Protein AF-0000000074260948 (afdb_homodimer)

Structure (mmCIF, N/CA/C/O backbone):
data_AF-0000000074260948-model_v1
#
loop_
_entity.id
_entity.type
_entity.pdbx_description
1 polymer 'DNA double-strand break repair nuclease NurA'
#
loop_
_atom_site.group_PDB
_atom_site.id
_atom_site.type_symbol
_atom_site.label_atom_id
_atom_site.label_alt_id
_atom_site.label_comp_id
_atom_site.label_asym_id
_atom_site.label_entity_id
_atom_site.label_seq_id
_atom_site.pdbx_PDB_ins_code
_atom_site.Cartn_x
_atom_site.Cartn_y
_atom_site.Cartn_z
_atom_site.occupancy
_atom_site.B_iso_or_equiv
_atom_site.auth_seq_id
_atom_site.auth_comp_id
_atom_site.auth_asym_id
_atom_site.auth_atom_id
_atom_site.pdbx_PDB_model_num
ATOM 1 N N . MET A 1 1 ? -6.574 1.112 24.047 1 44 1 MET A N 1
ATOM 2 C CA . MET A 1 1 ? -7.898 1.651 24.328 1 44 1 MET A CA 1
ATOM 3 C C . MET A 1 1 ? -8.922 1.137 23.328 1 44 1 MET A C 1
ATOM 5 O O . MET A 1 1 ? -8.617 0.97 22.141 1 44 1 MET A O 1
ATOM 9 N N . THR A 1 2 ? -9.789 0.37 23.922 1 55.59 2 THR A N 1
ATOM 10 C CA . THR A 1 2 ? -10.867 -0.408 23.297 1 55.59 2 THR A CA 1
ATOM 11 C C . THR A 1 2 ? -11.984 0.506 22.812 1 55.59 2 THR A C 1
ATOM 13 O O . THR A 1 2 ? -12.227 1.563 23.391 1 55.59 2 THR A O 1
ATOM 16 N N . LEU A 1 3 ? -12.32 0.41 21.578 1 67.25 3 LEU A N 1
ATOM 17 C CA . LEU A 1 3 ? -13.539 1.045 21.094 1 67.25 3 LEU A CA 1
ATOM 18 C C . LEU A 1 3 ? -14.688 0.821 22.062 1 67.25 3 LEU A C 1
ATOM 20 O O . LEU A 1 3 ? -14.953 -0.314 22.469 1 67.25 3 LEU A O 1
ATOM 24 N N . ASP A 1 4 ? -15.211 1.942 22.625 1 75.88 4 ASP A N 1
ATOM 25 C CA . ASP A 1 4 ? -16.359 1.85 23.516 1 75.88 4 ASP A CA 1
ATOM 26 C C . ASP A 1 4 ? -17.453 0.955 22.922 1 75.88 4 ASP A C 1
ATOM 28 O O . ASP A 1 4 ? -17.734 1.032 21.719 1 75.88 4 ASP A O 1
ATOM 32 N N . PRO A 1 5 ? -17.969 0.064 23.734 1 69.69 5 PRO A N 1
ATOM 33 C CA . PRO A 1 5 ? -18.984 -0.885 23.297 1 69.69 5 PRO A CA 1
ATOM 34 C C . PRO A 1 5 ? -20.125 -0.208 22.547 1 69.69 5 PRO A C 1
ATOM 36 O O . PRO A 1 5 ? -20.688 -0.786 21.609 1 69.69 5 PRO A O 1
ATOM 39 N N . ILE A 1 6 ? -20.469 1.006 22.969 1 69.25 6 ILE A N 1
ATOM 40 C CA . ILE A 1 6 ? -21.578 1.688 22.312 1 69.25 6 ILE A CA 1
ATOM 41 C C . ILE A 1 6 ? -21.234 1.938 20.844 1 69.25 6 ILE A C 1
ATOM 43 O O . ILE A 1 6 ? -22.109 1.842 19.969 1 69.25 6 ILE A O 1
ATOM 47 N N . HIS A 1 7 ? -20.125 2.166 20.531 1 79.94 7 HIS A N 1
ATOM 48 C CA . HIS A 1 7 ? -19.703 2.43 19.156 1 79.94 7 HIS A CA 1
ATOM 49 C C . HIS A 1 7 ? -19.609 1.139 18.359 1 79.94 7 HIS A C 1
ATOM 51 O O . HIS A 1 7 ? -19.938 1.119 17.172 1 79.94 7 HIS A O 1
ATOM 57 N N . VAL A 1 8 ? -19.266 0.091 19.031 1 75.44 8 VAL A N 1
ATOM 58 C CA . VAL A 1 8 ? -19.266 -1.214 18.375 1 75.44 8 VAL A CA 1
ATOM 59 C C . VAL A 1 8 ? -20.688 -1.597 17.969 1 75.44 8 VAL A C 1
ATOM 61 O O . VAL A 1 8 ? -20.922 -2.055 16.859 1 75.44 8 VAL A O 1
ATOM 64 N N . ASP A 1 9 ? -21.547 -1.328 18.875 1 72.94 9 ASP A N 1
ATOM 65 C CA . ASP A 1 9 ? -22.953 -1.643 18.609 1 72.94 9 ASP A CA 1
ATOM 66 C C . ASP A 1 9 ? -23.5 -0.79 17.469 1 72.94 9 ASP A C 1
ATOM 68 O O . ASP A 1 9 ? -24.312 -1.262 16.672 1 72.94 9 ASP A O 1
ATOM 72 N N . THR A 1 10 ? -23.078 0.373 17.422 1 77.62 10 THR A N 1
ATOM 73 C CA . THR A 1 10 ? -23.531 1.267 16.359 1 77.62 10 THR A CA 1
ATOM 74 C C . THR A 1 10 ? -23.016 0.786 15.008 1 77.62 10 THR A C 1
ATOM 76 O O . THR A 1 10 ? -23.766 0.767 14.031 1 77.62 10 THR A O 1
ATOM 79 N N . ILE A 1 11 ? -21.828 0.439 14.938 1 78.12 11 ILE A N 1
ATOM 80 C CA . ILE A 1 11 ? -21.25 -0.067 13.695 1 78.12 11 ILE A CA 1
ATOM 81 C C . ILE A 1 11 ? -21.984 -1.337 13.266 1 78.12 11 ILE A C 1
ATOM 83 O O . ILE A 1 11 ? -22.281 -1.524 12.086 1 78.12 11 ILE A O 1
ATOM 87 N N . ALA A 1 12 ? -22.312 -2.088 14.305 1 72.56 12 ALA A N 1
ATOM 88 C CA . ALA A 1 12 ? -23.094 -3.291 14.031 1 72.56 12 ALA A CA 1
ATOM 89 C C . ALA A 1 12 ? -24.453 -2.934 13.453 1 72.56 12 ALA A C 1
ATOM 91 O O . ALA A 1 12 ? -24.953 -3.609 12.547 1 72.56 12 ALA A O 1
ATOM 92 N N . HIS A 1 13 ? -25 -1.943 13.992 1 76.81 13 HIS A N 1
ATOM 93 C CA . HIS A 1 13 ? -26.281 -1.458 13.484 1 76.81 13 HIS A CA 1
ATOM 94 C C . HIS A 1 13 ? -26.156 -1.008 12.031 1 76.81 13 HIS A C 1
ATOM 96 O O . HIS A 1 13 ? -27.031 -1.314 11.211 1 76.81 13 HIS A O 1
ATOM 102 N N . LEU A 1 14 ? -25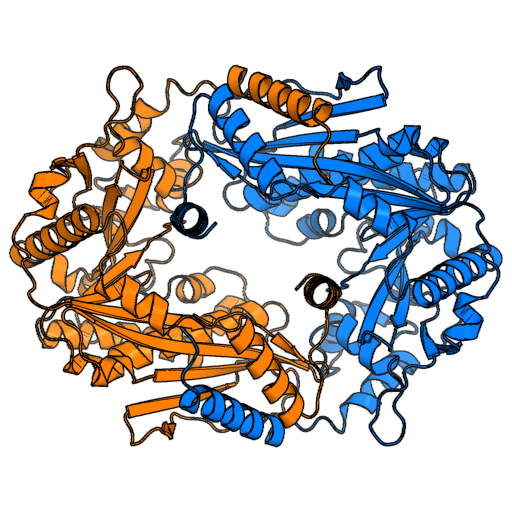.125 -0.336 11.734 1 78.75 14 LEU A N 1
ATOM 103 C CA . LEU A 1 14 ? -24.891 0.103 10.367 1 78.75 14 LEU A CA 1
ATOM 104 C C . LEU A 1 14 ? -24.703 -1.091 9.438 1 78.75 14 LEU A C 1
ATOM 106 O O . LEU A 1 14 ? -25.188 -1.087 8.305 1 78.75 14 LEU A O 1
ATOM 110 N N . ALA A 1 15 ? -24.062 -2.027 9.977 1 76.5 15 ALA A N 1
ATOM 111 C CA . ALA A 1 15 ? -23.891 -3.262 9.211 1 76.5 15 ALA A CA 1
ATOM 112 C C . ALA A 1 15 ? -25.234 -3.877 8.867 1 76.5 15 ALA A C 1
ATOM 114 O O . ALA A 1 15 ? -25.438 -4.352 7.746 1 76.5 15 ALA A O 1
ATOM 115 N N . SER A 1 16 ? -26.156 -3.838 9.789 1 73.75 16 SER A N 1
ATOM 116 C CA . SER A 1 16 ? -27.484 -4.375 9.57 1 73.75 16 SER A CA 1
ATOM 117 C C . SER A 1 16 ? -28.234 -3.592 8.484 1 73.75 16 SER A C 1
ATOM 119 O O . SER A 1 16 ? -28.891 -4.176 7.633 1 73.75 16 SER A O 1
ATOM 121 N N . ALA A 1 17 ? -28.031 -2.342 8.555 1 73.25 17 ALA A N 1
ATOM 122 C CA . ALA A 1 17 ? -28.672 -1.49 7.559 1 73.25 17 ALA A CA 1
ATOM 123 C C . ALA A 1 17 ? -28.125 -1.77 6.16 1 73.25 17 ALA A C 1
ATOM 125 O O . ALA A 1 17 ? -28.875 -1.774 5.184 1 73.25 17 ALA A O 1
ATOM 126 N N . ILE A 1 18 ? -26.906 -2.01 6.051 1 75.31 18 ILE A N 1
ATOM 127 C CA . ILE A 1 18 ? -26.266 -2.305 4.773 1 75.31 18 ILE A CA 1
ATOM 128 C C . ILE A 1 18 ? -26.734 -3.668 4.266 1 75.31 18 ILE A C 1
ATOM 130 O O . ILE A 1 18 ? -27.062 -3.822 3.088 1 75.31 18 ILE A O 1
ATOM 134 N N . ALA A 1 19 ? -26.719 -4.582 5.172 1 69.5 19 ALA A N 1
ATOM 135 C CA . ALA A 1 19 ? -27.141 -5.934 4.82 1 69.5 19 ALA A CA 1
ATOM 136 C C . ALA A 1 19 ? -28.562 -5.938 4.246 1 69.5 19 ALA A C 1
ATOM 138 O O . ALA A 1 19 ? -28.828 -6.629 3.262 1 69.5 19 ALA A O 1
ATOM 139 N N . ASP A 1 20 ? -29.391 -5.168 4.848 1 68 20 ASP A N 1
ATOM 140 C CA . ASP A 1 20 ? -30.781 -5.094 4.414 1 68 20 ASP A CA 1
ATOM 141 C C . ASP A 1 20 ? -30.891 -4.477 3.021 1 68 20 ASP A C 1
ATOM 143 O O . ASP A 1 20 ? -31.844 -4.746 2.291 1 68 20 ASP A O 1
ATOM 147 N N . GLY A 1 21 ? -29.844 -3.811 2.705 1 65.38 21 GLY A N 1
ATOM 148 C CA . GLY A 1 21 ? -29.891 -3.096 1.438 1 65.38 21 GLY A CA 1
ATOM 149 C C . GLY A 1 21 ? -29.234 -3.854 0.303 1 65.38 21 GLY A C 1
ATOM 150 O O . GLY A 1 21 ? -29.297 -3.434 -0.854 1 65.38 21 GLY A O 1
ATOM 151 N N . VAL A 1 22 ? -28.547 -4.922 0.659 1 65.88 22 VAL A N 1
ATOM 152 C CA . VAL A 1 22 ? -27.828 -5.68 -0.359 1 65.88 22 VAL A CA 1
ATOM 153 C C . VAL A 1 22 ? -28.594 -6.969 -0.672 1 65.88 22 VAL A C 1
ATOM 155 O O . VAL A 1 22 ? -28.969 -7.707 0.237 1 65.88 22 VAL A O 1
ATOM 158 N N . ASP A 1 23 ? -29.141 -7.148 -1.88 1 57.66 23 ASP A N 1
ATOM 159 C CA . ASP A 1 23 ? -29.781 -8.383 -2.326 1 57.66 23 ASP A CA 1
ATOM 160 C C . ASP A 1 23 ? -28.75 -9.367 -2.877 1 57.66 23 ASP A C 1
ATOM 162 O O . ASP A 1 23 ? -28.156 -9.133 -3.936 1 57.66 23 ASP A O 1
ATOM 166 N N . ASP A 1 24 ? -28.266 -10.344 -2.078 1 56.62 24 ASP A N 1
ATOM 167 C CA . ASP A 1 24 ? -27.234 -11.281 -2.518 1 56.62 24 ASP A CA 1
ATOM 168 C C . ASP A 1 24 ? -27.844 -12.469 -3.258 1 56.62 24 ASP A C 1
ATOM 170 O O . ASP A 1 24 ? -27.125 -13.383 -3.676 1 56.62 24 ASP A O 1
ATOM 174 N N . GLY A 1 25 ? -29.172 -12.648 -3.258 1 52.75 25 GLY A N 1
ATOM 175 C CA . GLY A 1 25 ? -29.797 -13.852 -3.791 1 52.75 25 GLY A CA 1
ATOM 176 C C . GLY A 1 25 ? -29.391 -14.148 -5.219 1 52.75 25 GLY A C 1
ATOM 177 O O . GLY A 1 25 ? -29.234 -15.312 -5.598 1 52.75 25 GLY A O 1
ATOM 178 N N . ASP A 1 26 ? -29.172 -13.109 -6.012 1 54.34 26 ASP A N 1
ATOM 179 C CA . ASP A 1 26 ? -29.078 -13.312 -7.453 1 54.34 26 ASP A CA 1
ATOM 180 C C . ASP A 1 26 ? -27.625 -13.555 -7.875 1 54.34 26 ASP A C 1
ATOM 182 O O . ASP A 1 26 ? -27.359 -13.891 -9.031 1 54.34 26 ASP A O 1
ATOM 186 N N . HIS A 1 27 ? -26.688 -13.695 -6.945 1 61.03 27 HIS A N 1
ATOM 187 C CA . HIS A 1 27 ? -25.297 -13.688 -7.398 1 61.03 27 HIS A CA 1
ATOM 188 C C . HIS A 1 27 ? -24.812 -15.102 -7.703 1 61.03 27 HIS A C 1
ATOM 190 O O . HIS A 1 27 ? -23.906 -15.281 -8.516 1 61.03 27 HIS A O 1
ATOM 196 N N . ASP A 1 28 ? -25.375 -16.141 -7.117 1 62.34 28 ASP A N 1
ATOM 197 C CA . ASP A 1 28 ? -24.891 -17.5 -7.375 1 62.34 28 ASP A CA 1
ATOM 198 C C . ASP A 1 28 ? -25.219 -17.922 -8.805 1 62.34 28 ASP A C 1
ATOM 200 O O . ASP A 1 28 ? -24.375 -18.547 -9.469 1 62.34 28 ASP A O 1
ATOM 204 N N . ASP A 1 29 ? -26.25 -17.391 -9.188 1 77.19 29 ASP A N 1
ATOM 205 C CA . ASP A 1 29 ? -26.688 -17.812 -10.523 1 77.19 29 ASP A CA 1
ATOM 206 C C . ASP A 1 29 ? -25.828 -17.172 -11.602 1 77.19 29 ASP A C 1
ATOM 208 O O . ASP A 1 29 ? -25.531 -17.797 -12.625 1 77.19 29 ASP A O 1
ATOM 212 N N . LEU A 1 30 ? -25.188 -16.188 -11.273 1 84.81 30 LEU A N 1
ATOM 213 C CA . LEU A 1 30 ? -24.438 -15.469 -12.305 1 84.81 30 LEU A CA 1
ATOM 214 C C . LEU A 1 30 ? -23.047 -16.078 -12.477 1 84.81 30 LEU A C 1
ATOM 216 O O . LEU A 1 30 ? -22.547 -16.203 -13.594 1 84.81 30 LEU A O 1
ATOM 220 N N . ALA A 1 31 ? -22.422 -16.484 -11.406 1 87.81 31 ALA A N 1
ATOM 221 C CA . ALA A 1 31 ? -21.109 -17.094 -11.484 1 87.81 31 ALA A CA 1
ATOM 222 C C . ALA A 1 31 ? -21.141 -18.391 -12.281 1 87.81 31 ALA A C 1
ATOM 224 O O . ALA A 1 31 ? -20.234 -18.656 -13.078 1 87.81 31 ALA A O 1
ATOM 225 N N . ALA A 1 32 ? -22.156 -19.125 -12.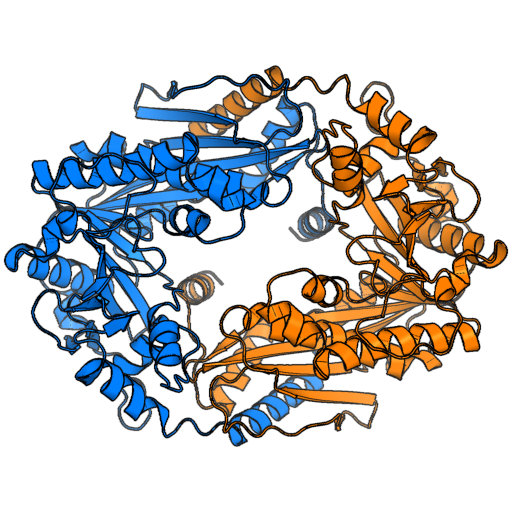094 1 90.25 32 ALA A N 1
ATOM 226 C CA . ALA A 1 32 ? -22.328 -20.375 -12.836 1 90.25 32 ALA A CA 1
ATOM 227 C C . ALA A 1 32 ? -22.531 -20.094 -14.32 1 90.25 32 ALA A C 1
ATOM 229 O O . ALA A 1 32 ? -22 -20.812 -15.172 1 90.25 32 ALA A O 1
ATOM 230 N N . THR A 1 33 ? -23.297 -19.078 -14.547 1 91.56 33 THR A N 1
ATOM 231 C CA . THR A 1 33 ? -23.531 -18.688 -15.93 1 91.56 33 THR A CA 1
ATOM 232 C C . THR A 1 33 ? -22.25 -18.234 -16.594 1 91.56 33 THR A C 1
ATOM 234 O O . THR A 1 33 ? -21.953 -18.594 -17.734 1 91.56 33 THR A O 1
ATOM 237 N N . VAL A 1 34 ? -21.5 -17.469 -15.891 1 91.94 34 VAL A N 1
ATOM 238 C CA . VAL A 1 34 ? -20.234 -16.984 -16.406 1 91.94 34 VAL A CA 1
ATOM 239 C C . VAL A 1 34 ? -19.328 -18.172 -16.75 1 91.94 34 VAL A C 1
ATOM 241 O O . VAL A 1 34 ? -18.766 -18.234 -17.844 1 91.94 34 VAL A O 1
ATOM 244 N N . TRP A 1 35 ? -19.234 -19.141 -15.883 1 93.75 35 TRP A N 1
ATOM 245 C CA . TRP A 1 35 ? -18.391 -20.312 -16.094 1 93.75 35 TRP A CA 1
ATOM 246 C C . TRP A 1 35 ? -18.859 -21.125 -17.297 1 93.75 35 TRP A C 1
ATOM 248 O O . TRP A 1 35 ? -18.062 -21.469 -18.172 1 93.75 35 TRP A O 1
ATOM 258 N N . ALA A 1 36 ? -20.125 -21.297 -17.391 1 93.12 36 ALA A N 1
ATOM 259 C CA . ALA A 1 36 ? -20.688 -22.219 -18.391 1 93.12 36 ALA A CA 1
ATOM 260 C C . ALA A 1 36 ? -20.719 -21.578 -19.766 1 93.12 36 ALA A C 1
ATOM 262 O O . ALA A 1 36 ? -20.516 -22.25 -20.781 1 93.12 36 ALA A O 1
ATOM 263 N N . GLU A 1 37 ? -20.812 -20.219 -19.75 1 92 37 GLU A N 1
ATOM 264 C CA . GLU A 1 37 ? -21.172 -19.641 -21.031 1 92 37 GLU A CA 1
ATOM 265 C C . GLU A 1 37 ? -20.125 -18.641 -21.5 1 92 37 GLU A C 1
ATOM 267 O O . GLU A 1 37 ? -20 -18.359 -22.688 1 92 37 GLU A O 1
ATOM 272 N N . TRP A 1 38 ? -19.422 -18.141 -20.625 1 92.62 38 TRP A N 1
ATOM 273 C CA . TRP A 1 38 ? -18.672 -16.953 -21.047 1 92.62 38 TRP A CA 1
ATOM 274 C C . TRP A 1 38 ? -17.172 -17.188 -20.922 1 92.62 38 TRP A C 1
ATOM 276 O O . TRP A 1 38 ? -16.359 -16.359 -21.359 1 92.62 38 TRP A O 1
ATOM 286 N N . LEU A 1 39 ? -16.734 -18.281 -20.312 1 93.94 39 LEU A N 1
ATOM 287 C CA . LEU A 1 39 ? -15.305 -18.547 -20.156 1 93.94 39 LEU A CA 1
ATOM 288 C C . LEU A 1 39 ? -14.836 -19.609 -21.125 1 93.94 39 LEU A C 1
ATOM 290 O O . LEU A 1 39 ? -13.766 -20.203 -20.953 1 93.94 39 LEU A O 1
ATOM 294 N N . ASP A 1 40 ? -15.688 -19.797 -22.234 1 93.19 40 ASP A N 1
ATOM 295 C CA . ASP A 1 40 ? -15.32 -20.781 -23.234 1 93.19 40 ASP A CA 1
ATOM 296 C C . ASP A 1 40 ? -15.609 -20.266 -24.641 1 93.19 40 ASP A C 1
ATOM 298 O O . ASP A 1 40 ? -16.484 -20.797 -25.328 1 93.19 40 ASP A O 1
ATOM 302 N N . PRO A 1 41 ? -14.914 -19.391 -25.141 1 94.44 41 PRO A N 1
ATOM 303 C CA . PRO A 1 41 ? -13.875 -18.578 -24.5 1 94.44 41 PRO A CA 1
ATOM 304 C C . PRO A 1 41 ? -14.375 -17.203 -24.047 1 94.44 41 PRO A C 1
ATOM 306 O O . PRO A 1 41 ? -15.438 -16.766 -24.5 1 94.44 41 PRO A O 1
ATOM 309 N N . LEU A 1 42 ? -13.742 -16.641 -23.172 1 95.38 42 LEU A N 1
ATOM 310 C CA . LEU A 1 42 ? -13.906 -15.219 -22.922 1 95.38 42 LEU A CA 1
ATOM 311 C C . LEU A 1 42 ? -13.148 -14.391 -23.969 1 95.38 42 LEU A C 1
ATOM 313 O O . LEU A 1 42 ? -11.969 -14.633 -24.203 1 95.38 42 LEU A O 1
ATOM 317 N N . ARG A 1 43 ? -13.805 -13.516 -24.578 1 94.38 43 ARG A N 1
ATOM 318 C CA . ARG A 1 43 ? -13.203 -12.719 -25.656 1 94.38 43 ARG A CA 1
ATOM 319 C C . ARG A 1 43 ? -13.109 -11.25 -25.25 1 94.38 43 ARG A C 1
ATOM 321 O O . ARG A 1 43 ? -13.984 -10.734 -24.547 1 94.38 43 ARG A O 1
ATOM 328 N N . ASP A 1 44 ? -12.031 -10.625 -25.578 1 91.44 44 ASP A N 1
ATOM 329 C CA . ASP A 1 44 ? -11.805 -9.195 -25.438 1 91.44 44 ASP A CA 1
ATOM 330 C C . ASP A 1 44 ? -11.398 -8.578 -26.781 1 91.44 44 ASP A C 1
ATOM 332 O O . ASP A 1 44 ? -10.406 -8.984 -27.391 1 91.44 44 ASP A O 1
ATOM 336 N N . GLY A 1 45 ? -12.078 -7.617 -27.297 1 87.38 45 GLY A N 1
ATOM 337 C CA . GLY A 1 45 ? -11.836 -7.066 -28.625 1 87.38 45 GLY A CA 1
ATOM 338 C C . GLY A 1 45 ? -11.805 -8.117 -29.719 1 87.38 45 GLY A C 1
ATOM 339 O O . GLY A 1 45 ? -10.945 -8.078 -30.594 1 87.38 45 GLY A O 1
ATOM 340 N N . GLY A 1 46 ? -12.562 -9.211 -29.547 1 88.5 46 GLY A N 1
ATOM 341 C CA . GLY A 1 46 ? -12.672 -10.258 -30.547 1 88.5 46 GLY A CA 1
ATOM 342 C C . GLY A 1 46 ? -11.68 -11.383 -30.344 1 88.5 46 GLY A C 1
ATOM 343 O O . GLY A 1 46 ? -11.836 -12.469 -30.922 1 88.5 46 GLY A O 1
ATOM 344 N N . ARG A 1 47 ? -10.742 -11.148 -29.594 1 92.69 47 ARG A N 1
ATOM 345 C CA . ARG A 1 47 ? -9.711 -12.164 -29.375 1 92.69 47 ARG A CA 1
ATOM 346 C C . ARG A 1 47 ? -10 -12.969 -28.125 1 92.69 47 ARG A C 1
ATOM 348 O O . ARG A 1 47 ? -10.414 -12.414 -27.094 1 92.69 47 ARG A O 1
ATOM 355 N N . PRO A 1 48 ? -9.781 -14.297 -28.25 1 95.5 48 PRO A N 1
ATOM 356 C CA . PRO A 1 48 ? -9.922 -15.086 -27.016 1 95.5 48 PRO A CA 1
ATOM 357 C C . PRO A 1 48 ? -8.828 -14.789 -26 1 95.5 48 PRO A C 1
ATOM 359 O O . PRO A 1 48 ? -7.645 -14.961 -26.297 1 95.5 48 PRO A O 1
ATOM 362 N N . VAL A 1 49 ? -9.219 -14.406 -24.844 1 95.94 49 VAL A N 1
ATOM 363 C CA . VAL A 1 49 ? -8.242 -14.031 -23.828 1 95.94 49 VAL A CA 1
ATOM 364 C C . VAL A 1 49 ? -8.234 -15.07 -22.703 1 95.94 49 VAL A C 1
ATOM 366 O O . VAL A 1 49 ? -7.262 -15.164 -21.953 1 95.94 49 VAL A O 1
ATOM 369 N N . VAL A 1 50 ? -9.336 -15.805 -22.547 1 97.19 50 VAL A N 1
ATOM 370 C CA . VAL A 1 50 ? -9.422 -16.953 -21.641 1 97.19 50 VAL A CA 1
ATOM 371 C C . VAL A 1 50 ? -10.125 -18.109 -22.344 1 97.19 50 VAL A C 1
ATOM 373 O O . VAL A 1 50 ? -11.188 -17.922 -22.938 1 97.19 50 VAL A O 1
ATOM 376 N N . GLU A 1 51 ? -9.539 -19.219 -22.328 1 96.81 51 GLU A N 1
ATOM 377 C CA . GLU A 1 51 ? -10.117 -20.391 -22.969 1 96.81 51 GLU A CA 1
ATOM 378 C C . GLU A 1 51 ? -9.648 -21.672 -22.297 1 96.81 51 GLU A C 1
ATOM 380 O O . GLU A 1 51 ? -8.523 -21.75 -21.812 1 96.81 51 GLU A O 1
ATOM 385 N N . PRO A 1 52 ? -10.516 -22.672 -22.25 1 97.75 52 PRO A N 1
ATOM 386 C CA . PRO A 1 52 ? -10.109 -23.938 -21.641 1 97.75 52 PRO A CA 1
ATOM 387 C C . PRO A 1 52 ? -8.914 -24.578 -22.344 1 97.75 52 PRO A C 1
ATOM 389 O O . PRO A 1 52 ? -8.828 -24.516 -23.578 1 97.75 52 PRO A O 1
ATOM 392 N N . VAL A 1 53 ? -7.969 -25.109 -21.625 1 98.12 53 VAL A N 1
ATOM 393 C CA . VAL A 1 53 ? -6.871 -25.875 -22.203 1 98.12 53 VAL A CA 1
ATOM 394 C C . VAL A 1 53 ? -7.41 -27.141 -22.859 1 98.12 53 VAL A C 1
ATOM 396 O O . VAL A 1 53 ? -6.98 -27.516 -23.953 1 98.12 53 VAL A O 1
ATOM 399 N N . ASP A 1 54 ? -8.281 -27.766 -22.172 1 95.62 54 ASP A N 1
ATOM 400 C CA . ASP A 1 54 ? -9.008 -28.953 -22.625 1 95.62 54 ASP A CA 1
ATOM 401 C C . ASP A 1 54 ? -10.422 -28.984 -22.047 1 95.62 54 ASP A C 1
ATOM 403 O O . ASP A 1 54 ? -11.18 -28.016 -22.188 1 95.62 54 ASP A O 1
ATOM 407 N N . GLY A 1 55 ? -10.758 -29.844 -21.125 1 92.19 55 GLY A N 1
ATOM 408 C CA . GLY A 1 55 ? -12.062 -29.891 -20.484 1 92.19 55 GLY A CA 1
ATOM 409 C C . GLY A 1 55 ? -12.422 -28.609 -19.75 1 92.19 55 GLY A C 1
ATOM 410 O O . GLY A 1 55 ? -11.547 -27.797 -19.453 1 92.19 55 GLY A O 1
ATOM 411 N N . HIS A 1 56 ? -13.688 -28.391 -19.625 1 96.44 56 HIS A N 1
ATOM 412 C CA . HIS A 1 56 ? -14.219 -27.219 -18.938 1 96.44 56 HIS A CA 1
ATOM 413 C C . HIS A 1 56 ? -15.234 -27.625 -17.875 1 96.44 56 HIS A C 1
ATOM 415 O O . HIS A 1 56 ? -16.438 -27.547 -18.109 1 96.44 56 HIS A O 1
ATOM 421 N N . GLU A 1 57 ? -14.648 -27.938 -16.75 1 96 57 GLU A N 1
ATOM 422 C CA . GLU A 1 57 ? -15.5 -28.484 -15.688 1 96 57 GLU A CA 1
ATOM 423 C C . GLU A 1 57 ? -15.039 -28.016 -14.312 1 96 57 GLU A C 1
ATOM 425 O O . GLU A 1 57 ? -13.906 -27.547 -14.156 1 96 57 GLU A O 1
ATOM 430 N N . LEU A 1 58 ? -15.977 -28.016 -13.398 1 96.69 58 LEU A N 1
ATOM 431 C CA . LEU A 1 58 ? -15.68 -27.906 -11.969 1 96.69 58 LEU A CA 1
ATOM 432 C C . LEU A 1 58 ? -15.586 -29.281 -11.32 1 96.69 58 LEU A C 1
ATOM 434 O O . LEU A 1 58 ? -16.391 -30.172 -11.609 1 96.69 58 LEU A O 1
ATOM 438 N N . ARG A 1 59 ? -14.57 -29.406 -10.555 1 97.5 59 ARG A N 1
ATOM 439 C CA . ARG A 1 59 ? -14.328 -30.719 -9.969 1 97.5 59 ARG A CA 1
ATOM 440 C C . ARG A 1 59 ? -14.289 -30.641 -8.445 1 97.5 59 ARG A C 1
ATOM 442 O O . ARG A 1 59 ? -14.141 -29.562 -7.879 1 97.5 59 ARG A O 1
ATOM 449 N N . ARG A 1 60 ? -14.523 -31.75 -7.793 1 97.25 60 ARG A N 1
ATOM 450 C CA . ARG A 1 60 ? -14.453 -31.859 -6.34 1 97.25 60 ARG A CA 1
ATOM 451 C C . ARG A 1 60 ? -13.891 -33.219 -5.914 1 97.25 60 ARG A C 1
ATOM 453 O O . ARG A 1 60 ? -14 -34.188 -6.645 1 97.25 60 ARG A O 1
ATOM 460 N N . VAL A 1 61 ? -13.258 -33.25 -4.844 1 97.31 61 VAL A N 1
ATOM 461 C CA . VAL A 1 61 ? -12.703 -34.469 -4.258 1 97.31 61 VAL A CA 1
ATOM 462 C C . VAL A 1 61 ? -12.734 -34.375 -2.732 1 97.31 61 VAL A C 1
ATOM 464 O O . VAL A 1 61 ? -12.57 -33.281 -2.172 1 97.31 61 VAL A O 1
ATOM 467 N N . SER A 1 62 ? -12.961 -35.5 -2.113 1 96.56 62 SER A N 1
ATOM 468 C CA . SER A 1 62 ? -12.914 -35.531 -0.655 1 96.56 62 SER A CA 1
ATOM 469 C C . SER A 1 62 ? -11.547 -35.094 -0.14 1 96.56 62 SER A C 1
ATOM 471 O O . SER A 1 62 ? -10.516 -35.5 -0.676 1 96.56 62 SER A O 1
ATOM 473 N N . VAL A 1 63 ? -11.609 -34.25 0.872 1 96.69 63 VAL A N 1
ATOM 474 C CA . VAL A 1 63 ? -10.359 -33.781 1.455 1 96.69 63 VAL A CA 1
ATOM 475 C C . VAL A 1 63 ? -9.508 -34.969 1.894 1 96.69 63 VAL A C 1
ATOM 477 O O . VAL A 1 63 ? -8.305 -35 1.628 1 96.69 63 VAL A O 1
ATOM 480 N N . GLU A 1 64 ? -10.117 -35.969 2.465 1 96.25 64 GLU A N 1
ATOM 481 C CA . GLU A 1 64 ? -9.422 -37.156 2.967 1 96.25 64 GLU A CA 1
ATOM 482 C C . GLU A 1 64 ? -8.82 -37.969 1.823 1 96.25 64 GLU A C 1
ATOM 484 O O . GLU A 1 64 ? -7.656 -38.375 1.884 1 96.25 64 GLU A O 1
ATOM 489 N N . ASP A 1 65 ? -9.578 -38.188 0.798 1 96 65 ASP A N 1
ATOM 490 C CA . ASP A 1 65 ? -9.102 -38.938 -0.344 1 96 65 ASP A CA 1
ATOM 491 C C . ASP A 1 65 ? -7.949 -38.25 -1.048 1 96 65 ASP A C 1
ATOM 493 O O . ASP A 1 65 ? -6.965 -38.875 -1.427 1 96 65 ASP A O 1
ATOM 497 N N . ALA A 1 66 ? -8.133 -36.969 -1.188 1 96.19 66 ALA A N 1
ATOM 498 C CA . ALA A 1 66 ? -7.098 -36.188 -1.856 1 96.19 66 ALA A CA 1
ATOM 499 C C . ALA A 1 66 ? -5.805 -36.188 -1.046 1 96.19 66 ALA A C 1
ATOM 501 O O . ALA A 1 66 ? -4.715 -36.344 -1.604 1 96.19 66 ALA A O 1
ATOM 502 N N . ALA A 1 67 ? -5.938 -36.031 0.278 1 95.38 67 ALA A N 1
ATOM 503 C CA . ALA A 1 67 ? -4.781 -35.969 1.168 1 95.38 67 ALA A CA 1
ATOM 504 C C . ALA A 1 67 ? -3.992 -37.25 1.161 1 95.38 67 ALA A C 1
ATOM 506 O O . ALA A 1 67 ? -2.773 -37.25 1.356 1 95.38 67 ALA A O 1
ATOM 507 N N . LEU A 1 68 ? -4.676 -38.375 0.886 1 94.12 68 LEU A N 1
ATOM 508 C CA . LEU A 1 68 ? -4.059 -39.688 0.959 1 94.12 68 LEU A CA 1
ATOM 509 C C . LEU A 1 68 ? -3.635 -40.188 -0.425 1 94.12 68 LEU A C 1
ATOM 511 O O . LEU A 1 68 ? -2.99 -41.219 -0.554 1 94.12 68 LEU A O 1
ATOM 515 N N . ALA A 1 69 ? -3.98 -39.406 -1.397 1 92.44 69 ALA A N 1
ATOM 516 C CA . ALA A 1 69 ? -3.678 -39.812 -2.768 1 92.44 69 ALA A CA 1
ATOM 517 C C . ALA A 1 69 ? -2.172 -39.844 -3.012 1 92.44 69 ALA A C 1
ATOM 519 O O . ALA A 1 69 ? -1.427 -39.031 -2.428 1 92.44 69 ALA A O 1
ATOM 520 N N . ASP A 1 70 ? -1.821 -40.75 -3.902 1 92.5 70 ASP A N 1
ATOM 521 C CA . ASP A 1 70 ? -0.425 -40.781 -4.328 1 92.5 70 ASP A CA 1
ATOM 522 C C . ASP A 1 70 ? -0.059 -39.5 -5.098 1 92.5 70 ASP A C 1
ATOM 524 O O . ASP A 1 70 ? -0.841 -39.031 -5.918 1 92.5 70 ASP A O 1
ATOM 528 N N . ARG A 1 71 ? 1.076 -39.062 -4.797 1 94 71 ARG A N 1
ATOM 529 C CA . ARG A 1 71 ? 1.556 -37.875 -5.465 1 94 71 ARG A CA 1
ATOM 530 C C . ARG A 1 71 ? 2.371 -38.219 -6.703 1 94 71 ARG A C 1
ATOM 532 O O . ARG A 1 71 ? 3.336 -38.969 -6.629 1 94 71 ARG A O 1
ATOM 539 N N . PRO A 1 72 ? 2.062 -37.562 -7.746 1 96.69 72 PRO A N 1
ATOM 540 C CA . PRO A 1 72 ? 2.729 -37.906 -9.008 1 96.69 72 PRO A CA 1
ATOM 541 C C . PRO A 1 72 ? 4.199 -37.5 -9.023 1 96.69 72 PRO A C 1
ATOM 543 O O . PRO A 1 72 ? 5.008 -38.125 -9.719 1 96.69 72 PRO A O 1
ATOM 546 N N . PHE A 1 73 ? 4.535 -36.469 -8.359 1 97.88 73 PHE A N 1
ATOM 547 C CA . PHE A 1 73 ? 5.918 -36 -8.305 1 97.88 73 PHE A CA 1
ATOM 548 C C . PHE A 1 73 ? 6.551 -36.344 -6.961 1 97.88 73 PHE A C 1
ATOM 550 O O . PHE A 1 73 ? 6.117 -35.844 -5.918 1 97.88 73 PHE A O 1
ATOM 557 N N . GLU A 1 74 ? 7.598 -37.031 -7.008 1 95.88 74 GLU A N 1
ATOM 558 C CA . GLU A 1 74 ? 8.242 -37.562 -5.805 1 95.88 74 GLU A CA 1
ATOM 559 C C . GLU A 1 74 ? 8.93 -36.438 -5.02 1 95.88 74 GLU A C 1
ATOM 561 O O . GLU A 1 74 ? 8.977 -36.5 -3.787 1 95.88 74 GLU A O 1
ATOM 566 N N . THR A 1 75 ? 9.508 -35.562 -5.758 1 97.19 75 THR A N 1
ATOM 567 C CA . THR A 1 75 ? 10.195 -34.438 -5.125 1 97.19 75 THR A CA 1
ATOM 568 C C . THR A 1 75 ? 9.625 -33.094 -5.625 1 97.19 75 THR A C 1
ATOM 570 O O . THR A 1 75 ? 9.125 -33.031 -6.746 1 97.19 75 THR A O 1
ATOM 573 N N . SER A 1 76 ? 9.617 -32.156 -4.719 1 97.56 76 SER A N 1
ATOM 574 C CA . SER A 1 76 ? 9.18 -30.797 -5.074 1 97.56 76 SER A CA 1
ATOM 575 C C . SER A 1 76 ? 10.109 -29.734 -4.48 1 97.56 76 SER A C 1
ATOM 577 O O . SER A 1 76 ? 10.656 -29.938 -3.393 1 97.56 76 SER A O 1
ATOM 579 N N . ASN A 1 77 ? 10.383 -28.688 -5.199 1 98.5 77 ASN A N 1
ATOM 580 C CA . ASN A 1 77 ? 11.195 -27.547 -4.801 1 98.5 77 ASN A CA 1
ATOM 581 C C . ASN A 1 77 ? 10.414 -26.25 -4.875 1 98.5 77 ASN A C 1
ATOM 583 O O . ASN A 1 77 ? 9.844 -25.906 -5.922 1 98.5 77 ASN A O 1
ATOM 587 N N . GLY A 1 78 ? 10.344 -25.547 -3.725 1 98.56 78 GLY A N 1
ATOM 588 C CA . GLY A 1 78 ? 9.719 -24.234 -3.689 1 98.56 78 GLY A CA 1
ATOM 589 C C . GLY A 1 78 ? 10.727 -23.094 -3.666 1 98.56 78 GLY A C 1
ATOM 590 O O . GLY A 1 78 ? 11.773 -23.203 -3.033 1 98.56 78 GLY A O 1
ATOM 591 N N . VAL A 1 79 ? 10.43 -22.016 -4.387 1 98.56 79 VAL A N 1
ATOM 592 C CA . VAL A 1 79 ? 11.305 -20.844 -4.375 1 98.56 79 VAL A CA 1
ATOM 593 C C . VAL A 1 79 ? 10.516 -19.609 -3.949 1 98.56 79 VAL A C 1
ATOM 595 O O . VAL A 1 79 ? 9.367 -19.422 -4.363 1 98.56 79 VAL A O 1
ATOM 598 N N . ASP A 1 80 ? 11.07 -18.844 -3.064 1 97 80 ASP A N 1
ATOM 599 C CA . ASP A 1 80 ? 10.461 -17.594 -2.594 1 97 80 ASP A CA 1
ATOM 600 C C . ASP A 1 80 ? 11.523 -16.531 -2.326 1 97 80 ASP A C 1
ATOM 602 O O . ASP A 1 80 ? 12.695 -16.859 -2.127 1 97 80 ASP A O 1
ATOM 606 N N . ALA A 1 81 ? 11.094 -15.336 -2.543 1 96.19 81 ALA A N 1
ATOM 607 C CA . ALA A 1 81 ? 11.953 -14.219 -2.18 1 96.19 81 ALA A CA 1
ATOM 608 C C . ALA A 1 81 ? 11.297 -13.336 -1.118 1 96.19 81 ALA A C 1
ATOM 610 O O . ALA A 1 81 ? 10.086 -13.094 -1.17 1 96.19 81 ALA A O 1
ATOM 611 N N . GLY A 1 82 ? 12.094 -12.992 -0.086 1 91.56 82 GLY A N 1
ATOM 612 C CA . GLY A 1 82 ? 11.688 -12.039 0.937 1 91.56 82 GLY A CA 1
ATOM 613 C C . GLY A 1 82 ? 12.414 -10.719 0.843 1 91.56 82 GLY A C 1
ATOM 614 O O . GLY A 1 82 ? 13.477 -10.625 0.226 1 91.56 82 GLY A O 1
ATOM 615 N N . THR A 1 83 ? 11.789 -9.664 1.392 1 90.19 83 THR A N 1
ATOM 616 C CA . THR A 1 83 ? 12.383 -8.344 1.226 1 90.19 83 THR A CA 1
ATOM 617 C C . THR A 1 83 ? 12.359 -7.57 2.541 1 90.19 83 THR A C 1
ATOM 619 O O . THR A 1 83 ? 11.609 -7.918 3.457 1 90.19 83 THR A O 1
ATOM 622 N N . LEU A 1 84 ? 13.281 -6.562 2.672 1 85.5 84 LEU A N 1
ATOM 623 C CA . LEU A 1 84 ? 13.297 -5.578 3.748 1 85.5 84 LEU A CA 1
ATOM 624 C C . LEU A 1 84 ? 12.273 -4.477 3.492 1 85.5 84 LEU A C 1
ATOM 626 O O . LEU A 1 84 ? 11.953 -3.699 4.395 1 85.5 84 LEU A O 1
ATOM 630 N N . ASN A 1 85 ? 11.727 -4.418 2.422 1 86.06 85 ASN A N 1
ATOM 631 C CA . ASN A 1 85 ? 10.906 -3.307 1.951 1 86.06 85 ASN A CA 1
ATOM 632 C C . ASN A 1 85 ? 11.75 -2.066 1.676 1 86.06 85 ASN A C 1
ATOM 634 O O . ASN A 1 85 ? 12.844 -1.918 2.225 1 86.06 85 ASN A O 1
ATOM 638 N N . PRO A 1 86 ? 11.188 -1.208 0.869 1 87.94 86 PRO A N 1
ATOM 639 C CA . PRO A 1 86 ? 11.969 -0.028 0.484 1 87.94 86 PRO A CA 1
ATOM 640 C C . PRO A 1 86 ? 12.312 0.866 1.674 1 87.94 86 PRO A C 1
ATOM 642 O O . PRO A 1 86 ? 11.461 1.108 2.535 1 87.94 86 PRO A O 1
ATOM 645 N N . THR A 1 87 ? 13.547 1.288 1.694 1 83.38 87 THR A N 1
ATOM 646 C CA . THR A 1 87 ? 14.055 2.148 2.756 1 83.38 87 THR A CA 1
ATOM 647 C C . THR A 1 87 ? 14.727 3.389 2.172 1 83.38 87 THR A C 1
ATOM 649 O O . THR A 1 87 ? 15.602 3.281 1.313 1 83.38 87 THR A O 1
ATOM 652 N N . ALA A 1 88 ? 14.305 4.492 2.682 1 81.19 88 ALA A N 1
ATOM 653 C CA . ALA A 1 88 ? 14.883 5.75 2.215 1 81.19 88 ALA A CA 1
ATOM 654 C C . ALA A 1 88 ? 15.891 6.293 3.217 1 81.19 88 ALA A C 1
ATOM 656 O O . ALA A 1 88 ? 15.711 6.16 4.43 1 81.19 88 ALA A O 1
ATOM 657 N N . PHE A 1 89 ? 16.938 6.844 2.699 1 79.12 89 PHE A N 1
ATOM 658 C CA . PHE A 1 89 ? 18 7.441 3.506 1 79.12 89 PHE A CA 1
ATOM 659 C C . PHE A 1 89 ? 18.047 8.945 3.299 1 79.12 89 PHE A C 1
ATOM 661 O O . PHE A 1 89 ? 17.609 9.453 2.26 1 79.12 89 PHE A O 1
ATOM 668 N N . LYS A 1 90 ? 18.656 9.617 4.191 1 75.25 90 LYS A N 1
ATOM 669 C CA . LYS A 1 90 ? 18.719 11.078 4.18 1 75.25 90 LYS A CA 1
ATOM 670 C C . LYS A 1 90 ? 19.516 11.586 2.986 1 75.25 90 LYS A C 1
ATOM 672 O O . LYS A 1 90 ? 19.281 12.703 2.504 1 75.25 90 LYS A O 1
ATOM 677 N N . ASN A 1 91 ? 20.391 10.773 2.492 1 72.5 91 ASN A N 1
ATOM 678 C CA . ASN A 1 91 ? 21.234 11.211 1.379 1 72.5 91 ASN A CA 1
ATOM 679 C C . ASN A 1 91 ? 20.531 11 0.037 1 72.5 91 ASN A C 1
ATOM 681 O O . ASN A 1 91 ? 21.125 11.234 -1.018 1 72.5 91 ASN A O 1
ATOM 685 N N . GLY A 1 92 ? 19.281 10.406 0.129 1 75 92 GLY A N 1
ATOM 686 C CA . GLY A 1 92 ? 18.516 10.305 -1.097 1 75 92 GLY A CA 1
ATOM 687 C C . GLY A 1 92 ? 18.484 8.898 -1.667 1 75 92 GLY A C 1
ATOM 688 O O . GLY A 1 92 ? 17.781 8.633 -2.646 1 75 92 GLY A O 1
ATOM 689 N N . LEU A 1 93 ? 19.188 8.141 -1.024 1 81.25 93 LEU A N 1
ATOM 690 C CA . LEU A 1 93 ? 19.172 6.754 -1.482 1 81.25 93 LEU A CA 1
ATOM 691 C C . LEU A 1 93 ? 17.891 6.047 -1.054 1 81.25 93 LEU A C 1
ATOM 693 O O . LEU A 1 93 ? 17.406 6.266 0.056 1 81.25 93 LEU A O 1
ATOM 697 N N . VAL A 1 94 ? 17.328 5.395 -1.959 1 85.75 94 VAL A N 1
ATOM 698 C CA . VAL A 1 94 ? 16.25 4.453 -1.662 1 85.75 94 VAL A CA 1
ATOM 699 C C . VAL A 1 94 ? 16.672 3.041 -2.057 1 85.75 94 VAL A C 1
ATOM 701 O O . VAL A 1 94 ? 17.109 2.811 -3.186 1 85.75 94 VAL A O 1
ATOM 704 N N . LEU A 1 95 ? 16.609 2.207 -1.078 1 89.12 95 LEU A N 1
ATOM 705 C CA . LEU A 1 95 ? 17.094 0.869 -1.418 1 89.12 95 LEU A CA 1
ATOM 706 C C . LEU A 1 95 ? 16.109 -0.194 -0.922 1 89.12 95 LEU A C 1
ATOM 708 O O . LEU A 1 95 ? 15.312 0.065 -0.023 1 89.12 95 LEU A O 1
ATOM 712 N N . ASP A 1 96 ? 16.156 -1.283 -1.579 1 92 96 ASP A N 1
ATOM 713 C CA . ASP A 1 96 ? 15.469 -2.496 -1.131 1 92 96 ASP A CA 1
ATOM 714 C C . ASP A 1 96 ? 16.406 -3.705 -1.212 1 92 96 ASP A C 1
ATOM 716 O O . ASP A 1 96 ? 17.312 -3.736 -2.033 1 92 96 ASP A O 1
ATOM 720 N N . VAL A 1 97 ? 16.219 -4.582 -0.267 1 91.75 97 VAL A N 1
ATOM 721 C CA . VAL A 1 97 ? 17 -5.82 -0.236 1 91.75 97 VAL A CA 1
ATOM 722 C C . VAL A 1 97 ? 16.062 -7.02 -0.351 1 91.75 97 VAL A C 1
ATOM 724 O O . VAL A 1 97 ? 15.102 -7.148 0.423 1 91.75 97 VAL A O 1
ATOM 727 N N . ALA A 1 98 ? 16.375 -7.816 -1.303 1 94.25 98 ALA A N 1
ATOM 728 C CA . ALA A 1 98 ? 15.641 -9.07 -1.441 1 94.25 98 ALA A CA 1
ATOM 729 C C . ALA A 1 98 ? 16.578 -10.273 -1.344 1 94.25 98 ALA A C 1
ATOM 731 O O . ALA A 1 98 ? 17.719 -10.227 -1.818 1 94.25 98 ALA A O 1
ATOM 732 N N . HIS A 1 99 ? 16.188 -11.266 -0.759 1 93.75 99 HIS A N 1
ATOM 733 C CA . HIS A 1 99 ? 16.922 -12.516 -0.743 1 93.75 99 HIS A CA 1
ATOM 734 C C . HIS A 1 99 ? 16.016 -13.703 -1.062 1 93.75 99 HIS A C 1
ATOM 736 O O . HIS A 1 99 ? 14.914 -13.805 -0.531 1 93.75 99 HIS A O 1
ATOM 742 N N . ALA A 1 100 ? 16.438 -14.516 -1.888 1 96.5 100 ALA A N 1
ATOM 743 C CA . ALA A 1 100 ? 15.672 -15.664 -2.359 1 96.5 100 ALA A CA 1
ATOM 744 C C . ALA A 1 100 ? 16.281 -16.969 -1.859 1 96.5 100 ALA A C 1
ATOM 746 O O . ALA A 1 100 ? 17.5 -17.078 -1.695 1 96.5 100 ALA A O 1
ATOM 747 N N . ALA A 1 101 ? 15.398 -17.906 -1.591 1 96.5 101 ALA A N 1
ATOM 748 C CA . ALA A 1 101 ? 15.781 -19.234 -1.132 1 96.5 101 ALA A CA 1
ATOM 749 C C . ALA A 1 101 ? 14.898 -20.312 -1.761 1 96.5 101 ALA A C 1
ATOM 751 O O . ALA A 1 101 ? 13.812 -20.016 -2.268 1 96.5 101 ALA A O 1
ATOM 752 N N . MET A 1 102 ? 15.422 -21.516 -1.754 1 97.38 102 MET A N 1
ATOM 753 C CA . MET A 1 102 ? 14.68 -22.688 -2.242 1 97.38 102 MET A CA 1
ATOM 754 C C . MET A 1 102 ? 14.445 -23.688 -1.118 1 97.38 102 MET A C 1
ATOM 756 O O . MET A 1 102 ? 15.375 -24.031 -0.386 1 97.38 102 MET A O 1
ATOM 760 N N . GLY A 1 103 ? 13.172 -24 -0.907 1 97.31 103 GLY A N 1
ATOM 761 C CA . GLY A 1 103 ? 12.789 -25.078 -0.023 1 97.31 103 GLY A CA 1
ATOM 762 C C . GLY A 1 103 ? 12.516 -26.375 -0.759 1 97.31 103 GLY A C 1
ATOM 763 O O . GLY A 1 103 ? 11.891 -26.375 -1.822 1 97.31 103 GLY A O 1
ATOM 764 N N . THR A 1 104 ? 13.023 -27.484 -0.215 1 97.25 104 THR A N 1
ATOM 765 C CA . THR A 1 104 ? 12.891 -28.75 -0.912 1 97.25 104 THR A CA 1
ATOM 766 C C . THR A 1 104 ? 12.078 -29.75 -0.079 1 97.25 104 THR A C 1
ATOM 768 O O . THR A 1 104 ? 12.117 -29.703 1.152 1 97.25 104 THR A O 1
ATOM 771 N N . GLU A 1 105 ? 11.359 -30.547 -0.752 1 96 105 GLU A N 1
ATOM 772 C CA . GLU A 1 105 ? 10.648 -31.703 -0.19 1 96 105 GLU A CA 1
ATOM 773 C C . GLU A 1 105 ? 10.93 -32.969 -0.988 1 96 105 GLU A C 1
ATOM 775 O O . GLU A 1 105 ? 10.477 -33.094 -2.129 1 96 105 GLU A O 1
ATOM 780 N N . PRO A 1 106 ? 11.609 -33.969 -0.435 1 95 106 PRO A N 1
ATOM 781 C CA . PRO A 1 106 ? 12.117 -34 0.94 1 95 106 PRO A CA 1
ATOM 782 C C . PRO A 1 106 ? 13.219 -33 1.203 1 95 106 PRO A C 1
ATOM 784 O O . PRO A 1 106 ? 13.758 -32.406 0.262 1 95 106 PRO A O 1
ATOM 787 N N . THR A 1 107 ? 13.633 -32.844 2.438 1 94.62 107 THR A N 1
ATOM 788 C CA . THR A 1 107 ? 14.539 -31.781 2.889 1 94.62 107 THR A CA 1
ATOM 789 C C . THR A 1 107 ? 15.961 -32.062 2.4 1 94.62 107 THR A C 1
ATOM 791 O O . THR A 1 107 ? 16.438 -33.188 2.455 1 94.62 107 THR A O 1
ATOM 794 N N . ASP A 1 108 ? 16.562 -31.062 1.841 1 94.06 108 ASP A N 1
ATOM 795 C CA . ASP A 1 108 ? 17.969 -31 1.478 1 94.06 108 ASP A CA 1
ATOM 796 C C . ASP A 1 108 ? 18.625 -29.734 2.025 1 94.06 108 ASP A C 1
ATOM 798 O O . ASP A 1 108 ? 18.438 -28.641 1.481 1 94.06 108 ASP A O 1
ATOM 802 N N . LEU A 1 109 ? 19.469 -29.859 2.943 1 91.06 109 LEU A N 1
ATOM 803 C CA . LEU A 1 109 ? 20 -28.719 3.703 1 91.06 109 LEU A CA 1
ATOM 804 C C . LEU A 1 109 ? 20.969 -27.906 2.859 1 91.06 109 LEU A C 1
ATOM 806 O O . LEU A 1 109 ? 21.109 -26.703 3.047 1 91.06 109 LEU A O 1
ATOM 810 N N . ASP A 1 110 ? 21.719 -28.562 1.955 1 89.31 110 ASP A N 1
ATOM 811 C CA . ASP A 1 110 ? 22.656 -27.844 1.093 1 89.31 110 ASP A CA 1
ATOM 812 C C . ASP A 1 110 ? 21.922 -26.859 0.194 1 89.31 110 ASP A C 1
ATOM 814 O O . ASP A 1 110 ? 22.359 -25.719 0.012 1 89.31 110 ASP A O 1
ATOM 818 N N . VAL A 1 111 ? 20.781 -27.266 -0.259 1 93.44 111 VAL A N 1
ATOM 819 C CA . VAL A 1 111 ? 19.969 -26.406 -1.116 1 93.44 111 VAL A CA 1
ATOM 820 C C . VAL A 1 111 ? 19.328 -25.297 -0.281 1 93.44 111 VAL A C 1
ATOM 822 O O . VAL A 1 111 ? 19.281 -24.141 -0.702 1 93.44 111 VAL A O 1
ATOM 825 N N . HIS A 1 112 ? 18.969 -25.609 0.945 1 93.06 112 HIS A N 1
ATOM 826 C CA . HIS A 1 112 ? 18.281 -24.672 1.831 1 93.06 112 HIS A CA 1
ATOM 827 C C . HIS A 1 112 ? 19.203 -23.531 2.238 1 93.06 112 HIS A C 1
ATOM 829 O O . HIS A 1 112 ? 18.75 -22.422 2.516 1 93.06 112 HIS A O 1
ATOM 835 N N . GLY A 1 113 ? 20.438 -23.734 2.26 1 90.88 113 GLY A N 1
ATOM 836 C CA . GLY A 1 113 ? 21.391 -22.75 2.727 1 90.88 113 GLY A CA 1
ATOM 837 C C . GLY A 1 113 ? 21.766 -21.734 1.663 1 90.88 113 GLY A C 1
ATOM 838 O O . GLY A 1 113 ? 22.281 -20.656 1.978 1 90.88 113 GLY A O 1
ATOM 839 N N . ALA A 1 114 ? 21.547 -22.078 0.395 1 93.19 114 ALA A N 1
ATOM 840 C CA . ALA A 1 114 ? 21.922 -21.203 -0.711 1 93.19 114 ALA A CA 1
ATOM 841 C C . ALA A 1 114 ? 20.969 -20.016 -0.81 1 93.19 114 ALA A C 1
ATOM 843 O O . ALA A 1 114 ? 19.766 -20.156 -0.618 1 93.19 114 ALA A O 1
ATOM 844 N N . ARG A 1 115 ? 21.609 -18.797 -1.027 1 94.44 115 ARG A N 1
ATOM 845 C CA . ARG A 1 115 ? 20.812 -17.578 -1.155 1 94.44 115 ARG A CA 1
ATOM 846 C C . ARG A 1 115 ? 21.219 -16.781 -2.389 1 94.44 115 ARG A C 1
ATOM 848 O O . ARG A 1 115 ? 22.359 -16.859 -2.832 1 94.44 115 ARG A O 1
ATOM 855 N N . SER A 1 116 ? 20.297 -16.172 -2.971 1 95.25 116 SER A N 1
ATOM 856 C CA . SER A 1 116 ? 20.531 -15.078 -3.906 1 95.25 116 SER A CA 1
ATOM 857 C C . SER A 1 116 ? 20.047 -13.742 -3.332 1 95.25 116 SER A C 1
ATOM 859 O O . SER A 1 116 ? 18.875 -13.594 -3.012 1 95.25 116 SER A O 1
ATOM 861 N N . ILE A 1 117 ? 20.953 -12.828 -3.168 1 93.81 117 ILE A N 1
ATOM 862 C CA . ILE A 1 117 ? 20.641 -11.539 -2.561 1 93.81 117 ILE A CA 1
ATOM 863 C C . ILE A 1 117 ? 20.781 -10.43 -3.596 1 93.81 117 ILE A C 1
ATOM 865 O O . ILE A 1 117 ? 21.797 -10.352 -4.289 1 93.81 117 ILE A O 1
ATOM 869 N N . VAL A 1 118 ? 19.75 -9.656 -3.725 1 93.38 118 VAL A N 1
ATOM 870 C CA . VAL A 1 118 ? 19.797 -8.508 -4.617 1 93.38 118 VAL A CA 1
ATOM 871 C C . VAL A 1 118 ? 19.5 -7.23 -3.83 1 93.38 118 VAL A C 1
ATOM 873 O O . VAL A 1 118 ? 18.516 -7.164 -3.086 1 93.38 118 VAL A O 1
ATOM 876 N N . VAL A 1 119 ? 20.344 -6.309 -3.938 1 91.81 119 VAL A N 1
ATOM 877 C CA . VAL A 1 119 ? 20.094 -4.969 -3.412 1 91.81 119 VAL A CA 1
ATOM 878 C C . VAL A 1 119 ? 19.891 -3.992 -4.566 1 91.81 119 VAL A C 1
ATOM 880 O O . VAL A 1 119 ? 20.766 -3.811 -5.406 1 91.81 119 VAL A O 1
ATOM 883 N N . THR A 1 120 ? 18.734 -3.463 -4.59 1 92.94 120 THR A N 1
ATOM 884 C CA . THR A 1 120 ? 18.453 -2.428 -5.578 1 92.94 120 THR A CA 1
ATOM 885 C C . THR A 1 120 ? 18.594 -1.039 -4.961 1 92.94 120 THR A C 1
ATOM 887 O O . THR A 1 120 ? 18.156 -0.814 -3.826 1 92.94 120 THR A O 1
ATOM 890 N N . VAL A 1 121 ? 19.188 -0.181 -5.723 1 89.44 121 VAL A N 1
ATOM 891 C CA . VAL A 1 121 ? 19.469 1.158 -5.219 1 89.44 121 VAL A CA 1
ATOM 892 C C . VAL A 1 121 ? 18.984 2.203 -6.215 1 89.44 121 VAL A C 1
ATOM 894 O O . VAL A 1 121 ? 19.312 2.146 -7.398 1 89.44 121 VAL A O 1
ATOM 897 N N . HIS A 1 122 ? 18.156 3.057 -5.73 1 88.44 122 HIS A N 1
ATOM 898 C CA . HIS A 1 122 ? 17.75 4.258 -6.461 1 88.44 122 HIS A CA 1
ATOM 899 C C . HIS A 1 122 ? 18.453 5.492 -5.906 1 88.44 122 HIS A C 1
ATOM 901 O O . HIS A 1 122 ? 18.359 5.777 -4.707 1 88.44 122 HIS A O 1
ATOM 907 N N . ALA A 1 123 ? 19.203 6.066 -6.789 1 80.62 123 ALA A N 1
ATOM 908 C CA . ALA A 1 123 ? 19.906 7.281 -6.387 1 80.62 123 ALA A CA 1
ATOM 909 C C . ALA A 1 123 ? 19.516 8.461 -7.277 1 80.62 123 ALA A C 1
ATOM 911 O O . ALA A 1 123 ? 19.406 8.312 -8.5 1 80.62 123 ALA A O 1
ATOM 912 N N . ASN A 1 124 ? 19.203 9.578 -6.652 1 71.94 124 ASN A N 1
ATOM 913 C CA . ASN A 1 124 ? 18.875 10.773 -7.418 1 71.94 124 ASN A CA 1
ATOM 914 C C . ASN A 1 124 ? 20.125 11.43 -7.996 1 71.94 124 ASN A C 1
ATOM 916 O O . ASN A 1 124 ? 20.031 12.219 -8.938 1 71.94 124 ASN A O 1
ATOM 920 N N . ASP A 1 125 ? 21.266 10.953 -7.312 1 67.56 125 ASP A N 1
ATOM 921 C CA . ASP A 1 125 ? 22.547 11.5 -7.742 1 67.56 125 ASP A CA 1
ATOM 922 C C . ASP A 1 125 ? 23.156 10.656 -8.859 1 67.56 125 ASP A C 1
ATOM 924 O O . ASP A 1 125 ? 23.312 9.445 -8.703 1 67.56 125 ASP A O 1
ATOM 928 N N . ALA A 1 126 ? 23.5 11.266 -9.914 1 59.41 126 ALA A N 1
ATOM 929 C CA . ALA A 1 126 ? 24.062 10.602 -11.086 1 59.41 126 ALA A CA 1
ATOM 930 C C . ALA A 1 126 ? 25.469 10.102 -10.812 1 59.41 126 ALA A C 1
ATOM 932 O O . ALA A 1 126 ? 26 9.266 -11.562 1 59.41 126 ALA A O 1
ATOM 933 N N . THR A 1 127 ? 25.953 10.445 -9.719 1 62.94 127 THR A N 1
ATOM 934 C CA . THR A 1 127 ? 27.375 10.148 -9.531 1 62.94 127 THR A CA 1
ATOM 935 C C . THR A 1 127 ? 27.547 8.836 -8.773 1 62.94 127 THR A C 1
ATOM 937 O O . THR A 1 127 ? 28.672 8.461 -8.414 1 62.94 127 THR A O 1
ATOM 940 N N . VAL A 1 128 ? 26.438 8.188 -8.609 1 66.44 128 VAL A N 1
ATOM 941 C CA . VAL A 1 128 ? 26.531 6.945 -7.852 1 66.44 128 VAL A CA 1
ATOM 942 C C . VAL A 1 128 ? 27.094 5.84 -8.75 1 66.44 128 VAL A C 1
ATOM 944 O O . VAL A 1 128 ? 26.562 5.59 -9.836 1 66.44 128 VAL A O 1
ATOM 947 N N . HIS A 1 129 ? 28.281 5.352 -8.453 1 72.56 129 HIS A N 1
ATOM 948 C CA . HIS A 1 129 ? 28.875 4.219 -9.156 1 72.56 129 HIS A CA 1
ATOM 949 C C . HIS A 1 129 ? 28.922 2.979 -8.273 1 72.56 129 HIS A C 1
ATOM 951 O O . HIS A 1 129 ? 29.703 2.918 -7.32 1 72.56 129 HIS A O 1
ATOM 957 N N . LEU A 1 130 ? 28.062 2.098 -8.586 1 78.44 130 LEU A N 1
ATOM 958 C CA . LEU A 1 130 ? 27.984 0.88 -7.789 1 78.44 130 LEU A CA 1
ATOM 959 C C . LEU A 1 130 ? 28.469 -0.327 -8.578 1 78.44 130 LEU A C 1
ATOM 961 O O . LEU A 1 130 ? 28.391 -0.346 -9.805 1 78.44 130 LEU A O 1
ATOM 965 N N . PRO A 1 131 ? 29.141 -1.243 -7.836 1 75.56 131 PRO A N 1
ATOM 966 C CA . PRO A 1 131 ? 29.547 -2.459 -8.547 1 75.56 131 PRO A CA 1
ATOM 967 C C . PRO A 1 131 ? 28.391 -3.158 -9.242 1 75.56 131 PRO A C 1
ATOM 969 O O . PRO A 1 131 ? 27.25 -3.076 -8.773 1 75.56 131 PRO A O 1
ATOM 972 N N . ASP A 1 132 ? 28.734 -3.643 -10.398 1 76.69 132 ASP A N 1
ATOM 973 C CA . ASP A 1 132 ? 27.703 -4.32 -11.188 1 76.69 132 ASP A CA 1
ATOM 974 C C . ASP A 1 132 ? 28.031 -5.805 -11.352 1 76.69 132 ASP A C 1
ATOM 976 O O . ASP A 1 132 ? 29.203 -6.199 -11.305 1 76.69 132 ASP A O 1
ATOM 980 N N . GLY A 1 133 ? 27.078 -6.543 -11.414 1 86.88 133 GLY A N 1
ATOM 981 C CA . GLY A 1 133 ? 27.234 -7.961 -11.688 1 86.88 133 GLY A CA 1
ATOM 982 C C . GLY A 1 133 ? 27.016 -8.836 -10.469 1 86.88 133 GLY A C 1
ATOM 983 O O . GLY A 1 133 ? 26.891 -8.336 -9.352 1 86.88 133 GLY A O 1
ATOM 984 N N . TRP A 1 134 ? 26.922 -10.109 -10.719 1 92.25 134 TRP A N 1
ATOM 985 C CA . TRP A 1 134 ? 26.719 -11.094 -9.656 1 92.25 134 TRP A CA 1
ATOM 986 C C . TRP A 1 134 ? 28.047 -11.516 -9.055 1 92.25 134 TRP A C 1
ATOM 988 O O . TRP A 1 134 ? 29.047 -11.688 -9.766 1 92.25 134 TRP A O 1
ATOM 998 N N . SER A 1 135 ? 28.078 -11.594 -7.754 1 91.06 135 SER A N 1
ATOM 999 C CA . SER A 1 135 ? 29.25 -12.094 -7.035 1 91.06 135 SER A CA 1
ATOM 1000 C C . SER A 1 135 ? 28.875 -13.281 -6.145 1 91.06 135 SER A C 1
ATOM 1002 O O . SER A 1 135 ? 27.812 -13.281 -5.512 1 91.06 135 SER A O 1
ATOM 1004 N N . ARG A 1 136 ? 29.781 -14.273 -6.113 1 92.69 136 ARG A N 1
ATOM 1005 C CA . ARG A 1 136 ? 29.547 -15.453 -5.293 1 92.69 136 ARG A CA 1
ATOM 1006 C C . ARG A 1 136 ? 30.172 -15.289 -3.908 1 92.69 136 ARG A C 1
ATOM 1008 O O . ARG A 1 136 ? 31.156 -14.578 -3.746 1 92.69 136 ARG A O 1
ATOM 1015 N N . TYR A 1 137 ? 29.422 -15.828 -2.996 1 87.75 137 TYR A N 1
ATOM 1016 C CA . TYR A 1 137 ? 29.938 -15.852 -1.629 1 87.75 137 TYR A CA 1
ATOM 1017 C C . TYR A 1 137 ? 29.5 -17.125 -0.916 1 87.75 137 TYR A C 1
ATOM 1019 O O . TYR A 1 137 ? 28.875 -18 -1.515 1 87.75 137 TYR A O 1
ATOM 1027 N N . ASP A 1 138 ? 29.969 -17.438 0.342 1 87.25 138 ASP A N 1
ATOM 1028 C CA . ASP A 1 138 ? 29.625 -18.625 1.106 1 87.25 138 ASP A CA 1
ATOM 1029 C C . ASP A 1 138 ? 30.094 -19.891 0.393 1 87.25 138 ASP A C 1
ATOM 1031 O O . ASP A 1 138 ? 29.281 -20.781 0.118 1 87.25 138 ASP A O 1
ATOM 1035 N N . GLY A 1 139 ? 31.312 -20 -0.027 1 83.5 139 GLY A N 1
ATOM 1036 C CA . GLY A 1 139 ? 31.891 -21.156 -0.693 1 83.5 139 GLY A CA 1
ATOM 1037 C C . GLY A 1 139 ? 31.328 -21.375 -2.088 1 83.5 139 GLY A C 1
ATOM 1038 O O . GLY A 1 139 ? 31.375 -22.5 -2.605 1 83.5 139 GLY A O 1
ATOM 1039 N N . GLY A 1 140 ? 30.594 -20.344 -2.648 1 82.06 140 GLY A N 1
ATOM 1040 C CA . GLY A 1 140 ? 30.078 -20.422 -4.004 1 82.06 140 GLY A CA 1
ATOM 1041 C C . GLY A 1 140 ? 28.625 -20.891 -4.059 1 82.06 140 GLY A C 1
ATOM 1042 O O . GLY A 1 140 ? 28.047 -20.969 -5.137 1 82.06 140 GLY A O 1
ATOM 1043 N N . ASN A 1 141 ? 28.047 -21.062 -2.928 1 86.31 141 ASN A N 1
ATOM 1044 C CA . ASN A 1 141 ? 26.688 -21.594 -2.873 1 86.31 141 ASN A CA 1
ATOM 1045 C C . ASN A 1 141 ? 25.656 -20.484 -3.002 1 86.31 141 ASN A C 1
ATOM 1047 O O . ASN A 1 141 ? 24.484 -20.734 -3.295 1 86.31 141 ASN A O 1
ATOM 1051 N N . SER A 1 142 ? 26.094 -19.25 -2.742 1 93.19 142 SER A N 1
ATOM 1052 C CA . SER A 1 142 ? 25.203 -18.094 -2.74 1 93.19 142 SER A CA 1
ATOM 1053 C C . SER A 1 142 ? 25.719 -16.984 -3.652 1 93.19 142 SER A C 1
ATOM 1055 O O . SER A 1 142 ? 26.906 -16.969 -3.994 1 93.19 142 SER A O 1
ATOM 1057 N N . GLU A 1 143 ? 24.828 -16.25 -4.102 1 94.69 143 GLU A N 1
ATOM 1058 C CA . GLU A 1 143 ? 25.203 -15.148 -4.98 1 94.69 143 GLU A CA 1
ATOM 1059 C C . GLU A 1 143 ? 24.547 -13.844 -4.531 1 94.69 143 GLU A C 1
ATOM 1061 O O . GLU A 1 143 ? 23.5 -13.859 -3.877 1 94.69 143 GLU A O 1
ATOM 1066 N N . ARG A 1 144 ? 25.234 -12.734 -4.832 1 92.69 144 ARG A N 1
ATOM 1067 C CA . ARG A 1 144 ? 24.734 -11.414 -4.473 1 92.69 144 ARG A CA 1
ATOM 1068 C C . ARG A 1 144 ? 24.969 -10.414 -5.598 1 92.69 144 ARG A C 1
ATOM 1070 O O . ARG A 1 144 ? 25.859 -10.602 -6.422 1 92.69 144 ARG A O 1
ATOM 1077 N N . ARG A 1 145 ? 24.141 -9.398 -5.598 1 92.31 145 ARG A N 1
ATOM 1078 C CA . ARG A 1 145 ? 24.281 -8.367 -6.625 1 92.31 145 ARG A CA 1
ATOM 1079 C C . ARG A 1 145 ? 23.703 -7.039 -6.145 1 92.31 145 ARG A C 1
ATOM 1081 O O . ARG A 1 145 ? 22.688 -7.012 -5.445 1 92.31 145 ARG A O 1
ATOM 1088 N N . ILE A 1 146 ? 24.422 -6 -6.496 1 90.56 146 ILE A N 1
ATOM 1089 C CA . ILE A 1 146 ? 23.891 -4.648 -6.367 1 90.56 146 ILE A CA 1
ATOM 1090 C C . ILE A 1 146 ? 23.422 -4.145 -7.73 1 90.56 146 ILE A C 1
ATOM 1092 O O . ILE A 1 146 ? 24.141 -4.281 -8.727 1 90.56 146 ILE A O 1
ATOM 1096 N N . LEU A 1 147 ? 22.219 -3.645 -7.773 1 90.94 147 LEU A N 1
ATOM 1097 C CA . LEU A 1 147 ? 21.672 -3.109 -9.016 1 90.94 147 LEU A CA 1
ATOM 1098 C C . LEU A 1 147 ? 21.234 -1.66 -8.836 1 90.94 147 LEU A C 1
ATOM 1100 O O . LEU A 1 147 ? 20.406 -1.362 -7.973 1 90.94 147 LEU A O 1
ATOM 1104 N N . THR A 1 148 ? 21.781 -0.804 -9.617 1 87.75 148 THR A N 1
ATOM 1105 C CA . THR A 1 148 ? 21.281 0.57 -9.656 1 87.75 148 THR A CA 1
ATOM 1106 C C . THR A 1 148 ? 20.078 0.686 -10.594 1 87.75 148 THR A C 1
ATOM 1108 O O . THR A 1 148 ? 20.156 0.308 -11.766 1 87.75 148 THR A O 1
ATOM 1111 N N . VAL A 1 149 ? 19.031 1.175 -10 1 87.69 149 VAL A N 1
ATOM 1112 C CA . VAL A 1 149 ? 17.828 1.285 -10.828 1 87.69 149 VAL A CA 1
ATOM 1113 C C . VAL A 1 149 ? 17.766 2.674 -11.461 1 87.69 149 VAL A C 1
ATOM 1115 O O . VAL A 1 149 ? 18.297 3.641 -10.906 1 87.69 149 VAL A O 1
ATOM 1118 N N . PRO A 1 150 ? 17.156 2.723 -12.633 1 79.94 150 PRO A N 1
ATOM 1119 C CA . PRO A 1 150 ? 17.047 4.031 -13.281 1 79.94 150 PRO A CA 1
ATOM 1120 C C . PRO A 1 150 ? 16.281 5.047 -12.445 1 79.94 150 PRO A C 1
ATOM 1122 O O . PRO A 1 150 ? 15.398 4.672 -11.672 1 79.94 150 PRO A O 1
ATOM 1125 N N . ARG A 1 151 ? 16.594 6.25 -12.719 1 77.56 151 ARG A N 1
ATOM 1126 C CA . ARG A 1 151 ? 15.969 7.344 -11.977 1 77.56 151 ARG A CA 1
ATOM 1127 C C . ARG A 1 151 ? 14.484 7.469 -12.328 1 77.56 151 ARG A C 1
ATOM 1129 O O . ARG A 1 151 ? 14.109 7.34 -13.5 1 77.56 151 ARG A O 1
ATOM 1136 N N . THR A 1 152 ? 13.688 7.543 -11.344 1 79.38 152 THR A N 1
ATOM 1137 C CA . THR A 1 152 ? 12.258 7.789 -11.484 1 79.38 152 THR A CA 1
ATOM 1138 C C . THR A 1 152 ? 11.773 8.781 -10.43 1 79.38 152 THR A C 1
ATOM 1140 O O . THR A 1 152 ? 12.289 8.805 -9.312 1 79.38 152 THR A O 1
ATOM 1143 N N . ARG A 1 153 ? 10.93 9.602 -10.766 1 68.62 153 ARG A N 1
ATOM 1144 C CA . ARG A 1 153 ? 10.453 10.664 -9.875 1 68.62 153 ARG A CA 1
ATOM 1145 C C . ARG A 1 153 ? 9.352 10.148 -8.953 1 68.62 153 ARG A C 1
ATOM 1147 O O . ARG A 1 153 ? 9.273 10.539 -7.789 1 68.62 153 ARG A O 1
ATOM 1154 N N . ARG A 1 154 ? 8.523 9.25 -9.484 1 73.5 154 ARG A N 1
ATOM 1155 C CA . ARG A 1 154 ? 7.281 8.961 -8.781 1 73.5 154 ARG A CA 1
ATOM 1156 C C . ARG A 1 154 ? 7.246 7.52 -8.297 1 73.5 154 ARG A C 1
ATOM 1158 O O . ARG A 1 154 ? 6.461 7.172 -7.41 1 73.5 154 ARG A O 1
ATOM 1165 N N . PHE A 1 155 ? 8.172 6.672 -8.812 1 83.25 155 PHE A N 1
ATOM 1166 C CA . PHE A 1 155 ? 7.949 5.25 -8.578 1 83.25 155 PHE A CA 1
ATOM 1167 C C . PHE A 1 155 ? 9.203 4.594 -8.016 1 83.25 155 PHE A C 1
ATOM 1169 O O . PHE A 1 155 ? 9.477 3.426 -8.289 1 83.25 155 PHE A O 1
ATOM 1176 N N . ALA A 1 156 ? 10.016 5.355 -7.25 1 85.75 156 ALA A N 1
ATOM 1177 C CA . ALA A 1 156 ? 11.273 4.84 -6.719 1 85.75 156 ALA A CA 1
ATOM 1178 C C . ALA A 1 156 ? 11.039 3.621 -5.836 1 85.75 156 ALA A C 1
ATOM 1180 O O . ALA A 1 156 ? 11.688 2.584 -6.012 1 85.75 156 ALA A O 1
ATOM 1181 N N . ASP A 1 157 ? 10.102 3.688 -4.934 1 87.88 157 ASP A N 1
ATOM 1182 C CA . ASP A 1 157 ? 9.82 2.602 -4 1 87.88 157 ASP A CA 1
ATOM 1183 C C . ASP A 1 157 ? 9.367 1.345 -4.742 1 87.88 157 ASP A C 1
ATOM 1185 O O . ASP A 1 157 ? 9.875 0.252 -4.488 1 87.88 157 ASP A O 1
ATOM 1189 N N . GLU A 1 158 ? 8.43 1.533 -5.613 1 90.19 158 GLU A N 1
ATOM 1190 C CA . GLU A 1 158 ? 7.902 0.404 -6.371 1 90.19 158 GLU A CA 1
ATOM 1191 C C . GLU A 1 158 ? 8.984 -0.235 -7.238 1 90.19 158 GLU A C 1
ATOM 1193 O O . GLU A 1 158 ? 9.062 -1.461 -7.34 1 90.19 158 GLU A O 1
ATOM 1198 N N . THR A 1 159 ? 9.805 0.598 -7.805 1 92.44 159 THR A N 1
ATOM 1199 C CA . THR A 1 159 ? 10.828 0.116 -8.734 1 92.44 159 THR A CA 1
ATOM 1200 C C . THR A 1 159 ? 11.875 -0.707 -7.996 1 92.44 159 THR A C 1
ATOM 1202 O O . THR A 1 159 ? 12.188 -1.831 -8.398 1 92.44 159 THR A O 1
ATOM 1205 N N . VAL A 1 160 ? 12.391 -0.123 -6.887 1 93.62 160 VAL A N 1
ATOM 1206 C CA . VAL A 1 160 ? 13.438 -0.846 -6.164 1 93.62 160 VAL A CA 1
ATOM 1207 C C . VAL A 1 160 ? 12.859 -2.141 -5.59 1 93.62 160 VAL A C 1
ATOM 1209 O O . VAL A 1 160 ? 13.539 -3.174 -5.578 1 93.62 160 VAL A O 1
ATOM 1212 N N . HIS A 1 161 ? 11.648 -2.102 -5.211 1 95 161 HIS A N 1
ATOM 1213 C CA . HIS A 1 161 ? 11.016 -3.252 -4.574 1 95 161 HIS A CA 1
ATOM 1214 C C . HIS A 1 161 ? 10.797 -4.383 -5.574 1 95 161 HIS A C 1
ATOM 1216 O O . HIS A 1 161 ? 11.25 -5.508 -5.352 1 95 161 HIS A O 1
ATOM 1222 N N . GLU A 1 162 ? 10.117 -4.094 -6.668 1 95.56 162 GLU A N 1
ATOM 1223 C CA . GLU A 1 162 ? 9.734 -5.117 -7.633 1 95.56 162 GLU A CA 1
ATOM 1224 C C . GLU A 1 162 ? 10.953 -5.738 -8.305 1 95.56 162 GLU A C 1
ATOM 1226 O O . GLU A 1 162 ? 10.984 -6.949 -8.547 1 95.56 162 GLU A O 1
ATOM 1231 N N . LEU A 1 163 ? 11.938 -4.922 -8.562 1 95.25 163 LEU A N 1
ATOM 1232 C CA . LEU A 1 163 ? 13.133 -5.434 -9.234 1 95.25 163 LEU A CA 1
ATOM 1233 C C . LEU A 1 163 ? 13.953 -6.309 -8.289 1 95.25 163 LEU A C 1
ATOM 1235 O O . LEU A 1 163 ? 14.453 -7.359 -8.695 1 95.25 163 LEU A O 1
ATOM 1239 N N . ALA A 1 164 ? 14.062 -5.844 -7.066 1 95.81 164 ALA A N 1
ATOM 1240 C CA . ALA A 1 164 ? 14.805 -6.652 -6.105 1 95.81 164 ALA A CA 1
ATOM 1241 C C . ALA A 1 164 ? 14.18 -8.031 -5.941 1 95.81 164 ALA A C 1
ATOM 1243 O O . ALA A 1 164 ? 14.867 -9.047 -6.023 1 95.81 164 ALA A O 1
ATOM 1244 N N . LEU A 1 165 ? 12.891 -8.078 -5.816 1 96.56 165 LEU A N 1
ATOM 1245 C CA . LEU A 1 165 ? 12.172 -9.32 -5.586 1 96.56 165 LEU A CA 1
ATOM 1246 C C . LEU A 1 165 ? 12.25 -10.227 -6.812 1 96.56 165 LEU A C 1
ATOM 1248 O O . LEU A 1 165 ? 12.602 -11.406 -6.695 1 96.56 165 LEU A O 1
ATOM 1252 N N . SER A 1 166 ? 11.938 -9.711 -7.961 1 97 166 SER A N 1
ATOM 1253 C CA . SER A 1 166 ? 11.852 -10.516 -9.18 1 97 166 SER A CA 1
ATOM 1254 C C . SER A 1 166 ? 13.227 -11.047 -9.586 1 97 166 SER A C 1
ATOM 1256 O O . SER A 1 166 ? 13.344 -12.195 -10.016 1 97 166 SER A O 1
ATOM 1258 N N . LEU A 1 167 ? 14.242 -10.172 -9.43 1 96.5 167 LEU A N 1
ATOM 1259 C CA . LEU A 1 167 ? 15.578 -10.602 -9.82 1 96.5 167 LEU A CA 1
ATOM 1260 C C . LEU A 1 167 ? 16.125 -11.648 -8.859 1 96.5 167 LEU A C 1
ATOM 1262 O O . LEU A 1 167 ? 16.734 -12.633 -9.281 1 96.5 167 LEU A O 1
ATOM 1266 N N . ALA A 1 168 ? 15.891 -11.461 -7.574 1 97 168 ALA A N 1
ATOM 1267 C CA . ALA A 1 168 ? 16.359 -12.445 -6.594 1 97 168 ALA A CA 1
ATOM 1268 C C . ALA A 1 168 ? 15.688 -13.797 -6.812 1 97 168 ALA A C 1
ATOM 1270 O O . ALA A 1 168 ? 16.375 -14.828 -6.875 1 97 168 ALA A O 1
ATOM 1271 N N . GLU A 1 169 ? 14.406 -13.781 -6.941 1 98 169 GLU A N 1
ATOM 1272 C CA . GLU A 1 169 ? 13.641 -15.016 -7.105 1 98 169 GLU A CA 1
ATOM 1273 C C . GLU A 1 169 ? 14.023 -15.727 -8.398 1 98 169 GLU A C 1
ATOM 1275 O O . GLU A 1 169 ? 14.352 -16.922 -8.383 1 98 169 GLU A O 1
ATOM 1280 N N . SER A 1 170 ? 13.992 -15.031 -9.547 1 97.44 170 SER A N 1
ATOM 1281 C CA . SER A 1 170 ? 14.219 -15.641 -10.852 1 97.44 170 SER A CA 1
ATOM 1282 C C . SER A 1 170 ? 15.656 -16.125 -10.992 1 97.44 170 SER A C 1
ATOM 1284 O O . SER A 1 170 ? 15.898 -17.219 -11.523 1 97.44 170 SER A O 1
ATOM 1286 N N . HIS A 1 171 ? 16.562 -15.305 -10.484 1 97.38 171 HIS A N 1
ATOM 1287 C CA . HIS A 1 171 ? 17.969 -15.711 -10.547 1 97.38 171 HIS A CA 1
ATOM 1288 C C . HIS A 1 171 ? 18.219 -16.953 -9.711 1 97.38 171 HIS A C 1
ATOM 1290 O O . HIS A 1 171 ? 18.938 -17.859 -10.141 1 97.38 171 HIS A O 1
ATOM 1296 N N . HIS A 1 172 ? 17.656 -16.984 -8.539 1 97.81 172 HIS A N 1
ATOM 1297 C CA . HIS A 1 172 ? 17.844 -18.141 -7.668 1 97.81 172 HIS A CA 1
ATOM 1298 C C . HIS A 1 172 ? 17.219 -19.391 -8.281 1 97.81 172 HIS A C 1
ATOM 1300 O O . HIS A 1 172 ? 17.828 -20.453 -8.266 1 97.81 172 HIS A O 1
ATOM 1306 N N . ALA A 1 173 ? 16.031 -19.281 -8.766 1 98.12 173 ALA A N 1
ATOM 1307 C CA . ALA A 1 173 ? 15.344 -20.406 -9.406 1 98.12 173 ALA A CA 1
ATOM 1308 C C . ALA A 1 173 ? 16.141 -20.938 -10.594 1 98.12 173 ALA A C 1
ATOM 1310 O O . ALA A 1 173 ? 16.344 -22.141 -10.727 1 98.12 173 ALA A O 1
ATOM 1311 N N . LEU A 1 174 ? 16.578 -20.047 -11.445 1 97.44 174 LEU A N 1
ATOM 1312 C CA . LEU A 1 174 ? 17.344 -20.422 -12.625 1 97.44 174 LEU A CA 1
ATOM 1313 C C . LEU A 1 174 ? 18.672 -21.047 -12.227 1 97.44 174 LEU A C 1
ATOM 1315 O O . LEU A 1 174 ? 19.078 -22.078 -12.789 1 97.44 174 LEU A O 1
ATOM 1319 N N . GLY A 1 175 ? 19.344 -20.422 -11.281 1 95.56 175 GLY A N 1
ATOM 1320 C CA . GLY A 1 175 ? 20.656 -20.891 -10.836 1 95.56 175 GLY A CA 1
ATOM 1321 C C . GLY A 1 175 ? 20.609 -22.266 -10.188 1 95.56 175 GLY A C 1
ATOM 1322 O O . GLY A 1 175 ? 21.594 -22.984 -10.188 1 95.56 175 GLY A O 1
ATOM 1323 N N . HIS A 1 176 ? 19.438 -22.625 -9.711 1 96.19 176 HIS A N 1
ATOM 1324 C CA . HIS A 1 176 ? 19.328 -23.906 -9.016 1 96.19 176 HIS A CA 1
ATOM 1325 C C . HIS A 1 176 ? 18.359 -24.844 -9.742 1 96.19 176 HIS A C 1
ATOM 1327 O O . HIS A 1 176 ? 17.844 -25.797 -9.148 1 96.19 176 HIS A O 1
ATOM 1333 N N . SER A 1 177 ? 18.094 -24.547 -10.945 1 96.44 177 SER A N 1
ATOM 1334 C CA . SER A 1 177 ? 17.172 -25.359 -11.734 1 96.44 177 SER A CA 1
ATOM 1335 C C . SER A 1 177 ? 17.672 -26.797 -11.867 1 96.44 177 SER A C 1
ATOM 1337 O O . SER A 1 177 ? 16.875 -27.734 -11.969 1 96.44 177 SER A O 1
ATOM 1339 N N . ASN A 1 178 ? 18.953 -26.969 -11.82 1 94.44 178 ASN A N 1
ATOM 1340 C CA . ASN A 1 178 ? 19.547 -28.297 -12.016 1 94.44 178 ASN A CA 1
ATOM 1341 C C . ASN A 1 178 ? 19.266 -29.219 -10.828 1 94.44 178 ASN A C 1
ATOM 1343 O O . ASN A 1 178 ? 19.312 -30.438 -10.969 1 94.44 178 ASN A O 1
ATOM 1347 N N . VAL A 1 179 ? 18.984 -28.656 -9.719 1 95.5 179 VAL A N 1
ATOM 1348 C CA . VAL A 1 179 ? 18.75 -29.484 -8.539 1 95.5 179 VAL A CA 1
ATOM 1349 C C . VAL A 1 179 ? 17.297 -29.953 -8.516 1 95.5 179 VAL A C 1
ATOM 1351 O O . VAL A 1 179 ? 16.953 -30.891 -7.789 1 95.5 179 VAL A O 1
ATOM 1354 N N . VAL A 1 180 ? 16.453 -29.406 -9.312 1 97.94 180 VAL A N 1
ATOM 1355 C CA . VAL A 1 180 ? 15.047 -29.766 -9.375 1 97.94 180 VAL A CA 1
ATOM 1356 C C . VAL A 1 180 ? 14.875 -31.016 -10.242 1 97.94 180 VAL A C 1
ATOM 1358 O O . VAL A 1 180 ? 15.109 -30.969 -11.453 1 97.94 180 VAL A O 1
ATOM 1361 N N . SER A 1 181 ? 14.359 -32.031 -9.648 1 97.5 181 SER A N 1
ATOM 1362 C CA . SER A 1 181 ? 14.289 -33.281 -10.391 1 97.5 181 SER A CA 1
ATOM 1363 C C . SER A 1 181 ? 12.883 -33.531 -10.922 1 97.5 181 SER A C 1
ATOM 1365 O O . SER A 1 181 ? 12.711 -34.094 -12 1 97.5 181 SER A O 1
ATOM 1367 N N . ASP A 1 182 ? 11.836 -33.125 -10.133 1 98.31 182 ASP A N 1
ATOM 1368 C CA . ASP A 1 182 ? 10.5 -33.531 -10.531 1 98.31 182 ASP A CA 1
ATOM 1369 C C . ASP A 1 182 ? 9.57 -32.344 -10.719 1 98.31 182 ASP A C 1
ATOM 1371 O O . ASP A 1 182 ? 8.773 -32.312 -11.656 1 98.31 182 ASP A O 1
ATOM 1375 N N . LEU A 1 183 ? 9.641 -31.359 -9.773 1 98.75 183 LEU A N 1
ATOM 1376 C CA . LEU A 1 183 ? 8.672 -30.266 -9.836 1 98.75 183 LEU A CA 1
ATOM 1377 C C . LEU A 1 183 ? 9.219 -29.016 -9.156 1 98.75 183 LEU A C 1
ATOM 1379 O O . LEU A 1 183 ? 9.727 -29.078 -8.031 1 98.75 183 LEU A O 1
ATOM 1383 N N . LEU A 1 184 ? 9.195 -27.906 -9.844 1 98.81 184 LEU A N 1
ATOM 1384 C CA . LEU A 1 184 ? 9.516 -26.594 -9.273 1 98.81 184 LEU A CA 1
ATOM 1385 C C . LEU A 1 184 ? 8.25 -25.797 -9.016 1 98.81 184 LEU A C 1
ATOM 1387 O O . LEU A 1 184 ? 7.371 -25.719 -9.883 1 98.81 184 LEU A O 1
ATOM 1391 N N . VAL A 1 185 ? 8.117 -25.219 -7.812 1 98.81 185 VAL A N 1
ATOM 1392 C CA . VAL A 1 185 ? 6.961 -24.406 -7.457 1 98.81 185 VAL A CA 1
ATOM 1393 C C . VAL A 1 185 ? 7.422 -23 -7.047 1 98.81 185 VAL A C 1
ATOM 1395 O O . VAL A 1 185 ? 8.094 -22.844 -6.023 1 98.81 185 VAL A O 1
ATOM 1398 N N . LEU A 1 186 ? 7.078 -22.031 -7.836 1 98.56 186 LEU A N 1
ATOM 1399 C CA . LEU A 1 186 ? 7.34 -20.641 -7.477 1 98.56 186 LEU A CA 1
ATOM 1400 C C . LEU A 1 186 ? 6.281 -20.125 -6.508 1 98.56 186 LEU A C 1
ATOM 1402 O O . LEU A 1 186 ? 5.082 -20.312 -6.734 1 98.56 186 LEU A O 1
ATOM 1406 N N . ASP A 1 187 ? 6.645 -19.578 -5.375 1 97.62 187 ASP A N 1
ATOM 1407 C CA . ASP A 1 187 ? 5.707 -18.938 -4.457 1 97.62 187 ASP A CA 1
ATOM 1408 C C . ASP A 1 187 ? 5.215 -17.609 -5.008 1 97.62 187 ASP A C 1
ATOM 1410 O O . ASP A 1 187 ? 5.75 -16.547 -4.664 1 97.62 187 ASP A O 1
ATOM 1414 N N . GLY A 1 188 ? 4.168 -17.688 -5.734 1 97.06 188 GLY A N 1
ATOM 1415 C CA . GLY A 1 188 ? 3.639 -16.547 -6.465 1 97.06 188 GLY A CA 1
ATOM 1416 C C . GLY A 1 188 ? 3.33 -16.859 -7.914 1 97.06 188 GLY A C 1
ATOM 1417 O O . GLY A 1 188 ? 3.295 -18.031 -8.312 1 97.06 188 GLY A O 1
ATOM 1418 N N . PRO A 1 189 ? 3.094 -15.836 -8.727 1 97.81 189 PRO A N 1
ATOM 1419 C CA . PRO A 1 189 ? 2.752 -16.047 -10.133 1 97.81 189 PRO A CA 1
ATOM 1420 C C . PRO A 1 189 ? 3.91 -16.609 -10.945 1 97.81 189 PRO A C 1
ATOM 1422 O O . PRO A 1 189 ? 5.07 -16.5 -10.539 1 97.81 189 PRO A O 1
ATOM 1425 N N . LEU A 1 190 ? 3.543 -17.172 -12.008 1 98.38 190 LEU A N 1
ATOM 1426 C CA . LEU A 1 190 ? 4.496 -17.812 -12.906 1 98.38 190 LEU A CA 1
ATOM 1427 C C . LEU A 1 190 ? 5.504 -16.812 -13.438 1 98.38 190 LEU A C 1
ATOM 1429 O O . LEU A 1 190 ? 6.684 -17.141 -13.617 1 98.38 190 LEU A O 1
ATOM 1433 N N . TYR A 1 191 ? 5.012 -15.672 -13.828 1 98.38 191 TYR A N 1
ATOM 1434 C CA . TYR A 1 191 ? 5.82 -14.562 -14.328 1 98.38 191 TYR A CA 1
ATOM 1435 C C . TYR A 1 191 ? 5.699 -13.344 -13.414 1 98.38 191 TYR A C 1
ATOM 1437 O O . TYR A 1 191 ? 4.793 -13.273 -12.586 1 98.38 191 TYR A O 1
ATOM 1445 N N . PRO A 1 192 ? 6.676 -12.438 -13.461 1 97 192 PRO A N 1
ATOM 1446 C CA . PRO A 1 192 ? 6.602 -11.25 -12.609 1 97 192 PRO A CA 1
ATOM 1447 C C . PRO A 1 192 ? 5.531 -10.258 -13.07 1 97 192 PRO A C 1
ATOM 1449 O O . PRO A 1 192 ? 5.852 -9.227 -13.664 1 97 192 PRO A O 1
ATOM 1452 N N . LYS A 1 193 ? 4.332 -10.508 -12.711 1 95.62 193 LYS A N 1
ATOM 1453 C CA . LYS A 1 193 ? 3.152 -9.828 -13.227 1 95.62 193 LYS A CA 1
ATOM 1454 C C . LYS A 1 193 ? 3.213 -8.328 -12.93 1 95.62 193 LYS A C 1
ATOM 1456 O O . LYS A 1 193 ? 2.742 -7.516 -13.727 1 95.62 193 LYS A O 1
ATOM 1461 N N . ARG A 1 194 ? 3.717 -7.961 -11.789 1 91.94 194 ARG A N 1
ATOM 1462 C CA . ARG A 1 194 ? 3.789 -6.543 -11.438 1 91.94 194 ARG A CA 1
ATOM 1463 C C . ARG A 1 194 ? 4.699 -5.789 -12.398 1 91.94 194 ARG A C 1
ATOM 1465 O O . ARG A 1 194 ? 4.391 -4.668 -12.812 1 91.94 194 ARG A O 1
ATOM 1472 N N . LEU A 1 195 ? 5.828 -6.363 -12.758 1 94 195 LEU A N 1
ATOM 1473 C CA . LEU A 1 195 ? 6.723 -5.758 -13.742 1 94 195 LEU A CA 1
ATOM 1474 C C . LEU A 1 195 ? 6.078 -5.727 -15.125 1 94 195 LEU A C 1
ATOM 1476 O O . LEU A 1 195 ? 6.164 -4.723 -15.828 1 94 195 LEU A O 1
ATOM 1480 N N . LEU A 1 196 ? 5.398 -6.793 -15.445 1 95.12 196 LEU A N 1
ATOM 1481 C CA . LEU A 1 196 ? 4.785 -6.914 -16.766 1 95.12 196 LEU A CA 1
ATOM 1482 C C . LEU A 1 196 ? 3.676 -5.879 -16.938 1 95.12 196 LEU A C 1
ATOM 1484 O O . LEU A 1 196 ? 3.441 -5.402 -18.062 1 95.12 196 LEU A O 1
ATOM 1488 N N . ASN A 1 197 ? 3.064 -5.484 -15.898 1 91.44 197 ASN A N 1
ATOM 1489 C CA . ASN A 1 197 ? 1.975 -4.516 -15.93 1 91.44 197 ASN A CA 1
ATOM 1490 C C . ASN A 1 197 ? 2.49 -3.098 -16.156 1 91.44 197 ASN A C 1
ATOM 1492 O O . ASN A 1 197 ? 1.725 -2.205 -16.516 1 91.44 197 ASN A O 1
ATOM 1496 N N . TRP A 1 198 ? 3.766 -2.832 -15.844 1 89.75 198 TRP A N 1
ATOM 1497 C CA . TRP A 1 198 ? 4.32 -1.489 -15.977 1 89.75 198 TRP A CA 1
ATOM 1498 C C . TRP A 1 198 ? 4.168 -0.977 -17.406 1 89.75 198 TRP A C 1
ATOM 1500 O O . TRP A 1 198 ? 4.008 0.226 -17.625 1 89.75 198 TRP A O 1
ATOM 1510 N N . ALA A 1 199 ? 4.16 -1.853 -18.359 1 87.62 199 ALA A N 1
ATOM 1511 C CA . ALA A 1 199 ? 4.109 -1.48 -19.766 1 87.62 199 ALA A CA 1
ATOM 1512 C C . ALA A 1 199 ? 2.785 -0.808 -20.125 1 87.62 199 ALA A C 1
ATOM 1514 O O . ALA A 1 199 ? 2.678 -0.114 -21.125 1 87.62 199 ALA A O 1
ATOM 1515 N N . THR A 1 200 ? 1.755 -1.048 -19.297 1 81 200 THR A N 1
ATOM 1516 C CA . THR A 1 200 ? 0.428 -0.528 -19.594 1 81 200 THR A CA 1
ATOM 1517 C C . THR A 1 200 ? 0.024 0.553 -18.594 1 81 200 THR A C 1
ATOM 1519 O O . THR A 1 200 ? -1.136 0.967 -18.562 1 81 200 THR A O 1
ATOM 1522 N N . ARG A 1 201 ? 0.904 0.953 -17.797 1 79 201 ARG A N 1
ATOM 1523 C CA . ARG A 1 201 ? 0.621 1.95 -16.766 1 79 201 ARG A CA 1
ATOM 1524 C C . ARG A 1 201 ? 1.107 3.33 -17.203 1 79 201 ARG A C 1
ATOM 1526 O O . ARG A 1 201 ? 1.064 3.67 -18.375 1 79 201 ARG A O 1
ATOM 1533 N N . ASP A 1 202 ? 1.56 4.129 -16.297 1 75.31 202 ASP A N 1
ATOM 1534 C CA . ASP A 1 202 ? 2.043 5.488 -16.531 1 75.31 202 ASP A CA 1
ATOM 1535 C C . ASP A 1 202 ? 3.234 5.488 -17.484 1 75.31 202 ASP A C 1
ATOM 1537 O O . ASP A 1 202 ? 3.924 4.477 -17.625 1 75.31 202 ASP A O 1
ATOM 1541 N N . SER A 1 203 ? 3.396 6.582 -18.141 1 79.44 203 SER A N 1
ATOM 1542 C CA . SER A 1 203 ? 4.457 6.707 -19.141 1 79.44 203 SER A CA 1
ATOM 1543 C C . SER A 1 203 ? 5.824 6.434 -18.531 1 79.44 203 SER A C 1
ATOM 1545 O O . SER A 1 203 ? 6.676 5.793 -19.156 1 79.44 203 SER A O 1
ATOM 1547 N N . GLU A 1 204 ? 6.023 6.879 -17.328 1 82.31 204 GLU A N 1
ATOM 1548 C CA . GLU A 1 204 ? 7.309 6.672 -16.672 1 82.31 204 GLU A CA 1
ATOM 1549 C C . GLU A 1 204 ? 7.551 5.191 -16.391 1 82.31 204 GLU A C 1
ATOM 1551 O O . GLU A 1 204 ? 8.656 4.684 -16.594 1 82.31 204 GLU A O 1
ATOM 1556 N N . LEU A 1 205 ? 6.543 4.555 -15.984 1 85.12 205 LEU A N 1
ATOM 1557 C CA . LEU A 1 205 ? 6.652 3.127 -15.711 1 85.12 205 LEU A CA 1
ATOM 1558 C C . LEU A 1 205 ? 6.82 2.336 -17 1 85.12 205 LEU A C 1
ATOM 1560 O O . LEU A 1 205 ? 7.559 1.35 -17.047 1 85.12 205 LEU A O 1
ATOM 1564 N N . ARG A 1 206 ? 6.246 2.764 -18.047 1 86.75 206 ARG A N 1
ATOM 1565 C CA . ARG A 1 206 ? 6.375 2.111 -19.344 1 86.75 206 ARG A CA 1
ATOM 1566 C C . ARG A 1 206 ? 7.816 2.148 -19.844 1 86.75 206 ARG A C 1
ATOM 1568 O O . ARG A 1 206 ? 8.32 1.159 -20.375 1 86.75 206 ARG A O 1
ATOM 1575 N N . GLU A 1 207 ? 8.398 3.23 -19.609 1 88.5 207 GLU A N 1
ATOM 1576 C CA . GLU A 1 207 ? 9.797 3.363 -20 1 88.5 207 GLU A CA 1
ATOM 1577 C C . GLU A 1 207 ? 10.688 2.436 -19.172 1 88.5 207 GLU A C 1
ATOM 1579 O O . GLU A 1 207 ? 11.617 1.828 -19.703 1 88.5 207 GLU A O 1
ATOM 1584 N N . LEU A 1 208 ? 10.359 2.32 -17.969 1 88.81 208 LEU A N 1
ATOM 1585 C CA . LEU A 1 208 ? 11.117 1.444 -17.078 1 88.81 208 LEU A CA 1
ATOM 1586 C C . LEU A 1 208 ? 10.922 -0.019 -17.469 1 88.81 208 LEU A C 1
ATOM 1588 O O . LEU A 1 208 ? 11.844 -0.828 -17.344 1 88.81 208 LEU A O 1
ATOM 1592 N N . ALA A 1 209 ? 9.75 -0.294 -17.969 1 90.06 209 ALA A N 1
ATOM 1593 C CA . ALA A 1 209 ? 9.383 -1.665 -18.312 1 90.06 209 ALA A CA 1
ATOM 1594 C C . ALA A 1 209 ? 10.312 -2.221 -19.391 1 90.06 209 ALA A C 1
ATOM 1596 O O . ALA A 1 209 ? 10.625 -3.412 -19.391 1 90.06 209 ALA A O 1
ATOM 1597 N N . TYR A 1 210 ? 10.797 -1.386 -20.25 1 90.31 210 TYR A N 1
ATOM 1598 C CA . TYR A 1 210 ? 11.625 -1.836 -21.359 1 90.31 210 TYR A CA 1
ATOM 1599 C C . TYR A 1 210 ? 13.102 -1.556 -21.094 1 90.31 210 TYR A C 1
ATOM 1601 O O . TYR A 1 210 ? 13.93 -1.646 -22 1 90.31 210 TYR A O 1
ATOM 1609 N N . GLY A 1 211 ? 13.367 -1.258 -19.859 1 90.62 211 GLY A N 1
ATOM 1610 C CA . GLY A 1 211 ? 14.758 -1.08 -19.469 1 90.62 211 GLY A CA 1
ATOM 1611 C C . GLY A 1 211 ? 15.484 -2.393 -19.234 1 90.62 211 GLY A C 1
ATOM 1612 O O . GLY A 1 211 ? 14.859 -3.447 -19.125 1 90.62 211 GLY A O 1
ATOM 1613 N N . ASP A 1 212 ? 16.766 -2.312 -19.078 1 90.06 212 ASP A N 1
ATOM 1614 C CA . ASP A 1 212 ? 17.641 -3.482 -19.031 1 90.06 212 ASP A CA 1
ATOM 1615 C C . ASP A 1 212 ? 17.328 -4.336 -17.797 1 90.06 212 ASP A C 1
ATOM 1617 O O . ASP A 1 212 ? 17.297 -5.566 -17.891 1 90.06 212 ASP A O 1
ATOM 1621 N N . ALA A 1 213 ? 17.141 -3.707 -16.688 1 88.75 213 ALA A N 1
ATOM 1622 C CA . ALA A 1 213 ? 16.938 -4.445 -15.445 1 88.75 213 ALA A CA 1
ATOM 1623 C C . ALA A 1 213 ? 15.656 -5.262 -15.492 1 88.75 213 ALA A C 1
ATOM 1625 O O . ALA A 1 213 ? 15.633 -6.418 -15.062 1 88.75 213 ALA A O 1
ATOM 1626 N N . VAL A 1 214 ? 14.609 -4.645 -16 1 92.88 214 VAL A N 1
ATOM 1627 C CA . VAL A 1 214 ? 13.328 -5.332 -16.109 1 92.88 214 VAL A CA 1
ATOM 1628 C C . VAL A 1 214 ? 13.438 -6.461 -17.141 1 92.88 214 VAL A C 1
ATOM 1630 O O . VAL A 1 214 ? 12.977 -7.578 -16.891 1 92.88 214 VAL A O 1
ATOM 1633 N N . THR A 1 215 ? 14.055 -6.188 -18.234 1 94.12 215 THR A N 1
ATOM 1634 C CA . THR A 1 215 ? 14.25 -7.191 -19.281 1 94.12 215 THR A CA 1
ATOM 1635 C C . THR A 1 215 ? 15.023 -8.391 -18.734 1 94.12 215 THR A C 1
ATOM 1637 O O . THR A 1 215 ? 14.703 -9.539 -19.047 1 94.12 215 THR A O 1
ATOM 1640 N N . GLU A 1 216 ? 15.992 -8.086 -17.938 1 93.62 216 GLU A N 1
ATOM 1641 C CA . GLU A 1 216 ? 16.766 -9.172 -17.344 1 93.62 216 GLU A CA 1
ATOM 1642 C C . GLU A 1 216 ? 15.891 -10.039 -16.438 1 93.62 216 GLU A C 1
ATOM 1644 O O . GLU A 1 216 ? 15.977 -11.266 -16.469 1 93.62 216 GLU A O 1
ATOM 1649 N N . ALA A 1 217 ? 15.156 -9.398 -15.617 1 94.38 217 ALA A N 1
ATOM 1650 C CA . ALA A 1 217 ? 14.273 -10.141 -14.719 1 94.38 217 ALA A CA 1
ATOM 1651 C C . ALA A 1 217 ? 13.305 -11.016 -15.508 1 94.38 217 ALA A C 1
ATOM 1653 O O . ALA A 1 217 ? 13.148 -12.203 -15.211 1 94.38 217 ALA A O 1
ATOM 1654 N N . VAL A 1 218 ? 12.68 -10.445 -16.516 1 97.06 218 VAL A N 1
ATOM 1655 C CA . VAL A 1 218 ? 11.719 -11.18 -17.344 1 97.06 218 VAL A CA 1
ATOM 1656 C C . VAL A 1 218 ? 12.43 -12.297 -18.094 1 97.06 218 VAL A C 1
ATOM 1658 O O . VAL A 1 218 ? 11.906 -13.414 -18.188 1 97.06 218 VAL A O 1
ATOM 1661 N N . GLU A 1 219 ? 13.555 -11.984 -18.578 1 98.12 219 GLU A N 1
ATOM 1662 C CA . GLU A 1 219 ? 14.328 -12.984 -19.312 1 98.12 219 GLU A CA 1
ATOM 1663 C C . GLU A 1 219 ? 14.633 -14.195 -18.438 1 98.12 219 GLU A C 1
ATOM 1665 O O . GLU A 1 219 ? 14.602 -15.336 -18.906 1 98.12 219 GLU A O 1
ATOM 1670 N N . ASN A 1 220 ? 15.008 -13.938 -17.203 1 98.12 220 ASN A N 1
ATOM 1671 C CA . ASN A 1 220 ? 15.273 -15.039 -16.281 1 98.12 220 ASN A CA 1
ATOM 1672 C C . ASN A 1 220 ? 14.086 -16 -16.203 1 98.12 220 ASN A C 1
ATOM 1674 O O . ASN A 1 220 ? 14.266 -17.219 -16.203 1 98.12 220 ASN A O 1
ATOM 1678 N N . TYR A 1 221 ? 12.891 -15.492 -16.125 1 98.44 221 TYR A N 1
ATOM 1679 C CA . TYR A 1 221 ? 11.695 -16.328 -16.062 1 98.44 221 TYR A CA 1
ATOM 1680 C C . TYR A 1 221 ? 11.5 -17.094 -17.359 1 98.44 221 TYR A C 1
ATOM 1682 O O . TYR A 1 221 ? 11.141 -18.266 -17.359 1 98.44 221 TYR A O 1
ATOM 1690 N N . VAL A 1 222 ? 11.734 -16.422 -18.469 1 98.5 222 VAL A N 1
ATOM 1691 C CA . VAL A 1 222 ? 11.594 -17.031 -19.797 1 98.5 222 VAL A CA 1
ATOM 1692 C C . VAL A 1 222 ? 12.594 -18.172 -19.938 1 98.5 222 VAL A C 1
ATOM 1694 O O . VAL A 1 222 ? 12.227 -19.281 -20.344 1 98.5 222 VAL A O 1
ATOM 1697 N N . ARG A 1 223 ? 13.844 -17.891 -19.547 1 98.69 223 ARG A N 1
ATOM 1698 C CA . ARG A 1 223 ? 14.875 -18.922 -19.609 1 98.69 223 ARG A CA 1
ATOM 1699 C C . ARG A 1 223 ? 14.555 -20.078 -18.672 1 98.69 223 ARG A C 1
ATOM 1701 O O . ARG A 1 223 ? 14.852 -21.234 -18.969 1 98.69 223 ARG A O 1
ATOM 1708 N N . LEU A 1 224 ? 13.984 -19.766 -17.547 1 98.69 224 LEU A N 1
ATOM 1709 C CA . LEU A 1 224 ? 13.578 -20.797 -16.594 1 98.69 224 LEU A CA 1
ATOM 1710 C C . LEU A 1 224 ? 12.578 -21.75 -17.234 1 98.69 224 LEU A C 1
ATOM 1712 O O . LEU A 1 224 ? 12.734 -22.969 -17.141 1 98.69 224 LEU A O 1
ATOM 1716 N N . VAL A 1 225 ? 11.578 -21.234 -17.891 1 98.62 225 VAL A N 1
ATOM 1717 C CA . VAL A 1 225 ? 10.586 -22.047 -18.578 1 98.62 225 VAL A CA 1
ATOM 1718 C C . VAL A 1 225 ? 11.266 -22.906 -19.641 1 98.62 225 VAL A C 1
ATOM 1720 O O . VAL A 1 225 ? 11.023 -24.109 -19.719 1 98.62 225 VAL A O 1
ATOM 1723 N N . GLU A 1 226 ? 12.117 -22.297 -20.438 1 98.75 226 GLU A N 1
ATOM 1724 C CA . GLU A 1 226 ? 12.805 -23.016 -21.5 1 98.75 226 GLU A CA 1
ATOM 1725 C C . GLU A 1 226 ? 13.648 -24.156 -20.953 1 98.75 226 GLU A C 1
ATOM 1727 O O . GLU A 1 226 ? 13.625 -25.266 -21.5 1 98.75 226 GLU A O 1
ATOM 1732 N N . ARG A 1 227 ? 14.328 -23.859 -19.906 1 98.38 227 ARG A N 1
ATOM 1733 C CA . ARG A 1 227 ? 15.172 -24.875 -19.281 1 98.38 227 ARG A CA 1
ATOM 1734 C C . ARG A 1 227 ? 14.344 -26.047 -18.781 1 98.38 227 ARG A C 1
ATOM 1736 O O . ARG A 1 227 ? 14.719 -27.203 -18.953 1 98.38 227 ARG A O 1
ATOM 1743 N N . HIS A 1 228 ? 13.305 -25.812 -18.203 1 98.69 228 HIS A N 1
ATOM 1744 C CA . HIS A 1 228 ? 12.461 -26.859 -17.641 1 98.69 228 HIS A CA 1
ATOM 1745 C C . HIS A 1 228 ? 11.742 -27.625 -18.734 1 98.69 228 HIS A C 1
ATOM 1747 O O . HIS A 1 228 ? 11.523 -28.844 -18.609 1 98.69 228 HIS A O 1
ATOM 1753 N N . VAL A 1 229 ? 11.367 -26.984 -19.812 1 98.44 229 VAL A N 1
ATOM 1754 C CA . VAL A 1 229 ? 10.797 -27.672 -20.969 1 98.44 229 VAL A CA 1
ATOM 1755 C C . VAL A 1 229 ? 11.844 -28.609 -21.562 1 98.44 229 VAL A C 1
ATOM 1757 O O . VAL A 1 229 ? 11.539 -29.766 -21.875 1 98.44 229 VAL A O 1
ATOM 1760 N N . GLU A 1 230 ? 13.016 -28.094 -21.703 1 97.88 230 GLU A N 1
ATOM 1761 C CA . GLU A 1 230 ? 14.102 -28.906 -22.25 1 97.88 230 GLU A CA 1
ATOM 1762 C C . GLU A 1 230 ? 14.359 -30.141 -21.406 1 97.88 230 GLU A C 1
ATOM 1764 O O . GLU A 1 230 ? 14.602 -31.234 -21.938 1 97.88 230 GLU A O 1
ATOM 1769 N N . ARG A 1 231 ? 14.242 -30 -20.141 1 97.94 231 ARG A N 1
ATOM 1770 C CA . ARG A 1 231 ? 14.555 -31.078 -19.203 1 97.94 231 ARG A CA 1
ATOM 1771 C C . ARG A 1 231 ? 13.328 -31.938 -18.922 1 97.94 231 ARG A C 1
ATOM 1773 O O . ARG A 1 231 ? 13.422 -32.969 -18.234 1 97.94 231 ARG A O 1
ATOM 1780 N N . ASP A 1 232 ? 12.211 -31.5 -19.359 1 97.44 232 ASP A N 1
ATOM 1781 C CA . ASP A 1 232 ? 10.938 -32.156 -19.125 1 97.44 232 ASP A CA 1
ATOM 1782 C C . ASP A 1 232 ? 10.641 -32.25 -17.641 1 97.44 232 ASP A C 1
ATOM 1784 O O . ASP A 1 232 ? 10.312 -33.344 -17.125 1 97.44 232 ASP A O 1
ATOM 1788 N N . VAL A 1 233 ? 10.898 -31.234 -16.891 1 98.5 233 VAL A N 1
ATOM 1789 C CA . VAL A 1 233 ? 10.57 -31.047 -15.484 1 98.5 233 VAL A CA 1
ATOM 1790 C C . VAL A 1 233 ? 9.578 -29.906 -15.328 1 98.5 233 VAL A C 1
ATOM 1792 O O . VAL A 1 233 ? 9.922 -28.75 -15.547 1 98.5 233 VAL A O 1
ATOM 1795 N N . PRO A 1 234 ? 8.375 -30.172 -14.875 1 98.56 234 PRO A N 1
ATOM 1796 C CA . PRO A 1 234 ? 7.352 -29.141 -14.844 1 98.56 234 PRO A CA 1
ATOM 1797 C C . PRO A 1 234 ? 7.637 -28.047 -13.812 1 98.56 234 PRO A C 1
ATOM 1799 O O . PRO A 1 234 ? 8.352 -28.297 -12.836 1 98.56 234 PRO A O 1
ATOM 1802 N N . LEU A 1 235 ? 7.121 -26.906 -14.047 1 98.06 235 LEU A N 1
ATOM 1803 C CA . LEU A 1 235 ? 7.191 -25.75 -13.164 1 98.06 235 LEU A CA 1
ATOM 1804 C C . LEU A 1 235 ? 5.824 -25.109 -13.016 1 98.06 235 LEU A C 1
ATOM 1806 O O . LEU A 1 235 ? 5.055 -25.031 -13.977 1 98.06 235 LEU A O 1
ATOM 1810 N N . VAL A 1 236 ? 5.461 -24.656 -11.758 1 98.69 236 VAL A N 1
ATOM 1811 C CA . VAL A 1 236 ? 4.18 -24 -11.531 1 98.69 236 VAL A CA 1
ATOM 1812 C C . VAL A 1 236 ? 4.375 -22.766 -10.633 1 98.69 236 VAL A C 1
ATOM 1814 O O . VAL A 1 236 ? 5.371 -22.672 -9.914 1 98.69 236 VAL A O 1
ATOM 1817 N N . GLY A 1 237 ? 3.551 -21.797 -10.812 1 98.69 237 GLY A N 1
ATOM 1818 C CA . GLY A 1 237 ? 3.377 -20.734 -9.844 1 98.69 237 GLY A CA 1
ATOM 1819 C C . GLY A 1 237 ? 2.197 -20.953 -8.922 1 98.69 237 GLY A C 1
ATOM 1820 O O . GLY A 1 237 ? 1.103 -21.297 -9.367 1 98.69 237 GLY A O 1
ATOM 1821 N N . PHE A 1 238 ? 2.4 -20.891 -7.633 1 98.62 238 PHE A N 1
ATOM 1822 C CA . PHE A 1 238 ? 1.351 -21.047 -6.633 1 98.62 238 PHE A CA 1
ATOM 1823 C C . PHE A 1 238 ? 0.99 -19.703 -6 1 98.62 238 PHE A C 1
ATOM 1825 O O . PHE A 1 238 ? 1.733 -19.188 -5.164 1 98.62 238 PHE A O 1
ATOM 1832 N N . VAL A 1 239 ? -0.127 -19.203 -6.344 1 97.5 239 VAL A N 1
ATOM 1833 C CA . VAL A 1 239 ? -0.575 -17.891 -5.855 1 97.5 239 VAL A CA 1
ATOM 1834 C C . VAL A 1 239 ? -1.512 -18.094 -4.664 1 97.5 239 VAL A C 1
ATOM 1836 O O . VAL A 1 239 ? -2.629 -18.578 -4.816 1 97.5 239 VAL A O 1
ATOM 1839 N N . LYS A 1 240 ? -1.11 -17.641 -3.547 1 95.69 240 LYS A N 1
ATOM 1840 C CA . LYS A 1 240 ? -1.842 -17.844 -2.299 1 95.69 240 LYS A CA 1
ATOM 1841 C C . LYS A 1 240 ? -3 -16.859 -2.174 1 95.69 240 LYS A C 1
ATOM 1843 O O . LYS A 1 240 ? -4.035 -17.172 -1.585 1 95.69 240 LYS A O 1
ATOM 1848 N N . ASN A 1 241 ? -2.779 -15.633 -2.682 1 91.5 241 ASN A N 1
ATOM 1849 C CA . ASN A 1 241 ? -3.785 -14.578 -2.639 1 91.5 241 ASN A CA 1
ATOM 1850 C C . ASN A 1 241 ? -4.004 -13.953 -4.012 1 91.5 241 ASN A C 1
ATOM 1852 O O . ASN A 1 241 ? -3.521 -12.852 -4.281 1 91.5 241 ASN A O 1
ATOM 1856 N N . PRO A 1 242 ? -4.738 -14.672 -4.836 1 92.12 242 PRO A N 1
ATOM 1857 C CA . PRO A 1 242 ? -4.996 -14.062 -6.145 1 92.12 242 PRO A CA 1
ATOM 1858 C C . PRO A 1 242 ? -5.773 -12.758 -6.043 1 92.12 242 PRO A C 1
ATOM 1860 O O . PRO A 1 242 ? -6.723 -12.656 -5.258 1 92.12 242 PRO A O 1
ATOM 1863 N N . THR A 1 243 ? -5.367 -11.727 -6.789 1 84.12 243 THR A N 1
ATOM 1864 C CA . THR A 1 243 ? -5.98 -10.414 -6.66 1 84.12 243 THR A CA 1
ATOM 1865 C C . THR A 1 243 ? -6.387 -9.867 -8.023 1 84.12 243 THR A C 1
ATOM 1867 O O . THR A 1 243 ? -6.887 -8.742 -8.125 1 84.12 243 THR A O 1
ATOM 1870 N N . SER A 1 244 ? -6.27 -10.562 -9.031 1 87.94 244 SER A N 1
ATOM 1871 C CA . SER A 1 244 ? -6.555 -10.062 -10.367 1 87.94 244 SER A CA 1
ATOM 1872 C C . SER A 1 244 ? -8.047 -9.781 -10.547 1 87.94 244 SER A C 1
ATOM 1874 O O . SER A 1 244 ? -8.883 -10.5 -10 1 87.94 244 SER A O 1
ATOM 1876 N N . GLY A 1 245 ? -8.344 -8.742 -11.266 1 87.31 245 GLY A N 1
ATOM 1877 C CA . GLY A 1 245 ? -9.711 -8.445 -11.664 1 87.31 245 GLY A CA 1
ATOM 1878 C C . GLY A 1 245 ? -9.914 -8.469 -13.164 1 87.31 245 GLY A C 1
ATOM 1879 O O . GLY A 1 245 ? -10.883 -7.895 -13.68 1 87.31 245 GLY A O 1
ATOM 1880 N N . TYR A 1 246 ? -9.039 -9.07 -13.867 1 89.44 246 TYR A N 1
ATOM 1881 C CA . TYR A 1 246 ? -9.055 -9 -15.328 1 89.44 246 TYR A CA 1
ATOM 1882 C C . TYR A 1 246 ? -10.328 -9.617 -15.891 1 89.44 246 TYR A C 1
ATOM 1884 O O . TYR A 1 246 ? -10.953 -9.055 -16.797 1 89.44 246 TYR A O 1
ATOM 1892 N N . LEU A 1 247 ? -10.703 -10.797 -15.406 1 92.88 247 LEU A N 1
ATOM 1893 C CA . LEU A 1 247 ? -11.883 -11.484 -15.914 1 92.88 247 LEU A CA 1
ATOM 1894 C C . LEU A 1 247 ? -13.148 -10.688 -15.609 1 92.88 247 LEU A C 1
ATOM 1896 O O . LEU A 1 247 ? -13.977 -10.461 -16.5 1 92.88 247 LEU A O 1
ATOM 1900 N N . THR A 1 248 ? -13.258 -10.266 -14.398 1 87.12 248 THR A N 1
ATOM 1901 C CA . THR A 1 248 ? -14.438 -9.523 -13.977 1 87.12 248 THR A CA 1
ATOM 1902 C C . THR A 1 248 ? -14.555 -8.211 -14.742 1 87.12 248 THR A C 1
ATOM 1904 O O . THR A 1 248 ? -15.648 -7.812 -15.141 1 87.12 248 THR A O 1
ATOM 1907 N N . ARG A 1 249 ? -13.445 -7.609 -14.984 1 85.81 249 ARG A N 1
ATOM 1908 C CA . ARG A 1 249 ? -13.453 -6.363 -15.742 1 85.81 249 ARG A CA 1
ATOM 1909 C C . ARG A 1 249 ? -13.844 -6.613 -17.203 1 85.81 249 ARG A C 1
ATOM 1911 O O . ARG A 1 249 ? -14.578 -5.82 -17.797 1 85.81 249 ARG A O 1
ATOM 1918 N N . THR A 1 250 ? -13.289 -7.621 -17.75 1 89.94 250 THR A N 1
ATOM 1919 C CA . THR A 1 250 ? -13.617 -7.969 -19.141 1 89.94 250 THR A CA 1
ATOM 1920 C C . THR A 1 250 ? -15.109 -8.273 -19.281 1 89.94 250 THR A C 1
ATOM 1922 O O . THR A 1 250 ? -15.742 -7.836 -20.234 1 89.94 250 THR A O 1
ATOM 1925 N N . LEU A 1 251 ? -15.672 -8.984 -18.328 1 88.56 251 LEU A N 1
ATOM 1926 C CA . LEU A 1 251 ? -17.109 -9.266 -18.312 1 88.56 251 LEU A CA 1
ATOM 1927 C C . LEU A 1 251 ? -17.906 -7.973 -18.188 1 88.56 251 LEU A C 1
ATOM 1929 O O . LEU A 1 251 ? -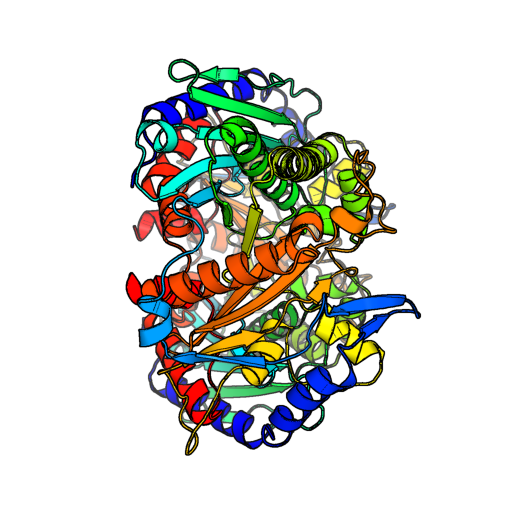18.922 -7.809 -18.875 1 88.56 251 LEU A O 1
ATOM 1933 N N . GLY A 1 252 ? -17.422 -7.109 -17.391 1 83.25 252 GLY A N 1
ATOM 1934 C CA . GLY A 1 252 ? -18.062 -5.816 -17.25 1 83.25 252 GLY A CA 1
ATOM 1935 C C . GLY A 1 252 ? -18.094 -5.02 -18.547 1 83.25 252 GLY A C 1
ATOM 1936 O O . GLY A 1 252 ? -19.094 -4.391 -18.859 1 83.25 252 GLY A O 1
ATOM 1937 N N . SER A 1 253 ? -17.016 -5.039 -19.219 1 85.31 253 SER A N 1
ATOM 1938 C CA . SER A 1 253 ? -16.922 -4.316 -20.484 1 85.31 253 SER A CA 1
ATOM 1939 C C . SER A 1 253 ? -17.891 -4.887 -21.516 1 85.31 253 SER A C 1
ATOM 1941 O O . SER A 1 253 ? -18.25 -4.211 -22.484 1 85.31 253 SER A O 1
ATOM 1943 N N . LYS A 1 254 ? -18.344 -6.043 -21.219 1 86.38 254 LYS A N 1
ATOM 1944 C CA . LYS A 1 254 ? -19.297 -6.695 -22.125 1 86.38 254 LYS A CA 1
ATOM 1945 C C . LYS A 1 254 ? -20.734 -6.531 -21.625 1 86.38 254 LYS A C 1
ATOM 1947 O O . LYS A 1 254 ? -21.656 -7.172 -22.141 1 86.38 254 LYS A O 1
ATOM 1952 N N . GLY A 1 255 ? -20.922 -5.824 -20.562 1 81.94 255 GLY A N 1
ATOM 1953 C CA . GLY A 1 255 ? -22.25 -5.473 -20.094 1 81.94 255 GLY A CA 1
ATOM 1954 C C . GLY A 1 255 ? -22.734 -6.359 -18.953 1 81.94 255 GLY A C 1
ATOM 1955 O O . GLY A 1 255 ? -23.875 -6.25 -18.516 1 81.94 255 GLY A O 1
ATOM 1956 N N . VAL A 1 256 ? -21.875 -7.23 -18.562 1 80.81 256 VAL A N 1
ATOM 1957 C CA . VAL A 1 256 ? -22.25 -8.086 -17.438 1 80.81 256 VAL A CA 1
ATOM 1958 C C . VAL A 1 256 ? -22.078 -7.316 -16.125 1 80.81 256 VAL A C 1
ATOM 1960 O O . VAL A 1 256 ? -21.016 -6.754 -15.867 1 80.81 256 VAL A O 1
ATOM 1963 N N . GLU A 1 257 ? -23.062 -7.184 -15.391 1 76.38 257 GLU A N 1
ATOM 1964 C CA . GLU A 1 257 ? -22.984 -6.543 -14.086 1 76.38 257 GLU A CA 1
ATOM 1965 C C . GLU A 1 257 ? -22.469 -7.512 -13.023 1 76.38 257 GLU A C 1
ATOM 1967 O O . GLU A 1 257 ? -23.234 -8.055 -12.234 1 76.38 257 GLU A O 1
ATOM 1972 N N . ALA A 1 258 ? -21.203 -7.719 -13.047 1 75.62 258 ALA A N 1
ATOM 1973 C CA . ALA A 1 258 ? -20.547 -8.641 -12.125 1 75.62 258 ALA A CA 1
ATOM 1974 C C . ALA A 1 258 ? -20.531 -8.078 -10.703 1 75.62 258 ALA A C 1
ATOM 1976 O O . ALA A 1 258 ? -19.984 -6.988 -10.477 1 75.62 258 ALA A O 1
ATOM 1977 N N . PRO A 1 259 ? -21.094 -8.758 -9.781 1 75.81 259 PRO A N 1
ATOM 1978 C CA . PRO A 1 259 ? -21.156 -8.242 -8.406 1 75.81 259 PRO A CA 1
ATOM 1979 C C . PRO A 1 259 ? -19.844 -8.445 -7.645 1 75.81 259 PRO A C 1
ATOM 1981 O O . PRO A 1 259 ? -19.688 -7.918 -6.543 1 75.81 259 PRO A O 1
ATOM 1984 N N . TRP A 1 260 ? -18.922 -9.188 -8.281 1 78.25 260 TRP A N 1
ATOM 1985 C CA . TRP A 1 260 ? -17.688 -9.562 -7.594 1 78.25 260 TRP A CA 1
ATOM 1986 C C . TRP A 1 260 ? -16.625 -8.477 -7.723 1 78.25 260 TRP A C 1
ATOM 1988 O O . TRP A 1 260 ? -16.453 -7.898 -8.797 1 78.25 260 TRP A O 1
ATOM 1998 N N . PRO A 1 261 ? -15.93 -8.234 -6.562 1 75.5 261 PRO A N 1
ATOM 1999 C CA . PRO A 1 261 ? -14.891 -7.203 -6.629 1 75.5 261 PRO A CA 1
ATOM 2000 C C . PRO A 1 261 ? -13.703 -7.625 -7.492 1 75.5 261 PRO A C 1
ATOM 2002 O O . PRO A 1 261 ? -13.016 -6.77 -8.062 1 75.5 261 PRO A O 1
ATOM 2005 N N . ASP A 1 262 ? -13.422 -8.898 -7.543 1 83.81 262 ASP A N 1
ATOM 2006 C CA . ASP A 1 262 ? -12.32 -9.414 -8.344 1 83.81 262 ASP A CA 1
ATOM 2007 C C . ASP A 1 262 ? -12.578 -10.859 -8.766 1 83.81 262 ASP A C 1
ATOM 2009 O O . ASP A 1 262 ? -13.656 -11.406 -8.516 1 83.81 262 ASP A O 1
ATOM 2013 N N . ASP A 1 263 ? -11.633 -11.414 -9.484 1 90.31 263 ASP A N 1
ATOM 2014 C CA . ASP A 1 263 ? -11.781 -12.766 -10.008 1 90.31 263 ASP A CA 1
ATOM 2015 C C . ASP A 1 263 ? -11.844 -13.789 -8.875 1 90.31 263 ASP A C 1
ATOM 2017 O O . ASP A 1 263 ? -12.594 -14.773 -8.961 1 90.31 263 ASP A O 1
ATOM 2021 N N . ALA A 1 264 ? -11.031 -13.539 -7.824 1 89.31 264 ALA A N 1
ATOM 2022 C CA . ALA A 1 264 ? -10.977 -14.477 -6.699 1 89.31 264 ALA A CA 1
ATOM 2023 C C . ALA A 1 264 ? -12.352 -14.625 -6.051 1 89.31 264 ALA A C 1
ATOM 2025 O O . ALA A 1 264 ? -12.758 -15.734 -5.695 1 89.31 264 ALA A O 1
ATOM 2026 N N . ALA A 1 265 ? -13.031 -13.539 -5.906 1 83.94 265 ALA A N 1
ATOM 2027 C CA . ALA A 1 265 ? -14.375 -13.578 -5.328 1 83.94 265 ALA A CA 1
ATOM 2028 C C . ALA A 1 265 ? -15.32 -14.391 -6.207 1 83.94 265 ALA A C 1
ATOM 2030 O O . ALA A 1 265 ? -16.141 -15.164 -5.703 1 83.94 265 ALA A O 1
ATOM 2031 N N . MET A 1 266 ? -15.258 -14.172 -7.453 1 88.56 266 MET A N 1
ATOM 2032 C CA . MET A 1 266 ? -16.109 -14.898 -8.391 1 88.56 266 MET A CA 1
ATOM 2033 C C . MET A 1 266 ? -15.859 -16.391 -8.312 1 88.56 266 MET A C 1
ATOM 2035 O O . MET A 1 266 ? -16.797 -17.188 -8.211 1 88.56 266 MET A O 1
ATOM 2039 N N . PHE A 1 267 ? -14.656 -16.781 -8.32 1 93.19 267 PHE A N 1
ATOM 2040 C CA . PHE A 1 267 ? -14.32 -18.203 -8.336 1 93.19 267 PHE A CA 1
ATOM 2041 C C . PHE A 1 267 ? -14.578 -18.844 -6.977 1 93.19 267 PHE A C 1
ATOM 2043 O O . PHE A 1 267 ? -14.891 -20.031 -6.887 1 93.19 267 PHE A O 1
ATOM 2050 N N . THR A 1 268 ? -14.359 -18.094 -5.887 1 90.44 268 THR A N 1
ATOM 2051 C CA . THR A 1 268 ? -14.742 -18.609 -4.578 1 90.44 268 THR A CA 1
ATOM 2052 C C . THR A 1 268 ? -16.234 -18.953 -4.551 1 90.44 268 THR A C 1
ATOM 2054 O O . THR A 1 268 ? -16.609 -20.031 -4.078 1 90.44 268 THR A O 1
ATOM 2057 N N . ARG A 1 269 ? -17.031 -18.094 -5.098 1 86 269 ARG A N 1
ATOM 2058 C CA . ARG A 1 269 ? -18.469 -18.344 -5.172 1 86 269 ARG A CA 1
ATOM 2059 C C . ARG A 1 269 ? -18.781 -19.562 -6.035 1 86 269 ARG A C 1
ATOM 2061 O O . ARG A 1 269 ? -19.672 -20.344 -5.719 1 86 269 ARG A O 1
ATOM 2068 N N . LEU A 1 270 ? -18.109 -19.656 -7.074 1 90.75 270 LEU A N 1
ATOM 2069 C CA . LEU A 1 270 ? -18.328 -20.734 -8.023 1 90.75 270 LEU A CA 1
ATOM 2070 C C . LEU A 1 270 ? -17.969 -22.078 -7.402 1 90.75 270 LEU A C 1
ATOM 2072 O O . LEU A 1 270 ? -18.641 -23.078 -7.652 1 90.75 270 LEU A O 1
ATOM 2076 N N . LEU A 1 271 ? -16.922 -22.094 -6.551 1 94.38 271 LEU A N 1
ATOM 2077 C CA . LEU A 1 271 ? -16.344 -23.359 -6.105 1 94.38 271 LEU A CA 1
ATOM 2078 C C . LEU A 1 271 ? -16.859 -23.734 -4.719 1 94.38 271 LEU A C 1
ATOM 2080 O O . LEU A 1 271 ? -16.797 -24.906 -4.32 1 94.38 271 LEU A O 1
ATOM 2084 N N . GLU A 1 272 ? -17.266 -22.734 -4 1 91.62 272 GLU A N 1
ATOM 2085 C CA . GLU A 1 272 ? -17.812 -23.016 -2.674 1 91.62 272 GLU A CA 1
ATOM 2086 C C . GLU A 1 272 ? -19.094 -23.812 -2.77 1 91.62 272 GLU A C 1
ATOM 2088 O O . GLU A 1 272 ? -19.969 -23.516 -3.594 1 91.62 272 GLU A O 1
ATOM 2093 N N . ARG A 1 273 ? -19.203 -24.906 -1.988 1 90.94 273 ARG A N 1
ATOM 2094 C CA . ARG A 1 273 ? -20.406 -25.734 -1.897 1 90.94 273 ARG A CA 1
ATOM 2095 C C . ARG A 1 273 ? -21.078 -25.562 -0.54 1 90.94 273 ARG A C 1
ATOM 2097 O O . ARG A 1 273 ? -20.422 -25.609 0.498 1 90.94 273 ARG A O 1
ATOM 2104 N N . ARG A 1 274 ? -22.359 -25.297 -0.641 1 87.19 274 ARG A N 1
ATOM 2105 C CA . ARG A 1 274 ? -23.141 -25.109 0.586 1 87.19 274 ARG A CA 1
ATOM 2106 C C . ARG A 1 274 ? -24.312 -26.078 0.651 1 87.19 274 ARG A C 1
ATOM 2108 O O . ARG A 1 274 ? -24.906 -26.391 -0.375 1 87.19 274 ARG A O 1
ATOM 2115 N N . VAL A 1 275 ? -24.562 -26.672 1.788 1 81.75 275 VAL A N 1
ATOM 2116 C CA . VAL A 1 275 ? -25.719 -27.469 2.115 1 81.75 275 VAL A CA 1
ATOM 2117 C C . VAL A 1 275 ? -26.453 -26.875 3.316 1 81.75 275 VAL A C 1
ATOM 2119 O O . VAL A 1 275 ? -25.859 -26.672 4.379 1 81.75 275 VAL A O 1
ATOM 2122 N N . ASP A 1 276 ? -27.781 -26.547 3.219 1 82.19 276 ASP A N 1
ATOM 2123 C CA . ASP A 1 276 ? -28.578 -25.891 4.262 1 82.19 276 ASP A CA 1
ATOM 2124 C C . ASP A 1 276 ? -27.891 -24.625 4.758 1 82.19 276 ASP A C 1
ATOM 2126 O O . ASP A 1 276 ? -27.703 -24.438 5.965 1 82.19 276 ASP A O 1
ATOM 2130 N N . ASP A 1 277 ? -27.266 -23.891 3.854 1 75.88 277 ASP A N 1
ATOM 2131 C CA . ASP A 1 277 ? -26.656 -22.578 4.066 1 75.88 277 ASP A CA 1
ATOM 2132 C C . ASP A 1 277 ? -25.359 -22.688 4.859 1 75.88 277 ASP A C 1
ATOM 2134 O O . ASP A 1 277 ? -24.891 -21.688 5.414 1 75.88 277 ASP A O 1
ATOM 2138 N N . GLU A 1 278 ? -24.875 -23.875 4.945 1 83.75 278 GLU A N 1
ATOM 2139 C CA . GLU A 1 278 ? -23.578 -24.078 5.59 1 83.75 278 GLU A CA 1
ATOM 2140 C C . GLU A 1 278 ? -22.547 -24.547 4.582 1 83.75 278 GLU A C 1
ATOM 2142 O O . GLU A 1 278 ? -22.828 -25.375 3.717 1 83.75 278 GLU A O 1
ATOM 2147 N N . ARG A 1 279 ? -21.406 -23.969 4.73 1 88.31 279 ARG A N 1
ATOM 2148 C CA . ARG A 1 279 ? -20.312 -24.344 3.83 1 88.31 279 ARG A CA 1
ATOM 2149 C C . ARG A 1 279 ? -19.844 -25.766 4.098 1 88.31 279 ARG A C 1
ATOM 2151 O O . ARG A 1 279 ? -19.547 -26.125 5.242 1 88.31 279 ARG A O 1
ATOM 2158 N N . ARG A 1 280 ? -19.797 -26.562 3.043 1 91.81 280 ARG A N 1
ATOM 2159 C CA . ARG A 1 280 ? -19.219 -27.906 3.148 1 91.81 280 ARG A CA 1
ATOM 2160 C C . ARG A 1 280 ? -17.703 -27.844 3.248 1 91.81 280 ARG A C 1
ATOM 2162 O O . ARG A 1 280 ? -17.047 -27.078 2.521 1 91.81 280 ARG A O 1
ATOM 2169 N N . THR A 1 281 ? -17.172 -28.516 4.203 1 94.81 281 THR A N 1
ATOM 2170 C CA . THR A 1 281 ? -15.734 -28.406 4.422 1 94.81 281 THR A CA 1
ATOM 2171 C C . THR A 1 281 ? -15.047 -29.734 4.16 1 94.81 281 THR A C 1
ATOM 2173 O O . THR A 1 281 ? -13.852 -29.891 4.43 1 94.81 281 THR A O 1
ATOM 2176 N N . ASP A 1 282 ? -15.719 -30.703 3.557 1 95.62 282 ASP A N 1
ATOM 2177 C CA . ASP A 1 282 ? -15.188 -32.062 3.455 1 95.62 282 ASP A CA 1
ATOM 2178 C C . ASP A 1 282 ? -14.648 -32.344 2.051 1 95.62 282 ASP A C 1
ATOM 2180 O O . ASP A 1 282 ? -14.117 -33.406 1.784 1 95.62 282 ASP A O 1
ATOM 2184 N N . GLU A 1 283 ? -14.781 -31.344 1.155 1 96 283 GLU A N 1
ATOM 2185 C CA . GLU A 1 283 ? -14.312 -31.547 -0.213 1 96 283 GLU A CA 1
ATOM 2186 C C . GLU A 1 283 ? -13.531 -30.344 -0.718 1 96 283 GLU A C 1
ATOM 2188 O O . GLU A 1 283 ? -13.945 -29.203 -0.514 1 96 283 GLU A O 1
ATOM 2193 N N . VAL A 1 284 ? -12.398 -30.656 -1.316 1 97.31 284 VAL A N 1
ATOM 2194 C CA . VAL A 1 284 ? -11.68 -29.641 -2.08 1 97.31 284 VAL A CA 1
ATOM 2195 C C . VAL A 1 284 ? -12.273 -29.531 -3.482 1 97.31 284 VAL A C 1
ATOM 2197 O O . VAL A 1 284 ? -12.594 -30.547 -4.109 1 97.31 284 VAL A O 1
ATOM 2200 N N . THR A 1 285 ? -12.555 -28.312 -3.895 1 98 285 THR A N 1
ATOM 2201 C CA . THR A 1 285 ? -13.086 -28.094 -5.234 1 98 285 THR A CA 1
ATOM 2202 C C . THR A 1 285 ? -12.086 -27.312 -6.086 1 98 285 THR A C 1
ATOM 2204 O O . THR A 1 285 ? -11.266 -26.562 -5.555 1 98 285 THR A O 1
ATOM 2207 N N . PHE A 1 286 ? -12.047 -27.547 -7.387 1 98.38 286 PHE A N 1
ATOM 2208 C CA . PHE A 1 286 ? -11.078 -26.891 -8.266 1 98.38 286 PHE A CA 1
ATOM 2209 C C . PHE A 1 286 ? -11.594 -26.859 -9.695 1 98.38 286 PHE A C 1
ATOM 2211 O O . PHE A 1 286 ? -12.539 -27.578 -10.047 1 98.38 286 PHE A O 1
ATOM 2218 N N . THR A 1 287 ? -11.102 -26 -10.469 1 98.31 287 THR A N 1
ATOM 2219 C CA . THR A 1 287 ? -11.484 -25.875 -11.867 1 98.31 287 THR A CA 1
ATOM 2220 C C . THR A 1 287 ? -10.547 -26.672 -12.758 1 98.31 287 THR A C 1
ATOM 2222 O O . THR A 1 287 ? -9.469 -27.078 -12.328 1 98.31 287 THR A O 1
ATOM 2225 N N . THR A 1 288 ? -10.992 -26.922 -14.023 1 97.69 288 THR A N 1
ATOM 2226 C CA . THR A 1 288 ? -10.047 -27.328 -15.055 1 97.69 288 THR A CA 1
ATOM 2227 C C . THR A 1 288 ? -9.133 -26.172 -15.438 1 97.69 288 THR A C 1
ATOM 2229 O O . THR A 1 288 ? -9.336 -25.047 -15 1 97.69 288 THR A O 1
ATOM 2232 N N . TRP A 1 289 ? -8.125 -26.484 -16.203 1 98.56 289 TRP A N 1
ATOM 2233 C CA . TRP A 1 289 ? -7.105 -25.5 -16.562 1 98.56 289 TRP A CA 1
ATOM 2234 C C . TRP A 1 289 ? -7.605 -24.578 -17.672 1 98.56 289 TRP A C 1
ATOM 2236 O O . TRP A 1 289 ? -8.266 -25.031 -18.609 1 98.56 289 TRP A O 1
ATOM 2246 N N . LEU A 1 290 ? -7.273 -23.281 -17.562 1 98.56 290 LEU A N 1
ATOM 2247 C CA . LEU A 1 290 ? -7.625 -22.266 -18.547 1 98.56 290 LEU A CA 1
ATOM 2248 C C . LEU A 1 290 ? -6.383 -21.531 -19.047 1 98.56 290 LEU A C 1
ATOM 2250 O O . LEU A 1 290 ? -5.422 -21.359 -18.297 1 98.56 290 LEU A O 1
ATOM 2254 N N . HIS A 1 291 ? -6.414 -21.141 -20.312 1 98.25 291 HIS A N 1
ATOM 2255 C CA . HIS A 1 291 ? -5.414 -20.219 -20.844 1 98.25 291 HIS A CA 1
ATOM 2256 C C . HIS A 1 291 ? -5.711 -18.781 -20.406 1 98.25 291 HIS A C 1
ATOM 2258 O O . HIS A 1 291 ? -6.871 -18.359 -20.375 1 98.25 291 HIS A O 1
ATOM 2264 N N . SER A 1 292 ? -4.715 -18.078 -20.062 1 97.56 292 SER A N 1
ATOM 2265 C CA . SER A 1 292 ? -4.824 -16.656 -19.781 1 97.56 292 SER A CA 1
ATOM 2266 C C . SER A 1 292 ? -3.955 -15.836 -20.734 1 97.56 292 SER A C 1
ATOM 2268 O O . SER A 1 292 ? -2.729 -15.953 -20.719 1 97.56 292 SER A O 1
ATOM 2270 N N . ARG A 1 293 ? -4.582 -14.969 -21.547 1 96.69 293 ARG A N 1
ATOM 2271 C CA . ARG A 1 293 ? -3.863 -14.258 -22.609 1 96.69 293 ARG A CA 1
ATOM 2272 C C . ARG A 1 293 ? -4.051 -12.75 -22.484 1 96.69 293 ARG A C 1
ATOM 2274 O O . ARG A 1 293 ? -3.676 -11.992 -23.375 1 96.69 293 ARG A O 1
ATOM 2281 N N . GLY A 1 294 ? -4.691 -12.344 -21.422 1 93.19 294 GLY A N 1
ATOM 2282 C CA . GLY A 1 294 ? -4.98 -10.93 -21.25 1 93.19 294 GLY A CA 1
ATOM 2283 C C . GLY A 1 294 ? -4.395 -10.344 -19.984 1 93.19 294 GLY A C 1
ATOM 2284 O O . GLY A 1 294 ? -3.82 -11.078 -19.172 1 93.19 294 GLY A O 1
ATOM 2285 N N . GLY A 1 295 ? -4.523 -8.984 -19.844 1 90.31 295 GLY A N 1
ATOM 2286 C CA . GLY A 1 295 ? -4.027 -8.312 -18.656 1 90.31 295 GLY A CA 1
ATOM 2287 C C . GLY A 1 295 ? -2.527 -8.445 -18.469 1 90.31 295 GLY A C 1
ATOM 2288 O O . GLY A 1 295 ? -1.762 -8.242 -19.422 1 90.31 295 GLY A O 1
ATOM 2289 N N . SER A 1 296 ? -2.172 -8.812 -17.281 1 92.19 296 SER A N 1
ATOM 2290 C CA . SER A 1 296 ? -0.754 -8.93 -16.953 1 92.19 296 SER A CA 1
ATOM 2291 C C . SER A 1 296 ? -0.129 -10.148 -17.609 1 92.19 296 SER A C 1
ATOM 2293 O O . SER A 1 296 ? 1.096 -10.289 -17.641 1 92.19 296 SER A O 1
ATOM 2295 N N . ASP A 1 297 ? -0.962 -11.008 -18.203 1 96.25 297 ASP A N 1
ATOM 2296 C CA . ASP A 1 297 ? -0.466 -12.219 -18.844 1 96.25 297 ASP A CA 1
ATOM 2297 C C . ASP A 1 297 ? -0.275 -12.008 -20.344 1 96.25 297 ASP A C 1
ATOM 2299 O O . ASP A 1 297 ? 0.281 -12.867 -21.031 1 96.25 297 ASP A O 1
ATOM 2303 N N . GLU A 1 298 ? -0.675 -10.906 -20.844 1 95.44 298 GLU A N 1
ATOM 2304 C CA . GLU A 1 298 ? -0.671 -10.641 -22.281 1 95.44 298 GLU A CA 1
ATOM 2305 C C . GLU A 1 298 ? 0.751 -10.625 -22.828 1 95.44 298 GLU A C 1
ATOM 2307 O O . GLU A 1 298 ? 1.012 -11.172 -23.906 1 95.44 298 GLU A O 1
ATOM 2312 N N . PRO A 1 299 ? 1.746 -10.07 -22.156 1 95.88 299 PRO A N 1
ATOM 2313 C CA . PRO A 1 299 ? 3.094 -9.984 -22.719 1 95.88 299 PRO A CA 1
ATOM 2314 C C . PRO A 1 299 ? 3.684 -11.359 -23.047 1 95.88 299 PRO A C 1
ATOM 2316 O O . PRO A 1 299 ? 4.457 -11.492 -24 1 95.88 299 PRO A O 1
ATOM 2319 N N . LEU A 1 300 ? 3.248 -12.391 -22.297 1 97.44 300 LEU A N 1
ATOM 2320 C CA . LEU A 1 300 ? 3.816 -13.711 -22.531 1 97.44 300 LEU A CA 1
ATOM 2321 C C . LEU A 1 300 ? 2.836 -14.594 -23.297 1 97.44 300 LEU A C 1
ATOM 2323 O O . LEU A 1 300 ? 3.033 -15.805 -23.391 1 97.44 300 LEU A O 1
ATOM 2327 N N . SER A 1 301 ? 1.766 -13.977 -23.797 1 96.94 301 SER A N 1
ATOM 2328 C CA . SER A 1 301 ? 0.874 -14.68 -24.703 1 96.94 301 SER A CA 1
ATOM 2329 C C . SER A 1 301 ? 1.509 -14.844 -26.078 1 96.94 301 SER A C 1
ATOM 2331 O O . SER A 1 301 ? 2.596 -14.32 -26.328 1 96.94 301 SER A O 1
ATOM 2333 N N . ALA A 1 302 ? 0.784 -15.57 -26.938 1 95.06 302 ALA A N 1
ATOM 2334 C CA . ALA A 1 302 ? 1.309 -15.859 -28.281 1 95.06 302 ALA A CA 1
ATOM 2335 C C . ALA A 1 302 ? 1.558 -14.57 -29.062 1 95.06 302 ALA A C 1
ATOM 2337 O O . ALA A 1 302 ? 2.488 -14.492 -29.859 1 95.06 302 ALA A O 1
ATOM 2338 N N . THR A 1 303 ? 0.791 -13.547 -28.828 1 92.81 303 THR A N 1
ATOM 2339 C CA . THR A 1 303 ? 0.895 -12.305 -29.578 1 92.81 303 THR A CA 1
ATOM 2340 C C . THR A 1 303 ? 1.646 -11.242 -28.781 1 92.81 303 THR A C 1
ATOM 2342 O O . THR A 1 303 ? 1.847 -10.125 -29.25 1 92.81 303 THR A O 1
ATOM 2345 N N . GLY A 1 304 ? 2.023 -11.578 -27.578 1 94.56 304 GLY A N 1
ATOM 2346 C CA . GLY A 1 304 ? 2.727 -10.625 -26.734 1 94.56 304 GLY A CA 1
ATOM 2347 C C . GLY A 1 304 ? 4.195 -10.484 -27.078 1 94.56 304 GLY A C 1
ATOM 2348 O O . GLY A 1 304 ? 4.773 -11.375 -27.719 1 94.56 304 GLY A O 1
ATOM 2349 N N . ASP A 1 305 ? 4.848 -9.422 -26.672 1 94.5 305 ASP A N 1
ATOM 2350 C CA . ASP A 1 305 ? 6.23 -9.156 -27.062 1 94.5 305 ASP A CA 1
ATOM 2351 C C . ASP A 1 305 ? 7.195 -9.5 -25.938 1 94.5 305 ASP A C 1
ATOM 2353 O O . ASP A 1 305 ? 8.398 -9.266 -26.047 1 94.5 305 ASP A O 1
ATOM 2357 N N . ALA A 1 306 ? 6.695 -10 -24.781 1 95.81 306 ALA A N 1
ATOM 2358 C CA . ALA A 1 306 ? 7.508 -10.391 -23.641 1 95.81 306 ALA A CA 1
ATOM 2359 C C . ALA A 1 306 ? 8.461 -9.266 -23.234 1 95.81 306 ALA A C 1
ATOM 2361 O O . ALA A 1 306 ? 9.609 -9.516 -22.875 1 95.81 306 ALA A O 1
ATOM 2362 N N . LEU A 1 307 ? 7.988 -8.031 -23.406 1 94.94 307 LEU A N 1
ATOM 2363 C CA . LEU A 1 307 ? 8.742 -6.824 -23.094 1 94.94 307 LEU A CA 1
ATOM 2364 C C . LEU A 1 307 ? 10.078 -6.816 -23.828 1 94.94 307 LEU A C 1
ATOM 2366 O O . LEU A 1 307 ? 11.094 -6.383 -23.266 1 94.94 307 LEU A O 1
ATOM 2370 N N . GLY A 1 308 ? 10.156 -7.41 -24.969 1 94.31 308 GLY A N 1
ATOM 2371 C CA . GLY A 1 308 ? 11.328 -7.359 -25.828 1 94.31 308 GLY A CA 1
ATOM 2372 C C . GLY A 1 308 ? 12.25 -8.555 -25.656 1 94.31 308 GLY A C 1
ATOM 2373 O O . GLY A 1 308 ? 13.273 -8.656 -26.328 1 94.31 308 GLY A O 1
ATOM 2374 N N . VAL A 1 309 ? 11.93 -9.484 -24.766 1 97.12 309 VAL A N 1
ATOM 2375 C CA . VAL A 1 309 ? 12.758 -10.664 -24.516 1 97.12 309 VAL A CA 1
ATOM 2376 C C . VAL A 1 309 ? 12.57 -11.672 -25.641 1 97.12 309 VAL A C 1
ATOM 2378 O O . VAL A 1 309 ? 11.438 -11.992 -26.016 1 97.12 309 VAL A O 1
ATOM 2381 N N . ASP A 1 310 ? 13.672 -12.125 -26.172 1 96.62 310 ASP A N 1
ATOM 2382 C CA . ASP A 1 310 ? 13.617 -13.164 -27.203 1 96.62 310 ASP A CA 1
ATOM 2383 C C . ASP A 1 310 ? 13.188 -14.5 -26.609 1 96.62 310 ASP A C 1
ATOM 2385 O O . ASP A 1 310 ? 13.664 -14.898 -25.547 1 96.62 310 ASP A O 1
ATOM 2389 N N . ARG A 1 311 ? 12.305 -15.164 -27.281 1 97.94 311 ARG A N 1
ATOM 2390 C CA . ARG A 1 311 ? 11.82 -16.484 -26.891 1 97.94 311 ARG A CA 1
ATOM 2391 C C . ARG A 1 311 ? 12.32 -17.562 -27.828 1 97.94 311 ARG A C 1
ATOM 2393 O O . ARG A 1 311 ? 12.25 -17.406 -29.062 1 97.94 311 ARG A O 1
ATOM 2400 N N . ASN A 1 312 ? 12.773 -18.641 -27.281 1 98.06 312 ASN A N 1
ATOM 2401 C CA . ASN A 1 312 ? 13.383 -19.703 -28.078 1 98.06 312 ASN A CA 1
ATOM 2402 C C . ASN A 1 312 ? 12.375 -20.797 -28.406 1 98.06 312 ASN A C 1
ATOM 2404 O O . ASN A 1 312 ? 12.656 -21.688 -29.219 1 98.06 312 ASN A O 1
ATOM 2408 N N . LEU A 1 313 ? 11.281 -20.859 -27.781 1 98.31 313 LEU A N 1
ATOM 2409 C CA . LEU A 1 313 ? 10.203 -21.797 -28.062 1 98.31 313 LEU A CA 1
ATOM 2410 C C . LEU A 1 313 ? 9.039 -21.109 -28.781 1 98.31 313 LEU A C 1
ATOM 2412 O O . LEU A 1 313 ? 9.031 -19.891 -28.922 1 98.31 313 LEU A O 1
ATOM 2416 N N . ASP A 1 314 ? 8.156 -21.938 -29.297 1 97.81 314 ASP A N 1
ATOM 2417 C CA . ASP A 1 314 ? 6.93 -21.359 -29.828 1 97.81 314 ASP A CA 1
ATOM 2418 C C . ASP A 1 314 ? 6.234 -20.484 -28.797 1 97.81 314 ASP A C 1
ATOM 2420 O O . ASP A 1 314 ? 5.992 -20.922 -27.672 1 97.81 314 ASP A O 1
ATOM 2424 N N . PRO A 1 315 ? 5.898 -19.266 -29.109 1 97.56 315 PRO A N 1
ATOM 2425 C CA . PRO A 1 315 ? 5.324 -18.328 -28.156 1 97.56 315 PRO A CA 1
ATOM 2426 C C . PRO A 1 315 ? 4.121 -18.891 -27.406 1 97.56 315 PRO A C 1
ATOM 2428 O O . PRO A 1 315 ? 3.898 -18.562 -26.25 1 97.56 315 PRO A O 1
ATOM 2431 N N . GLU A 1 316 ? 3.346 -19.719 -28 1 97.56 316 GLU A N 1
ATOM 2432 C CA . GLU A 1 316 ? 2.158 -20.297 -27.375 1 97.56 316 GLU A CA 1
ATOM 2433 C C . GLU A 1 316 ? 2.527 -21.141 -26.172 1 97.56 316 GLU A C 1
ATOM 2435 O O . GLU A 1 316 ? 1.721 -21.297 -25.25 1 97.56 316 GLU A O 1
ATOM 2440 N N . LEU A 1 317 ? 3.746 -21.609 -26.172 1 98.38 317 LEU A N 1
ATOM 2441 C CA . LEU A 1 317 ? 4.184 -22.516 -25.109 1 98.38 317 LEU A CA 1
ATOM 2442 C C . LEU A 1 317 ? 4.438 -21.75 -23.812 1 98.38 317 LEU A C 1
ATOM 2444 O O . LEU A 1 317 ? 4.445 -22.344 -22.734 1 98.38 317 LEU A O 1
ATOM 2448 N N . TYR A 1 318 ? 4.625 -20.422 -23.922 1 98.62 318 TYR A N 1
ATOM 2449 C CA . TYR A 1 318 ? 4.91 -19.594 -22.75 1 98.62 318 TYR A CA 1
ATOM 2450 C C . TYR A 1 318 ? 3.623 -19.109 -22.094 1 98.62 318 TYR A C 1
ATOM 2452 O O . TYR A 1 318 ? 3.643 -18.609 -20.969 1 98.62 318 TYR A O 1
ATOM 2460 N N . GLU A 1 319 ? 2.494 -19.297 -22.766 1 98.62 319 GLU A N 1
ATOM 2461 C CA . GLU A 1 319 ? 1.237 -18.75 -22.266 1 98.62 319 GLU A CA 1
ATOM 2462 C C . GLU A 1 319 ? 0.925 -19.281 -20.875 1 98.62 319 GLU A C 1
ATOM 2464 O O . GLU A 1 319 ? 1.16 -20.453 -20.578 1 98.62 319 GLU A O 1
ATOM 2469 N N . VAL A 1 320 ? 0.415 -18.344 -20.078 1 98.62 320 VAL A N 1
ATOM 2470 C CA . VAL A 1 320 ? 0.006 -18.75 -18.734 1 98.62 320 VAL A CA 1
ATOM 2471 C C . VAL A 1 320 ? -1.27 -19.578 -18.812 1 98.62 320 VAL A C 1
ATOM 2473 O O . VAL A 1 320 ? -2.227 -19.203 -19.5 1 98.62 320 VAL A O 1
ATOM 2476 N N . THR A 1 321 ? -1.241 -20.688 -18.281 1 98.81 321 THR A N 1
ATOM 2477 C CA . THR A 1 321 ? -2.449 -21.438 -17.953 1 98.81 321 THR A CA 1
ATOM 2478 C C . THR A 1 321 ? -2.672 -21.469 -16.438 1 98.81 321 THR A C 1
ATOM 2480 O O . THR A 1 321 ? -1.724 -21.344 -15.664 1 98.81 321 THR A O 1
ATOM 2483 N N . PHE A 1 322 ? -3.932 -21.547 -16.031 1 98.75 322 PHE A N 1
ATOM 2484 C CA . PHE A 1 322 ? -4.16 -21.484 -14.594 1 98.75 322 PHE A CA 1
ATOM 2485 C C . PHE A 1 322 ? -5.355 -22.344 -14.195 1 98.75 322 PHE A C 1
ATOM 2487 O O . PHE A 1 322 ? -6.188 -22.688 -15.039 1 98.75 322 PHE A O 1
ATOM 2494 N N . MET A 1 323 ? -5.461 -22.75 -13 1 98.62 323 MET A N 1
ATOM 2495 C CA . MET A 1 323 ? -6.609 -23.359 -12.336 1 98.62 323 MET A CA 1
ATOM 2496 C C . MET A 1 323 ? -6.77 -22.812 -10.922 1 98.62 323 MET A C 1
ATOM 2498 O O . MET A 1 323 ? -5.816 -22.297 -10.344 1 98.62 323 MET A O 1
ATOM 2502 N N . PHE A 1 324 ? -7.965 -22.828 -10.438 1 98.31 324 PHE A N 1
ATOM 2503 C CA . PHE A 1 324 ? -8.234 -22.438 -9.055 1 98.31 324 PHE A CA 1
ATOM 2504 C C . PHE A 1 324 ? -8.508 -23.656 -8.188 1 98.31 324 PHE A C 1
ATOM 2506 O O . PHE A 1 324 ? -9.102 -24.625 -8.656 1 98.31 324 PHE A O 1
ATOM 2513 N N . VAL A 1 325 ? -8.023 -23.625 -7.016 1 98.19 325 VAL A N 1
ATOM 2514 C CA . VAL A 1 325 ? -8.289 -24.641 -6.004 1 98.19 325 VAL A CA 1
ATOM 2515 C C . VAL A 1 325 ? -8.859 -24 -4.75 1 98.19 325 VAL A C 1
ATOM 2517 O O . VAL A 1 325 ? -8.273 -23.062 -4.203 1 98.19 325 VAL A O 1
ATOM 2520 N N . TYR A 1 326 ? -9.977 -24.469 -4.34 1 96.94 326 TYR A N 1
ATOM 2521 C CA . TYR A 1 326 ? -10.664 -23.906 -3.184 1 96.94 326 TYR A CA 1
ATOM 2522 C C . TYR A 1 326 ? -10.648 -24.891 -2.014 1 96.94 326 TYR A C 1
ATOM 2524 O O . TYR A 1 326 ? -11.125 -26.016 -2.137 1 96.94 326 TYR A O 1
ATOM 2532 N N . ASP A 1 327 ? -10.016 -24.531 -0.908 1 96.44 327 ASP A N 1
ATOM 2533 C CA . ASP A 1 327 ? -10.039 -25.281 0.344 1 96.44 327 ASP A CA 1
ATOM 2534 C C . ASP A 1 327 ? -11.086 -24.719 1.3 1 96.44 327 ASP A C 1
ATOM 2536 O O . ASP A 1 327 ? -10.875 -23.656 1.907 1 96.44 327 ASP A O 1
ATOM 2540 N N . PRO A 1 328 ? -12.141 -25.422 1.447 1 93.88 328 PRO A N 1
ATOM 2541 C CA . PRO A 1 328 ? -13.266 -24.891 2.221 1 93.88 328 PRO A CA 1
ATOM 2542 C C . PRO A 1 328 ? -12.977 -24.844 3.721 1 93.88 328 PRO A C 1
ATOM 2544 O O . PRO A 1 328 ? -13.672 -24.141 4.465 1 93.88 328 PRO A O 1
ATOM 2547 N N . ARG A 1 329 ? -12.031 -25.625 4.27 1 94.25 329 ARG A N 1
ATOM 2548 C CA . ARG A 1 329 ? -11.734 -25.656 5.699 1 94.25 329 ARG A CA 1
ATOM 2549 C C . ARG A 1 329 ? -11.305 -24.281 6.203 1 94.25 329 ARG A C 1
ATOM 2551 O O . ARG A 1 329 ? -11.719 -23.859 7.281 1 94.25 329 ARG A O 1
ATOM 2558 N N . GLY A 1 330 ? -10.531 -23.609 5.391 1 88.75 330 GLY A N 1
ATOM 2559 C CA . GLY A 1 330 ? -10.078 -22.281 5.73 1 88.75 330 GLY A CA 1
ATOM 2560 C C . GLY A 1 330 ? -10.695 -21.188 4.867 1 88.75 330 GLY A C 1
ATOM 2561 O O . GLY A 1 330 ? -10.32 -20.031 4.961 1 88.75 330 GLY A O 1
ATOM 2562 N N . ASP A 1 331 ? -11.633 -21.625 4 1 90.12 331 ASP A N 1
ATOM 2563 C CA . ASP A 1 331 ? -12.227 -20.688 3.039 1 90.12 331 ASP A CA 1
ATOM 2564 C C . ASP A 1 331 ? -11.148 -19.969 2.24 1 90.12 331 ASP A C 1
ATOM 2566 O O . ASP A 1 331 ? -11.141 -18.734 2.176 1 90.12 331 ASP A O 1
ATOM 2570 N N . LEU A 1 332 ? -10.242 -20.734 1.638 1 91.88 332 LEU A N 1
ATOM 2571 C CA . LEU A 1 332 ? -9.086 -20.203 0.926 1 91.88 332 LEU A CA 1
ATOM 2572 C C . LEU A 1 332 ? -9.141 -20.578 -0.551 1 91.88 332 LEU A C 1
ATOM 2574 O O . LEU A 1 332 ? -9.445 -21.719 -0.895 1 91.88 332 LEU A O 1
ATOM 2578 N N . LEU A 1 333 ? -8.961 -19.578 -1.36 1 94.94 333 LEU A N 1
ATOM 2579 C CA . LEU A 1 333 ? -8.852 -19.812 -2.795 1 94.94 333 LEU A CA 1
ATOM 2580 C C . LEU A 1 333 ? -7.414 -19.609 -3.268 1 94.94 333 LEU A C 1
ATOM 2582 O O . LEU A 1 333 ? -6.84 -18.531 -3.07 1 94.94 333 LEU A O 1
ATOM 2586 N N . PHE A 1 334 ? -6.875 -20.672 -3.846 1 97.31 334 PHE A N 1
ATOM 2587 C CA . PHE A 1 334 ? -5.539 -20.594 -4.418 1 97.31 334 PHE A CA 1
ATOM 2588 C C . PHE A 1 334 ? -5.598 -20.594 -5.941 1 97.31 334 PHE A C 1
ATOM 2590 O O . PHE A 1 334 ? -6.551 -21.125 -6.527 1 97.31 334 PHE A O 1
ATOM 2597 N N . LYS A 1 335 ? -4.68 -19.969 -6.543 1 98.31 335 LYS A N 1
ATOM 2598 C CA . LYS A 1 335 ? -4.508 -20.016 -7.988 1 98.31 335 LYS A CA 1
ATOM 2599 C C . LYS A 1 335 ? -3.178 -20.672 -8.359 1 98.31 335 LYS A C 1
ATOM 2601 O O . LYS A 1 335 ? -2.133 -20.328 -7.809 1 98.31 335 LYS A O 1
ATOM 2606 N N . VAL A 1 336 ? -3.236 -21.625 -9.211 1 98.75 336 VAL A N 1
ATOM 2607 C CA . VAL A 1 336 ? -2.043 -22.297 -9.711 1 98.75 336 VAL A CA 1
ATOM 2608 C C . VAL A 1 336 ? -1.827 -21.953 -11.18 1 98.75 336 VAL A C 1
ATOM 2610 O O . VAL A 1 336 ? -2.76 -22.016 -11.984 1 98.75 336 VAL A O 1
ATOM 2613 N N . GLU A 1 337 ? -0.645 -21.547 -11.461 1 98.88 337 GLU A N 1
ATOM 2614 C CA . GLU A 1 337 ? -0.294 -21.188 -12.828 1 98.88 337 GLU A CA 1
ATOM 2615 C C . GLU A 1 337 ? 0.799 -22.094 -13.383 1 98.88 337 GLU A C 1
ATOM 2617 O O . GLU A 1 337 ? 1.663 -22.562 -12.641 1 98.88 337 GLU A O 1
ATOM 2622 N N . ALA A 1 338 ? 0.77 -22.391 -14.664 1 98.88 338 ALA A N 1
ATOM 2623 C CA . ALA A 1 338 ? 1.796 -23.172 -15.359 1 98.88 338 ALA A CA 1
ATOM 2624 C C . ALA A 1 338 ? 1.908 -22.75 -16.812 1 98.88 338 ALA A C 1
ATOM 2626 O O . ALA A 1 338 ? 0.931 -22.297 -17.422 1 98.88 338 ALA A O 1
ATOM 2627 N N . PRO A 1 339 ? 3.141 -22.828 -17.344 1 98.81 339 PRO A N 1
ATOM 2628 C CA . PRO A 1 339 ? 3.229 -22.594 -18.797 1 98.81 339 PRO A CA 1
ATOM 2629 C C . PRO A 1 339 ? 2.43 -23.609 -19.609 1 98.81 339 PRO A C 1
ATOM 2631 O O . PRO A 1 339 ? 2.367 -24.797 -19.234 1 98.81 339 PRO A O 1
ATOM 2634 N N . ALA A 1 340 ? 1.885 -23.141 -20.703 1 98.81 340 ALA A N 1
ATOM 2635 C CA . ALA A 1 340 ? 1.133 -24.016 -21.609 1 98.81 340 ALA A CA 1
ATOM 2636 C C . ALA A 1 340 ? 1.981 -25.203 -22.062 1 98.81 340 ALA A C 1
ATOM 2638 O O . ALA A 1 340 ? 1.454 -26.281 -22.344 1 98.81 340 ALA A O 1
ATOM 2639 N N . ALA A 1 341 ? 3.256 -25.016 -22.062 1 98.75 341 ALA A N 1
ATOM 2640 C CA . ALA A 1 341 ? 4.18 -26.078 -22.484 1 98.75 341 ALA A CA 1
ATOM 2641 C C . ALA A 1 341 ? 3.945 -27.359 -21.688 1 98.75 341 ALA A C 1
ATOM 2643 O O . ALA A 1 341 ? 4.16 -28.453 -22.188 1 98.75 341 ALA A O 1
ATOM 2644 N N . PHE A 1 342 ? 3.484 -27.25 -20.516 1 98.81 342 PHE A N 1
ATOM 2645 C CA . PHE A 1 342 ? 3.301 -28.406 -19.672 1 98.81 342 PHE A CA 1
ATOM 2646 C C . PHE A 1 342 ? 1.837 -28.844 -19.641 1 98.81 342 PHE A C 1
ATOM 2648 O O . PHE A 1 342 ? 1.53 -30.031 -19.688 1 98.81 342 PHE A O 1
ATOM 2655 N N . THR A 1 343 ? 0.915 -27.938 -19.672 1 98.69 343 THR A N 1
ATOM 2656 C CA . THR A 1 343 ? -0.487 -28.25 -19.422 1 98.69 343 THR A CA 1
ATOM 2657 C C . THR A 1 343 ? -1.169 -28.719 -20.703 1 98.69 343 THR A C 1
ATOM 2659 O O . THR A 1 343 ? -2.26 -29.297 -20.656 1 98.69 343 THR A O 1
ATOM 2662 N N . THR A 1 344 ? -0.558 -28.5 -21.844 1 97.62 344 THR A N 1
ATOM 2663 C CA . THR A 1 344 ? -1.137 -28.984 -23.078 1 97.62 344 THR A CA 1
ATOM 2664 C C . THR A 1 344 ? -1.077 -30.516 -23.141 1 97.62 344 THR A C 1
ATOM 2666 O O . THR A 1 344 ? -1.901 -31.141 -23.797 1 97.62 344 THR A O 1
ATOM 2669 N N . ASP A 1 345 ? -0.069 -31.062 -22.5 1 97.81 345 ASP A N 1
ATOM 2670 C CA . ASP A 1 345 ? 0.017 -32.531 -22.359 1 97.81 345 ASP A CA 1
ATOM 2671 C C . ASP A 1 345 ? -0.916 -33.031 -21.266 1 97.81 345 ASP A C 1
ATOM 2673 O O . ASP A 1 345 ? -0.75 -32.688 -20.094 1 97.81 345 ASP A O 1
ATOM 2677 N N . GLU A 1 346 ? -1.837 -33.875 -21.625 1 97.81 346 GLU A N 1
ATOM 2678 C CA . GLU A 1 346 ? -2.867 -34.344 -20.719 1 97.81 346 GLU A CA 1
ATOM 2679 C C . GLU A 1 346 ? -2.25 -35.062 -19.516 1 97.81 346 GLU A C 1
ATOM 2681 O O . GLU A 1 346 ? -2.73 -34.938 -18.391 1 97.81 346 GLU A O 1
ATOM 2686 N N . ARG A 1 347 ? -1.263 -35.844 -19.766 1 97.75 347 ARG A N 1
ATOM 2687 C CA . ARG A 1 347 ? -0.622 -36.594 -18.688 1 97.75 347 ARG A CA 1
ATOM 2688 C C . ARG A 1 347 ? 0.012 -35.656 -17.672 1 97.75 347 ARG A C 1
ATOM 2690 O O . ARG A 1 347 ? -0.186 -35.844 -16.453 1 97.75 347 ARG A O 1
ATOM 2697 N N . VAL A 1 348 ? 0.724 -34.688 -18.141 1 98.44 348 VAL A N 1
ATOM 2698 C CA . VAL A 1 348 ? 1.398 -33.75 -17.266 1 98.44 348 VAL A CA 1
ATOM 2699 C C . VAL A 1 348 ? 0.365 -32.875 -16.547 1 98.44 348 VAL A C 1
ATOM 2701 O O . VAL A 1 348 ? 0.471 -32.625 -15.336 1 98.44 348 VAL A O 1
ATOM 2704 N N . ARG A 1 349 ? -0.619 -32.438 -17.281 1 98.5 349 ARG A N 1
ATOM 2705 C CA . ARG A 1 349 ? -1.687 -31.609 -16.719 1 98.5 349 ARG A CA 1
ATOM 2706 C C . ARG A 1 349 ? -2.395 -32.312 -15.578 1 98.5 349 ARG A C 1
ATOM 2708 O O . ARG A 1 349 ? -2.621 -31.75 -14.516 1 98.5 349 ARG A O 1
ATOM 2715 N N . SER A 1 350 ? -2.699 -33.562 -15.789 1 97.56 350 SER A N 1
ATOM 2716 C CA . SER A 1 350 ? -3.363 -34.375 -14.766 1 97.56 350 SER A CA 1
ATOM 2717 C C . SER A 1 350 ? -2.463 -34.594 -13.555 1 97.56 350 SER A C 1
ATOM 2719 O O . SER A 1 350 ? -2.932 -34.562 -12.414 1 97.56 350 SER A O 1
ATOM 2721 N N . ALA A 1 351 ? -1.248 -34.812 -13.828 1 98.38 351 ALA A N 1
ATOM 2722 C CA . ALA A 1 351 ? -0.285 -35 -12.75 1 98.38 351 ALA A CA 1
ATOM 2723 C C . ALA A 1 351 ? -0.162 -33.75 -11.898 1 98.38 351 ALA A C 1
ATOM 2725 O O . ALA A 1 351 ? -0.156 -33.812 -10.664 1 98.38 351 ALA A O 1
ATOM 2726 N N . LEU A 1 352 ? -0.053 -32.594 -12.586 1 98.62 352 LEU A N 1
ATOM 2727 C CA . LEU A 1 352 ? 0.038 -31.328 -11.883 1 98.62 352 LEU A CA 1
ATOM 2728 C C . LEU A 1 352 ? -1.203 -31.078 -11.031 1 98.62 352 LEU A C 1
ATOM 2730 O O . LEU A 1 352 ? -1.095 -30.688 -9.867 1 98.62 352 LEU A O 1
ATOM 2734 N N . THR A 1 353 ? -2.352 -31.359 -11.586 1 98.31 353 THR A N 1
ATOM 2735 C CA . THR A 1 353 ? -3.607 -31.172 -10.867 1 98.31 353 THR A CA 1
ATOM 2736 C C . THR A 1 353 ? -3.656 -32.062 -9.625 1 98.31 353 THR A C 1
ATOM 2738 O O . THR A 1 353 ? -3.926 -31.562 -8.523 1 98.31 353 THR A O 1
ATOM 2741 N N . SER A 1 354 ? -3.326 -33.281 -9.828 1 97.81 354 SER A N 1
ATOM 2742 C CA . SER A 1 354 ? -3.355 -34.25 -8.727 1 97.81 354 SER A CA 1
ATOM 2743 C C . SER A 1 354 ? -2.373 -33.844 -7.629 1 97.81 354 SER A C 1
ATOM 2745 O O . SER A 1 354 ? -2.693 -33.938 -6.441 1 97.81 354 SER A O 1
ATOM 2747 N N . GLN A 1 355 ? -1.206 -33.469 -8.047 1 98.12 355 GLN A N 1
ATOM 2748 C CA . GLN A 1 355 ? -0.17 -33.062 -7.105 1 98.12 355 GLN A CA 1
ATOM 2749 C C . GLN A 1 355 ? -0.639 -31.875 -6.242 1 98.12 355 GLN A C 1
ATOM 2751 O O . GLN A 1 355 ? -0.553 -31.938 -5.016 1 98.12 355 GLN A O 1
ATOM 2756 N N . VAL A 1 356 ? -1.149 -30.812 -6.84 1 97.94 356 VAL A N 1
ATOM 2757 C CA . VAL A 1 356 ? -1.519 -29.578 -6.152 1 97.94 356 VAL A CA 1
ATOM 2758 C C . VAL A 1 356 ? -2.717 -29.844 -5.242 1 97.94 356 VAL A C 1
ATOM 2760 O O . VAL A 1 356 ? -2.709 -29.438 -4.07 1 97.94 356 VAL A O 1
ATOM 2763 N N . VAL A 1 357 ? -3.717 -30.547 -5.773 1 98.06 357 VAL A N 1
ATOM 2764 C CA . VAL A 1 357 ? -4.934 -30.812 -5.012 1 98.06 357 VAL A CA 1
ATOM 2765 C C . VAL A 1 357 ? -4.605 -31.656 -3.789 1 98.06 357 VAL A C 1
ATOM 2767 O O . VAL A 1 357 ? -5.086 -31.391 -2.688 1 98.06 357 VAL A O 1
ATOM 2770 N N . SER A 1 358 ? -3.777 -32.656 -3.963 1 97.5 358 SER A N 1
ATOM 2771 C CA . SER A 1 358 ? -3.395 -33.531 -2.857 1 97.5 358 SER A CA 1
ATOM 2772 C C . SER A 1 358 ? -2.623 -32.75 -1.791 1 97.5 358 SER A C 1
ATOM 2774 O O . SER A 1 358 ? -2.855 -32.938 -0.594 1 97.5 358 SER A O 1
ATOM 2776 N N . GLU A 1 359 ? -1.739 -31.938 -2.184 1 97.25 359 GLU A N 1
ATOM 2777 C CA . GLU A 1 359 ? -0.93 -31.172 -1.229 1 97.25 359 GLU A CA 1
ATOM 2778 C C . GLU A 1 359 ? -1.771 -30.141 -0.486 1 97.25 359 GLU A C 1
ATOM 2780 O O . GLU A 1 359 ? -1.616 -29.969 0.723 1 97.25 359 GLU A O 1
ATOM 2785 N N . VAL A 1 360 ? -2.631 -29.438 -1.202 1 97.06 360 VAL A N 1
ATOM 2786 C CA . VAL A 1 360 ? -3.514 -28.469 -0.563 1 97.06 360 VAL A CA 1
ATOM 2787 C C . VAL A 1 360 ? -4.398 -29.172 0.463 1 97.06 360 VAL A C 1
ATOM 2789 O O . VAL A 1 360 ? -4.586 -28.672 1.576 1 97.06 360 VAL A O 1
ATOM 2792 N N . ALA A 1 361 ? -4.887 -30.328 0.089 1 96.75 361 ALA A N 1
ATOM 2793 C CA . ALA A 1 361 ? -5.734 -31.109 0.994 1 96.75 361 ALA A CA 1
ATOM 2794 C C . ALA A 1 361 ? -4.953 -31.562 2.221 1 96.75 361 ALA A C 1
ATOM 2796 O O . ALA A 1 361 ? -5.449 -31.484 3.348 1 96.75 361 ALA A O 1
ATOM 2797 N N . ALA A 1 362 ? -3.799 -32 2.012 1 95.88 362 ALA A N 1
ATOM 2798 C CA . ALA A 1 362 ? -2.982 -32.562 3.09 1 95.88 362 ALA A CA 1
ATOM 2799 C C . ALA A 1 362 ? -2.51 -31.453 4.039 1 95.88 362 ALA A C 1
ATOM 2801 O O . ALA A 1 362 ? -2.543 -31.625 5.258 1 95.88 362 ALA A O 1
ATOM 2802 N N . GLU A 1 363 ? -2.057 -30.344 3.453 1 94 363 GLU A N 1
ATOM 2803 C CA . GLU A 1 363 ? -1.414 -29.297 4.234 1 94 363 GLU A CA 1
ATOM 2804 C C . GLU A 1 363 ? -2.439 -28.312 4.785 1 94 363 GLU A C 1
ATOM 2806 O O . GLU A 1 363 ? -2.17 -27.594 5.758 1 94 363 GLU A O 1
ATOM 2811 N N . GLY A 1 364 ? -3.65 -28.266 4.18 1 92.81 364 GLY A N 1
ATOM 2812 C CA . GLY A 1 364 ? -4.562 -27.188 4.504 1 92.81 364 GLY A CA 1
ATOM 2813 C C . GLY A 1 364 ? -3.99 -25.812 4.191 1 92.81 364 GLY A C 1
ATOM 2814 O O . GLY A 1 364 ? -4.148 -24.875 4.973 1 92.81 364 GLY A O 1
ATOM 2815 N N . GLY A 1 365 ? -3.266 -25.734 3.215 1 92.88 365 GLY A N 1
ATOM 2816 C CA . GLY A 1 365 ? -2.516 -24.562 2.791 1 92.88 365 GLY A CA 1
ATOM 2817 C C . GLY A 1 365 ? -1.638 -24.828 1.58 1 92.88 365 GLY A C 1
ATOM 2818 O O . GLY A 1 365 ? -1.923 -25.719 0.78 1 92.88 365 GLY A O 1
ATOM 2819 N N . PRO A 1 366 ? -0.644 -24.016 1.415 1 95.75 366 PRO A N 1
ATOM 2820 C CA . PRO A 1 366 ? 0.247 -24.219 0.269 1 95.75 366 PRO A CA 1
ATOM 2821 C C . PRO A 1 366 ? 1.085 -25.484 0.381 1 95.75 366 PRO A C 1
ATOM 2823 O O . PRO A 1 366 ? 1.207 -26.047 1.47 1 95.75 366 PRO A O 1
ATOM 2826 N N . PRO A 1 367 ? 1.582 -25.891 -0.773 1 96.06 367 PRO A N 1
ATOM 2827 C CA . PRO A 1 367 ? 2.479 -27.062 -0.743 1 96.06 367 PRO A CA 1
ATOM 2828 C C . PRO A 1 367 ? 3.633 -26.875 0.241 1 96.06 367 PRO A C 1
ATOM 2830 O O . PRO A 1 367 ? 4.094 -25.766 0.467 1 96.06 367 PRO A O 1
ATOM 2833 N N . ARG A 1 368 ? 4.121 -27.969 0.769 1 95.38 368 ARG A N 1
ATOM 2834 C CA . ARG A 1 368 ? 5.141 -27.953 1.813 1 95.38 368 ARG A CA 1
ATOM 2835 C C . ARG A 1 368 ? 6.41 -27.266 1.328 1 95.38 368 ARG A C 1
ATOM 2837 O O . ARG A 1 368 ? 7.043 -26.531 2.076 1 95.38 368 ARG A O 1
ATOM 2844 N N . ALA A 1 369 ? 6.797 -27.578 0.113 1 96.31 369 ALA A N 1
ATOM 2845 C CA . ALA A 1 369 ? 8.008 -26.969 -0.43 1 96.31 369 ALA A CA 1
ATOM 2846 C C . ALA A 1 369 ? 7.891 -25.438 -0.466 1 96.31 369 ALA A C 1
ATOM 2848 O O . ALA A 1 369 ? 8.875 -24.734 -0.237 1 96.31 369 ALA A O 1
ATOM 2849 N N . VAL A 1 370 ? 6.715 -24.938 -0.731 1 96.5 370 VAL A N 1
ATOM 2850 C CA . VAL A 1 370 ? 6.453 -23.5 -0.777 1 96.5 370 VAL A CA 1
ATOM 2851 C C . VAL A 1 370 ? 6.523 -22.922 0.632 1 96.5 370 VAL A C 1
ATOM 2853 O O . VAL A 1 370 ? 7.098 -21.844 0.838 1 96.5 370 VAL A O 1
ATOM 2856 N N . GLU A 1 371 ? 5.98 -23.609 1.583 1 94.88 371 GLU A N 1
ATOM 2857 C CA . GLU A 1 371 ? 6.02 -23.172 2.975 1 94.88 371 GLU A CA 1
ATOM 2858 C C . GLU A 1 371 ? 7.457 -23.078 3.482 1 94.88 371 GLU A C 1
ATOM 2860 O O . GLU A 1 371 ? 7.809 -22.141 4.188 1 94.88 371 GLU A O 1
ATOM 2865 N N . LYS A 1 372 ? 8.203 -24.031 3.15 1 95.25 372 LYS A N 1
ATOM 2866 C CA . LYS A 1 372 ? 9.609 -24.031 3.543 1 95.25 372 LYS A CA 1
ATOM 2867 C C . LYS A 1 372 ? 10.352 -22.859 2.916 1 95.25 372 LYS A C 1
ATOM 2869 O O . LYS A 1 372 ? 11.141 -22.188 3.588 1 95.25 372 LYS A O 1
ATOM 2874 N N . ALA A 1 373 ? 10.133 -22.688 1.643 1 96.38 373 ALA A N 1
ATOM 2875 C CA . ALA A 1 373 ? 10.773 -21.562 0.961 1 96.38 373 ALA A CA 1
ATOM 2876 C C . ALA A 1 373 ? 10.383 -20.234 1.61 1 96.38 373 ALA A C 1
ATOM 2878 O O . ALA A 1 373 ? 11.219 -19.359 1.781 1 96.38 373 ALA A O 1
ATOM 2879 N N . ASP A 1 374 ? 9.156 -20.141 1.972 1 92.75 374 ASP A N 1
ATOM 2880 C CA . ASP A 1 374 ? 8.625 -18.953 2.631 1 92.75 374 ASP A CA 1
ATOM 2881 C C . ASP A 1 374 ? 9.328 -18.703 3.965 1 92.75 374 ASP A C 1
ATOM 2883 O O . ASP A 1 374 ? 9.688 -17.562 4.281 1 92.75 374 ASP A O 1
ATOM 2887 N N . GLU A 1 375 ? 9.492 -19.688 4.684 1 90.75 375 GLU A N 1
ATOM 2888 C CA . GLU A 1 375 ? 10.156 -19.594 5.98 1 90.75 375 GLU A CA 1
ATOM 2889 C C . GLU A 1 375 ? 11.617 -19.203 5.82 1 90.75 375 GLU A C 1
ATOM 2891 O O . GLU A 1 375 ? 12.133 -18.375 6.574 1 90.75 375 GLU A O 1
ATOM 2896 N N . LEU A 1 376 ? 12.227 -19.797 4.855 1 91.38 376 LEU A N 1
ATOM 2897 C CA . LEU A 1 376 ? 13.648 -19.547 4.625 1 91.38 376 LEU A CA 1
ATOM 2898 C C . LEU A 1 376 ? 13.875 -18.109 4.137 1 91.38 376 LEU A C 1
ATOM 2900 O O . LEU A 1 376 ? 14.875 -17.484 4.488 1 91.38 376 LEU A O 1
ATOM 2904 N N . ALA A 1 377 ? 12.984 -17.625 3.35 1 91.56 377 ALA A N 1
ATOM 2905 C CA . ALA A 1 377 ? 13.156 -16.328 2.703 1 91.56 377 ALA A CA 1
ATOM 2906 C C . ALA A 1 377 ? 12.688 -15.195 3.611 1 91.56 377 ALA A C 1
ATOM 2908 O O . ALA A 1 377 ? 12.93 -14.023 3.324 1 91.56 377 ALA A O 1
ATOM 2909 N N . ARG A 1 378 ? 12.102 -15.539 4.684 1 87.44 378 ARG A N 1
ATOM 2910 C CA . ARG A 1 378 ? 11.523 -14.531 5.574 1 87.44 378 ARG A CA 1
ATOM 2911 C C . ARG A 1 378 ? 12.609 -13.75 6.301 1 87.44 378 ARG A C 1
ATOM 2913 O O . ARG A 1 378 ? 13.602 -14.328 6.754 1 87.44 378 ARG A O 1
ATOM 2920 N N . ILE A 1 379 ? 12.453 -12.461 6.309 1 81.5 379 ILE A N 1
ATOM 2921 C CA . ILE A 1 379 ? 13.305 -11.602 7.121 1 81.5 379 ILE A CA 1
ATOM 2922 C C . ILE A 1 379 ? 12.539 -11.148 8.367 1 81.5 379 ILE A C 1
ATOM 2924 O O . ILE A 1 379 ? 11.562 -10.406 8.266 1 81.5 379 ILE A O 1
ATOM 2928 N N . GLY A 1 380 ? 12.93 -11.57 9.469 1 78.06 380 GLY A N 1
ATOM 2929 C CA . GLY A 1 380 ? 12.25 -11.242 10.711 1 78.06 380 GLY A CA 1
ATOM 2930 C C . GLY A 1 380 ? 12.438 -9.789 11.125 1 78.06 380 GLY A C 1
ATOM 2931 O O . GLY A 1 380 ? 13.32 -9.102 10.602 1 78.06 380 GLY A O 1
ATOM 2932 N N . VAL A 1 381 ? 11.656 -9.383 12.047 1 76 381 VAL A N 1
ATOM 2933 C CA . VAL A 1 381 ? 11.656 -8.008 12.516 1 76 381 VAL A CA 1
ATOM 2934 C C . VAL A 1 381 ? 13.023 -7.652 13.094 1 76 381 VAL A C 1
ATOM 2936 O O . VAL A 1 381 ? 13.578 -6.59 12.797 1 76 381 VAL A O 1
ATOM 2939 N N . GLY A 1 382 ? 13.508 -8.492 13.93 1 74.19 382 GLY A N 1
ATOM 2940 C CA . GLY A 1 382 ? 14.812 -8.258 14.508 1 74.19 382 GLY A CA 1
ATOM 2941 C C . GLY A 1 382 ? 15.922 -8.164 13.477 1 74.19 382 GLY A C 1
ATOM 2942 O O . GLY A 1 382 ? 16.812 -7.32 13.578 1 74.19 382 GLY A O 1
ATOM 2943 N N . GLU A 1 383 ? 15.828 -8.984 12.453 1 77.19 383 GLU A N 1
ATOM 2944 C CA . GLU A 1 383 ? 16.812 -8.992 11.375 1 77.19 383 GLU A CA 1
ATOM 2945 C C . GLU A 1 383 ? 16.734 -7.715 10.539 1 77.19 383 GLU A C 1
ATOM 2947 O O . GLU A 1 383 ? 17.75 -7.164 10.133 1 77.19 383 GLU A O 1
ATOM 2952 N N . LYS A 1 384 ? 15.547 -7.293 10.352 1 77.69 384 LYS A N 1
ATOM 2953 C CA . LYS A 1 384 ? 15.344 -6.055 9.609 1 77.69 384 LYS A CA 1
ATOM 2954 C C . LYS A 1 384 ? 16.016 -4.875 10.312 1 77.69 384 LYS A C 1
ATOM 2956 O O . LYS A 1 384 ? 16.703 -4.078 9.672 1 77.69 384 LYS A O 1
ATOM 2961 N N . GLU A 1 385 ? 15.859 -4.836 11.57 1 76.5 385 GLU A N 1
ATOM 2962 C CA . GLU A 1 385 ? 16.453 -3.764 12.359 1 76.5 385 GLU A CA 1
ATOM 2963 C C . GLU A 1 385 ? 17.969 -3.832 12.336 1 76.5 385 GLU A C 1
ATOM 2965 O O . GLU A 1 385 ? 18.641 -2.803 12.234 1 76.5 385 GLU A O 1
ATOM 2970 N N . SER A 1 386 ? 18.406 -5.004 12.422 1 75.69 386 SER A N 1
ATOM 2971 C CA . SER A 1 386 ? 19.859 -5.203 12.398 1 75.69 386 SER A CA 1
ATOM 2972 C C . SER A 1 386 ? 20.453 -4.777 11.055 1 75.69 386 SER A C 1
ATOM 2974 O O . SER A 1 386 ? 21.484 -4.117 11.008 1 75.69 386 SER A O 1
ATOM 2976 N N . LEU A 1 387 ? 19.828 -5.137 10.008 1 79.06 387 LEU A N 1
ATOM 2977 C CA . LEU A 1 387 ? 20.281 -4.793 8.672 1 79.06 387 LEU A CA 1
ATOM 2978 C C . LEU A 1 387 ? 20.219 -3.287 8.438 1 79.06 387 LEU A C 1
ATOM 2980 O O . LEU A 1 387 ? 21.141 -2.705 7.855 1 79.06 387 LEU A O 1
ATOM 2984 N N . ARG A 1 388 ? 19.172 -2.729 8.938 1 76.44 388 ARG A N 1
ATOM 2985 C CA . ARG A 1 388 ? 19.047 -1.278 8.828 1 76.44 388 ARG A CA 1
ATOM 2986 C C . ARG A 1 388 ? 20.203 -0.573 9.539 1 76.44 388 ARG A C 1
ATOM 2988 O O . ARG A 1 388 ? 20.781 0.373 9.008 1 76.44 388 ARG A O 1
ATOM 2995 N N . ARG A 1 389 ? 20.484 -1.05 10.664 1 76.88 389 ARG A N 1
ATOM 2996 C CA . ARG A 1 389 ? 21.594 -0.476 11.438 1 76.88 389 ARG A CA 1
ATOM 2997 C C . ARG A 1 389 ? 22.906 -0.626 10.695 1 76.88 389 ARG A C 1
ATOM 2999 O O . ARG A 1 389 ? 23.734 0.286 10.703 1 76.88 389 ARG A O 1
ATOM 3006 N N . LYS A 1 390 ? 23.078 -1.702 10.109 1 76.12 390 LYS A N 1
ATOM 3007 C CA . LYS A 1 390 ? 24.312 -1.953 9.367 1 76.12 390 LYS A CA 1
ATOM 3008 C C . LYS A 1 390 ? 24.422 -1.032 8.156 1 76.12 390 LYS A C 1
ATOM 3010 O O . LYS A 1 390 ? 25.5 -0.528 7.844 1 76.12 390 LYS A O 1
ATOM 3015 N N . PHE A 1 391 ? 23.328 -0.853 7.52 1 77.62 391 PHE A N 1
ATOM 3016 C CA . PHE A 1 391 ? 23.312 0.063 6.387 1 77.62 391 PHE A CA 1
ATOM 3017 C C . PHE A 1 391 ? 23.625 1.484 6.832 1 77.62 391 PHE A C 1
ATOM 3019 O O . PHE A 1 391 ? 24.406 2.189 6.18 1 77.62 391 PHE A O 1
ATOM 3026 N N . GLU A 1 392 ? 23.047 1.836 7.926 1 76.31 392 GLU A N 1
ATOM 3027 C CA . GLU A 1 392 ? 23.297 3.174 8.453 1 76.31 392 GLU A CA 1
ATOM 3028 C C . GLU A 1 392 ? 24.781 3.369 8.781 1 76.31 392 GLU A C 1
ATOM 3030 O O . GLU A 1 392 ? 25.344 4.418 8.477 1 76.31 392 GLU A O 1
ATOM 3035 N N . GLU A 1 393 ? 25.312 2.361 9.352 1 74.44 393 GLU A N 1
ATOM 3036 C CA . GLU A 1 393 ? 26.719 2.408 9.727 1 74.44 393 GLU A CA 1
ATOM 3037 C C . GLU A 1 393 ? 27.625 2.504 8.492 1 74.44 393 GLU A C 1
ATOM 3039 O O . GLU A 1 393 ? 28.562 3.295 8.461 1 74.44 393 GLU A O 1
ATOM 3044 N N . ARG A 1 394 ? 27.297 1.839 7.523 1 73.44 394 ARG A N 1
ATOM 3045 C CA . ARG A 1 394 ? 28.156 1.768 6.348 1 73.44 394 ARG A CA 1
ATOM 3046 C C . ARG A 1 394 ? 27.984 3 5.465 1 73.44 394 ARG A C 1
ATOM 3048 O O . ARG A 1 394 ? 28.953 3.479 4.863 1 73.44 394 ARG A O 1
ATOM 3055 N N . PHE A 1 395 ? 26.734 3.449 5.395 1 70.06 395 PHE A N 1
ATOM 3056 C CA . PHE A 1 395 ? 26.453 4.609 4.559 1 70.06 395 PHE A CA 1
ATOM 3057 C C . PHE A 1 395 ? 26.812 5.902 5.289 1 70.06 395 PHE A C 1
ATOM 3059 O O . PHE A 1 395 ? 26.828 6.973 4.68 1 70.06 395 PHE A O 1
ATOM 3066 N N . ASP A 1 396 ? 27.078 5.738 6.496 1 67.12 396 ASP A N 1
ATOM 3067 C CA . ASP A 1 396 ? 27.312 6.906 7.336 1 67.12 396 ASP A CA 1
ATOM 3068 C C . ASP A 1 396 ? 26.172 7.906 7.227 1 67.12 396 ASP A C 1
ATOM 3070 O O . ASP A 1 396 ? 26.391 9.102 7.039 1 67.12 396 ASP A O 1
ATOM 3074 N N . THR A 1 397 ? 25.094 7.375 6.961 1 66.62 397 THR A N 1
ATOM 3075 C CA . THR A 1 397 ? 23.875 8.164 6.914 1 66.62 397 THR A CA 1
ATOM 3076 C C . THR A 1 397 ? 22.719 7.441 7.621 1 66.62 397 THR A C 1
ATOM 3078 O O . THR A 1 397 ? 22.734 6.215 7.73 1 66.62 397 THR A O 1
ATOM 3081 N N . GLU A 1 398 ? 21.844 8.242 8.188 1 69.19 398 GLU A N 1
ATOM 3082 C CA . GLU A 1 398 ? 20.703 7.664 8.906 1 69.19 398 GLU A CA 1
ATOM 3083 C C . GLU A 1 398 ? 19.516 7.457 7.98 1 69.19 398 GLU A C 1
ATOM 3085 O O . GLU A 1 398 ? 19.375 8.148 6.969 1 69.19 398 GLU A O 1
ATOM 3090 N N . PHE A 1 399 ? 18.828 6.41 8.32 1 74.81 399 PHE A N 1
ATOM 3091 C CA . PHE A 1 399 ? 17.562 6.223 7.645 1 74.81 399 PHE A CA 1
ATOM 3092 C C . PHE A 1 399 ? 16.625 7.398 7.918 1 74.81 399 PHE A C 1
ATOM 3094 O O . PHE A 1 399 ? 16.703 8.023 8.977 1 74.81 399 PHE A O 1
ATOM 3101 N N . LEU A 1 400 ? 15.93 7.77 6.848 1 71.44 400 LEU A N 1
ATOM 3102 C CA . LEU A 1 400 ? 14.891 8.766 7.082 1 71.44 400 LEU A CA 1
ATOM 3103 C C . LEU A 1 400 ? 13.82 8.227 8.023 1 71.44 400 LEU A C 1
ATOM 3105 O O . LEU A 1 400 ? 13.016 7.375 7.633 1 71.44 400 LEU A O 1
ATOM 3109 N N . HIS A 1 401 ? 13.961 8.602 9.281 1 71.62 401 HIS A N 1
ATOM 3110 C CA . HIS A 1 401 ? 13.062 8.102 10.312 1 71.62 401 HIS A CA 1
ATOM 3111 C C . HIS A 1 401 ? 11.68 8.719 10.188 1 71.62 401 HIS A C 1
ATOM 3113 O O . HIS A 1 401 ? 11.547 9.906 9.898 1 71.62 401 HIS A O 1
ATOM 3119 N N . THR A 1 402 ? 10.789 7.867 10.188 1 71.31 402 THR A N 1
ATOM 3120 C CA . THR A 1 402 ? 9.406 8.336 10.227 1 71.31 402 THR A CA 1
ATOM 3121 C C . THR A 1 402 ? 8.836 8.211 11.641 1 71.31 402 THR A C 1
ATOM 3123 O O . THR A 1 402 ? 9.422 7.539 12.492 1 71.31 402 THR A O 1
ATOM 3126 N N . TYR A 1 403 ? 7.871 9.055 11.922 1 77.88 403 TYR A N 1
ATOM 3127 C CA . TYR A 1 403 ? 7.219 8.992 13.227 1 77.88 403 TYR A CA 1
ATOM 3128 C C . TYR A 1 403 ? 6.711 7.582 13.508 1 77.88 403 TYR A C 1
ATOM 3130 O O . TYR A 1 403 ? 6.734 7.133 14.656 1 77.88 403 TYR A O 1
ATOM 3138 N N . ASP A 1 404 ? 6.336 6.879 12.562 1 69.5 404 ASP A N 1
ATOM 3139 C CA . ASP A 1 404 ? 5.879 5.504 12.75 1 69.5 404 ASP A CA 1
ATOM 3140 C C . ASP A 1 404 ? 7.004 4.621 13.281 1 69.5 404 ASP A C 1
ATOM 3142 O O . ASP A 1 404 ? 6.773 3.766 14.141 1 69.5 404 ASP A O 1
ATOM 3146 N N . ASP A 1 405 ? 8.133 4.82 12.781 1 66.56 405 ASP A N 1
ATOM 3147 C CA . ASP A 1 405 ? 9.297 4.086 13.281 1 66.56 405 ASP A CA 1
ATOM 3148 C C . ASP A 1 405 ? 9.523 4.371 14.766 1 66.56 405 ASP A C 1
ATOM 3150 O O . ASP A 1 405 ? 9.844 3.463 15.531 1 66.56 405 ASP A O 1
ATOM 3154 N N . HIS A 1 406 ? 9.32 5.598 15.086 1 65.75 406 HIS A N 1
ATOM 3155 C CA . HIS A 1 406 ? 9.523 6.047 16.453 1 65.75 406 HIS A CA 1
ATOM 3156 C C . HIS A 1 406 ? 8.484 5.441 17.391 1 65.75 406 HIS A C 1
ATOM 3158 O O . HIS A 1 406 ? 8.812 5.027 18.516 1 65.75 406 HIS A O 1
ATOM 3164 N N . ARG A 1 407 ? 7.316 5.406 16.938 1 66.62 407 ARG A N 1
ATOM 3165 C CA . ARG A 1 407 ? 6.219 4.859 17.719 1 66.62 407 ARG A CA 1
ATOM 3166 C C . ARG A 1 407 ? 6.43 3.375 18 1 66.62 407 ARG A C 1
ATOM 3168 O O . ARG A 1 407 ? 6.176 2.902 19.109 1 66.62 407 ARG A O 1
ATOM 3175 N N . TRP A 1 408 ? 6.867 2.684 16.953 1 57.47 408 TRP A N 1
ATOM 3176 C CA . TRP A 1 408 ? 7.082 1.245 17.094 1 57.47 408 TRP A CA 1
ATOM 3177 C C . TRP A 1 408 ? 8.234 0.953 18.047 1 57.47 408 TRP A C 1
ATOM 3179 O O . TRP A 1 408 ? 8.195 -0.027 18.781 1 57.47 408 TRP A O 1
ATOM 3189 N N . ASP A 1 409 ? 9.227 1.746 17.969 1 54.03 409 ASP A N 1
ATOM 3190 C CA . ASP A 1 409 ? 10.398 1.575 18.828 1 54.03 409 ASP A CA 1
ATOM 3191 C C . ASP A 1 409 ? 10.016 1.702 20.297 1 54.03 409 ASP A C 1
ATOM 3193 O O . ASP A 1 409 ? 10.617 1.052 21.156 1 54.03 409 ASP A O 1
ATOM 3197 N N . ARG A 1 410 ? 9.008 2.535 20.484 1 52.22 410 ARG A N 1
ATOM 3198 C CA . ARG A 1 410 ? 8.586 2.752 21.875 1 52.22 410 ARG A CA 1
ATOM 3199 C C . ARG A 1 410 ? 7.695 1.619 22.359 1 52.22 410 ARG A C 1
ATOM 3201 O O . ARG A 1 410 ? 7.676 1.304 23.547 1 52.22 410 ARG A O 1
ATOM 3208 N N . GLU A 1 411 ? 6.887 1.057 21.391 1 50.22 411 GLU A N 1
ATOM 3209 C CA . GLU A 1 411 ? 5.934 0.018 21.781 1 50.22 411 GLU A CA 1
ATOM 3210 C C . GLU A 1 411 ? 6.598 -1.357 21.797 1 50.22 411 GLU A C 1
ATOM 3212 O O . GLU A 1 411 ? 6.09 -2.287 22.422 1 50.22 411 GLU A O 1
ATOM 3217 N N . GLY A 1 412 ? 7.598 -1.683 20.969 1 42.56 412 GLY A N 1
ATOM 3218 C CA . GLY A 1 412 ? 8.305 -2.951 20.984 1 42.56 412 GLY A CA 1
ATOM 3219 C C . GLY A 1 412 ? 9.391 -3.016 22.047 1 42.56 412 GLY A C 1
ATOM 3220 O O . GLY A 1 412 ? 9.828 -1.983 22.547 1 42.56 412 GLY A O 1
ATOM 3221 N N . MET B 1 1 ? 12.789 -17.984 12.117 1 43.34 1 MET B N 1
ATOM 3222 C CA . MET B 1 1 ? 14.078 -18.375 11.562 1 43.34 1 MET B CA 1
ATOM 3223 C C . MET B 1 1 ? 14.852 -17.156 11.07 1 43.34 1 MET B C 1
ATOM 3225 O O . MET B 1 1 ? 14.258 -16.219 10.531 1 43.34 1 MET B O 1
ATOM 3229 N N . THR B 1 2 ? 15.914 -16.953 11.781 1 55.19 2 THR B N 1
ATOM 3230 C CA . THR B 1 2 ? 16.859 -15.844 11.703 1 55.19 2 THR B CA 1
ATOM 3231 C C . THR B 1 2 ? 17.688 -15.938 10.43 1 55.19 2 THR B C 1
ATOM 3233 O O . THR B 1 2 ? 17.953 -17.031 9.93 1 55.19 2 THR B O 1
ATOM 3236 N N . LEU B 1 3 ? 17.703 -14.906 9.633 1 67.12 3 LEU B N 1
ATOM 3237 C CA . LEU B 1 3 ? 18.672 -14.812 8.547 1 67.12 3 LEU B CA 1
ATOM 3238 C C . LEU B 1 3 ? 20.047 -15.266 9.008 1 67.12 3 LEU B C 1
ATOM 3240 O O . LEU B 1 3 ? 20.547 -14.805 10.039 1 67.12 3 LEU B O 1
ATOM 3244 N N . ASP B 1 4 ? 20.562 -16.344 8.398 1 75.94 4 ASP B N 1
ATOM 3245 C CA . ASP B 1 4 ? 21.906 -16.812 8.711 1 75.94 4 ASP B CA 1
ATOM 3246 C C . ASP B 1 4 ? 22.891 -15.664 8.75 1 75.94 4 ASP B C 1
ATOM 3248 O O . ASP B 1 4 ? 22.859 -14.773 7.895 1 75.94 4 ASP B O 1
ATOM 3252 N N . PRO B 1 5 ? 23.703 -15.648 9.781 1 69.75 5 PRO B N 1
ATOM 3253 C CA . PRO B 1 5 ? 24.688 -14.578 9.969 1 69.75 5 PRO B CA 1
ATOM 3254 C C . PRO B 1 5 ? 25.516 -14.305 8.711 1 69.75 5 PRO B C 1
ATOM 3256 O O . PRO B 1 5 ? 25.875 -13.164 8.438 1 69.75 5 PRO B O 1
ATOM 3259 N N . ILE B 1 6 ? 25.797 -15.359 7.961 1 69.25 6 ILE B N 1
ATOM 3260 C CA . ILE B 1 6 ? 26.609 -15.164 6.766 1 69.25 6 ILE B CA 1
ATOM 3261 C C . ILE B 1 6 ? 25.891 -14.258 5.781 1 69.25 6 ILE B C 1
ATOM 3263 O O . ILE B 1 6 ? 26.5 -13.438 5.105 1 69.25 6 ILE B O 1
ATOM 3267 N N . HIS B 1 7 ? 24.719 -14.32 5.703 1 80.31 7 HIS B N 1
ATOM 3268 C CA . HIS B 1 7 ? 23.938 -13.5 4.781 1 80.31 7 HIS B CA 1
ATOM 3269 C C . HIS B 1 7 ? 23.797 -12.07 5.293 1 80.31 7 HIS B C 1
ATOM 3271 O O . HIS B 1 7 ? 23.812 -11.117 4.508 1 80.31 7 HIS B O 1
ATOM 3277 N N . VAL B 1 8 ? 23.766 -11.945 6.59 1 75.62 8 VAL B N 1
ATOM 3278 C CA . VAL B 1 8 ? 23.734 -10.617 7.184 1 75.62 8 VAL B CA 1
ATOM 3279 C C . VAL B 1 8 ? 25.047 -9.891 6.871 1 75.62 8 VAL B C 1
ATOM 3281 O O . VAL B 1 8 ? 25.047 -8.727 6.477 1 75.62 8 VAL B O 1
ATOM 3284 N N . ASP B 1 9 ? 26.062 -10.641 6.988 1 73.12 9 ASP B N 1
ATOM 3285 C CA . ASP B 1 9 ? 27.391 -10.07 6.711 1 73.12 9 ASP B CA 1
ATOM 3286 C C . ASP B 1 9 ? 27.516 -9.695 5.238 1 73.12 9 ASP B C 1
ATOM 3288 O O . ASP B 1 9 ? 28.141 -8.688 4.906 1 73.12 9 ASP B O 1
ATOM 3292 N N . THR B 1 10 ? 26.984 -10.461 4.441 1 77.81 10 THR B N 1
ATOM 3293 C CA . THR B 1 10 ? 27.031 -10.18 3.012 1 77.81 10 THR B CA 1
ATOM 3294 C C . THR B 1 10 ? 26.25 -8.906 2.68 1 77.81 10 THR B C 1
ATOM 3296 O O . THR B 1 10 ? 26.734 -8.07 1.912 1 77.81 10 THR B O 1
ATOM 3299 N N . ILE B 1 11 ? 25.125 -8.781 3.201 1 78.31 11 ILE B N 1
ATOM 3300 C CA . ILE B 1 11 ? 24.312 -7.59 2.977 1 78.31 11 ILE B CA 1
ATOM 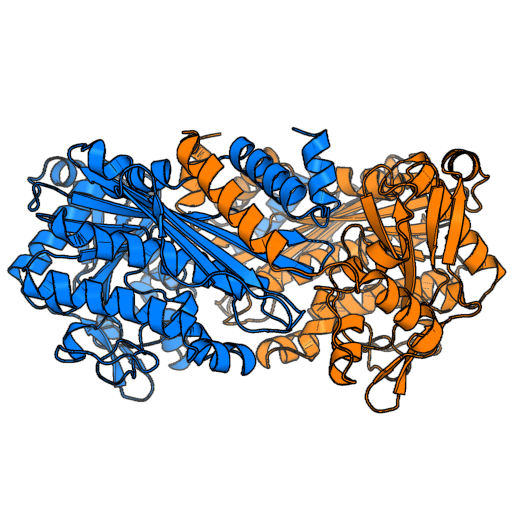3301 C C . ILE B 1 11 ? 25.062 -6.359 3.492 1 78.31 11 ILE B C 1
ATOM 3303 O O . ILE B 1 11 ? 25.062 -5.309 2.842 1 78.31 11 ILE B O 1
ATOM 3307 N N . ALA B 1 12 ? 25.719 -6.613 4.605 1 72.81 12 ALA B N 1
ATOM 3308 C CA . ALA B 1 12 ? 26.531 -5.531 5.148 1 72.81 12 ALA B CA 1
ATOM 3309 C C . ALA B 1 12 ? 27.656 -5.16 4.188 1 72.81 12 ALA B C 1
ATOM 3311 O O . ALA B 1 12 ? 27.984 -3.98 4.027 1 72.81 12 ALA B O 1
ATOM 3312 N N . HIS B 1 13 ? 28.203 -6.141 3.623 1 76.81 13 HIS B N 1
ATOM 3313 C CA . HIS B 1 13 ? 29.25 -5.91 2.627 1 76.81 13 HIS B CA 1
ATOM 3314 C C . HIS B 1 13 ? 28.703 -5.125 1.438 1 76.81 13 HIS B C 1
ATOM 3316 O O . HIS B 1 13 ? 29.359 -4.207 0.945 1 76.81 13 HIS B O 1
ATOM 3322 N N . LEU B 1 14 ? 27.562 -5.461 1.022 1 78.94 14 LEU B N 1
ATOM 3323 C CA . LEU B 1 14 ? 26.922 -4.742 -0.078 1 78.94 14 LEU B CA 1
ATOM 3324 C C . LEU B 1 14 ? 26.656 -3.293 0.307 1 78.94 14 LEU B C 1
ATOM 3326 O O . LEU B 1 14 ? 26.828 -2.385 -0.507 1 78.94 14 LEU B O 1
ATOM 3330 N N . ALA B 1 15 ? 26.281 -3.178 1.499 1 76.69 15 ALA B N 1
ATOM 3331 C CA . ALA B 1 15 ? 26.078 -1.826 2.012 1 76.69 15 ALA B CA 1
ATOM 3332 C C . ALA B 1 15 ? 27.359 -1.001 1.922 1 76.69 15 ALA B C 1
ATOM 3334 O O . ALA B 1 15 ? 27.328 0.174 1.55 1 76.69 15 ALA B O 1
ATOM 3335 N N . SER B 1 16 ? 28.469 -1.624 2.229 1 74.25 16 SER B N 1
ATOM 3336 C CA . SER B 1 16 ? 29.75 -0.946 2.16 1 74.25 16 SER B CA 1
ATOM 3337 C C . SER B 1 16 ? 30.094 -0.55 0.728 1 74.25 16 SER B C 1
ATOM 3339 O O . SER B 1 16 ? 30.578 0.555 0.483 1 74.25 16 SER B O 1
ATOM 3341 N N . ALA B 1 17 ? 29.766 -1.43 -0.122 1 73.44 17 ALA B N 1
ATOM 3342 C CA . ALA B 1 17 ? 30.031 -1.152 -1.531 1 73.44 17 ALA B CA 1
ATOM 3343 C C . ALA B 1 17 ? 29.188 0.015 -2.029 1 73.44 17 ALA B C 1
ATOM 3345 O O . ALA B 1 17 ? 29.656 0.845 -2.809 1 73.44 17 ALA B O 1
ATOM 3346 N N . ILE B 1 18 ? 28.031 0.106 -1.611 1 75.44 18 ILE B N 1
ATOM 3347 C CA . ILE B 1 18 ? 27.125 1.181 -2.004 1 75.44 18 ILE B CA 1
ATOM 3348 C C . ILE B 1 18 ? 27.594 2.502 -1.4 1 75.44 18 ILE B C 1
ATOM 3350 O O . ILE B 1 18 ? 27.625 3.527 -2.086 1 75.44 18 ILE B O 1
ATOM 3354 N N . ALA B 1 19 ? 27.938 2.414 -0.159 1 69.62 19 ALA B N 1
ATOM 3355 C CA . ALA B 1 19 ? 28.406 3.605 0.54 1 69.62 19 ALA B CA 1
ATOM 3356 C C . ALA B 1 19 ? 29.609 4.211 -0.167 1 69.62 19 ALA B C 1
ATOM 3358 O O . ALA B 1 19 ? 29.703 5.43 -0.313 1 69.62 19 ALA B O 1
ATOM 3359 N N . ASP B 1 20 ? 30.469 3.355 -0.584 1 68.06 20 ASP B N 1
ATOM 3360 C CA . ASP B 1 20 ? 31.688 3.801 -1.26 1 68.06 20 ASP B CA 1
ATOM 3361 C C . ASP B 1 20 ? 31.359 4.465 -2.596 1 68.06 20 ASP B C 1
ATOM 3363 O O . ASP B 1 20 ? 32.125 5.309 -3.074 1 68.06 20 ASP B O 1
ATOM 3367 N N . GLY B 1 21 ? 30.203 4.145 -3.023 1 65.81 21 GLY B N 1
ATOM 3368 C CA . GLY B 1 21 ? 29.828 4.645 -4.34 1 65.81 21 GLY B CA 1
ATOM 3369 C C . GLY B 1 21 ? 29.016 5.918 -4.285 1 65.81 21 GLY B C 1
ATOM 3370 O O . GLY B 1 21 ? 28.734 6.531 -5.316 1 65.81 21 GLY B O 1
ATOM 3371 N N . VAL B 1 22 ? 28.562 6.246 -3.092 1 66.31 22 VAL B N 1
ATOM 3372 C CA . VAL B 1 22 ? 27.703 7.418 -2.953 1 66.31 22 VAL B CA 1
ATOM 3373 C C . VAL B 1 22 ? 28.516 8.578 -2.365 1 66.31 22 VAL B C 1
ATOM 3375 O O . VAL B 1 22 ? 29.203 8.414 -1.359 1 66.31 22 VAL B O 1
ATOM 3378 N N . ASP B 1 23 ? 28.75 9.672 -3.082 1 57.81 23 ASP B N 1
ATOM 3379 C CA . ASP B 1 23 ? 29.391 10.883 -2.584 1 57.81 23 ASP B CA 1
ATOM 3380 C C . ASP B 1 23 ? 28.391 11.797 -1.89 1 57.81 23 ASP B C 1
ATOM 3382 O O . ASP B 1 23 ? 27.5 12.367 -2.539 1 57.81 23 ASP B O 1
ATOM 3386 N N . ASP B 1 24 ? 28.266 11.766 -0.554 1 56.62 24 ASP B N 1
ATOM 3387 C CA . ASP B 1 24 ? 27.281 12.555 0.177 1 56.62 24 ASP B CA 1
ATOM 3388 C C . ASP B 1 24 ? 27.797 13.969 0.447 1 56.62 24 ASP B C 1
ATOM 3390 O O . ASP B 1 24 ? 27.094 14.797 1.028 1 56.62 24 ASP B O 1
ATOM 3394 N N . GLY B 1 25 ? 29.094 14.273 0.264 1 52.56 25 GLY B N 1
ATOM 3395 C CA . GLY B 1 25 ? 29.688 15.531 0.681 1 52.56 25 GLY B CA 1
ATOM 3396 C C . GLY B 1 25 ? 28.969 16.75 0.134 1 52.56 25 GLY B C 1
ATOM 3397 O O . GLY B 1 25 ? 28.828 17.75 0.826 1 52.56 25 GLY B O 1
ATOM 3398 N N . ASP B 1 26 ? 28.422 16.625 -1.079 1 54.44 26 ASP B N 1
ATOM 3399 C CA . ASP B 1 26 ? 27.984 17.828 -1.785 1 54.44 26 ASP B CA 1
ATOM 3400 C C . ASP B 1 26 ? 26.516 18.125 -1.494 1 54.44 26 ASP B C 1
ATOM 3402 O O . ASP B 1 26 ? 26 19.188 -1.875 1 54.44 26 ASP B O 1
ATOM 3406 N N . HIS B 1 27 ? 25.875 17.406 -0.583 1 61.25 27 HIS B N 1
ATOM 3407 C CA . HIS B 1 27 ? 24.422 17.578 -0.509 1 61.25 27 HIS B CA 1
ATOM 3408 C C . HIS B 1 27 ? 24.047 18.672 0.497 1 61.25 27 HIS B C 1
ATOM 3410 O O . HIS B 1 27 ? 23 19.297 0.367 1 61.25 27 HIS B O 1
ATOM 3416 N N . ASP B 1 28 ? 24.875 18.969 1.49 1 62.06 28 ASP B N 1
ATOM 3417 C CA . ASP B 1 28 ? 24.516 19.984 2.477 1 62.06 28 ASP B CA 1
ATOM 3418 C C . ASP B 1 28 ? 24.531 21.375 1.854 1 62.06 28 ASP B C 1
ATOM 3420 O O . ASP B 1 28 ? 23.641 22.188 2.131 1 62.06 28 ASP B O 1
ATOM 3424 N N . ASP B 1 29 ? 25.344 21.438 0.951 1 77.12 29 ASP B N 1
ATOM 3425 C CA . ASP B 1 29 ? 25.484 22.75 0.34 1 77.12 29 ASP B CA 1
ATOM 3426 C C . ASP B 1 29 ? 24.312 23.047 -0.591 1 77.12 29 ASP B C 1
ATOM 3428 O O . ASP B 1 29 ? 23.859 24.188 -0.665 1 77.12 29 ASP B O 1
ATOM 3432 N N . LEU B 1 30 ? 23.688 22.094 -0.979 1 84.88 30 LEU B N 1
ATOM 3433 C CA . LEU B 1 30 ? 22.625 22.328 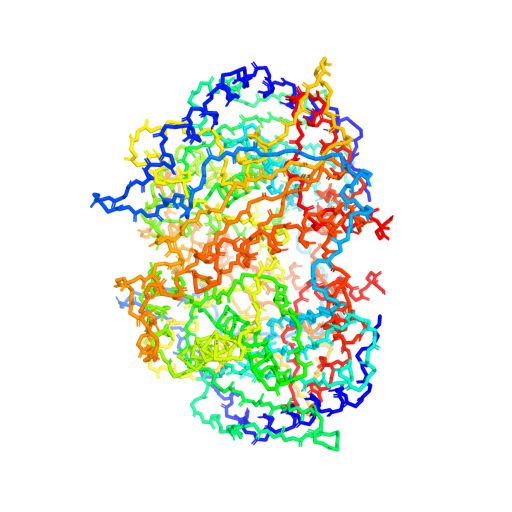-1.946 1 84.88 30 LEU B CA 1
ATOM 3434 C C . LEU B 1 30 ? 21.312 22.672 -1.242 1 84.88 30 LEU B C 1
ATOM 3436 O O . LEU B 1 30 ? 20.578 23.547 -1.704 1 84.88 30 LEU B O 1
ATOM 3440 N N . ALA B 1 31 ? 21.047 22.062 -0.14 1 87.94 31 ALA B N 1
ATOM 3441 C CA . ALA B 1 31 ? 19.828 22.359 0.604 1 87.94 31 ALA B CA 1
ATOM 3442 C C . ALA B 1 31 ? 19.812 23.797 1.091 1 87.94 31 ALA B C 1
ATOM 3444 O O . ALA B 1 31 ? 18.781 24.469 1.04 1 87.94 31 ALA B O 1
ATOM 3445 N N . ALA B 1 32 ? 20.938 24.25 1.512 1 90.56 32 ALA B N 1
ATOM 3446 C CA . ALA B 1 32 ? 21.062 25.641 1.955 1 90.56 32 ALA B CA 1
ATOM 3447 C C . ALA B 1 32 ? 20.844 26.609 0.797 1 90.56 32 ALA B C 1
ATOM 3449 O O . ALA B 1 32 ? 20.203 27.656 0.963 1 90.56 32 ALA B O 1
ATOM 3450 N N . THR B 1 33 ? 21.406 26.219 -0.306 1 91.69 33 THR B N 1
ATOM 3451 C CA . THR B 1 33 ? 21.234 27.031 -1.497 1 91.69 33 THR B CA 1
ATOM 3452 C C . THR B 1 33 ? 19.766 27.094 -1.92 1 91.69 33 THR B C 1
ATOM 3454 O O . THR B 1 33 ? 19.25 28.156 -2.26 1 91.69 33 THR B O 1
ATOM 3457 N N . VAL B 1 34 ? 19.156 25.984 -1.868 1 92.06 34 VAL B N 1
ATOM 3458 C CA . VAL B 1 34 ? 17.734 25.906 -2.223 1 92.06 34 VAL B CA 1
ATOM 3459 C C . VAL B 1 34 ? 16.922 26.828 -1.308 1 92.06 34 VAL B C 1
ATOM 3461 O O . VAL B 1 34 ? 16.125 27.625 -1.78 1 92.06 34 VAL B O 1
ATOM 3464 N N . TRP B 1 35 ? 17.172 26.781 -0.027 1 93.88 35 TRP B N 1
ATOM 3465 C CA . TRP B 1 35 ? 16.453 27.594 0.945 1 93.88 35 TRP B CA 1
ATOM 3466 C C . TRP B 1 35 ? 16.688 29.078 0.709 1 93.88 35 TRP B C 1
ATOM 3468 O O . TRP B 1 35 ? 15.75 29.875 0.647 1 93.88 35 TRP B O 1
ATOM 3478 N N . ALA B 1 36 ? 17.891 29.422 0.469 1 93.31 36 ALA B N 1
ATOM 3479 C CA . ALA B 1 36 ? 18.297 30.828 0.422 1 93.31 36 ALA B CA 1
ATOM 3480 C C . ALA B 1 36 ? 17.906 31.453 -0.909 1 93.31 36 ALA B C 1
ATOM 3482 O O . ALA B 1 36 ? 17.531 32.625 -0.957 1 93.31 36 ALA B O 1
ATOM 3483 N N . GLU B 1 37 ? 17.844 30.578 -1.948 1 92.06 37 GLU B N 1
ATOM 3484 C CA . GLU B 1 37 ? 17.797 31.234 -3.254 1 92.06 37 GLU B CA 1
ATOM 3485 C C . GLU B 1 37 ? 16.562 30.812 -4.039 1 92.06 37 GLU B C 1
ATOM 3487 O O . GLU B 1 37 ? 16.109 31.516 -4.941 1 92.06 37 GLU B O 1
ATOM 3492 N N . TRP B 1 38 ? 16.047 29.734 -3.705 1 92.75 38 TRP B N 1
ATOM 3493 C CA . TRP B 1 38 ? 15.086 29.203 -4.664 1 92.75 38 TRP B CA 1
ATOM 3494 C C . TRP B 1 38 ? 13.695 29.078 -4.035 1 92.75 38 TRP B C 1
ATOM 3496 O O . TRP B 1 38 ? 12.719 28.797 -4.73 1 92.75 38 TRP B O 1
ATOM 3506 N N . LEU B 1 39 ? 13.562 29.266 -2.73 1 94 39 LEU B N 1
ATOM 3507 C CA . LEU B 1 39 ? 12.258 29.156 -2.08 1 94 39 LEU B CA 1
ATOM 3508 C C . LEU B 1 39 ? 11.695 30.531 -1.749 1 94 39 LEU B C 1
ATOM 3510 O O . LEU B 1 39 ? 10.781 30.656 -0.925 1 94 39 LEU B O 1
ATOM 3514 N N . ASP B 1 40 ? 12.25 31.578 -2.504 1 93.31 40 ASP B N 1
ATOM 3515 C CA . ASP B 1 40 ? 11.758 32.938 -2.277 1 93.31 40 ASP B CA 1
ATOM 3516 C C . ASP B 1 40 ? 11.617 33.688 -3.594 1 93.31 40 ASP B C 1
ATOM 3518 O O . ASP B 1 40 ? 12.352 34.656 -3.84 1 93.31 40 ASP B O 1
ATOM 3522 N N . PRO B 1 41 ? 10.711 33.406 -4.398 1 94.5 41 PRO B N 1
ATOM 3523 C CA . PRO B 1 41 ? 9.781 32.281 -4.348 1 94.5 41 PRO B CA 1
ATOM 3524 C C . PRO B 1 41 ? 10.219 31.109 -5.234 1 94.5 41 PRO B C 1
ATOM 3526 O O . PRO B 1 41 ? 11.062 31.281 -6.113 1 94.5 41 PRO B O 1
ATOM 3529 N N . LEU B 1 42 ? 9.766 30 -4.953 1 95.44 42 LEU B N 1
ATOM 3530 C CA . LEU B 1 42 ? 9.828 28.922 -5.922 1 95.44 42 LEU B CA 1
ATOM 3531 C C . LEU B 1 42 ? 8.742 29.078 -6.98 1 95.44 42 LEU B C 1
ATOM 3533 O O . LEU B 1 42 ? 7.57 29.281 -6.652 1 95.44 42 LEU B O 1
ATOM 3537 N N . ARG B 1 43 ? 9.102 29.047 -8.188 1 94.44 43 ARG B N 1
ATOM 3538 C CA . ARG B 1 43 ? 8.164 29.266 -9.281 1 94.44 43 ARG B CA 1
ATOM 3539 C C . ARG B 1 43 ? 8 28 -10.117 1 94.44 43 ARG B C 1
ATOM 3541 O O . ARG B 1 43 ? 8.953 27.234 -10.297 1 94.44 43 ARG B O 1
ATOM 3548 N N . ASP B 1 44 ? 6.812 27.719 -10.516 1 91.38 44 ASP B N 1
ATOM 3549 C CA . ASP B 1 44 ? 6.457 26.656 -11.461 1 91.38 44 ASP B CA 1
ATOM 3550 C C . ASP B 1 44 ? 5.664 27.219 -12.641 1 91.38 44 ASP B C 1
ATOM 3552 O O . ASP B 1 44 ? 4.602 27.812 -12.453 1 91.38 44 ASP B O 1
ATOM 3556 N N . GLY B 1 45 ? 6.078 27.078 -13.836 1 87.25 45 GLY B N 1
ATOM 3557 C CA . GLY B 1 45 ? 5.457 27.688 -15 1 87.25 45 GLY B CA 1
ATOM 3558 C C . GLY B 1 45 ? 5.281 29.188 -14.867 1 87.25 45 GLY B C 1
ATOM 3559 O O . GLY B 1 45 ? 4.234 29.719 -15.227 1 87.25 45 GLY B O 1
ATOM 3560 N N . GLY B 1 46 ? 6.172 29.859 -14.125 1 88.38 46 GLY B N 1
ATOM 3561 C CA . GLY B 1 46 ? 6.156 31.297 -13.977 1 88.38 46 GLY B CA 1
ATOM 3562 C C . GLY B 1 46 ? 5.387 31.766 -12.758 1 88.38 46 GLY B C 1
ATOM 3563 O O . GLY B 1 46 ? 5.527 32.906 -12.32 1 88.38 46 GLY B O 1
ATOM 3564 N N . ARG B 1 47 ? 4.625 30.938 -12.25 1 92.69 47 ARG B N 1
ATOM 3565 C CA . ARG B 1 47 ? 3.812 31.312 -11.094 1 92.69 47 ARG B CA 1
ATOM 3566 C C . ARG B 1 47 ? 4.5 30.922 -9.789 1 92.69 47 ARG B C 1
ATOM 3568 O O . ARG B 1 47 ? 5.09 29.844 -9.695 1 92.69 47 ARG B O 1
ATOM 3575 N N . PRO B 1 48 ? 4.422 31.844 -8.82 1 95.44 48 PRO B N 1
ATOM 3576 C CA . PRO B 1 48 ? 4.957 31.453 -7.516 1 95.44 48 PRO B CA 1
ATOM 3577 C C . PRO B 1 48 ? 4.129 30.359 -6.844 1 95.44 48 PRO B C 1
ATOM 3579 O O . PRO B 1 48 ? 2.932 30.547 -6.605 1 95.44 48 PRO B O 1
ATOM 3582 N N . VAL B 1 49 ? 4.738 29.281 -6.512 1 95.88 49 VAL B N 1
ATOM 3583 C CA . VAL B 1 49 ? 4.012 28.156 -5.934 1 95.88 49 VAL B CA 1
ATOM 3584 C C . VAL B 1 49 ? 4.406 27.984 -4.469 1 95.88 49 VAL B C 1
ATOM 3586 O O . VAL B 1 49 ? 3.676 27.375 -3.689 1 95.88 49 VAL B O 1
ATOM 3589 N N . VAL B 1 50 ? 5.598 28.469 -4.098 1 97.12 50 VAL B N 1
ATOM 3590 C CA . VAL B 1 50 ? 6.043 28.531 -2.709 1 97.12 50 VAL B CA 1
ATOM 3591 C C . VAL B 1 50 ? 6.684 29.891 -2.436 1 97.12 50 VAL B C 1
ATOM 3593 O O . VAL B 1 50 ? 7.527 30.359 -3.207 1 97.12 50 VAL B O 1
ATOM 3596 N N . GLU B 1 51 ? 6.258 30.531 -1.446 1 96.81 51 GLU B N 1
ATOM 3597 C CA . GLU B 1 51 ? 6.773 31.844 -1.104 1 96.81 51 GLU B CA 1
ATOM 3598 C C . GLU B 1 51 ? 6.652 32.125 0.394 1 96.81 51 GLU B C 1
ATOM 3600 O O . GLU B 1 51 ? 5.703 31.672 1.036 1 96.81 51 GLU B O 1
ATOM 3605 N N . PRO B 1 52 ? 7.625 32.812 0.956 1 97.75 52 PRO B N 1
ATOM 3606 C CA . PRO B 1 52 ? 7.531 33.125 2.385 1 97.75 52 PRO B CA 1
ATOM 3607 C C . PRO B 1 52 ? 6.289 33.938 2.732 1 97.75 52 PRO B C 1
ATOM 3609 O O . PRO B 1 52 ? 5.887 34.812 1.968 1 97.75 52 PRO B O 1
ATOM 3612 N N . VAL B 1 53 ? 5.625 33.625 3.822 1 98.12 53 VAL B N 1
ATOM 3613 C CA . VAL B 1 53 ? 4.516 34.438 4.324 1 98.12 53 VAL B CA 1
ATOM 3614 C C . VAL B 1 53 ? 5.02 35.812 4.742 1 98.12 53 VAL B C 1
ATOM 3616 O O . VAL B 1 53 ? 4.371 36.844 4.473 1 98.12 53 VAL B O 1
ATOM 3619 N N . ASP B 1 54 ? 6.109 35.812 5.398 1 95.69 54 ASP B N 1
ATOM 3620 C CA . ASP B 1 54 ? 6.832 37 5.832 1 95.69 54 ASP B CA 1
ATOM 3621 C C . ASP B 1 54 ? 8.336 36.75 5.848 1 95.69 54 ASP B C 1
ATOM 3623 O O . ASP B 1 54 ? 8.914 36.344 4.84 1 95.69 54 ASP B O 1
ATOM 3627 N N . GLY B 1 55 ? 8.977 36.656 6.973 1 92.12 55 GLY B N 1
ATOM 3628 C CA . GLY B 1 55 ? 10.398 36.375 7.074 1 92.12 55 GLY B CA 1
ATOM 3629 C C . GLY B 1 55 ? 10.781 35.031 6.465 1 92.12 55 GLY B C 1
ATOM 3630 O O . GLY B 1 55 ? 9.922 34.156 6.25 1 92.12 55 GLY B O 1
ATOM 3631 N N . HIS B 1 56 ? 12.008 34.938 6.066 1 96.44 56 HIS B N 1
ATOM 3632 C CA . HIS B 1 56 ? 12.547 33.719 5.473 1 96.44 56 HIS B CA 1
ATOM 3633 C C . HIS B 1 56 ? 13.844 33.281 6.16 1 96.44 56 HIS B C 1
ATOM 3635 O O . HIS B 1 56 ? 14.938 33.562 5.652 1 96.44 56 HIS B O 1
ATOM 3641 N N . GLU B 1 57 ? 13.609 32.594 7.23 1 96.06 57 GLU B N 1
ATOM 3642 C CA . GLU B 1 57 ? 14.758 32.25 8.07 1 96.06 57 GLU B CA 1
ATOM 3643 C C . GLU B 1 57 ? 14.602 30.844 8.656 1 96.06 57 GLU B C 1
ATOM 3645 O O . GLU B 1 57 ? 13.5 30.297 8.68 1 96.06 57 GLU B O 1
ATOM 3650 N N . LEU B 1 58 ? 15.734 30.266 8.984 1 96.75 58 LEU B N 1
ATOM 3651 C CA . LEU B 1 58 ? 15.797 29.078 9.836 1 96.75 58 LEU B CA 1
ATOM 3652 C C . LEU B 1 58 ? 16.016 29.469 11.297 1 96.75 58 LEU B C 1
ATOM 3654 O O . LEU B 1 58 ? 16.828 30.359 11.586 1 96.75 58 LEU B O 1
ATOM 3658 N N . ARG B 1 59 ? 15.258 28.859 12.109 1 97.5 59 ARG B N 1
ATOM 3659 C CA . ARG B 1 59 ? 15.328 29.234 13.516 1 97.5 59 ARG B CA 1
ATOM 3660 C C . ARG B 1 59 ? 15.664 28.031 14.391 1 97.5 59 ARG B C 1
ATOM 3662 O O . ARG B 1 59 ? 15.539 26.891 13.945 1 97.5 59 ARG B O 1
ATOM 3669 N N . ARG B 1 60 ? 16.188 28.266 15.562 1 97.25 60 ARG B N 1
ATOM 3670 C CA . ARG B 1 60 ? 16.5 27.234 16.547 1 97.25 60 ARG B CA 1
ATOM 3671 C C . ARG B 1 60 ? 16.219 27.719 17.953 1 97.25 60 ARG B C 1
ATOM 3673 O O . ARG B 1 60 ? 16.266 28.922 18.234 1 97.25 60 ARG B O 1
ATOM 3680 N N . VAL B 1 61 ? 15.898 26.859 18.797 1 97.31 61 VAL B N 1
ATOM 3681 C CA . VAL B 1 61 ? 15.648 27.141 20.219 1 97.31 61 VAL B CA 1
ATOM 3682 C C . VAL B 1 61 ? 16.047 25.922 21.047 1 97.31 61 VAL B C 1
ATOM 3684 O O . VAL B 1 61 ? 15.906 24.781 20.609 1 97.31 61 VAL B O 1
ATOM 3687 N N . SER B 1 62 ? 16.562 26.219 22.234 1 96.56 62 SER B N 1
ATOM 3688 C CA . SER B 1 62 ? 16.875 25.141 23.156 1 96.56 62 SER B CA 1
ATOM 3689 C C . SER B 1 62 ? 15.648 24.297 23.469 1 96.56 62 SER B C 1
ATOM 3691 O O . SER B 1 62 ? 14.57 24.844 23.703 1 96.56 62 SER B O 1
ATOM 3693 N N . VAL B 1 63 ? 15.852 23 23.438 1 96.75 63 VAL B N 1
ATOM 3694 C CA . VAL B 1 63 ? 14.734 22.109 23.75 1 96.75 63 VAL B CA 1
ATOM 3695 C C . VAL B 1 63 ? 14.172 22.453 25.125 1 96.75 63 VAL B C 1
ATOM 3697 O O . VAL B 1 63 ? 12.953 22.531 25.297 1 96.75 63 VAL B O 1
ATOM 3700 N N . GLU B 1 64 ? 15.023 22.734 26.078 1 96.31 64 GLU B N 1
ATOM 3701 C CA . GLU B 1 64 ? 14.625 23.047 27.453 1 96.31 64 GLU B CA 1
ATOM 3702 C C . GLU B 1 64 ? 13.852 24.359 27.516 1 96.31 64 GLU B C 1
ATOM 3704 O O . GLU B 1 64 ? 12.797 24.438 28.156 1 96.31 64 GLU B O 1
ATOM 3709 N N . ASP B 1 65 ? 14.352 25.344 26.859 1 96 65 ASP B N 1
ATOM 3710 C CA . ASP B 1 65 ? 13.703 26.656 26.875 1 96 65 ASP B CA 1
ATOM 3711 C C . ASP B 1 65 ? 12.328 26.594 26.203 1 96 65 ASP B C 1
ATOM 3713 O O . ASP B 1 65 ? 11.359 27.172 26.703 1 96 65 ASP B O 1
ATOM 3717 N N . ALA B 1 66 ? 12.32 25.906 25.109 1 96.12 66 ALA B N 1
ATOM 3718 C CA . ALA B 1 66 ? 11.062 25.781 24.375 1 96.12 66 ALA B CA 1
ATOM 3719 C C . ALA B 1 66 ? 10.023 25.016 25.188 1 96.12 66 ALA B C 1
ATOM 3721 O O . ALA B 1 66 ? 8.859 25.406 25.234 1 96.12 66 ALA B O 1
ATOM 3722 N N . ALA B 1 67 ? 10.469 23.938 25.859 1 95.38 67 ALA B N 1
ATOM 3723 C CA . ALA B 1 67 ? 9.57 23.078 26.625 1 95.38 67 ALA B CA 1
ATOM 3724 C C . ALA B 1 67 ? 8.969 23.844 27.812 1 95.38 67 ALA B C 1
ATOM 3726 O O . ALA B 1 67 ? 7.848 23.547 28.234 1 95.38 67 ALA B O 1
ATOM 3727 N N . LEU B 1 68 ? 9.68 24.844 28.297 1 94.12 68 LEU B N 1
ATOM 3728 C CA . LEU B 1 68 ? 9.266 25.562 29.484 1 94.12 68 LEU B CA 1
ATOM 3729 C C . LEU B 1 68 ? 8.57 26.875 29.125 1 94.12 68 LEU B C 1
ATOM 3731 O O . LEU B 1 68 ? 8.031 27.562 29.984 1 94.12 68 LEU B O 1
ATOM 3735 N N . ALA B 1 69 ? 8.57 27.141 27.859 1 92.38 69 ALA B N 1
ATOM 3736 C CA . ALA B 1 69 ? 7.984 28.406 27.406 1 92.38 69 ALA B CA 1
ATOM 3737 C C . ALA B 1 69 ? 6.48 28.438 27.656 1 92.38 69 ALA B C 1
ATOM 3739 O O . ALA B 1 69 ? 5.816 27.391 27.609 1 92.38 69 ALA B O 1
ATOM 3740 N N . ASP B 1 70 ? 6.027 29.656 27.891 1 92.5 70 ASP B N 1
ATOM 3741 C CA . ASP B 1 70 ? 4.582 29.828 28.016 1 92.5 70 ASP B CA 1
ATOM 3742 C C . ASP B 1 70 ? 3.887 29.547 26.688 1 92.5 70 ASP B C 1
ATOM 3744 O O . ASP B 1 70 ? 4.375 29.938 25.625 1 92.5 70 ASP B O 1
ATOM 3748 N N . ARG B 1 71 ? 2.822 28.906 26.828 1 93.94 71 ARG B N 1
ATOM 3749 C CA . ARG B 1 71 ? 2.049 28.578 25.641 1 93.94 71 ARG B CA 1
ATOM 3750 C C . ARG B 1 71 ? 0.993 29.641 25.344 1 93.94 71 ARG B C 1
ATOM 3752 O O . ARG B 1 71 ? 0.178 29.953 26.219 1 93.94 71 ARG B O 1
ATOM 3759 N N . PRO B 1 72 ? 0.951 30.047 24.156 1 96.69 72 PRO B N 1
ATOM 3760 C CA . PRO B 1 72 ? 0.036 31.141 23.828 1 96.69 72 PRO B CA 1
ATOM 3761 C C . PRO B 1 72 ? -1.431 30.719 23.875 1 96.69 72 PRO B C 1
ATOM 3763 O O . PRO B 1 72 ? -2.307 31.547 24.141 1 96.69 72 PRO B O 1
ATOM 3766 N N . PHE B 1 73 ? -1.712 29.5 23.562 1 97.88 73 PHE B N 1
ATOM 3767 C CA . PHE B 1 73 ? -3.08 28.984 23.594 1 97.88 73 PHE B CA 1
ATOM 3768 C C . PHE B 1 73 ? -3.311 28.125 24.828 1 97.88 73 PHE B C 1
ATOM 3770 O O . PHE B 1 73 ? -2.693 27.062 24.969 1 97.88 73 PHE B O 1
ATOM 3777 N N . GLU B 1 74 ? -4.238 28.484 25.594 1 95.81 74 GLU B N 1
ATOM 3778 C CA . GLU B 1 74 ? -4.488 27.844 26.891 1 95.81 74 GLU B CA 1
ATOM 3779 C C . GLU B 1 74 ? -5.09 26.453 26.703 1 95.81 74 GLU B C 1
ATOM 3781 O O . GLU B 1 74 ? -4.816 25.547 27.484 1 95.81 74 GLU B O 1
ATOM 3786 N N . THR B 1 75 ? -5.945 26.375 25.734 1 97.12 75 THR B N 1
ATOM 3787 C CA . THR B 1 75 ? -6.574 25.094 25.438 1 97.12 75 THR B CA 1
ATOM 3788 C C . THR B 1 75 ? -6.316 24.672 23.984 1 97.12 75 THR B C 1
ATOM 3790 O O . THR B 1 75 ? -6.137 25.531 23.125 1 97.12 75 THR B O 1
ATOM 3793 N N . SER B 1 76 ? -6.184 23.375 23.812 1 97.5 76 SER B N 1
ATOM 3794 C CA . SER B 1 76 ? -6.016 22.812 22.469 1 97.5 76 SER B CA 1
ATOM 3795 C C . SER B 1 76 ? -6.883 21.578 22.281 1 97.5 76 SER B C 1
ATOM 3797 O O . SER B 1 76 ? -7.109 20.812 23.219 1 97.5 76 SER B O 1
ATOM 3799 N N . ASN B 1 77 ? -7.441 21.406 21.125 1 98.5 77 ASN B N 1
ATOM 3800 C CA . ASN B 1 77 ? -8.266 20.281 20.703 1 98.5 77 ASN B CA 1
ATOM 3801 C C . ASN B 1 77 ? -7.691 19.578 19.484 1 98.5 77 ASN B C 1
ATOM 3803 O O . ASN B 1 77 ? -7.453 20.219 18.453 1 98.5 77 ASN B O 1
ATOM 3807 N N . GLY B 1 78 ? -7.422 18.266 19.625 1 98.56 78 GLY B N 1
ATOM 3808 C CA . GLY B 1 78 ? -6.973 17.469 18.5 1 98.56 78 GLY B CA 1
ATOM 3809 C C . GLY B 1 78 ? -8.07 16.594 17.922 1 98.56 78 GLY B C 1
ATOM 3810 O O . GLY B 1 78 ? -8.906 16.062 18.656 1 98.56 78 GLY B O 1
ATOM 3811 N N . VAL B 1 79 ? -8.086 16.469 16.594 1 98.5 79 VAL B N 1
ATOM 3812 C CA . VAL B 1 79 ? -9.062 15.609 15.945 1 98.5 79 VAL B CA 1
ATOM 3813 C C . VAL B 1 79 ? -8.344 14.586 15.07 1 98.5 79 VAL B C 1
ATOM 3815 O O . VAL B 1 79 ? -7.363 14.914 14.398 1 98.5 79 VAL B O 1
ATOM 3818 N N . ASP B 1 80 ? -8.75 13.344 15.164 1 96.94 80 ASP B N 1
ATOM 3819 C CA . ASP B 1 80 ? -8.195 12.258 14.359 1 96.94 80 ASP B CA 1
ATOM 3820 C C . ASP B 1 80 ? -9.273 11.242 13.984 1 96.94 80 ASP B C 1
ATOM 3822 O O . ASP B 1 80 ? -10.32 11.18 14.633 1 96.94 80 ASP B O 1
ATOM 3826 N N . ALA B 1 81 ? -9.047 10.68 12.852 1 96.19 81 ALA B N 1
ATOM 3827 C CA . ALA B 1 81 ? -9.914 9.586 12.438 1 96.19 81 ALA B CA 1
ATOM 3828 C C . ALA B 1 81 ? -9.117 8.297 12.25 1 96.19 81 ALA B C 1
ATOM 3830 O O . ALA B 1 81 ? -8.008 8.32 11.719 1 96.19 81 ALA B O 1
ATOM 3831 N N . GLY B 1 82 ? -9.672 7.188 12.828 1 91.69 82 GLY B N 1
ATOM 3832 C CA . GLY B 1 82 ? -9.133 5.852 12.625 1 91.69 82 GLY B CA 1
ATOM 3833 C C . GLY B 1 82 ? -10.016 4.984 11.75 1 91.69 82 GLY B C 1
ATOM 3834 O O . GLY B 1 82 ? -11.203 5.262 11.578 1 91.69 82 GLY B O 1
ATOM 3835 N N . THR B 1 83 ? -9.398 3.975 11.125 1 90.19 83 THR B N 1
ATOM 3836 C CA . THR B 1 83 ? -10.164 3.182 10.172 1 90.19 83 THR B CA 1
ATOM 3837 C C . THR B 1 83 ? -9.914 1.691 10.383 1 90.19 83 THR B C 1
ATOM 3839 O O . THR B 1 83 ? -8.922 1.307 11.008 1 90.19 83 THR B O 1
ATOM 3842 N N . LEU B 1 84 ? -10.883 0.842 9.93 1 85.38 84 LEU B N 1
ATOM 3843 C CA . LEU B 1 84 ? -10.75 -0.608 9.844 1 85.38 84 LEU B CA 1
ATOM 3844 C C . LEU B 1 84 ? -9.961 -1.016 8.609 1 85.38 84 LEU B C 1
ATOM 3846 O O . LEU B 1 84 ? -9.531 -2.166 8.484 1 85.38 84 LEU B O 1
ATOM 3850 N N . ASN B 1 85 ? -9.719 -0.188 7.781 1 86.19 85 ASN B N 1
ATOM 3851 C CA . ASN B 1 85 ? -9.172 -0.461 6.453 1 86.19 85 ASN B CA 1
ATOM 3852 C C . ASN B 1 85 ? -10.195 -1.156 5.562 1 86.19 85 ASN B C 1
ATOM 3854 O O . ASN B 1 85 ? -11.125 -1.804 6.055 1 86.19 85 ASN B O 1
ATOM 3858 N N . PRO B 1 86 ? -9.977 -1.027 4.285 1 88 86 PRO B N 1
ATOM 3859 C CA . PRO B 1 86 ? -10.953 -1.593 3.355 1 88 86 PRO B CA 1
ATOM 3860 C C . PRO B 1 86 ? -11.086 -3.107 3.49 1 88 86 PRO B C 1
ATOM 3862 O O . PRO B 1 86 ? -10.086 -3.811 3.619 1 88 86 PRO B O 1
ATOM 3865 N N . THR B 1 87 ? -12.32 -3.543 3.49 1 83.44 87 THR B N 1
ATOM 3866 C CA . THR B 1 87 ? -12.641 -4.961 3.611 1 83.44 87 THR B CA 1
ATOM 3867 C C . THR B 1 87 ? -13.578 -5.398 2.488 1 83.44 87 THR B C 1
ATOM 3869 O O . THR B 1 87 ? -14.633 -4.789 2.275 1 83.44 87 THR B O 1
ATOM 3872 N N . ALA B 1 88 ? -13.172 -6.449 1.857 1 81.19 88 ALA B N 1
ATOM 3873 C CA . ALA B 1 88 ? -13.992 -6.977 0.77 1 81.19 88 ALA B CA 1
ATOM 3874 C C . ALA B 1 88 ? -14.773 -8.211 1.22 1 81.19 88 ALA B C 1
ATOM 3876 O O . ALA B 1 88 ? -14.273 -9.016 2.008 1 81.19 88 ALA B O 1
ATOM 3877 N N . PHE B 1 89 ? -15.977 -8.289 0.749 1 79.25 89 PHE B N 1
ATOM 3878 C CA . PHE B 1 89 ? -16.859 -9.414 1.054 1 79.25 89 PHE B CA 1
ATOM 3879 C C . PHE B 1 89 ? -17.141 -10.234 -0.198 1 79.25 89 PHE B C 1
ATOM 3881 O O . PHE B 1 89 ? -17.047 -9.727 -1.316 1 79.25 89 PHE B O 1
ATOM 3888 N N . LYS B 1 90 ? -17.562 -11.422 -0.019 1 75.31 90 LYS B N 1
ATOM 3889 C CA . LYS B 1 90 ? -17.797 -12.359 -1.111 1 75.31 90 LYS B CA 1
ATOM 3890 C C . LYS B 1 90 ? -18.938 -11.883 -2.014 1 75.31 90 LYS B C 1
ATOM 3892 O O . LYS B 1 90 ? -18.969 -12.211 -3.203 1 75.31 90 LYS B O 1
ATOM 3897 N N . ASN B 1 91 ? -19.812 -11.094 -1.472 1 72.62 91 ASN B N 1
ATOM 3898 C CA . ASN B 1 91 ? -20.938 -10.633 -2.262 1 72.62 91 ASN B CA 1
ATOM 3899 C C . ASN B 1 91 ? -20.594 -9.398 -3.086 1 72.62 91 ASN B C 1
ATOM 3901 O O . ASN B 1 91 ? -21.453 -8.82 -3.748 1 72.62 91 ASN B O 1
ATOM 3905 N N . GLY B 1 92 ? -19.312 -8.945 -2.914 1 75.19 92 GLY B N 1
ATOM 3906 C CA . GLY B 1 92 ? -18.859 -7.859 -3.77 1 75.19 92 GLY B CA 1
ATOM 3907 C C . GLY B 1 92 ? -18.812 -6.52 -3.059 1 75.19 92 GLY B C 1
ATOM 3908 O O . GLY B 1 92 ? -18.375 -5.523 -3.627 1 75.19 92 GLY B O 1
ATOM 3909 N N . LEU B 1 93 ? -19.219 -6.59 -1.909 1 81.44 93 LEU B N 1
ATOM 3910 C CA . LEU B 1 93 ? -19.172 -5.352 -1.138 1 81.44 93 LEU B CA 1
ATOM 3911 C C . LEU B 1 93 ? -17.75 -5.066 -0.672 1 81.44 93 LEU B C 1
ATOM 3913 O O . LEU B 1 93 ? -17.016 -5.984 -0.295 1 81.44 93 LEU B O 1
ATOM 3917 N N . VAL B 1 94 ? -17.359 -3.895 -0.871 1 86 94 VAL B N 1
ATOM 3918 C CA . VAL B 1 94 ? -16.125 -3.379 -0.257 1 86 94 VAL B CA 1
ATOM 3919 C C . VAL B 1 94 ? -16.469 -2.221 0.678 1 86 94 VAL B C 1
ATOM 3921 O O . VAL B 1 94 ? -17.156 -1.273 0.28 1 86 94 VAL B O 1
ATOM 3924 N N . LEU B 1 95 ? -16.078 -2.396 1.887 1 89.19 95 LEU B N 1
ATOM 3925 C CA . LEU B 1 95 ? -16.453 -1.334 2.811 1 89.19 95 LEU B CA 1
ATOM 3926 C C . LEU B 1 95 ? -15.266 -0.904 3.666 1 89.19 95 LEU B C 1
ATOM 3928 O O . LEU B 1 95 ? -14.297 -1.651 3.809 1 89.19 95 LEU B O 1
ATOM 3932 N N . ASP B 1 96 ? -15.336 0.28 4.105 1 92.06 96 ASP B N 1
ATOM 3933 C CA . ASP B 1 96 ? -14.43 0.806 5.121 1 92.06 96 ASP B CA 1
ATOM 3934 C C . ASP B 1 96 ? -15.195 1.537 6.219 1 92.06 96 ASP B C 1
ATOM 3936 O O . ASP B 1 96 ? -16.281 2.068 5.977 1 92.06 96 ASP B O 1
ATOM 3940 N N . VAL B 1 97 ? -14.688 1.431 7.398 1 91.75 97 VAL B N 1
ATOM 3941 C CA . VAL B 1 97 ? -15.273 2.113 8.547 1 91.75 97 VAL B CA 1
ATOM 3942 C C . VAL B 1 97 ? -14.258 3.086 9.148 1 91.75 97 VAL B C 1
ATOM 3944 O O . VAL B 1 97 ? -13.133 2.697 9.461 1 91.75 97 VAL B O 1
ATOM 3947 N N . ALA B 1 98 ? -14.711 4.27 9.258 1 94.31 98 ALA B N 1
ATOM 3948 C CA . ALA B 1 98 ? -13.883 5.27 9.93 1 94.31 98 ALA B CA 1
ATOM 3949 C C . ALA B 1 98 ? -14.609 5.859 11.133 1 94.31 98 ALA B C 1
ATOM 3951 O O . ALA B 1 98 ? -15.828 6.051 11.102 1 94.31 98 ALA B O 1
ATOM 3952 N N . HIS B 1 99 ? -13.969 6.117 12.141 1 93.81 99 HIS B N 1
ATOM 3953 C CA . HIS B 1 99 ? -14.531 6.82 13.281 1 93.81 99 HIS B CA 1
ATOM 3954 C C . HIS B 1 99 ? -13.602 7.934 13.758 1 93.81 99 HIS B C 1
ATOM 3956 O O . HIS B 1 99 ? -12.398 7.723 13.891 1 93.81 99 HIS B O 1
ATOM 3962 N N . ALA B 1 100 ? -14.117 9.023 13.961 1 96.56 100 ALA B N 1
ATOM 3963 C CA . ALA B 1 100 ? -13.359 10.219 14.352 1 96.56 100 ALA B CA 1
ATOM 3964 C C . ALA B 1 100 ? -13.672 10.609 15.797 1 96.56 100 ALA B C 1
ATOM 3966 O O . ALA B 1 100 ? -14.789 10.406 16.281 1 96.56 100 ALA B O 1
ATOM 3967 N N . ALA B 1 101 ? -12.648 11.125 16.438 1 96.5 101 ALA B N 1
ATOM 3968 C CA . ALA B 1 101 ? -12.742 11.586 17.828 1 96.5 101 ALA B CA 1
ATOM 3969 C C . ALA B 1 101 ? -11.93 12.859 18.031 1 96.5 101 ALA B C 1
ATOM 3971 O O . ALA B 1 101 ? -11.047 13.18 17.234 1 96.5 101 ALA B O 1
ATOM 3972 N N . MET B 1 102 ? -12.281 13.578 19.078 1 97.44 102 MET B N 1
ATOM 3973 C CA . MET B 1 102 ? -11.555 14.781 19.469 1 97.44 102 MET B CA 1
ATOM 3974 C C . MET B 1 102 ? -10.93 14.609 20.844 1 97.44 102 MET B C 1
ATOM 3976 O O . MET B 1 102 ? -11.594 14.172 21.797 1 97.44 102 MET B O 1
ATOM 3980 N N . GLY B 1 103 ? -9.625 14.812 20.906 1 97.31 103 GLY B N 1
ATOM 3981 C CA . GLY B 1 103 ? -8.898 14.891 22.156 1 97.31 103 GLY B CA 1
ATOM 3982 C C . GLY B 1 103 ? -8.664 16.312 22.625 1 97.31 103 GLY B C 1
ATOM 3983 O O . GLY B 1 103 ? -8.312 17.188 21.812 1 97.31 103 GLY B O 1
ATOM 3984 N N . THR B 1 104 ? -8.891 16.562 23.906 1 97.19 104 THR B N 1
ATOM 3985 C CA . THR B 1 104 ? -8.781 17.922 24.406 1 97.19 104 THR B CA 1
ATOM 3986 C C . THR B 1 104 ? -7.676 18.031 25.453 1 97.19 104 THR B C 1
ATOM 3988 O O . THR B 1 104 ? -7.41 17.078 26.188 1 97.19 104 THR B O 1
ATOM 3991 N N . GLU B 1 105 ? -7.043 19.141 25.453 1 96 105 GLU B N 1
ATOM 3992 C CA . GLU B 1 105 ? -6.082 19.547 26.484 1 96 105 GLU B CA 1
ATOM 3993 C C . GLU B 1 105 ? -6.406 20.938 27.031 1 96 105 GLU B C 1
ATOM 3995 O O . GLU B 1 105 ? -6.254 21.938 26.312 1 96 105 GLU B O 1
ATOM 4000 N N . PRO B 1 106 ? -6.82 21.094 28.281 1 94.88 106 PRO B N 1
ATOM 4001 C CA . PRO B 1 106 ? -6.949 20.031 29.281 1 94.88 106 PRO B CA 1
ATOM 4002 C C . PRO B 1 106 ? -8.07 19.047 28.953 1 94.88 106 PRO B C 1
ATOM 4004 O O . PRO B 1 106 ? -8.883 19.297 28.062 1 94.88 106 PRO B O 1
ATOM 4007 N N . THR B 1 107 ? -8.164 17.969 29.688 1 94.62 107 THR B N 1
ATOM 4008 C CA . THR B 1 107 ? -9.047 16.844 29.406 1 94.62 107 THR B CA 1
ATOM 4009 C C . THR B 1 107 ? -10.5 17.219 29.656 1 94.62 107 THR B C 1
ATOM 4011 O O . THR B 1 107 ? -10.812 17.844 30.672 1 94.62 107 THR B O 1
ATOM 4014 N N . ASP B 1 108 ? -11.336 16.922 28.734 1 94 108 ASP B N 1
ATOM 4015 C CA . ASP B 1 108 ? -12.789 16.984 28.812 1 94 108 ASP B CA 1
ATOM 4016 C C . ASP B 1 108 ? -13.43 15.68 28.359 1 94 108 ASP B C 1
ATOM 4018 O O . ASP B 1 108 ? -13.516 15.398 27.156 1 94 108 ASP B O 1
ATOM 4022 N N . LEU B 1 109 ? -14 14.969 29.234 1 91.06 109 LEU B N 1
ATOM 4023 C CA . LEU B 1 109 ? -14.445 13.602 28.984 1 91.06 109 LEU B CA 1
ATOM 4024 C C . LEU B 1 109 ? -15.695 13.586 28.094 1 91.06 109 LEU B C 1
ATOM 4026 O O . LEU B 1 109 ? -15.906 12.648 27.328 1 91.06 109 LEU B O 1
ATOM 4030 N N . ASP B 1 110 ? -16.547 14.602 28.234 1 89.06 110 ASP B N 1
ATOM 4031 C CA . ASP B 1 110 ? -17.75 14.672 27.391 1 89.06 110 ASP B CA 1
ATOM 4032 C C . ASP B 1 110 ? -17.391 14.797 25.922 1 89.06 110 ASP B C 1
ATOM 4034 O O . ASP B 1 110 ? -18 14.141 25.062 1 89.06 110 ASP B O 1
ATOM 4038 N N . VAL B 1 111 ? -16.359 15.523 25.656 1 93.44 111 VAL B N 1
ATOM 4039 C CA . VAL B 1 111 ? -15.898 15.711 24.281 1 93.44 111 VAL B CA 1
ATOM 4040 C C . VAL B 1 111 ? -15.195 14.445 23.812 1 93.44 111 VAL B C 1
ATOM 4042 O O . VAL B 1 111 ? -15.383 14.016 22.672 1 93.44 111 VAL B O 1
ATOM 4045 N N . HIS B 1 112 ? -14.508 13.773 24.703 1 93.12 112 HIS B N 1
ATOM 4046 C CA . HIS B 1 112 ? -13.734 12.586 24.359 1 93.12 112 HIS B CA 1
ATOM 4047 C C . HIS B 1 112 ? -14.648 11.422 23.984 1 93.12 112 HIS B C 1
ATOM 4049 O O . HIS B 1 112 ? -14.258 10.547 23.203 1 93.12 112 HIS B O 1
ATOM 4055 N N . GLY B 1 113 ? -15.797 11.398 24.469 1 90.94 113 GLY B N 1
ATOM 4056 C CA . GLY B 1 113 ? -16.703 10.289 24.25 1 90.94 113 GLY B CA 1
ATOM 4057 C C . GLY B 1 113 ? -17.453 10.383 22.922 1 90.94 113 GLY B C 1
ATOM 4058 O O . GLY B 1 113 ? -18 9.383 22.438 1 90.94 113 GLY B O 1
ATOM 4059 N N . ALA B 1 114 ? -17.547 11.57 22.359 1 93.12 114 ALA B N 1
ATOM 4060 C CA . ALA B 1 114 ? -18.281 11.781 21.109 1 93.12 114 ALA B CA 1
ATOM 4061 C C . ALA B 1 114 ? -17.531 11.203 19.922 1 93.12 114 ALA B C 1
ATOM 4063 O O . ALA B 1 114 ? -16.312 11.297 19.844 1 93.12 114 ALA B O 1
ATOM 4064 N N . ARG B 1 115 ? -18.359 10.508 19.031 1 94.38 115 ARG B N 1
ATOM 4065 C CA . ARG B 1 115 ? -17.766 9.914 17.844 1 94.38 115 ARG B CA 1
ATOM 4066 C C . ARG B 1 115 ? -18.562 10.289 16.594 1 94.38 115 ARG B C 1
ATOM 4068 O O . ARG B 1 115 ? -19.766 10.531 16.672 1 94.38 115 ARG B O 1
ATOM 4075 N N . SER B 1 116 ? -17.906 10.453 15.539 1 95.19 116 SER B N 1
ATOM 4076 C CA . SER B 1 116 ? -18.5 10.43 14.203 1 95.19 116 SER B CA 1
ATOM 4077 C C . SER B 1 116 ? -18.047 9.195 13.43 1 95.19 116 SER B C 1
ATOM 4079 O O . SER B 1 116 ? -16.859 9.008 13.195 1 95.19 116 SER B O 1
ATOM 4081 N N . ILE B 1 117 ? -18.984 8.367 13.062 1 93.75 117 ILE B N 1
ATOM 4082 C CA . ILE B 1 117 ? -18.672 7.113 12.383 1 93.75 117 ILE B CA 1
ATOM 4083 C C . ILE B 1 117 ? -19.203 7.16 10.953 1 93.75 117 ILE B C 1
ATOM 4085 O O . ILE B 1 117 ? -20.375 7.504 10.734 1 93.75 117 ILE B O 1
ATOM 4089 N N . VAL B 1 118 ? -18.359 6.887 10.039 1 93.38 118 VAL B N 1
ATOM 4090 C CA . VAL B 1 118 ? -18.75 6.812 8.633 1 93.38 118 VAL B CA 1
ATOM 4091 C C . VAL B 1 118 ? -18.422 5.426 8.078 1 93.38 118 VAL B C 1
ATOM 4093 O O . VAL B 1 118 ? -17.297 4.941 8.227 1 93.38 118 VAL B O 1
ATOM 4096 N N . VAL B 1 119 ? -19.359 4.809 7.523 1 91.75 119 VAL B N 1
ATOM 4097 C CA . VAL B 1 119 ? -19.156 3.576 6.766 1 91.75 119 VAL B CA 1
ATOM 4098 C C . VAL B 1 119 ? -19.359 3.846 5.277 1 91.75 119 VAL B C 1
ATOM 4100 O O . VAL B 1 119 ? -20.438 4.266 4.855 1 91.75 119 VAL B O 1
ATOM 4103 N N . THR B 1 120 ? -18.328 3.652 4.57 1 92.88 120 THR B N 1
ATOM 4104 C CA . THR B 1 120 ? -18.438 3.766 3.119 1 92.88 120 THR B CA 1
ATOM 4105 C C . THR B 1 120 ? -18.578 2.389 2.479 1 92.88 120 THR B C 1
ATOM 4107 O O . THR B 1 120 ? -17.906 1.438 2.887 1 92.88 120 THR B O 1
ATOM 4110 N N . VAL B 1 121 ? -19.438 2.334 1.524 1 89.38 121 VAL B N 1
ATOM 4111 C CA . VAL B 1 121 ? -19.75 1.055 0.893 1 89.38 121 VAL B CA 1
ATOM 4112 C C . VAL B 1 121 ? -19.641 1.189 -0.625 1 89.38 121 VAL B C 1
ATOM 4114 O O . VAL B 1 121 ? -20.25 2.08 -1.218 1 89.38 121 VAL B O 1
ATOM 4117 N N . HIS B 1 122 ? -18.828 0.376 -1.185 1 88.56 122 HIS B N 1
ATOM 4118 C CA . HIS B 1 122 ? -18.781 0.195 -2.631 1 88.56 122 HIS B CA 1
ATOM 4119 C C . HIS B 1 122 ? -19.453 -1.109 -3.047 1 88.56 122 HIS B C 1
ATOM 4121 O O . HIS B 1 122 ? -19.094 -2.182 -2.559 1 88.56 122 HIS B O 1
ATOM 4127 N N . ALA B 1 123 ? -20.469 -0.904 -3.83 1 80.94 123 ALA B N 1
ATOM 4128 C CA . ALA B 1 123 ? -21.172 -2.08 -4.32 1 80.94 123 ALA B CA 1
ATOM 4129 C C . ALA B 1 123 ? -21.172 -2.131 -5.844 1 80.94 123 ALA B C 1
ATOM 4131 O O . ALA B 1 123 ? -21.359 -1.108 -6.508 1 80.94 123 ALA B O 1
ATOM 4132 N N . ASN B 1 124 ? -20.844 -3.295 -6.371 1 72.25 124 ASN B N 1
ATOM 4133 C CA . ASN B 1 124 ? -20.844 -3.461 -7.82 1 72.25 124 ASN B CA 1
ATOM 4134 C C . ASN B 1 124 ? -22.266 -3.594 -8.359 1 72.25 124 ASN B C 1
ATOM 4136 O O . ASN B 1 124 ? -22.516 -3.389 -9.547 1 72.25 124 ASN B O 1
ATOM 4140 N N . ASP B 1 125 ? -23.141 -3.941 -7.312 1 67.44 125 ASP B N 1
ATOM 4141 C CA . ASP B 1 125 ? -24.547 -4.117 -7.668 1 67.44 125 ASP B CA 1
ATOM 4142 C C . ASP B 1 125 ? -25.312 -2.803 -7.551 1 67.44 125 ASP B C 1
ATOM 4144 O O . ASP B 1 125 ? -25.297 -2.158 -6.5 1 67.44 125 ASP B O 1
ATOM 4148 N N . ALA B 1 126 ? -25.984 -2.43 -8.562 1 59.22 126 ALA B N 1
ATOM 4149 C CA . ALA B 1 126 ? -26.734 -1.175 -8.641 1 59.22 126 ALA B CA 1
ATOM 4150 C C . ALA B 1 126 ? -27.953 -1.211 -7.738 1 59.22 126 ALA B C 1
ATOM 4152 O O . ALA B 1 126 ? -28.531 -0.168 -7.426 1 59.22 126 ALA B O 1
ATOM 4153 N N . THR B 1 127 ? -28.203 -2.316 -7.211 1 62.91 127 THR B N 1
ATOM 4154 C CA . THR B 1 127 ? -29.469 -2.424 -6.512 1 62.91 127 THR B CA 1
ATOM 4155 C C . THR B 1 127 ? -29.297 -2.17 -5.016 1 62.91 127 THR B C 1
ATOM 4157 O O . THR B 1 127 ? -30.234 -2.328 -4.238 1 62.91 127 THR B O 1
ATOM 4160 N N . VAL B 1 128 ? -28.109 -1.77 -4.719 1 65.94 128 VAL B N 1
ATOM 4161 C CA . VAL B 1 128 ? -27.859 -1.546 -3.297 1 65.94 128 VAL B CA 1
ATOM 4162 C C . VAL B 1 128 ? -28.469 -0.219 -2.865 1 65.94 128 VAL B C 1
ATOM 4164 O O . VAL B 1 128 ? -28.203 0.825 -3.463 1 65.94 128 VAL B O 1
ATOM 4167 N N . HIS B 1 129 ? -29.484 -0.262 -2.014 1 72.38 129 HIS B N 1
ATOM 4168 C CA . HIS B 1 129 ? -30.109 0.93 -1.438 1 72.38 129 HIS B CA 1
ATOM 4169 C C . HIS B 1 129 ? -29.781 1.053 0.047 1 72.38 129 HIS B C 1
ATOM 4171 O O . HIS B 1 129 ? -30.281 0.274 0.862 1 72.38 129 HIS B O 1
ATOM 4177 N N . LEU B 1 130 ? -28.938 1.959 0.31 1 78.38 130 LEU B N 1
ATOM 4178 C CA . LEU B 1 130 ? -28.516 2.15 1.692 1 78.38 130 LEU B CA 1
ATOM 4179 C C . LEU B 1 130 ? -29.047 3.467 2.248 1 78.38 130 LEU B C 1
ATOM 4181 O O . LEU B 1 130 ? -29.266 4.418 1.495 1 78.38 130 LEU B O 1
ATOM 4185 N N . PRO B 1 131 ? -29.406 3.42 3.559 1 75.31 131 PRO B N 1
ATOM 4186 C CA . PRO B 1 131 ? -29.828 4.688 4.152 1 75.31 131 PRO B CA 1
ATOM 4187 C C . PRO B 1 131 ? -28.797 5.805 3.967 1 75.31 131 PRO B C 1
ATOM 4189 O O . PRO B 1 131 ? -27.594 5.535 3.895 1 75.31 131 PRO B O 1
ATOM 4192 N N . ASP B 1 132 ? -29.359 6.957 3.711 1 76.69 132 ASP B N 1
ATOM 4193 C CA . ASP B 1 132 ? -28.484 8.109 3.494 1 76.69 132 ASP B CA 1
ATOM 4194 C C . ASP B 1 132 ? -28.672 9.156 4.594 1 76.69 132 ASP B C 1
ATOM 4196 O O . ASP B 1 132 ? -29.75 9.25 5.184 1 76.69 132 ASP B O 1
ATOM 4200 N N . GLY B 1 133 ? -27.688 9.781 4.891 1 86.62 133 GLY B N 1
ATOM 4201 C CA . GLY B 1 133 ? -27.75 10.883 5.832 1 86.62 133 GLY B CA 1
ATOM 4202 C C . GLY B 1 133 ? -27.125 10.562 7.176 1 86.62 133 GLY B C 1
ATOM 4203 O O . GLY B 1 133 ? -26.797 9.406 7.449 1 86.62 133 GLY B O 1
ATOM 4204 N N . TRP B 1 134 ? -26.953 11.578 7.961 1 92 134 TRP B N 1
ATOM 4205 C CA . TRP B 1 134 ? -26.375 11.445 9.289 1 92 134 TRP B CA 1
ATOM 4206 C C . TRP B 1 134 ? -27.453 11.094 10.32 1 92 134 TRP B C 1
ATOM 4208 O O . TRP B 1 134 ? -28.562 11.625 10.266 1 92 134 TRP B O 1
ATOM 4218 N N . SER B 1 135 ? -27.125 10.172 11.172 1 91.06 135 SER B N 1
ATOM 4219 C CA . SER B 1 135 ? -28 9.812 12.281 1 91.06 135 SER B CA 1
ATOM 4220 C C . SER B 1 135 ? -27.281 9.953 13.617 1 91.06 135 SER B C 1
ATOM 4222 O O . SER B 1 135 ? -26.109 9.609 13.734 1 91.06 135 SER B O 1
ATOM 4224 N N . ARG B 1 136 ? -28.047 10.461 14.609 1 92.62 136 ARG B N 1
ATOM 4225 C CA . ARG B 1 136 ? -27.469 10.633 15.945 1 92.62 136 ARG B CA 1
ATOM 4226 C C . ARG B 1 136 ? -27.719 9.414 16.812 1 92.62 136 ARG B C 1
ATOM 4228 O O . ARG B 1 136 ? -28.719 8.711 16.625 1 92.62 136 ARG B O 1
ATOM 4235 N N . TYR B 1 137 ? -26.703 9.164 17.578 1 87.56 137 TYR B N 1
ATOM 4236 C CA . TYR B 1 137 ? -26.844 8.094 18.562 1 87.56 137 TYR B CA 1
ATOM 4237 C C . TYR B 1 137 ? -26.094 8.43 19.844 1 87.56 137 TYR B C 1
ATOM 4239 O O . TYR B 1 137 ? -25.531 9.516 19.984 1 87.56 137 TYR B O 1
ATOM 4247 N N . ASP B 1 138 ? -26.188 7.605 20.938 1 87 138 ASP B N 1
ATOM 4248 C CA . ASP B 1 138 ? -25.516 7.84 22.219 1 87 138 ASP B CA 1
ATOM 4249 C C . ASP B 1 138 ? -26 9.141 22.859 1 87 138 ASP B C 1
ATOM 4251 O O . ASP B 1 138 ? -25.188 10.023 23.156 1 87 138 ASP B O 1
ATOM 4255 N N . GLY B 1 139 ? -27.25 9.375 23.016 1 83 139 GLY B N 1
ATOM 4256 C CA . GLY B 1 139 ? -27.844 10.555 23.625 1 83 139 GLY B CA 1
ATOM 4257 C C . GLY B 1 139 ? -27.641 11.82 22.812 1 83 139 GLY B C 1
ATOM 4258 O O . GLY B 1 139 ? -27.672 12.93 23.359 1 83 139 GLY B O 1
ATOM 4259 N N . GLY B 1 140 ? -27.219 11.656 21.5 1 81.81 140 GLY B N 1
ATOM 4260 C CA . GLY B 1 140 ? -27.047 12.789 20.609 1 81.81 140 GLY B CA 1
ATOM 4261 C C . GLY B 1 140 ? -25.625 13.305 20.562 1 81.81 140 GLY B C 1
ATOM 4262 O O . GLY B 1 140 ? -25.328 14.25 19.812 1 81.81 140 GLY B O 1
ATOM 4263 N N . ASN B 1 141 ? -24.75 12.648 21.234 1 86.44 141 ASN B N 1
ATOM 4264 C CA . ASN B 1 141 ? -23.375 13.109 21.312 1 86.44 141 ASN B CA 1
ATOM 4265 C C . ASN B 1 141 ? -22.547 12.617 20.125 1 86.44 141 ASN B C 1
ATOM 4267 O O . ASN B 1 141 ? -21.469 13.148 19.859 1 86.44 141 ASN B O 1
ATOM 4271 N N . SER B 1 142 ? -23.047 11.57 19.469 1 93.12 142 SER B N 1
ATOM 4272 C CA . SER B 1 142 ? -22.328 10.93 18.375 1 93.12 142 SER B CA 1
ATOM 4273 C C . SER B 1 142 ? -23.188 10.844 17.125 1 93.12 142 SER B C 1
ATOM 4275 O O . SER B 1 142 ? -24.406 10.945 17.203 1 93.12 142 SER B O 1
ATOM 4277 N N . GLU B 1 143 ? -22.531 10.812 16.062 1 94.62 143 GLU B N 1
ATOM 4278 C CA . GLU B 1 143 ? -23.25 10.719 14.797 1 94.62 143 GLU B CA 1
ATOM 4279 C C . GLU B 1 143 ? -22.656 9.617 13.922 1 94.62 143 GLU B C 1
ATOM 4281 O O . GLU B 1 143 ? -21.484 9.258 14.062 1 94.62 143 GLU B O 1
ATOM 4286 N N . ARG B 1 144 ? -23.516 9.047 13.07 1 92.62 144 ARG B N 1
ATOM 4287 C CA . ARG B 1 144 ? -23.109 7.98 12.164 1 92.62 144 ARG B CA 1
ATOM 4288 C C . ARG B 1 144 ? -23.734 8.156 10.789 1 92.62 144 ARG B C 1
ATOM 4290 O O . ARG B 1 144 ? -24.781 8.789 10.656 1 92.62 144 ARG B O 1
ATOM 4297 N N . ARG B 1 145 ? -23.062 7.613 9.812 1 92.25 145 ARG B N 1
ATOM 4298 C CA . ARG B 1 145 ? -23.578 7.699 8.445 1 92.25 145 ARG B CA 1
ATOM 4299 C C . ARG B 1 145 ? -23.062 6.547 7.59 1 92.25 145 ARG B C 1
ATOM 4301 O O . ARG B 1 145 ? -21.922 6.125 7.738 1 92.25 145 ARG B O 1
ATOM 4308 N N . ILE B 1 146 ? -23.969 6.047 6.777 1 90.56 146 ILE B N 1
ATOM 4309 C CA . ILE B 1 146 ? -23.594 5.137 5.703 1 90.56 146 ILE B CA 1
ATOM 4310 C C . ILE B 1 146 ? -23.547 5.891 4.379 1 90.56 146 ILE B C 1
ATOM 4312 O O . ILE B 1 146 ? -24.484 6.637 4.055 1 90.56 146 ILE B O 1
ATOM 4316 N N . LEU B 1 147 ? -22.453 5.758 3.656 1 90.88 147 LEU B N 1
ATOM 4317 C CA . LEU B 1 147 ? -22.328 6.414 2.361 1 90.88 147 LEU B CA 1
ATOM 4318 C C . LEU B 1 147 ? -22.016 5.395 1.266 1 90.88 147 LEU B C 1
ATOM 4320 O O . LEU B 1 147 ? -21.047 4.652 1.358 1 90.88 147 LEU B O 1
ATOM 4324 N N . THR B 1 148 ? -22.844 5.359 0.295 1 87.88 148 THR B N 1
ATOM 4325 C CA . THR B 1 148 ? -22.547 4.562 -0.892 1 87.88 148 THR B CA 1
ATOM 4326 C C . THR B 1 148 ? -21.641 5.336 -1.848 1 87.88 148 THR B C 1
ATOM 4328 O O . THR B 1 148 ? -21.969 6.457 -2.248 1 87.88 148 THR B O 1
ATOM 4331 N N . VAL B 1 149 ? -20.531 4.699 -2.129 1 87.81 149 VAL B N 1
ATOM 4332 C CA . VAL B 1 149 ? -19.609 5.395 -3.02 1 87.81 149 VAL B CA 1
ATOM 4333 C C . VAL B 1 149 ? -19.875 4.977 -4.465 1 87.81 149 VAL B C 1
ATOM 4335 O O . VAL B 1 149 ? -20.344 3.869 -4.719 1 87.81 149 VAL B O 1
ATOM 4338 N N . PRO B 1 150 ? -19.594 5.902 -5.371 1 80.62 150 PRO B N 1
ATOM 4339 C CA . PRO B 1 150 ? -19.797 5.555 -6.781 1 80.62 150 PRO B CA 1
ATOM 4340 C C . PRO B 1 150 ? -18.969 4.352 -7.223 1 80.62 150 PRO B C 1
ATOM 4342 O O . PRO B 1 150 ? -17.891 4.121 -6.691 1 80.62 150 PRO B O 1
ATOM 4345 N N . ARG B 1 151 ? -19.469 3.754 -8.234 1 78 151 ARG B N 1
ATOM 4346 C CA . ARG B 1 151 ? -18.812 2.562 -8.758 1 78 151 ARG B CA 1
ATOM 4347 C C . ARG B 1 151 ? -17.5 2.92 -9.438 1 78 151 ARG B C 1
ATOM 4349 O O . ARG B 1 151 ? -17.406 3.924 -10.141 1 78 151 ARG B O 1
ATOM 4356 N N . THR B 1 152 ? -16.5 2.207 -9.094 1 79.81 152 THR B N 1
ATOM 4357 C CA . THR B 1 152 ? -15.188 2.322 -9.727 1 79.81 152 THR B CA 1
ATOM 4358 C C . THR B 1 152 ? -14.57 0.944 -9.945 1 79.81 152 THR B C 1
ATOM 4360 O O . THR B 1 152 ? -14.781 0.031 -9.148 1 79.81 152 THR B O 1
ATOM 4363 N N . ARG B 1 153 ? -13.953 0.744 -10.969 1 68.88 153 ARG B N 1
ATOM 4364 C CA . ARG B 1 153 ? -13.398 -0.554 -11.336 1 68.88 153 ARG B CA 1
ATOM 4365 C C . ARG B 1 153 ? -12.039 -0.775 -10.688 1 68.88 153 ARG B C 1
ATOM 4367 O O . ARG B 1 153 ? -11.711 -1.897 -10.297 1 68.88 153 ARG B O 1
ATOM 4374 N N . ARG B 1 154 ? -11.289 0.301 -10.539 1 73.62 154 ARG B N 1
ATOM 4375 C CA . ARG B 1 154 ? -9.875 0.12 -10.219 1 73.62 154 ARG B CA 1
ATOM 4376 C C . ARG B 1 154 ? -9.555 0.693 -8.844 1 73.62 154 ARG B C 1
ATOM 4378 O O . ARG B 1 154 ? -8.523 0.355 -8.25 1 73.62 154 ARG B O 1
ATOM 4385 N N . PHE B 1 155 ? -10.469 1.518 -8.289 1 83.62 155 PHE B N 1
ATOM 4386 C CA . PHE B 1 155 ? -10.031 2.291 -7.133 1 83.62 155 PHE B CA 1
ATOM 4387 C C . PHE B 1 155 ? -11.008 2.141 -5.977 1 83.62 155 PHE B C 1
ATOM 4389 O O . PHE B 1 155 ? -11.211 3.076 -5.199 1 83.62 155 PHE B O 1
ATOM 4396 N N . ALA B 1 156 ? -11.688 0.979 -5.875 1 86.06 156 ALA B N 1
ATOM 4397 C CA . ALA B 1 156 ? -12.695 0.764 -4.848 1 86.06 156 ALA B CA 1
ATOM 4398 C C . ALA B 1 156 ? -12.102 0.917 -3.451 1 86.06 156 ALA B C 1
ATOM 4400 O O . ALA B 1 156 ? -12.648 1.642 -2.613 1 86.06 156 ALA B O 1
ATOM 4401 N N . ASP B 1 157 ? -10.984 0.306 -3.191 1 8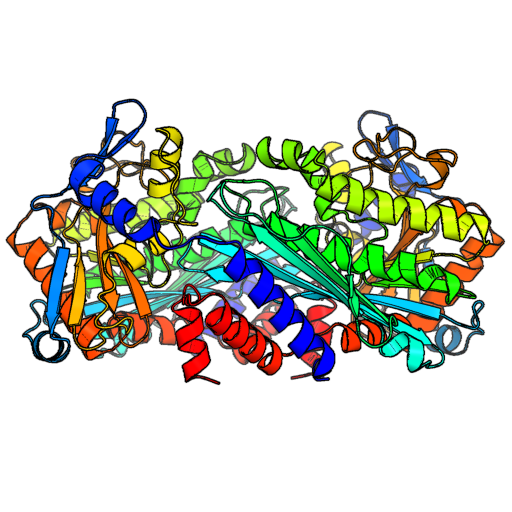8.06 157 ASP B N 1
ATOM 4402 C CA . ASP B 1 157 ? -10.344 0.342 -1.879 1 88.06 157 ASP B CA 1
ATOM 4403 C C . ASP B 1 157 ? -9.953 1.767 -1.499 1 88.06 157 ASP B C 1
ATOM 4405 O O . ASP B 1 157 ? -10.25 2.227 -0.395 1 88.06 157 ASP B O 1
ATOM 4409 N N . GLU B 1 158 ? -9.289 2.408 -2.406 1 90.38 158 GLU B N 1
ATOM 4410 C CA . GLU B 1 158 ? -8.836 3.773 -2.154 1 90.38 158 GLU B CA 1
ATOM 4411 C C . GLU B 1 158 ? -10.023 4.711 -1.925 1 90.38 158 GLU B C 1
ATOM 4413 O O . GLU B 1 158 ? -9.969 5.578 -1.049 1 90.38 158 GLU B O 1
ATOM 4418 N N . THR B 1 159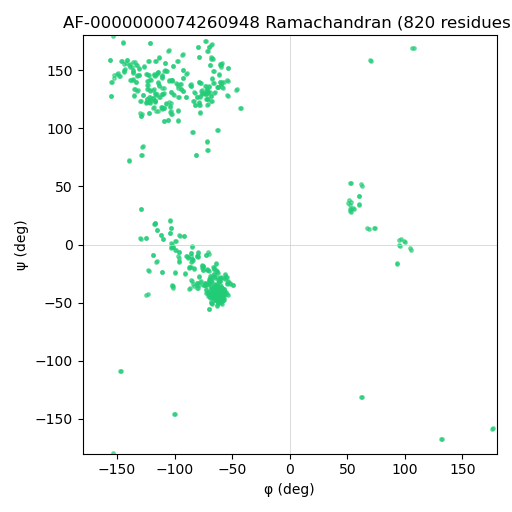 ? -11.047 4.504 -2.693 1 92.56 159 THR B N 1
ATOM 4419 C CA . THR B 1 159 ? -12.203 5.395 -2.637 1 92.56 159 THR B CA 1
ATOM 4420 C C . THR B 1 159 ? -12.938 5.246 -1.305 1 92.56 159 THR B C 1
ATOM 4422 O O . THR B 1 159 ? -13.203 6.242 -0.624 1 92.56 159 THR B O 1
ATOM 4425 N N . VAL B 1 160 ? -13.219 3.977 -0.935 1 93.69 160 VAL B N 1
ATOM 4426 C CA . VAL B 1 160 ? -13.953 3.775 0.311 1 93.69 160 VAL B CA 1
ATOM 4427 C C . VAL B 1 160 ? -13.102 4.25 1.49 1 93.69 160 VAL B C 1
ATOM 4429 O O . VAL B 1 160 ? -13.625 4.828 2.445 1 93.69 160 VAL B O 1
ATOM 4432 N N . HIS B 1 161 ? -11.852 4.078 1.39 1 95.12 161 HIS B N 1
ATOM 4433 C CA . HIS B 1 161 ? -10.945 4.418 2.48 1 95.12 161 HIS B CA 1
ATOM 4434 C C . HIS B 1 161 ? -10.852 5.93 2.674 1 95.12 161 HIS B C 1
ATOM 4436 O O . HIS B 1 161 ? -11.086 6.434 3.773 1 95.12 161 HIS B O 1
ATOM 4442 N N . GLU B 1 162 ? -10.508 6.652 1.614 1 95.62 162 GLU B N 1
ATOM 4443 C CA . GLU B 1 162 ? -10.258 8.086 1.702 1 95.62 162 GLU B CA 1
ATOM 4444 C C . GLU B 1 162 ? -11.523 8.852 2.074 1 95.62 162 GLU B C 1
ATOM 4446 O O . GLU B 1 162 ? -11.477 9.812 2.844 1 95.62 162 GLU B O 1
ATOM 4451 N N . LEU B 1 163 ? -12.633 8.398 1.552 1 95.31 163 LEU B N 1
ATOM 4452 C CA . LEU B 1 163 ? -13.883 9.094 1.832 1 95.31 163 LEU B CA 1
ATOM 4453 C C . LEU B 1 163 ? -14.328 8.852 3.271 1 95.31 163 LEU B C 1
ATOM 4455 O O . LEU B 1 163 ? -14.797 9.773 3.943 1 95.31 163 LEU B O 1
ATOM 4459 N N . ALA B 1 164 ? -14.18 7.613 3.693 1 95.94 164 ALA B N 1
ATOM 4460 C CA . ALA B 1 164 ? -14.562 7.32 5.074 1 95.94 164 ALA B CA 1
ATOM 4461 C C . ALA B 1 164 ? -13.758 8.164 6.055 1 95.94 164 ALA B C 1
ATOM 4463 O O . ALA B 1 164 ? -14.32 8.797 6.949 1 95.94 164 ALA B O 1
ATOM 4464 N N . LEU B 1 165 ? -12.484 8.25 5.836 1 96.56 165 LEU B N 1
ATOM 4465 C CA . LEU B 1 165 ? -11.586 8.969 6.73 1 96.56 165 LEU B CA 1
ATOM 4466 C C . LEU B 1 165 ? -11.867 10.469 6.691 1 96.56 165 LEU B C 1
ATOM 4468 O O . LEU B 1 165 ? -12.031 11.102 7.738 1 96.56 165 LEU B O 1
ATOM 4472 N N . SER B 1 166 ? -11.914 11.047 5.531 1 97 166 SER B N 1
ATOM 4473 C CA . SER B 1 166 ? -12.055 12.492 5.379 1 97 166 SER B CA 1
ATOM 4474 C C . SER B 1 166 ? -13.406 12.977 5.883 1 97 166 SER B C 1
ATOM 4476 O O . SER B 1 166 ? -13.5 14.031 6.516 1 97 166 SER B O 1
ATOM 4478 N N . LEU B 1 167 ? -14.438 12.172 5.57 1 96.56 167 LEU B N 1
ATOM 4479 C CA . LEU B 1 167 ? -15.773 12.578 5.988 1 96.56 167 LEU B CA 1
ATOM 4480 C C . LEU B 1 167 ? -15.93 12.469 7.5 1 96.56 167 LEU B C 1
ATOM 4482 O O . LEU B 1 167 ? -16.5 13.352 8.141 1 96.56 167 LEU B O 1
ATOM 4486 N N . ALA B 1 168 ? -15.406 11.406 8.086 1 97 168 ALA B N 1
ATOM 4487 C CA . ALA B 1 168 ? -15.484 11.25 9.531 1 97 168 ALA B CA 1
ATOM 4488 C C . ALA B 1 168 ? -14.742 12.367 10.258 1 97 168 ALA B C 1
ATOM 4490 O O . ALA B 1 168 ? -15.289 13 11.164 1 97 168 ALA B O 1
ATOM 4491 N N . GLU B 1 169 ? -13.547 12.609 9.844 1 98 169 GLU B N 1
ATOM 4492 C CA . GLU B 1 169 ? -12.711 13.617 10.477 1 98 169 GLU B CA 1
ATOM 4493 C C . GLU B 1 169 ? -13.32 15.016 10.336 1 98 169 GLU B C 1
ATOM 4495 O O . GLU B 1 169 ? -13.484 15.727 11.32 1 98 169 GLU B O 1
ATOM 4500 N N . SER B 1 170 ? -13.648 15.43 9.094 1 97.38 170 SER B N 1
ATOM 4501 C CA . SER B 1 170 ? -14.133 16.781 8.82 1 97.38 170 SER B CA 1
ATOM 4502 C C . SER B 1 170 ? -15.484 17.031 9.477 1 97.38 170 SER B C 1
ATOM 4504 O O . SER B 1 170 ? -15.727 18.109 10.023 1 97.38 170 SER B O 1
ATOM 4506 N N . HIS B 1 171 ? -16.328 16 9.383 1 97.31 171 HIS B N 1
ATOM 4507 C CA . HIS B 1 171 ? -17.641 16.156 10.008 1 97.31 171 HIS B CA 1
ATOM 4508 C C . HIS B 1 171 ? -17.516 16.297 11.516 1 97.31 171 HIS B C 1
ATOM 4510 O O . HIS B 1 171 ? -18.203 17.125 12.125 1 97.31 171 HIS B O 1
ATOM 4516 N N . HIS B 1 172 ? -16.672 15.492 12.109 1 97.75 172 HIS B N 1
ATOM 4517 C CA . HIS B 1 172 ? -16.484 15.562 13.555 1 97.75 172 HIS B CA 1
ATOM 4518 C C . HIS B 1 172 ? -15.906 16.906 13.969 1 97.75 172 HIS B C 1
ATOM 4520 O O . HIS B 1 172 ? -16.359 17.516 14.945 1 97.75 172 HIS B O 1
ATOM 4526 N N . ALA B 1 173 ? -14.898 17.344 13.297 1 98.12 173 ALA B N 1
ATOM 4527 C CA . ALA B 1 173 ? -14.266 18.625 13.586 1 98.12 173 ALA B CA 1
ATOM 4528 C C . ALA B 1 173 ? -15.266 19.766 13.461 1 98.12 173 ALA B C 1
ATOM 4530 O O . ALA B 1 173 ? -15.352 20.625 14.344 1 98.12 173 ALA B O 1
ATOM 4531 N N . LEU B 1 174 ? -16 19.797 12.383 1 97.38 174 LEU B N 1
ATOM 4532 C CA . LEU B 1 174 ? -16.984 20.844 12.156 1 97.38 174 LEU B CA 1
ATOM 4533 C C . LEU B 1 174 ? -18.094 20.781 13.203 1 97.38 174 LEU B C 1
ATOM 4535 O O . LEU B 1 174 ? -18.516 21.828 13.727 1 97.38 174 LEU B O 1
ATOM 4539 N N . GLY B 1 175 ? -18.578 19.578 13.469 1 95.44 175 GLY B N 1
ATOM 4540 C CA . GLY B 1 175 ? -19.656 19.391 14.422 1 95.44 175 GLY B CA 1
ATOM 4541 C C . GLY B 1 175 ? -19.297 19.797 15.836 1 95.44 175 GLY B C 1
ATOM 4542 O O . GLY B 1 175 ? -20.156 20.156 16.625 1 95.44 175 GLY B O 1
ATOM 4543 N N . HIS B 1 176 ? -18 19.797 16.109 1 96.12 176 HIS B N 1
ATOM 4544 C CA . HIS B 1 176 ? -17.562 20.125 17.469 1 96.12 176 HIS B CA 1
ATOM 4545 C C . HIS B 1 176 ? -16.719 21.391 17.484 1 96.12 176 HIS B C 1
ATOM 4547 O O . HIS B 1 176 ? -15.969 21.625 18.438 1 96.12 176 HIS B O 1
ATOM 4553 N N . SER B 1 177 ? -16.797 22.141 16.469 1 96.38 177 SER B N 1
ATOM 4554 C CA . SER B 1 177 ? -16.016 23.375 16.359 1 96.38 177 SER B CA 1
ATOM 4555 C C . SER B 1 177 ? -16.359 24.344 17.484 1 96.38 177 SER B C 1
ATOM 4557 O O . SER B 1 177 ? -15.516 25.125 17.922 1 96.38 177 SER B O 1
ATOM 4559 N N . ASN B 1 178 ? -17.562 24.266 17.969 1 94.31 178 ASN B N 1
ATOM 4560 C CA . ASN B 1 178 ? -18.031 25.188 19 1 94.31 178 ASN B CA 1
ATOM 4561 C C . ASN B 1 178 ? -17.344 24.938 20.344 1 94.31 178 ASN B C 1
ATOM 4563 O O . ASN B 1 178 ? -17.297 25.828 21.188 1 94.31 178 ASN B O 1
ATOM 4567 N N . VAL B 1 179 ? -16.859 23.781 20.531 1 95.44 179 VAL B N 1
ATOM 4568 C CA . VAL B 1 179 ? -16.234 23.453 21.812 1 95.44 179 VAL B CA 1
ATOM 4569 C C . VAL B 1 179 ? -14.781 23.906 21.812 1 95.44 179 VAL B C 1
ATOM 4571 O O . VAL B 1 179 ? -14.156 24.016 22.859 1 95.44 179 VAL B O 1
ATOM 4574 N N . VAL B 1 180 ? -14.242 24.25 20.688 1 97.88 180 VAL B N 1
ATOM 4575 C CA . VAL B 1 180 ? -12.859 24.703 20.578 1 97.88 180 VAL B CA 1
ATOM 4576 C C . VAL B 1 180 ? -12.766 26.188 20.938 1 97.88 180 VAL B C 1
ATOM 4578 O O . VAL B 1 180 ? -13.297 27.031 20.219 1 97.88 180 VAL B O 1
ATOM 4581 N N . SER B 1 181 ? -11.992 26.469 21.938 1 97.44 181 SER B N 1
ATOM 4582 C CA . SER B 1 181 ? -11.961 27.844 22.422 1 97.44 181 SER B CA 1
ATOM 4583 C C . SER B 1 181 ? -10.711 28.562 21.922 1 97.44 181 SER B C 1
ATOM 4585 O O . SER B 1 181 ? -10.75 29.766 21.656 1 97.44 181 SER B O 1
ATOM 4587 N N . ASP B 1 182 ? -9.57 27.828 21.812 1 98.25 182 ASP B N 1
ATOM 4588 C CA . ASP B 1 182 ? -8.328 28.562 21.547 1 98.25 182 ASP B CA 1
ATOM 4589 C C . ASP B 1 182 ? -7.633 28.031 20.297 1 98.25 182 ASP B C 1
ATOM 4591 O O . ASP B 1 182 ? -7.09 28.812 19.516 1 98.25 182 ASP B O 1
ATOM 4595 N N . LEU B 1 183 ? -7.574 26.672 20.156 1 98.75 183 LEU B N 1
ATOM 4596 C CA . LEU B 1 183 ? -6.793 26.125 19.062 1 98.75 183 LEU B CA 1
ATOM 4597 C C . LEU B 1 183 ? -7.301 24.734 18.672 1 98.75 183 LEU B C 1
ATOM 4599 O O . LEU B 1 183 ? -7.496 23.875 19.531 1 98.75 183 LEU B O 1
ATOM 4603 N N . LEU B 1 184 ? -7.582 24.547 17.406 1 98.81 184 LEU B N 1
ATOM 4604 C CA . LEU B 1 184 ? -7.902 23.234 16.844 1 98.81 184 LEU B CA 1
ATOM 4605 C C . LEU B 1 184 ? -6.719 22.672 16.078 1 98.81 184 LEU B C 1
ATOM 4607 O O . LEU B 1 184 ? -6.105 23.375 15.266 1 98.81 184 LEU B O 1
ATOM 4611 N N . VAL B 1 185 ? -6.355 21.391 16.344 1 98.81 185 VAL B N 1
ATOM 4612 C CA . VAL B 1 185 ? -5.254 20.734 15.648 1 98.81 185 VAL B CA 1
ATOM 4613 C C . VAL B 1 185 ? -5.758 19.469 14.961 1 98.81 185 VAL B C 1
ATOM 4615 O O . VAL B 1 185 ? -6.164 18.516 15.633 1 98.81 185 VAL B O 1
ATOM 4618 N N . LEU B 1 186 ? -5.742 19.484 13.664 1 98.56 186 LEU B N 1
ATOM 4619 C CA . LEU B 1 186 ? -6.066 18.281 12.898 1 98.56 186 LEU B CA 1
ATOM 4620 C C . LEU B 1 186 ? -4.867 17.344 12.836 1 98.56 186 LEU B C 1
ATOM 4622 O O . LEU B 1 186 ? -3.752 17.766 12.531 1 98.56 186 LEU B O 1
ATOM 4626 N N . ASP B 1 187 ? -4.988 16.094 13.195 1 97.62 187 ASP B N 1
ATOM 4627 C CA . ASP B 1 187 ? -3.932 15.094 13.031 1 97.62 187 ASP B CA 1
ATOM 4628 C C . ASP B 1 187 ? -3.754 14.711 11.57 1 97.62 187 ASP B C 1
ATOM 4630 O O . ASP B 1 187 ? -4.297 13.695 11.117 1 97.62 187 ASP B O 1
ATOM 4634 N N . GLY B 1 188 ? -2.941 15.438 10.922 1 97.06 188 GLY B N 1
ATOM 4635 C CA . GLY B 1 188 ? -2.75 15.312 9.484 1 97.06 188 GLY B CA 1
ATOM 4636 C C . GLY B 1 188 ? -2.781 16.641 8.766 1 97.06 188 GLY B C 1
ATOM 4637 O O . GLY B 1 188 ? -2.697 17.703 9.398 1 97.06 188 GLY B O 1
ATOM 4638 N N . PRO B 1 189 ? -2.875 16.625 7.438 1 97.81 189 PRO B N 1
ATOM 4639 C CA . PRO B 1 189 ? -2.877 17.859 6.652 1 97.81 189 PRO B CA 1
ATOM 4640 C C . PRO B 1 189 ? -4.125 18.703 6.891 1 97.81 189 PRO B C 1
ATOM 4642 O O . PRO B 1 189 ? -5.148 18.188 7.34 1 97.81 189 PRO B O 1
ATOM 4645 N N . LEU B 1 190 ? -3.967 19.906 6.574 1 98.38 190 LEU B N 1
ATOM 4646 C CA . LEU B 1 190 ? -5.031 20.891 6.758 1 98.38 190 LEU B CA 1
ATOM 4647 C C . LEU B 1 190 ? -6.258 20.516 5.93 1 98.38 190 LEU B C 1
ATOM 4649 O O . LEU B 1 190 ? -7.391 20.719 6.367 1 98.38 190 LEU B O 1
ATOM 4653 N N . TYR B 1 191 ? -6.023 20.141 4.707 1 98.38 191 TYR B N 1
ATOM 4654 C CA . TYR B 1 191 ? -7.059 19.703 3.777 1 98.38 191 TYR B CA 1
ATOM 4655 C C . TYR B 1 191 ? -6.859 18.25 3.381 1 98.38 191 TYR B C 1
ATOM 4657 O O . TYR B 1 191 ? -5.785 17.672 3.596 1 98.38 191 TYR B O 1
ATOM 4665 N N . PRO B 1 192 ? -7.926 17.562 2.918 1 97.06 192 PRO B N 1
ATOM 4666 C CA . PRO B 1 192 ? -7.777 16.172 2.518 1 97.06 192 PRO B CA 1
ATOM 4667 C C . PRO B 1 192 ? -6.984 16 1.224 1 97.06 192 PRO B C 1
ATOM 4669 O O . PRO B 1 192 ? -7.566 15.75 0.167 1 97.06 192 PRO B O 1
ATOM 4672 N N . LYS B 1 193 ? -5.703 16.031 1.333 1 95.56 193 LYS B N 1
ATOM 4673 C CA . LYS B 1 193 ? -4.785 16.125 0.201 1 95.56 193 LYS B CA 1
ATOM 4674 C C . LYS B 1 193 ? -4.945 14.922 -0.732 1 95.56 193 LYS B C 1
ATOM 4676 O O . LYS B 1 193 ? -4.793 15.055 -1.948 1 95.56 193 LYS B O 1
ATOM 4681 N N . ARG B 1 194 ? -5.184 13.766 -0.19 1 91.88 194 ARG B N 1
ATOM 4682 C CA . ARG B 1 194 ? -5.332 12.578 -1.028 1 91.88 194 ARG B CA 1
ATOM 4683 C C . ARG B 1 194 ? -6.539 12.711 -1.948 1 91.88 194 ARG B C 1
ATOM 4685 O O . ARG B 1 194 ? -6.48 12.32 -3.119 1 91.88 194 ARG B O 1
ATOM 4692 N N . LEU B 1 195 ? -7.648 13.211 -1.447 1 94 195 LEU B N 1
ATOM 4693 C CA . LEU B 1 195 ? -8.828 13.453 -2.271 1 94 195 LEU B CA 1
ATOM 4694 C C . LEU B 1 195 ? -8.562 14.555 -3.295 1 94 195 LEU B C 1
ATOM 4696 O O . LEU B 1 195 ? -8.945 14.43 -4.461 1 94 195 LEU B O 1
ATOM 4700 N N . LEU B 1 196 ? -7.867 15.578 -2.857 1 95.12 196 LEU B N 1
ATOM 4701 C CA . LEU B 1 196 ? -7.594 16.719 -3.721 1 95.12 196 LEU B CA 1
ATOM 4702 C C . LEU B 1 196 ? -6.699 16.312 -4.891 1 95.12 196 LEU B C 1
ATOM 4704 O O . LEU B 1 196 ? -6.812 16.875 -5.984 1 95.12 196 LEU B O 1
ATOM 4708 N N . ASN B 1 197 ? -5.895 15.344 -4.715 1 91.31 197 ASN B N 1
ATOM 4709 C CA . ASN B 1 197 ? -4.973 14.875 -5.738 1 91.31 197 ASN B CA 1
ATOM 4710 C C . ASN B 1 197 ? -5.695 14.062 -6.812 1 91.31 197 ASN B C 1
ATOM 4712 O O . ASN B 1 197 ? -5.16 13.852 -7.902 1 91.31 197 ASN B O 1
ATOM 4716 N N . TRP B 1 198 ? -6.875 13.5 -6.504 1 89.75 198 TRP B N 1
ATOM 4717 C CA . TRP B 1 198 ? -7.605 12.672 -7.457 1 89.75 198 TRP B CA 1
ATOM 4718 C C . TRP B 1 198 ? -7.875 13.438 -8.75 1 89.75 198 TRP B C 1
ATOM 4720 O O . TRP B 1 198 ? -7.922 12.844 -9.828 1 89.75 198 TRP B O 1
ATOM 4730 N N . ALA B 1 199 ? -8 14.727 -8.664 1 87.38 199 ALA B N 1
ATOM 4731 C CA . ALA B 1 199 ? -8.352 15.555 -9.812 1 87.38 199 ALA B CA 1
ATOM 4732 C C . ALA B 1 199 ? -7.246 15.539 -10.867 1 87.38 199 ALA B C 1
ATOM 4734 O O . ALA B 1 199 ? -7.484 15.867 -12.031 1 87.38 199 ALA B O 1
ATOM 4735 N N . THR B 1 200 ? -6.023 15.195 -10.453 1 80.62 200 THR B N 1
ATOM 4736 C CA . THR B 1 200 ? -4.891 15.25 -11.367 1 80.62 200 THR B CA 1
ATOM 4737 C C . THR B 1 200 ? -4.379 13.844 -11.68 1 80.62 200 THR B C 1
ATOM 4739 O O . THR B 1 200 ? -3.307 13.688 -12.266 1 80.62 200 THR B O 1
ATOM 4742 N N . ARG B 1 201 ? -5.062 12.875 -11.258 1 78.75 201 ARG B N 1
ATOM 4743 C CA . ARG B 1 201 ? -4.645 11.492 -11.453 1 78.75 201 ARG B CA 1
ATOM 4744 C C . ARG B 1 201 ? -5.391 10.859 -12.625 1 78.75 201 ARG B C 1
ATOM 4746 O O . ARG B 1 201 ? -5.695 11.531 -13.609 1 78.75 201 ARG B O 1
ATOM 4753 N N . ASP B 1 202 ? -5.688 9.602 -12.555 1 75.38 202 ASP B N 1
ATOM 4754 C CA . ASP B 1 202 ? -6.379 8.828 -13.578 1 75.38 202 ASP B CA 1
ATOM 4755 C C . ASP B 1 202 ? -7.762 9.406 -13.867 1 75.38 202 ASP B C 1
ATOM 4757 O O . ASP B 1 202 ? -8.344 10.094 -13.023 1 75.38 202 ASP B O 1
ATOM 4761 N N . SER B 1 203 ? -8.227 9.188 -15.055 1 79.5 203 SER B N 1
ATOM 4762 C CA . SER B 1 203 ? -9.508 9.734 -15.492 1 79.5 203 SER B CA 1
ATOM 4763 C C . SER B 1 203 ? -10.641 9.289 -14.57 1 79.5 203 SER B C 1
ATOM 4765 O O . SER B 1 203 ? -11.531 10.07 -14.25 1 79.5 203 SER B O 1
ATOM 4767 N N . GLU B 1 204 ? -10.586 8.07 -14.133 1 82.38 204 GLU B N 1
ATOM 4768 C CA . GLU B 1 204 ? -11.633 7.562 -13.25 1 82.38 204 GLU B CA 1
ATOM 4769 C C . GLU B 1 204 ? -11.617 8.281 -11.898 1 82.38 204 GLU B C 1
ATOM 4771 O O . GLU B 1 204 ? -12.672 8.633 -11.367 1 82.38 204 GLU B O 1
ATOM 4776 N N . LEU B 1 205 ? -10.469 8.5 -11.438 1 85.38 205 LEU B N 1
ATOM 4777 C CA . LEU B 1 205 ? -10.336 9.203 -10.172 1 85.38 205 LEU B CA 1
ATOM 4778 C C . LEU B 1 205 ? -10.734 10.672 -10.32 1 85.38 205 LEU B C 1
ATOM 4780 O O . LEU B 1 205 ? -11.336 11.25 -9.414 1 85.38 205 LEU B O 1
ATOM 4784 N N . ARG B 1 206 ? -10.492 11.258 -11.422 1 86.75 206 ARG B N 1
ATOM 4785 C CA . ARG B 1 206 ? -10.867 12.641 -11.688 1 86.75 206 ARG B CA 1
ATOM 4786 C C . ARG B 1 206 ? -12.383 12.82 -11.648 1 86.75 206 ARG B C 1
ATOM 4788 O O . ARG B 1 206 ? -12.883 13.805 -11.109 1 86.75 206 ARG B O 1
ATOM 4795 N N . GLU B 1 207 ? -13.008 11.867 -12.164 1 88.62 207 GLU B N 1
ATOM 4796 C CA . GLU B 1 207 ? -14.461 11.906 -12.148 1 88.62 207 GLU B CA 1
ATOM 4797 C C . GLU B 1 207 ? -15 11.789 -10.727 1 88.62 207 GLU B C 1
ATOM 4799 O O . GLU B 1 207 ? -15.953 12.477 -10.359 1 88.62 207 GLU B O 1
ATOM 4804 N N . LEU B 1 208 ? -14.375 10.992 -9.992 1 88.88 208 LEU B N 1
ATOM 4805 C CA . LEU B 1 208 ? -14.773 10.805 -8.602 1 88.88 208 LEU B CA 1
ATOM 4806 C C . LEU B 1 208 ? -14.508 12.062 -7.781 1 88.88 208 LEU B C 1
ATOM 4808 O O . LEU B 1 208 ? -15.258 12.383 -6.859 1 88.88 208 LEU B O 1
ATOM 4812 N N . ALA B 1 209 ? -13.469 12.75 -8.18 1 90.06 209 ALA B N 1
ATOM 4813 C CA . ALA B 1 209 ? -13.047 13.945 -7.449 1 90.06 209 ALA B CA 1
ATOM 4814 C C . ALA B 1 209 ? -14.141 15.008 -7.453 1 90.06 209 ALA B C 1
ATOM 4816 O O . ALA B 1 209 ? -14.297 15.75 -6.48 1 90.06 209 ALA B O 1
ATOM 4817 N N . TYR B 1 210 ? -14.922 15.055 -8.477 1 90.38 210 TYR B N 1
ATOM 4818 C CA . TYR B 1 210 ? -15.945 16.094 -8.602 1 90.38 210 TYR B CA 1
ATOM 4819 C C . TYR B 1 210 ? -17.328 15.531 -8.281 1 90.38 210 TYR B C 1
ATOM 4821 O O . TYR B 1 210 ? -18.344 16.172 -8.555 1 90.38 210 TYR B O 1
ATOM 4829 N N . GLY B 1 211 ? -17.297 14.383 -7.691 1 90.69 211 GLY B N 1
ATOM 4830 C CA . GLY B 1 211 ? -18.562 13.805 -7.23 1 90.69 211 GLY B CA 1
ATOM 4831 C C . GLY B 1 211 ? -19.031 14.398 -5.922 1 90.69 211 GLY B C 1
ATOM 4832 O O . GLY B 1 211 ? -18.281 15.078 -5.219 1 90.69 211 GLY B O 1
ATOM 4833 N N . ASP B 1 212 ? -20.234 14.078 -5.562 1 90.19 212 ASP B N 1
ATOM 4834 C CA . ASP B 1 212 ? -20.922 14.695 -4.434 1 90.19 212 ASP B CA 1
ATOM 4835 C C . ASP B 1 212 ? -20.219 14.359 -3.117 1 90.19 212 ASP B C 1
ATOM 4837 O O . ASP B 1 212 ? -20.062 15.227 -2.254 1 90.19 212 ASP B O 1
ATOM 4841 N N . ALA B 1 213 ? -19.828 13.133 -2.971 1 88.75 213 ALA B N 1
ATOM 4842 C CA . ALA B 1 213 ? -19.234 12.695 -1.708 1 88.75 213 ALA B CA 1
ATOM 4843 C C . ALA B 1 213 ? -17.906 13.414 -1.444 1 88.75 213 ALA B C 1
ATOM 4845 O O . ALA B 1 213 ? -17.641 13.828 -0.317 1 88.75 213 ALA B O 1
ATOM 4846 N N . VAL B 1 214 ? -17.109 13.516 -2.484 1 93 214 VAL B N 1
ATOM 4847 C CA . VAL B 1 214 ? -15.82 14.195 -2.357 1 93 214 VAL B CA 1
ATOM 4848 C C . VAL B 1 214 ? -16.047 15.688 -2.104 1 93 214 VAL B C 1
ATOM 4850 O O . VAL B 1 214 ? -15.406 16.281 -1.23 1 93 214 VAL B O 1
ATOM 4853 N N . THR B 1 215 ? -16.953 16.266 -2.822 1 94.06 215 THR B N 1
ATOM 4854 C CA . THR B 1 215 ? -17.281 17.672 -2.65 1 94.06 215 THR B CA 1
ATOM 4855 C C . THR B 1 215 ? -17.734 17.953 -1.225 1 94.06 215 THR B C 1
ATOM 4857 O O . THR B 1 215 ? -17.375 18.969 -0.631 1 94.06 215 THR B O 1
ATOM 4860 N N . GLU B 1 216 ? -18.5 17.047 -0.731 1 93.62 216 GLU B N 1
ATOM 4861 C CA . GLU B 1 216 ? -18.969 17.219 0.644 1 93.62 216 GLU B CA 1
ATOM 4862 C C . GLU B 1 216 ? -17.797 17.188 1.626 1 93.62 216 GLU B C 1
ATOM 4864 O O . GLU B 1 216 ? -17.75 18 2.551 1 93.62 216 GLU B O 1
ATOM 4869 N N . ALA B 1 217 ? -16.969 16.234 1.463 1 94.44 217 ALA B N 1
ATOM 4870 C CA . ALA B 1 217 ? -15.805 16.141 2.342 1 94.44 217 ALA B CA 1
ATOM 4871 C C . ALA B 1 217 ? -14.969 17.422 2.281 1 94.44 217 ALA B C 1
ATOM 4873 O O . ALA B 1 217 ? -14.602 17.969 3.316 1 94.44 217 ALA B O 1
ATOM 4874 N N . VAL B 1 218 ? -14.688 17.875 1.083 1 97.06 218 VAL B N 1
ATOM 4875 C CA . VAL B 1 218 ? -13.891 19.094 0.892 1 97.06 218 VAL B CA 1
ATOM 4876 C C . VAL B 1 218 ? -14.625 20.297 1.463 1 97.06 218 VAL B C 1
ATOM 4878 O O . VAL B 1 218 ? -14.016 21.156 2.104 1 97.06 218 VAL B O 1
ATOM 4881 N N . GLU B 1 219 ? -15.859 20.328 1.207 1 98.12 219 GLU B N 1
ATOM 4882 C CA . GLU B 1 219 ? -16.672 21.438 1.714 1 98.12 219 GLU B CA 1
ATOM 4883 C C . GLU B 1 219 ? -16.594 21.516 3.236 1 98.12 219 GLU B C 1
ATOM 4885 O O . GLU B 1 219 ? -16.547 22.625 3.801 1 98.12 219 GLU B O 1
ATOM 4890 N N . ASN B 1 220 ? -16.672 20.375 3.883 1 98.12 220 ASN B N 1
ATOM 4891 C CA . ASN B 1 220 ? -16.562 20.375 5.336 1 98.12 220 ASN B CA 1
ATOM 4892 C C . ASN B 1 220 ? -15.297 21.062 5.809 1 98.12 220 ASN B C 1
ATOM 4894 O O . ASN B 1 220 ? -15.32 21.828 6.781 1 98.12 220 ASN B O 1
ATOM 4898 N N . TYR B 1 221 ? -14.18 20.828 5.176 1 98.44 221 TYR B N 1
ATOM 4899 C CA . TYR B 1 221 ? -12.93 21.469 5.547 1 98.44 221 TYR B CA 1
ATOM 4900 C C . TYR B 1 221 ? -12.977 22.969 5.277 1 98.44 221 TYR B C 1
ATOM 4902 O O . TYR B 1 221 ? -12.484 23.766 6.078 1 98.44 221 TYR B O 1
ATOM 4910 N N . VAL B 1 222 ? -13.562 23.328 4.156 1 98.5 222 VAL B N 1
ATOM 4911 C CA . VAL B 1 222 ? -13.688 24.734 3.783 1 98.5 222 VAL B CA 1
ATOM 4912 C C . VAL B 1 222 ? -14.547 25.469 4.816 1 98.5 222 VAL B C 1
ATOM 4914 O O . VAL B 1 222 ? -14.172 26.531 5.301 1 98.5 222 VAL B O 1
ATOM 4917 N N . ARG B 1 223 ? -15.68 24.844 5.145 1 98.69 223 ARG B N 1
ATOM 4918 C CA . ARG B 1 223 ? -16.562 25.422 6.145 1 98.69 223 ARG B CA 1
ATOM 4919 C C . ARG B 1 223 ? -15.883 25.5 7.508 1 98.69 223 ARG B C 1
ATOM 4921 O O . ARG B 1 223 ? -16.109 26.438 8.273 1 98.69 223 ARG B O 1
ATOM 4928 N N . LEU B 1 224 ? -15.086 24.516 7.812 1 98.69 224 LEU B N 1
ATOM 4929 C CA . LEU B 1 224 ? -14.336 24.516 9.062 1 98.69 224 LEU B CA 1
ATOM 4930 C C . LEU B 1 224 ? -13.422 25.734 9.148 1 98.69 224 LEU B C 1
ATOM 4932 O O . LEU B 1 224 ? -13.398 26.438 10.164 1 98.69 224 LEU B O 1
ATOM 4936 N N . VAL B 1 225 ? -12.688 26.016 8.094 1 98.62 225 VAL B N 1
ATOM 4937 C CA . VAL B 1 225 ? -11.805 27.172 8.039 1 98.62 225 VAL B CA 1
ATOM 4938 C C . VAL B 1 225 ? -12.625 28.453 8.219 1 98.62 225 VAL B C 1
ATOM 4940 O O . VAL B 1 225 ? -12.273 29.312 9.023 1 98.62 225 VAL B O 1
ATOM 4943 N N . GLU B 1 226 ? -13.719 28.562 7.504 1 98.75 226 GLU B N 1
ATOM 4944 C CA . GLU B 1 226 ? -14.562 29.75 7.559 1 98.75 226 GLU B CA 1
ATOM 4945 C C . GLU B 1 226 ? -15.102 29.984 8.969 1 98.75 226 GLU B C 1
ATOM 4947 O O . GLU B 1 226 ? -15.078 31.109 9.469 1 98.75 226 GLU B O 1
ATOM 4952 N N . ARG B 1 227 ? -15.531 28.922 9.547 1 98.38 227 ARG B N 1
ATOM 4953 C CA . ARG B 1 227 ? -16.062 29.016 10.906 1 98.38 227 ARG B CA 1
ATOM 4954 C C . ARG B 1 227 ? -14.992 29.484 11.883 1 98.38 227 ARG B C 1
ATOM 4956 O O . ARG B 1 227 ? -15.266 30.312 12.75 1 98.38 227 ARG B O 1
ATOM 4963 N N . HIS B 1 228 ? -13.883 29 11.797 1 98.69 228 HIS B N 1
ATOM 4964 C CA . HIS B 1 228 ? -12.805 29.359 12.711 1 98.69 228 HIS B CA 1
ATOM 4965 C C . HIS B 1 228 ? -12.305 30.766 12.445 1 98.69 228 HIS B C 1
ATOM 4967 O O . HIS B 1 228 ? -11.914 31.484 13.375 1 98.69 228 HIS B O 1
ATOM 4973 N N . VAL B 1 229 ? -12.281 31.203 11.211 1 98.44 229 VAL B N 1
ATOM 4974 C CA . VAL B 1 229 ? -11.945 32.594 10.898 1 98.44 229 VAL B CA 1
ATOM 4975 C C . VAL B 1 229 ? -12.984 33.531 11.508 1 98.44 229 VAL B C 1
ATOM 4977 O O . VAL B 1 229 ? -12.641 34.531 12.117 1 98.44 229 VAL B O 1
ATOM 4980 N N . GLU B 1 230 ? -14.211 33.156 11.32 1 97.88 230 GLU B N 1
ATOM 4981 C CA . GLU B 1 230 ? -15.297 33.969 11.867 1 97.88 230 GLU B CA 1
ATOM 4982 C C . GLU B 1 230 ? -15.18 34.094 13.383 1 97.88 230 GLU B C 1
ATOM 4984 O O . GLU B 1 230 ? -15.422 35.156 13.945 1 97.88 230 GLU B O 1
ATOM 4989 N N . ARG B 1 231 ? -14.773 33.062 14.008 1 97.88 231 ARG B N 1
ATOM 4990 C CA . ARG B 1 231 ? -14.719 33 15.469 1 97.88 231 ARG B CA 1
ATOM 4991 C C . ARG B 1 231 ? -13.359 33.5 15.977 1 97.88 231 ARG B C 1
ATOM 4993 O O . ARG B 1 231 ? -13.164 33.656 17.188 1 97.88 231 ARG B O 1
ATOM 5000 N N . ASP B 1 232 ? -12.453 33.688 15.102 1 97.44 232 ASP B N 1
ATOM 5001 C CA . ASP B 1 232 ? -11.094 34.094 15.43 1 97.44 232 ASP B CA 1
ATOM 5002 C C . ASP B 1 232 ? -10.414 33.062 16.328 1 97.44 232 ASP B C 1
ATOM 5004 O O . ASP B 1 232 ? -9.844 33.406 17.359 1 97.44 232 ASP B O 1
ATOM 5008 N N . VAL B 1 233 ? -10.594 31.812 16.062 1 98.5 233 VAL B N 1
ATOM 5009 C CA . VAL B 1 233 ? -9.945 30.672 16.703 1 98.5 233 VAL B CA 1
ATOM 5010 C C . VAL B 1 233 ? -9.086 29.922 15.688 1 98.5 233 VAL B C 1
ATOM 5012 O O . VAL B 1 233 ? -9.609 29.297 14.766 1 98.5 233 VAL B O 1
ATOM 5015 N N . PRO B 1 234 ? -7.793 29.906 15.867 1 98.56 234 PRO B N 1
ATOM 5016 C CA . PRO B 1 234 ? -6.922 29.328 14.836 1 98.56 234 PRO B CA 1
ATOM 5017 C C . PRO B 1 234 ? -7.062 27.812 14.727 1 98.56 234 PRO B C 1
ATOM 5019 O O . PRO B 1 234 ? -7.469 27.156 15.68 1 98.56 234 PRO B O 1
ATOM 5022 N N . LEU B 1 235 ? -6.754 27.312 13.578 1 98 235 LEU B N 1
ATOM 5023 C CA . LEU B 1 235 ? -6.738 25.891 13.266 1 98 235 LEU B CA 1
ATOM 5024 C C . LEU B 1 235 ? -5.461 25.516 12.516 1 98 235 LEU B C 1
ATOM 5026 O O . LEU B 1 235 ? -4.973 26.281 11.688 1 98 235 LEU B O 1
ATOM 5030 N N . VAL B 1 236 ? -4.859 24.328 12.852 1 98.69 236 VAL B N 1
ATOM 5031 C CA . VAL B 1 236 ? -3.646 23.875 12.172 1 98.69 236 VAL B CA 1
ATOM 5032 C C . VAL B 1 236 ? -3.756 22.391 11.852 1 98.69 236 VAL B C 1
ATOM 5034 O O . VAL B 1 236 ? -4.535 21.672 12.477 1 98.69 236 VAL B O 1
ATOM 5037 N N . GLY B 1 237 ? -3.135 22 10.789 1 98.69 237 GLY B N 1
ATOM 5038 C CA . GLY B 1 237 ? -2.852 20.594 10.523 1 98.69 237 GLY B CA 1
ATOM 5039 C C . GLY B 1 237 ? -1.459 20.172 10.953 1 98.69 237 GLY B C 1
ATOM 5040 O O . GLY B 1 237 ? -0.479 20.875 10.664 1 98.69 237 GLY B O 1
ATOM 5041 N N . PHE B 1 238 ? -1.33 19.141 11.742 1 98.62 238 PHE B N 1
ATOM 5042 C CA . PHE B 1 238 ? -0.051 18.625 12.203 1 98.62 238 PHE B CA 1
ATOM 5043 C C . PHE B 1 238 ? 0.295 17.328 11.492 1 98.62 238 PHE B C 1
ATOM 5045 O O . PHE B 1 238 ? -0.274 16.266 11.789 1 98.62 238 PHE B O 1
ATOM 5052 N N . VAL B 1 239 ? 1.222 17.375 10.609 1 97.5 239 VAL B N 1
ATOM 5053 C CA . VAL B 1 239 ? 1.619 16.219 9.812 1 97.5 239 VAL B CA 1
ATOM 5054 C C . VAL B 1 239 ? 2.84 15.547 10.438 1 97.5 239 VAL B C 1
ATOM 5056 O O . VAL B 1 239 ? 3.936 16.109 10.438 1 97.5 239 VAL B O 1
ATOM 5059 N N . LYS B 1 240 ? 2.684 14.375 10.891 1 95.69 240 LYS B N 1
ATOM 5060 C CA . LYS B 1 240 ? 3.725 13.656 11.609 1 95.69 240 LYS B CA 1
ATOM 5061 C C . LYS B 1 240 ? 4.75 13.062 10.648 1 95.69 240 LYS B C 1
ATOM 5063 O O . LYS B 1 240 ? 5.93 12.953 10.977 1 95.69 240 LYS B O 1
ATOM 5068 N N . ASN B 1 241 ? 4.262 12.625 9.477 1 91.31 241 ASN B N 1
ATOM 5069 C CA . ASN B 1 241 ? 5.109 12.023 8.453 1 91.31 241 ASN B CA 1
ATOM 5070 C C . ASN B 1 241 ? 4.898 12.68 7.098 1 91.31 241 ASN B C 1
ATOM 5072 O O . ASN B 1 241 ? 4.223 12.125 6.23 1 91.31 241 ASN B O 1
ATOM 5076 N N . PRO B 1 242 ? 5.484 13.852 6.953 1 92.12 242 PRO B N 1
ATOM 5077 C CA . PRO B 1 242 ? 5.328 14.477 5.637 1 92.12 242 PRO B CA 1
ATOM 5078 C C . PRO B 1 242 ? 5.941 13.641 4.516 1 92.12 242 PRO B C 1
ATOM 5080 O O . PRO B 1 242 ? 7.035 13.094 4.672 1 92.12 242 PRO B O 1
ATOM 5083 N N . THR B 1 243 ? 5.238 13.492 3.391 1 84.12 243 THR B N 1
ATOM 5084 C CA . THR B 1 243 ? 5.699 12.617 2.322 1 84.12 243 THR B CA 1
ATOM 5085 C C . THR B 1 243 ? 5.688 13.344 0.98 1 84.12 243 THR B C 1
ATOM 5087 O O . THR B 1 243 ? 6.016 12.758 -0.053 1 84.12 243 THR B O 1
ATOM 5090 N N . SER B 1 244 ? 5.406 14.531 0.925 1 87.94 244 SER B N 1
ATOM 5091 C CA . SER B 1 244 ? 5.289 15.258 -0.336 1 87.94 244 SER B CA 1
ATOM 5092 C C . SER B 1 244 ? 6.641 15.391 -1.026 1 87.94 244 SER B C 1
ATOM 5094 O O . SER B 1 244 ? 7.672 15.539 -0.363 1 87.94 244 SER B O 1
ATOM 5096 N N . GLY B 1 245 ? 6.633 15.297 -2.322 1 87.25 245 GLY B N 1
ATOM 5097 C CA . GLY B 1 245 ? 7.809 15.57 -3.131 1 87.25 245 GLY B CA 1
ATOM 5098 C C . GLY B 1 245 ? 7.633 16.734 -4.074 1 87.25 245 GLY B C 1
ATOM 5099 O O . GLY B 1 245 ? 8.359 16.875 -5.059 1 87.25 245 GLY B O 1
ATOM 5100 N N . TYR B 1 246 ? 6.688 17.547 -3.824 1 89.62 246 TYR B N 1
ATOM 5101 C CA . TYR B 1 246 ? 6.328 18.609 -4.766 1 89.62 246 TYR B CA 1
ATOM 5102 C C . TYR B 1 246 ? 7.48 19.578 -4.957 1 89.62 246 TYR B C 1
ATOM 5104 O O . TYR B 1 246 ? 7.789 19.969 -6.086 1 89.62 246 TYR B O 1
ATOM 5112 N N . LEU B 1 247 ? 8.094 20.016 -3.879 1 92.81 247 LEU B N 1
ATOM 5113 C CA . LEU B 1 247 ? 9.18 20.984 -3.965 1 92.81 247 LEU B CA 1
ATOM 5114 C C . LEU B 1 247 ? 10.375 20.391 -4.695 1 92.81 247 LEU B C 1
ATOM 5116 O O . LEU B 1 247 ? 10.922 21 -5.613 1 92.81 247 LEU B O 1
ATOM 5120 N N . THR B 1 248 ? 10.742 19.219 -4.309 1 87.12 248 THR B N 1
ATOM 5121 C CA . THR B 1 248 ? 11.891 18.562 -4.91 1 87.12 248 THR B CA 1
ATOM 5122 C C . THR B 1 248 ? 11.648 18.297 -6.395 1 87.12 248 THR B C 1
ATOM 5124 O O . THR B 1 248 ? 12.555 18.469 -7.215 1 87.12 248 THR B O 1
ATOM 5127 N N . ARG B 1 249 ? 10.461 17.953 -6.711 1 85.69 249 ARG B N 1
ATOM 5128 C CA . ARG B 1 249 ? 10.133 17.719 -8.109 1 85.69 249 ARG B CA 1
ATOM 5129 C C . ARG B 1 249 ? 10.172 19.016 -8.906 1 85.69 249 ARG B C 1
ATOM 5131 O O . ARG B 1 249 ? 10.625 19.047 -10.047 1 85.69 249 ARG B O 1
ATOM 5138 N N . THR B 1 250 ? 9.609 20.031 -8.344 1 89.94 250 THR B N 1
ATOM 5139 C CA . THR B 1 250 ? 9.625 21.328 -9 1 89.94 250 THR B CA 1
ATOM 5140 C C . THR B 1 250 ? 11.055 21.812 -9.234 1 89.94 250 THR B C 1
ATOM 5142 O O . THR B 1 250 ? 11.375 22.328 -10.305 1 89.94 250 THR B O 1
ATOM 5145 N N . LEU B 1 251 ? 11.922 21.625 -8.266 1 88.5 251 LEU B N 1
ATOM 5146 C CA . LEU B 1 251 ? 13.336 21.953 -8.414 1 88.5 251 LEU B CA 1
ATOM 5147 C C . LEU B 1 251 ? 13.977 21.125 -9.523 1 88.5 251 LEU B C 1
ATOM 5149 O O . LEU B 1 251 ? 14.766 21.656 -10.312 1 88.5 251 LEU B O 1
ATOM 5153 N N . GLY B 1 252 ? 13.609 19.906 -9.555 1 83.12 252 GLY B N 1
ATOM 5154 C CA . GLY B 1 252 ? 14.109 19.031 -10.609 1 83.12 252 GLY B CA 1
ATOM 5155 C C . GLY B 1 252 ? 13.711 19.5 -12 1 83.12 252 GLY B C 1
ATOM 5156 O O . GLY B 1 252 ? 14.523 19.453 -12.93 1 83.12 252 GLY B O 1
ATOM 5157 N N . SER B 1 253 ? 12.508 19.906 -12.125 1 85.06 253 SER B N 1
ATOM 5158 C CA . SER B 1 253 ? 12.008 20.391 -13.414 1 85.06 253 SER B CA 1
ATOM 5159 C C . SER B 1 253 ? 12.75 21.641 -13.852 1 85.06 253 SER B C 1
ATOM 5161 O O . SER B 1 253 ? 12.758 21.984 -15.039 1 85.06 253 SER B O 1
ATOM 5163 N N . LYS B 1 254 ? 13.391 22.219 -12.922 1 86.44 254 LYS B N 1
ATOM 5164 C CA . LYS B 1 254 ? 14.156 23.438 -13.219 1 86.44 254 LYS B CA 1
ATOM 5165 C C . LYS B 1 254 ? 15.633 23.125 -13.414 1 86.44 254 LYS B C 1
ATOM 5167 O O . LYS B 1 254 ? 16.469 24.031 -13.484 1 86.44 254 LYS B O 1
ATOM 5172 N N . GLY B 1 255 ? 16 21.891 -13.352 1 81.69 255 GLY B N 1
ATOM 5173 C CA . GLY B 1 255 ? 17.359 21.453 -13.664 1 81.69 255 GLY B CA 1
ATOM 5174 C C . GLY B 1 255 ? 18.219 21.234 -12.438 1 81.69 255 GLY B C 1
ATOM 5175 O O . GLY B 1 255 ? 19.406 20.969 -12.547 1 81.69 255 GLY B O 1
ATOM 5176 N N . VAL B 1 256 ? 17.594 21.406 -11.32 1 80.75 256 VAL B N 1
ATOM 5177 C CA . VAL B 1 256 ? 18.344 21.156 -10.094 1 80.75 256 VAL B CA 1
ATOM 5178 C C . VAL B 1 256 ? 18.422 19.641 -9.828 1 80.75 256 VAL B C 1
ATOM 5180 O O . VAL B 1 256 ? 17.391 18.953 -9.828 1 80.75 256 VAL B O 1
ATOM 5183 N N . GLU B 1 257 ? 19.531 19.125 -9.727 1 76.38 257 GLU B N 1
ATOM 5184 C CA . GLU B 1 257 ? 19.703 17.719 -9.398 1 76.38 257 GLU B CA 1
ATOM 5185 C C . GLU B 1 257 ? 19.578 17.484 -7.895 1 76.38 257 GLU B C 1
ATOM 5187 O O . GLU B 1 257 ? 20.594 17.328 -7.199 1 76.38 257 GLU B O 1
ATOM 5192 N N . ALA B 1 258 ? 18.391 17.484 -7.441 1 75.69 258 ALA B N 1
ATOM 5193 C CA . ALA B 1 258 ? 18.094 17.312 -6.02 1 75.69 258 ALA B CA 1
ATOM 5194 C C . ALA B 1 258 ? 18.359 15.867 -5.582 1 75.69 258 ALA B C 1
ATOM 5196 O O . ALA B 1 258 ? 17.766 14.93 -6.125 1 75.69 258 ALA B O 1
ATOM 5197 N N . PRO B 1 259 ? 19.234 15.672 -4.645 1 75.62 259 PRO B N 1
ATOM 5198 C CA . PRO B 1 259 ? 19.562 14.312 -4.219 1 75.62 259 PRO B CA 1
ATOM 5199 C C . PRO B 1 259 ? 18.516 13.727 -3.268 1 75.62 259 PRO B C 1
ATOM 5201 O O . PRO B 1 259 ? 18.578 12.531 -2.949 1 75.62 259 PRO B O 1
ATOM 5204 N N . TRP B 1 260 ? 17.562 14.562 -2.867 1 78.06 260 TRP B N 1
ATOM 5205 C CA . TRP B 1 260 ? 16.594 14.148 -1.848 1 78.06 260 TRP B CA 1
ATOM 5206 C C . TRP B 1 260 ? 15.414 13.422 -2.477 1 78.06 260 TRP B C 1
ATOM 5208 O O . TRP B 1 260 ? 14.906 13.844 -3.516 1 78.06 260 TRP B O 1
ATOM 5218 N N . PRO B 1 261 ? 15.008 12.305 -1.783 1 75.31 261 PRO B N 1
ATOM 5219 C CA . PRO B 1 261 ? 13.867 11.57 -2.33 1 75.31 261 PRO B CA 1
ATOM 5220 C C . PRO B 1 261 ? 12.555 12.352 -2.23 1 75.31 261 PRO B C 1
ATOM 5222 O O . PRO B 1 261 ? 11.648 12.156 -3.041 1 75.31 261 PRO B O 1
ATOM 5225 N N . ASP B 1 262 ? 12.438 13.18 -1.232 1 83.75 262 ASP B N 1
ATOM 5226 C CA . ASP B 1 262 ? 11.234 13.984 -1.041 1 83.75 262 ASP B CA 1
ATOM 5227 C C . ASP B 1 262 ? 11.555 15.266 -0.271 1 83.75 262 ASP B C 1
ATOM 5229 O O . ASP B 1 262 ? 12.719 15.547 0.018 1 83.75 262 ASP B O 1
ATOM 5233 N N . ASP B 1 263 ? 10.547 16.062 -0.056 1 90.31 263 ASP B N 1
ATOM 5234 C CA . ASP B 1 263 ? 10.727 17.344 0.607 1 90.31 263 ASP B CA 1
ATOM 5235 C C . ASP B 1 263 ? 11.195 17.156 2.049 1 90.31 263 ASP B C 1
ATOM 5237 O O . ASP B 1 263 ? 12.008 17.938 2.547 1 90.31 263 ASP B O 1
ATOM 5241 N N . ALA B 1 264 ? 10.648 16.094 2.705 1 89.31 264 ALA B N 1
ATOM 5242 C CA . ALA B 1 264 ? 10.992 15.852 4.102 1 89.31 264 ALA B CA 1
ATOM 5243 C C . ALA B 1 264 ? 12.492 15.617 4.262 1 89.31 264 ALA B C 1
ATOM 5245 O O . ALA B 1 264 ? 13.102 16.109 5.211 1 89.31 264 ALA B O 1
ATOM 5246 N N . ALA B 1 265 ? 13.055 14.891 3.359 1 83.81 265 ALA B N 1
ATOM 5247 C CA . ALA B 1 265 ? 14.492 14.641 3.398 1 83.81 265 ALA B CA 1
ATOM 5248 C C . ALA B 1 265 ? 15.281 15.938 3.236 1 83.81 265 ALA B C 1
ATOM 5250 O O . ALA B 1 265 ? 16.281 16.156 3.926 1 83.81 265 ALA B O 1
ATOM 5251 N N . MET B 1 266 ? 14.875 16.734 2.334 1 88.56 266 MET B N 1
ATOM 5252 C CA . MET B 1 266 ? 15.547 18 2.096 1 88.56 266 MET B CA 1
ATOM 5253 C C . MET B 1 266 ? 15.5 18.891 3.342 1 88.56 266 MET B C 1
ATOM 5255 O O . MET B 1 266 ? 16.531 19.438 3.758 1 88.56 266 MET B O 1
ATOM 5259 N N . PHE B 1 267 ? 14.398 19 3.932 1 93.25 267 PHE B N 1
ATOM 5260 C CA . PHE B 1 267 ? 14.242 19.891 5.074 1 93.25 267 PHE B CA 1
ATOM 5261 C C . PHE B 1 267 ? 14.906 19.312 6.316 1 93.25 267 PHE B C 1
ATOM 5263 O O . PHE B 1 267 ? 15.359 20.047 7.188 1 93.25 267 PHE B O 1
ATOM 5270 N N . THR B 1 268 ? 14.875 17.984 6.465 1 90.5 268 THR B N 1
ATOM 5271 C CA . THR B 1 268 ? 15.641 17.375 7.551 1 90.5 268 THR B CA 1
ATOM 5272 C C . THR B 1 268 ? 17.109 17.75 7.453 1 90.5 268 THR B C 1
ATOM 5274 O O . THR B 1 268 ? 17.734 18.125 8.453 1 90.5 268 THR B O 1
ATOM 5277 N N . ARG B 1 269 ? 17.641 17.703 6.273 1 86.06 269 ARG B N 1
ATOM 5278 C CA . ARG B 1 269 ? 19.031 18.094 6.047 1 86.06 269 ARG B CA 1
ATOM 5279 C C . ARG B 1 269 ? 19.25 19.562 6.363 1 86.06 269 ARG B C 1
ATOM 5281 O O . ARG B 1 269 ? 20.297 19.938 6.922 1 86.06 269 ARG B O 1
ATOM 5288 N N . LEU B 1 270 ? 18.375 20.328 5.965 1 90.88 270 LEU B N 1
ATOM 5289 C CA . LEU B 1 270 ? 18.469 21.766 6.156 1 90.88 270 LEU B CA 1
ATOM 5290 C C . LEU B 1 270 ? 18.453 22.125 7.637 1 90.88 270 LEU B C 1
ATOM 5292 O O . LEU B 1 270 ? 19.156 23.031 8.07 1 90.88 270 LEU B O 1
ATOM 5296 N N . LEU B 1 271 ? 17.656 21.375 8.43 1 94.44 271 LEU B N 1
ATOM 5297 C CA . LEU B 1 271 ? 17.375 21.797 9.797 1 94.44 271 LEU B CA 1
ATOM 5298 C C . LEU B 1 271 ? 18.25 21.047 10.789 1 94.44 271 LEU B C 1
ATOM 5300 O O . LEU B 1 271 ? 18.422 21.484 11.922 1 94.44 271 LEU B O 1
ATOM 5304 N N . GLU B 1 272 ? 18.703 19.906 10.383 1 91.69 272 GLU B N 1
ATOM 5305 C CA . GLU B 1 272 ? 19.578 19.141 11.258 1 91.69 272 GLU B CA 1
ATOM 5306 C C . GLU B 1 272 ? 20.906 19.875 11.477 1 91.69 272 GLU B C 1
ATOM 5308 O O . GLU B 1 272 ? 21.484 20.406 10.531 1 91.69 272 GLU B O 1
ATOM 5313 N N . ARG B 1 273 ? 21.328 20.016 12.75 1 91 273 ARG B N 1
ATOM 5314 C CA . ARG B 1 273 ? 22.609 20.609 13.109 1 91 273 ARG B CA 1
ATOM 5315 C C . ARG B 1 273 ? 23.578 19.562 13.641 1 91 273 ARG B C 1
ATOM 5317 O O . ARG B 1 273 ? 23.203 18.734 14.477 1 91 273 ARG B O 1
ATOM 5324 N N . ARG B 1 274 ? 24.766 19.609 13.062 1 87.25 274 ARG B N 1
ATOM 5325 C CA . ARG B 1 274 ? 25.781 18.656 13.477 1 87.25 274 ARG B CA 1
ATOM 5326 C C . ARG B 1 274 ? 27.047 19.359 13.945 1 87.25 274 ARG B C 1
ATOM 5328 O O . ARG B 1 274 ? 27.406 20.406 13.406 1 87.25 274 ARG B O 1
ATOM 5335 N N . VAL B 1 275 ? 27.641 18.922 15.016 1 81.81 275 VAL B N 1
ATOM 5336 C CA . VAL B 1 275 ? 28.938 19.328 15.531 1 81.81 275 VAL B CA 1
ATOM 5337 C C . VAL B 1 275 ? 29.859 18.125 15.617 1 81.81 275 VAL B C 1
ATOM 5339 O O . VAL B 1 275 ? 29.531 17.125 16.266 1 81.81 275 VAL B O 1
ATOM 5342 N N . ASP B 1 276 ? 31.062 18.141 14.977 1 82.12 276 ASP B N 1
ATOM 5343 C CA . ASP B 1 276 ? 32 17.031 14.922 1 82.12 276 ASP B CA 1
ATOM 5344 C C . ASP B 1 276 ? 31.328 15.758 14.43 1 82.12 276 ASP B C 1
ATOM 5346 O O . ASP B 1 276 ? 31.438 14.711 15.078 1 82.12 276 ASP B O 1
ATOM 5350 N N . ASP B 1 277 ? 30.422 15.898 13.5 1 76 277 ASP B N 1
ATOM 5351 C CA . ASP B 1 277 ? 29.734 14.812 12.789 1 76 277 ASP B CA 1
ATOM 5352 C C . ASP B 1 277 ? 28.703 14.141 13.68 1 76 277 ASP B C 1
ATOM 5354 O O . ASP B 1 277 ? 28.25 13.023 13.391 1 76 277 ASP B O 1
ATOM 5358 N N . GLU B 1 278 ? 28.391 14.781 14.75 1 83.88 278 GLU B N 1
ATOM 5359 C CA . GLU B 1 278 ? 27.344 14.289 15.625 1 83.88 278 GLU B CA 1
ATOM 5360 C C . GLU B 1 278 ? 26.141 15.227 15.633 1 83.88 278 GLU B C 1
ATOM 5362 O O . GLU B 1 278 ? 26.297 16.453 15.656 1 83.88 278 GLU B O 1
ATOM 5367 N N . ARG B 1 279 ? 25.016 14.602 15.562 1 88.25 279 ARG B N 1
ATOM 5368 C CA . ARG B 1 279 ? 23.797 15.391 15.57 1 88.25 279 ARG B CA 1
ATOM 5369 C C . ARG B 1 279 ? 23.578 16.062 16.922 1 88.25 279 ARG B C 1
ATOM 5371 O O . ARG B 1 279 ? 23.609 15.391 17.969 1 88.25 279 ARG B O 1
ATOM 5378 N N . ARG B 1 280 ? 23.359 17.359 16.906 1 92 280 ARG B N 1
ATOM 5379 C CA . ARG B 1 280 ? 23 18.078 18.125 1 92 280 ARG B CA 1
ATOM 5380 C C . ARG B 1 280 ? 21.547 17.781 18.516 1 92 280 ARG B C 1
ATOM 5382 O O . ARG B 1 280 ? 20.656 17.766 17.656 1 92 280 ARG B O 1
ATOM 5389 N N . THR B 1 281 ? 21.359 17.438 19.75 1 94.81 281 THR B N 1
ATOM 5390 C CA . THR B 1 281 ? 20.016 17.031 20.156 1 94.81 281 THR B CA 1
ATOM 5391 C C . THR B 1 281 ? 19.453 18.016 21.172 1 94.81 281 THR B C 1
ATOM 5393 O O . THR B 1 281 ? 18.391 17.766 21.75 1 94.81 281 THR B O 1
ATOM 5396 N N . ASP B 1 282 ? 20.062 19.172 21.359 1 95.69 282 ASP B N 1
ATOM 5397 C CA . ASP B 1 282 ? 19.688 20.062 22.453 1 95.69 282 ASP B CA 1
ATOM 5398 C C . ASP B 1 282 ? 18.844 21.234 21.953 1 95.69 282 ASP B C 1
ATOM 5400 O O . ASP B 1 282 ? 18.391 22.062 22.734 1 95.69 282 ASP B O 1
ATOM 5404 N N . GLU B 1 283 ? 18.641 21.281 20.625 1 95.94 283 GLU B N 1
ATOM 5405 C CA . GLU B 1 283 ? 17.875 22.391 20.062 1 95.94 283 GLU B CA 1
ATOM 5406 C C . GLU B 1 283 ? 16.844 21.906 19.047 1 95.94 283 GLU B C 1
ATOM 5408 O O . GLU B 1 283 ? 17.156 21.062 18.203 1 95.94 283 GLU B O 1
ATOM 5413 N N . VAL B 1 284 ? 15.648 22.422 19.188 1 97.31 284 VAL B N 1
ATOM 5414 C CA . VAL B 1 284 ? 14.641 22.266 18.156 1 97.31 284 VAL B CA 1
ATOM 5415 C C . VAL B 1 284 ? 14.852 23.312 17.062 1 97.31 284 VAL B C 1
ATOM 5417 O O . VAL B 1 284 ? 15.117 24.484 17.375 1 97.31 284 VAL B O 1
ATOM 5420 N N . THR B 1 285 ? 14.867 22.875 15.836 1 98 285 THR B N 1
ATOM 5421 C CA . THR B 1 285 ? 15.016 23.812 14.719 1 98 285 THR B CA 1
ATOM 5422 C C . THR B 1 285 ? 13.75 23.828 13.867 1 98 285 THR B C 1
ATOM 5424 O O . THR B 1 285 ? 13.008 22.844 13.828 1 98 285 THR B O 1
ATOM 5427 N N . PHE B 1 286 ? 13.414 24.953 13.266 1 98.38 286 PHE B N 1
ATOM 5428 C CA . PHE B 1 286 ? 12.188 25.078 12.484 1 98.38 286 PHE B CA 1
ATOM 5429 C C . PHE B 1 286 ? 12.312 26.188 11.461 1 98.38 286 PHE B C 1
ATOM 5431 O O . PHE B 1 286 ? 13.219 27.031 11.547 1 98.38 286 PHE B O 1
ATOM 5438 N N . THR B 1 287 ? 11.539 26.156 10.461 1 98.31 287 THR B N 1
ATOM 5439 C CA . THR B 1 287 ? 11.539 27.188 9.414 1 98.31 287 THR B CA 1
ATOM 5440 C C . THR B 1 287 ? 10.508 28.266 9.727 1 98.31 287 THR B C 1
ATOM 5442 O O . THR B 1 287 ? 9.633 28.078 10.57 1 98.31 287 THR B O 1
ATOM 5445 N N . THR B 1 288 ? 10.648 29.422 9.031 1 97.75 288 THR B N 1
ATOM 5446 C CA . THR B 1 288 ? 9.531 30.359 8.953 1 97.75 288 THR B CA 1
ATOM 5447 C C . THR B 1 288 ? 8.414 29.797 8.078 1 97.75 288 THR B C 1
ATOM 5449 O O . THR B 1 288 ? 8.586 28.766 7.441 1 97.75 288 THR B O 1
ATOM 5452 N N . TRP B 1 289 ? 7.289 30.453 8.102 1 98.56 289 TRP B N 1
ATOM 5453 C CA . TRP B 1 289 ? 6.105 29.969 7.398 1 98.56 289 TRP B CA 1
ATOM 5454 C C . TRP B 1 289 ? 6.195 30.281 5.91 1 98.56 289 TRP B C 1
ATOM 5456 O O . TRP B 1 289 ? 6.648 31.359 5.516 1 98.56 289 TRP B O 1
ATOM 5466 N N . LEU B 1 290 ? 5.754 29.312 5.082 1 98.56 290 LEU B N 1
ATOM 5467 C CA . LEU B 1 290 ? 5.723 29.438 3.631 1 98.56 290 LEU B CA 1
ATOM 5468 C C . LEU B 1 290 ? 4.316 29.203 3.092 1 98.56 290 LEU B C 1
ATOM 5470 O O . LEU B 1 290 ? 3.564 28.391 3.648 1 98.56 290 LEU B O 1
ATOM 5474 N N . HIS B 1 291 ? 3.984 29.906 2.014 1 98.25 291 HIS B N 1
ATOM 5475 C CA . HIS B 1 291 ? 2.783 29.578 1.25 1 98.25 291 HIS B CA 1
ATOM 5476 C C . HIS B 1 291 ? 3.008 28.359 0.361 1 98.25 291 HIS B C 1
ATOM 5478 O O . HIS B 1 291 ? 4.082 28.203 -0.221 1 98.25 291 HIS B O 1
ATOM 5484 N N . SER B 1 292 ? 2.057 27.516 0.295 1 97.56 292 SER B N 1
ATOM 5485 C CA . SER B 1 292 ? 2.061 26.406 -0.645 1 97.56 292 SER B CA 1
ATOM 5486 C C . SER B 1 292 ? 0.891 26.5 -1.617 1 97.56 292 SER B C 1
ATOM 5488 O O . SER B 1 292 ? -0.27 26.422 -1.209 1 97.56 292 SER B O 1
ATOM 5490 N N . ARG B 1 293 ? 1.186 26.625 -2.924 1 96.69 293 ARG B N 1
ATOM 5491 C CA . ARG B 1 293 ? 0.144 26.875 -3.912 1 96.69 293 ARG B CA 1
ATOM 5492 C C . ARG B 1 293 ? 0.173 25.828 -5.02 1 96.69 293 ARG B C 1
ATOM 5494 O O . ARG B 1 293 ? -0.504 25.984 -6.039 1 96.69 293 ARG B O 1
ATOM 5501 N N . GLY B 1 294 ? 1.005 24.844 -4.855 1 93.12 294 GLY B N 1
ATOM 5502 C CA . GLY B 1 294 ? 1.148 23.844 -5.895 1 93.12 294 GLY B CA 1
ATOM 5503 C C . GLY B 1 294 ? 0.84 22.438 -5.41 1 93.12 294 GLY B C 1
ATOM 5504 O O . GLY B 1 294 ? 0.574 22.219 -4.227 1 93.12 294 GLY B O 1
ATOM 5505 N N . GLY B 1 295 ? 0.833 21.484 -6.391 1 90.19 295 GLY B N 1
ATOM 5506 C CA . GLY B 1 295 ? 0.576 20.094 -6.047 1 90.19 295 GLY B CA 1
ATOM 5507 C C . GLY B 1 295 ? -0.804 19.859 -5.457 1 90.19 295 GLY B C 1
ATOM 5508 O O . GLY B 1 295 ? -1.801 20.344 -5.996 1 90.19 295 GLY B O 1
ATOM 5509 N N . SER B 1 296 ? -0.805 19.156 -4.367 1 92.06 296 SER B N 1
ATOM 5510 C CA . SER B 1 296 ? -2.068 18.812 -3.725 1 92.06 296 SER B CA 1
ATOM 5511 C C . SER B 1 296 ? -2.689 20.016 -3.043 1 92.06 296 SER B C 1
ATOM 5513 O O . SER B 1 296 ? -3.855 19.984 -2.645 1 92.06 296 SER B O 1
ATOM 5515 N N . ASP B 1 297 ? -1.938 21.125 -2.963 1 96.19 297 ASP B N 1
ATOM 5516 C CA . ASP B 1 297 ? -2.432 22.328 -2.314 1 96.19 297 ASP B CA 1
ATOM 5517 C C . ASP B 1 297 ? -3.018 23.297 -3.336 1 96.19 297 ASP B C 1
ATOM 5519 O O . ASP B 1 297 ? -3.629 24.312 -2.967 1 96.19 297 ASP B O 1
ATOM 5523 N N . GLU B 1 298 ? -2.891 23.016 -4.578 1 95.44 298 GLU B N 1
ATOM 5524 C CA . GLU B 1 298 ? -3.291 23.922 -5.645 1 95.44 298 GLU B CA 1
ATOM 5525 C C . GLU B 1 298 ? -4.797 24.172 -5.633 1 95.44 298 GLU B C 1
ATOM 5527 O O . GLU B 1 298 ? -5.254 25.297 -5.805 1 95.44 298 GLU B O 1
ATOM 5532 N N . PRO B 1 299 ? -5.645 23.172 -5.395 1 95.88 299 PRO B N 1
ATOM 5533 C CA . PRO B 1 299 ? -7.094 23.391 -5.457 1 95.88 299 PRO B CA 1
ATOM 5534 C C . PRO B 1 299 ? -7.578 24.453 -4.469 1 95.88 299 PRO B C 1
ATOM 5536 O O . PRO B 1 299 ? -8.539 25.172 -4.75 1 95.88 299 PRO B O 1
ATOM 5539 N N . LEU B 1 300 ? -6.852 24.609 -3.348 1 97.44 300 LEU B N 1
ATOM 5540 C CA . LEU B 1 300 ? -7.297 25.562 -2.348 1 97.44 300 LEU B CA 1
ATOM 5541 C C . LEU B 1 300 ? -6.441 26.828 -2.391 1 97.44 300 LEU B C 1
ATOM 5543 O O . LEU B 1 300 ? -6.516 27.672 -1.486 1 97.44 300 LEU B O 1
ATOM 5547 N N . SER B 1 301 ? -5.609 26.922 -3.42 1 96.88 301 SER B N 1
ATOM 5548 C CA . SER B 1 301 ? -4.898 28.172 -3.666 1 96.88 301 SER B CA 1
ATOM 5549 C C . SER B 1 301 ? -5.836 29.25 -4.219 1 96.88 301 SER B C 1
ATOM 5551 O O . SER B 1 301 ? -7.008 28.969 -4.488 1 96.88 301 SER B O 1
ATOM 5553 N N . ALA B 1 302 ? -5.266 30.453 -4.375 1 95.06 302 ALA B N 1
ATOM 5554 C CA . ALA B 1 302 ? -6.07 31.578 -4.84 1 95.06 302 ALA B CA 1
ATOM 5555 C C . ALA B 1 302 ? -6.656 31.312 -6.223 1 95.06 302 ALA B C 1
ATOM 5557 O O . ALA B 1 302 ? -7.766 31.75 -6.535 1 95.06 302 ALA B O 1
ATOM 5558 N N . THR B 1 303 ? -5.98 30.562 -7.047 1 92.75 303 THR B N 1
ATOM 5559 C CA . THR B 1 303 ? -6.418 30.312 -8.414 1 92.75 303 THR B CA 1
ATOM 5560 C C . THR B 1 303 ? -7.062 28.938 -8.539 1 92.75 303 THR B C 1
ATOM 5562 O O . THR B 1 303 ? -7.504 28.547 -9.617 1 92.75 303 THR B O 1
ATOM 5565 N N . GLY B 1 304 ? -7.09 28.203 -7.469 1 94.5 304 GLY B N 1
ATOM 5566 C CA . GLY B 1 304 ? -7.668 26.859 -7.5 1 94.5 304 GLY B CA 1
ATOM 5567 C C . GLY B 1 304 ? -9.188 26.875 -7.445 1 94.5 304 GLY B C 1
ATOM 5568 O O . GLY B 1 304 ? -9.789 27.859 -7.02 1 94.5 304 GLY B O 1
ATOM 5569 N N . ASP B 1 305 ? -9.836 25.797 -7.828 1 94.5 305 ASP B N 1
ATOM 5570 C CA . ASP B 1 305 ? -11.289 25.766 -7.918 1 94.5 305 ASP B CA 1
ATOM 5571 C C . ASP B 1 305 ? -11.891 25.016 -6.73 1 94.5 305 ASP B C 1
ATOM 5573 O O . ASP B 1 305 ? -13.109 24.797 -6.672 1 94.5 305 ASP B O 1
ATOM 5577 N N . ALA B 1 306 ? -11.07 24.531 -5.777 1 95.81 306 ALA B N 1
ATOM 5578 C CA . ALA B 1 306 ? -11.516 23.812 -4.582 1 95.81 306 ALA B CA 1
ATOM 5579 C C . ALA B 1 306 ? -12.469 22.688 -4.945 1 95.81 306 ALA B C 1
ATOM 5581 O O . ALA B 1 306 ? -13.453 22.438 -4.246 1 95.81 306 ALA B O 1
ATOM 5582 N N . LEU B 1 307 ? -12.203 22.062 -6.09 1 94.94 307 LEU B N 1
ATOM 5583 C CA . LEU B 1 307 ? -13 20.953 -6.625 1 94.94 307 LEU B CA 1
ATOM 5584 C C . LEU B 1 307 ? -14.469 21.359 -6.738 1 94.94 307 LEU B C 1
ATOM 5586 O O . LEU B 1 307 ? -15.359 20.547 -6.477 1 94.94 307 LEU B O 1
ATOM 5590 N N . GLY B 1 308 ? -14.758 22.609 -6.98 1 94.38 308 GLY B N 1
ATOM 5591 C CA . GLY B 1 308 ? -16.109 23.094 -7.242 1 94.38 308 GLY B CA 1
ATOM 5592 C C . GLY B 1 308 ? -16.797 23.609 -6.004 1 94.38 308 GLY B C 1
ATOM 5593 O O . GLY B 1 308 ? -17.938 24.078 -6.074 1 94.38 308 GLY B O 1
ATOM 5594 N N . VAL B 1 309 ? -16.156 23.578 -4.828 1 97.06 309 VAL B N 1
ATOM 5595 C CA . VAL B 1 309 ? -16.75 24.047 -3.584 1 97.06 309 VAL B CA 1
ATOM 5596 C C . VAL B 1 309 ? -16.734 25.578 -3.555 1 97.06 309 VAL B C 1
ATOM 5598 O O . VAL B 1 309 ? -15.711 26.188 -3.82 1 97.06 309 VAL B O 1
ATOM 5601 N N . ASP B 1 310 ? -17.875 26.141 -3.256 1 96.56 310 ASP B N 1
ATOM 5602 C CA . ASP B 1 310 ? -17.953 27.594 -3.109 1 96.56 310 ASP B CA 1
ATOM 5603 C C . ASP B 1 310 ? -17.234 28.062 -1.85 1 96.56 310 ASP B C 1
ATOM 5605 O O . ASP B 1 310 ? -17.375 27.453 -0.784 1 96.56 310 ASP B O 1
ATOM 5609 N N . ARG B 1 311 ? -16.484 29.109 -1.984 1 97.88 311 ARG B N 1
ATOM 5610 C CA . ARG B 1 311 ? -15.75 29.703 -0.875 1 97.88 311 ARG B CA 1
ATOM 5611 C C . ARG B 1 311 ? -16.344 31.062 -0.502 1 97.88 311 ARG B C 1
ATOM 5613 O O . ARG B 1 311 ? -16.609 31.891 -1.375 1 97.88 311 ARG B O 1
ATOM 5620 N N . ASN B 1 312 ? -16.516 31.281 0.75 1 98.06 312 ASN B N 1
ATOM 5621 C CA . ASN B 1 312 ? -17.172 32.5 1.227 1 98.06 312 ASN B CA 1
ATOM 5622 C C . ASN B 1 312 ? -16.156 33.562 1.604 1 98.06 312 ASN B C 1
ATOM 5624 O O . ASN B 1 312 ? -16.531 34.719 1.844 1 98.06 312 ASN B O 1
ATOM 5628 N N . LEU B 1 313 ? -14.945 33.281 1.743 1 98.38 313 LEU B N 1
ATOM 5629 C CA . LEU B 1 313 ? -13.867 34.219 2.018 1 98.38 313 LEU B CA 1
ATOM 5630 C C . LEU B 1 313 ? -13.016 34.438 0.774 1 98.38 313 LEU B C 1
ATOM 5632 O O . LEU B 1 313 ? -13.188 33.75 -0.236 1 98.38 313 LEU B O 1
ATOM 5636 N N . ASP B 1 314 ? -12.195 35.469 0.854 1 97.81 314 ASP B N 1
ATOM 5637 C CA . ASP B 1 314 ? -11.227 35.656 -0.223 1 97.81 314 ASP B CA 1
ATOM 5638 C C . ASP B 1 314 ? -10.398 34.375 -0.427 1 97.81 314 ASP B C 1
ATOM 5640 O O . ASP B 1 314 ? -9.828 33.844 0.527 1 97.81 314 ASP B O 1
ATOM 5644 N N . PRO B 1 315 ? -10.289 33.875 -1.622 1 97.56 315 PRO B N 1
ATOM 5645 C CA . PRO B 1 315 ? -9.609 32.625 -1.904 1 97.56 315 PRO B CA 1
ATOM 5646 C C . PRO B 1 315 ? -8.203 32.562 -1.322 1 97.56 315 PRO B C 1
ATOM 5648 O O . PRO B 1 315 ? -7.734 31.484 -0.92 1 97.56 315 PRO B O 1
ATOM 5651 N N . GLU B 1 316 ? -7.504 33.625 -1.254 1 97.56 316 GLU B N 1
ATOM 5652 C CA . GLU B 1 316 ? -6.137 33.688 -0.739 1 97.56 316 GLU B CA 1
ATOM 5653 C C . GLU B 1 316 ? -6.086 33.281 0.728 1 97.56 316 GLU B C 1
ATOM 5655 O O . GLU B 1 316 ? -5.062 32.781 1.202 1 97.56 316 GLU B O 1
ATOM 5660 N N . LEU B 1 317 ? -7.199 33.438 1.388 1 98.38 317 LEU B N 1
ATOM 5661 C CA . LEU B 1 317 ? -7.246 33.156 2.822 1 98.38 317 LEU B CA 1
ATOM 5662 C C . LEU B 1 317 ? -7.258 31.656 3.098 1 98.38 317 LEU B C 1
ATOM 5664 O O . LEU B 1 317 ? -6.926 31.234 4.203 1 98.38 317 LEU B O 1
ATOM 5668 N N . TYR B 1 318 ? -7.613 30.844 2.084 1 98.62 318 TYR B N 1
ATOM 5669 C CA . TYR B 1 318 ? -7.695 29.406 2.242 1 98.62 318 TYR B CA 1
ATOM 5670 C C . TYR B 1 318 ? -6.352 28.75 1.95 1 98.62 318 TYR B C 1
ATOM 5672 O O . TYR B 1 318 ? -6.148 27.562 2.26 1 98.62 318 TYR B O 1
ATOM 5680 N N . GLU B 1 319 ? -5.418 29.516 1.392 1 98.62 319 GLU B N 1
ATOM 5681 C CA . GLU B 1 319 ? -4.152 28.938 0.963 1 98.62 319 GLU B CA 1
ATOM 5682 C C . GLU B 1 319 ? -3.436 28.25 2.127 1 98.62 319 GLU B C 1
ATOM 5684 O O . GLU B 1 319 ? -3.447 28.766 3.252 1 98.62 319 GLU B O 1
ATOM 5689 N N . VAL B 1 320 ? -2.854 27.109 1.779 1 98.62 320 VAL B N 1
ATOM 5690 C CA . VAL B 1 320 ? -2.072 26.406 2.789 1 98.62 320 VAL B CA 1
ATOM 5691 C C . VAL B 1 320 ? -0.768 27.156 3.053 1 98.62 320 VAL B C 1
ATOM 5693 O O . VAL B 1 320 ? -0.065 27.531 2.113 1 98.62 320 VAL B O 1
ATOM 5696 N N . THR B 1 321 ? -0.531 27.469 4.223 1 98.81 321 THR B N 1
ATOM 5697 C CA . THR B 1 321 ? 0.799 27.859 4.684 1 98.81 321 THR B CA 1
ATOM 5698 C C . THR B 1 321 ? 1.398 26.766 5.57 1 98.81 321 THR B C 1
ATOM 5700 O O . THR B 1 321 ? 0.668 25.984 6.184 1 98.81 321 THR B O 1
ATOM 5703 N N . PHE B 1 322 ? 2.719 26.641 5.547 1 98.75 322 PHE B N 1
ATOM 5704 C CA . PHE B 1 322 ? 3.293 25.547 6.316 1 98.75 322 PHE B CA 1
ATOM 5705 C C . PHE B 1 322 ? 4.645 25.938 6.898 1 98.75 322 PHE B C 1
ATOM 5707 O O . PHE B 1 322 ? 5.27 26.906 6.438 1 98.75 322 PHE B O 1
ATOM 5714 N N . MET B 1 323 ? 5.098 25.328 7.906 1 98.69 323 MET B N 1
ATOM 5715 C CA . MET B 1 323 ? 6.441 25.344 8.477 1 98.69 323 MET B CA 1
ATOM 5716 C C . MET B 1 323 ? 6.887 23.953 8.875 1 98.69 323 MET B C 1
ATOM 5718 O O . MET B 1 323 ? 6.055 23.062 9.078 1 98.69 323 MET B O 1
ATOM 5722 N N . PHE B 1 324 ? 8.156 23.719 8.883 1 98.31 324 PHE B N 1
ATOM 5723 C CA . PHE B 1 324 ? 8.711 22.469 9.352 1 98.31 324 PHE B CA 1
ATOM 5724 C C . PHE B 1 324 ? 9.344 22.641 10.727 1 98.31 324 PHE B C 1
ATOM 5726 O O . PHE B 1 324 ? 9.914 23.688 11.031 1 98.31 324 PHE B O 1
ATOM 5733 N N . VAL B 1 325 ? 9.172 21.672 11.539 1 98.19 325 VAL B N 1
ATOM 5734 C CA . VAL B 1 325 ? 9.797 21.594 12.859 1 98.19 325 VAL B CA 1
ATOM 5735 C C . VAL B 1 325 ? 10.586 20.297 12.977 1 98.19 325 VAL B C 1
ATOM 5737 O O . VAL B 1 325 ? 10.039 19.219 12.758 1 98.19 325 VAL B O 1
ATOM 5740 N N . TYR B 1 326 ? 11.82 20.422 13.305 1 96.88 326 TYR B N 1
ATOM 5741 C CA . TYR B 1 326 ? 12.703 19.266 13.414 1 96.88 326 TYR B CA 1
ATOM 5742 C C . TYR B 1 326 ? 13.094 19.016 14.867 1 96.88 326 TYR B C 1
ATOM 5744 O O . TYR B 1 326 ? 13.656 19.891 15.523 1 96.88 326 TYR B O 1
ATOM 5752 N N . ASP B 1 327 ? 12.719 17.875 15.43 1 96.38 327 ASP B N 1
ATOM 5753 C CA . ASP B 1 327 ? 13.156 17.422 16.75 1 96.38 327 ASP B CA 1
ATOM 5754 C C . ASP B 1 327 ? 14.328 16.453 16.641 1 96.38 327 ASP B C 1
ATOM 5756 O O . ASP B 1 327 ? 14.148 15.297 16.266 1 96.38 327 ASP B O 1
ATOM 5760 N N . PRO B 1 328 ? 15.461 16.922 17 1 93.81 328 PRO B N 1
ATOM 5761 C CA . PRO B 1 328 ? 16.672 16.125 16.781 1 93.81 328 PRO B CA 1
ATOM 5762 C C . PRO B 1 328 ? 16.766 14.93 17.734 1 93.81 328 PRO B C 1
ATOM 5764 O O . PRO B 1 328 ? 17.531 14 17.484 1 93.81 328 PRO B O 1
ATOM 5767 N N . ARG B 1 329 ? 16.078 14.914 18.875 1 94 329 ARG B N 1
ATOM 5768 C CA . ARG B 1 329 ? 16.156 13.828 19.844 1 94 329 ARG B CA 1
ATOM 5769 C C . ARG B 1 329 ? 15.703 12.508 19.219 1 94 329 ARG B C 1
ATOM 5771 O O . ARG B 1 329 ? 16.312 11.461 19.453 1 94 329 ARG B O 1
ATOM 5778 N N . GLY B 1 330 ? 14.68 12.602 18.438 1 88.56 330 GLY B N 1
ATOM 5779 C CA . GLY B 1 330 ? 14.172 11.422 17.75 1 88.56 330 GLY B CA 1
ATOM 5780 C C . GLY B 1 330 ? 14.422 11.453 16.25 1 88.56 330 GLY B C 1
ATOM 5781 O O . GLY B 1 330 ? 13.953 10.578 15.523 1 88.56 330 GLY B O 1
ATOM 5782 N N . ASP B 1 331 ? 15.156 12.492 15.812 1 90.12 331 ASP B N 1
ATOM 5783 C CA . ASP B 1 331 ? 15.375 12.688 14.383 1 90.12 331 ASP B CA 1
ATOM 5784 C C . ASP B 1 331 ? 14.055 12.695 13.617 1 90.12 331 ASP B C 1
ATOM 5786 O O . ASP B 1 331 ? 13.891 11.945 12.656 1 90.12 331 ASP B O 1
ATOM 5790 N N . LEU B 1 332 ? 13.125 13.531 14.062 1 91.81 332 LEU B N 1
ATOM 5791 C CA . LEU B 1 332 ? 11.766 13.594 13.516 1 91.81 332 LEU B CA 1
ATOM 5792 C C . LEU B 1 332 ? 11.492 14.953 12.891 1 91.81 332 LEU B C 1
ATOM 5794 O O . LEU B 1 332 ? 11.836 15.992 13.477 1 91.81 332 LEU B O 1
ATOM 5798 N N . LEU B 1 333 ? 11.008 14.898 11.68 1 94.94 333 LEU B N 1
ATOM 5799 C CA . LEU B 1 333 ? 10.562 16.125 11.023 1 94.94 333 LEU B CA 1
ATOM 5800 C C . LEU B 1 333 ? 9.047 16.172 10.938 1 94.94 333 LEU B C 1
ATOM 5802 O O . LEU B 1 333 ? 8.414 15.266 10.398 1 94.94 333 LEU B O 1
ATOM 5806 N N . PHE B 1 334 ? 8.508 17.234 11.531 1 97.25 334 PHE B N 1
ATOM 5807 C CA . PHE B 1 334 ? 7.07 17.469 11.469 1 97.25 334 PHE B CA 1
ATOM 5808 C C . PHE B 1 334 ? 6.746 18.625 10.531 1 97.25 334 PHE B C 1
ATOM 5810 O O . PHE B 1 334 ? 7.578 19.516 10.32 1 97.25 334 PHE B O 1
ATOM 5817 N N . LYS B 1 335 ? 5.637 18.562 9.922 1 98.31 335 LYS B N 1
ATOM 5818 C CA . LYS B 1 335 ? 5.109 19.672 9.125 1 98.31 335 LYS B CA 1
ATOM 5819 C C . LYS B 1 335 ? 3.82 20.203 9.734 1 98.31 335 LYS B C 1
ATOM 5821 O O . LYS B 1 335 ? 2.914 19.453 10.07 1 98.31 335 LYS B O 1
ATOM 5826 N N . VAL B 1 336 ? 3.775 21.469 9.914 1 98.69 336 VAL B N 1
ATOM 5827 C CA . VAL B 1 336 ? 2.584 22.141 10.422 1 98.69 336 VAL B CA 1
ATOM 5828 C C . VAL B 1 336 ? 1.965 23 9.32 1 98.69 336 VAL B C 1
ATOM 5830 O O . VAL B 1 336 ? 2.666 23.75 8.648 1 98.69 336 VAL B O 1
ATOM 5833 N N . GLU B 1 337 ? 0.707 22.812 9.148 1 98.88 337 GLU B N 1
ATOM 5834 C CA . GLU B 1 337 ? -0.019 23.562 8.125 1 98.88 337 GLU B CA 1
ATOM 5835 C C . GLU B 1 337 ? -1.101 24.453 8.75 1 98.88 337 GLU B C 1
ATOM 5837 O O . GLU B 1 337 ? -1.69 24.078 9.773 1 98.88 337 GLU B O 1
ATOM 5842 N N . ALA B 1 338 ? -1.351 25.609 8.203 1 98.88 338 ALA B N 1
ATOM 5843 C CA . ALA B 1 338 ? -2.422 26.516 8.617 1 98.88 338 ALA B CA 1
ATOM 5844 C C . ALA B 1 338 ? -2.947 27.328 7.441 1 98.88 338 ALA B C 1
ATOM 5846 O O . ALA B 1 338 ? -2.213 27.594 6.488 1 98.88 338 ALA B O 1
ATOM 5847 N N . PRO B 1 339 ? -4.258 27.641 7.488 1 98.81 339 PRO B N 1
ATOM 5848 C CA . PRO B 1 339 ? -4.73 28.562 6.461 1 98.81 339 PRO B CA 1
ATOM 5849 C C . PRO B 1 339 ? -4.047 29.922 6.531 1 98.81 339 PRO B C 1
ATOM 5851 O O . PRO B 1 339 ? -3.76 30.422 7.625 1 98.81 339 PRO B O 1
ATOM 5854 N N . ALA B 1 340 ? -3.854 30.531 5.375 1 98.81 340 ALA B N 1
ATOM 5855 C CA . ALA B 1 340 ? -3.256 31.859 5.293 1 98.81 340 ALA B CA 1
ATOM 5856 C C . ALA B 1 340 ? -4.043 32.875 6.125 1 98.81 340 ALA B C 1
ATOM 5858 O O . ALA B 1 340 ? -3.479 33.844 6.637 1 98.81 340 ALA B O 1
ATOM 5859 N N . ALA B 1 341 ? -5.289 32.594 6.32 1 98.75 341 ALA B N 1
ATOM 5860 C CA . ALA B 1 341 ? -6.156 33.469 7.098 1 98.75 341 ALA B CA 1
ATOM 5861 C C . ALA B 1 341 ? -5.578 33.719 8.484 1 98.75 341 ALA B C 1
ATOM 5863 O O . ALA B 1 341 ? -5.777 34.812 9.062 1 98.75 341 ALA B O 1
ATOM 5864 N N . PHE B 1 342 ? -4.855 32.844 8.984 1 98.81 342 PHE B N 1
ATOM 5865 C CA . PHE B 1 342 ? -4.324 32.969 10.336 1 98.81 342 PHE B CA 1
ATOM 5866 C C . PHE B 1 342 ? -2.861 33.406 10.305 1 98.81 342 PHE B C 1
ATOM 5868 O O . PHE B 1 342 ? -2.438 34.25 11.102 1 98.81 342 PHE B O 1
ATOM 5875 N N . THR B 1 343 ? -2.09 32.938 9.375 1 98.69 343 THR B N 1
ATOM 5876 C CA . THR B 1 343 ? -0.643 33.125 9.414 1 98.69 343 THR B CA 1
ATOM 5877 C C . THR B 1 343 ? -0.255 34.469 8.812 1 98.69 343 THR B C 1
ATOM 5879 O O . THR B 1 343 ? 0.872 34.938 9 1 98.69 343 THR B O 1
ATOM 5882 N N . THR B 1 344 ? -1.156 35.125 8.102 1 97.69 344 THR B N 1
ATOM 5883 C CA . THR B 1 344 ? -0.855 36.438 7.57 1 97.69 344 THR B CA 1
ATOM 5884 C C . THR B 1 344 ? -0.754 37.469 8.695 1 97.69 344 THR B C 1
ATOM 5886 O O . THR B 1 344 ? -0.066 38.469 8.562 1 97.69 344 THR B O 1
ATOM 5889 N N . ASP B 1 345 ? -1.483 37.219 9.766 1 97.81 345 ASP B N 1
ATOM 5890 C CA . ASP B 1 345 ? -1.362 38.031 10.961 1 97.81 345 ASP B CA 1
ATOM 5891 C C . ASP B 1 345 ? -0.129 37.656 11.773 1 97.81 345 ASP B C 1
ATOM 5893 O O . ASP B 1 345 ? -0.033 36.531 12.266 1 97.81 345 ASP B O 1
ATOM 5897 N N . GLU B 1 346 ? 0.757 38.594 11.961 1 97.81 346 GLU B N 1
ATOM 5898 C CA . GLU B 1 346 ? 2.035 38.344 12.617 1 97.81 346 GLU B CA 1
ATOM 5899 C C . GLU B 1 346 ? 1.834 37.812 14.039 1 97.81 346 GLU B C 1
ATOM 5901 O O . GLU B 1 346 ? 2.564 36.938 14.5 1 97.81 346 GLU B O 1
ATOM 5906 N N . ARG B 1 347 ? 0.917 38.375 14.734 1 97.75 347 ARG B N 1
ATOM 5907 C CA . ARG B 1 347 ? 0.665 38 16.109 1 97.75 347 ARG B CA 1
ATOM 5908 C C . ARG B 1 347 ? 0.203 36.531 16.188 1 97.75 347 ARG B C 1
ATOM 5910 O O . ARG B 1 347 ? 0.718 35.75 17 1 97.75 347 ARG B O 1
ATOM 5917 N N . VAL B 1 348 ? -0.722 36.188 15.336 1 98.44 348 VAL B N 1
ATOM 5918 C CA . VAL B 1 348 ? -1.261 34.812 15.336 1 98.44 348 VAL B CA 1
ATOM 5919 C C . VAL B 1 348 ? -0.192 33.844 14.852 1 98.44 348 VAL B C 1
ATOM 5921 O O . VAL B 1 348 ? -0.02 32.781 15.43 1 98.44 348 VAL B O 1
ATOM 5924 N N . ARG B 1 349 ? 0.518 34.219 13.82 1 98.5 349 ARG B N 1
ATOM 5925 C CA . ARG B 1 349 ? 1.586 33.406 13.266 1 98.5 349 ARG B CA 1
ATOM 5926 C C . ARG B 1 349 ? 2.641 33.094 14.328 1 98.5 349 ARG B C 1
ATOM 5928 O O . ARG B 1 349 ? 3.057 31.938 14.469 1 98.5 349 ARG B O 1
ATOM 5935 N N . SER B 1 350 ? 3.025 34.094 15.062 1 97.5 350 SER B N 1
ATOM 5936 C CA . SER B 1 350 ? 4.016 33.906 16.125 1 97.5 350 SER B CA 1
ATOM 5937 C C . SER B 1 350 ? 3.484 33.031 17.234 1 97.5 350 SER B C 1
ATOM 5939 O O . SER B 1 350 ? 4.219 32.219 17.781 1 97.5 350 SER B O 1
ATOM 5941 N N . ALA B 1 351 ? 2.27 33.25 17.547 1 98.38 351 ALA B N 1
ATOM 5942 C CA . ALA B 1 351 ? 1.641 32.438 18.594 1 98.38 351 ALA B CA 1
ATOM 5943 C C . ALA B 1 351 ? 1.586 30.969 18.188 1 98.38 351 ALA B C 1
ATOM 5945 O O . ALA B 1 351 ? 1.898 30.078 18.984 1 98.38 351 ALA B O 1
ATOM 5946 N N . LEU B 1 352 ? 1.173 30.734 16.953 1 98.62 352 LEU B N 1
ATOM 5947 C CA . LEU B 1 352 ? 1.109 29.359 16.438 1 98.62 352 LEU B CA 1
ATOM 5948 C C . LEU B 1 352 ? 2.488 28.703 16.469 1 98.62 352 LEU B C 1
ATOM 5950 O O . LEU B 1 352 ? 2.631 27.562 16.906 1 98.62 352 LEU B O 1
ATOM 5954 N N . THR B 1 353 ? 3.488 29.438 16.031 1 98.31 353 THR B N 1
ATOM 5955 C CA . THR B 1 353 ? 4.855 28.922 16 1 98.31 353 THR B CA 1
ATOM 5956 C C . THR B 1 353 ? 5.32 28.562 17.406 1 98.31 353 THR B C 1
ATOM 5958 O O . THR B 1 353 ? 5.801 27.453 17.641 1 98.31 353 THR B O 1
ATOM 5961 N N . SER B 1 354 ? 5.09 29.484 18.312 1 97.81 354 SER B N 1
ATOM 5962 C CA . SER B 1 354 ? 5.508 29.266 19.688 1 97.81 354 SER B CA 1
ATOM 5963 C C . SER B 1 354 ? 4.793 28.078 20.312 1 97.81 354 SER B C 1
ATOM 5965 O O . SER B 1 354 ? 5.406 27.266 21.016 1 97.81 354 SER B O 1
ATOM 5967 N N . GLN B 1 355 ? 3.523 28 20.047 1 98.06 355 GLN B N 1
ATOM 5968 C CA . GLN B 1 355 ? 2.717 26.906 20.578 1 98.06 355 GLN B CA 1
ATOM 5969 C C . GLN B 1 355 ? 3.246 25.547 20.094 1 98.06 355 GLN B C 1
ATOM 5971 O O . GLN B 1 355 ? 3.479 24.656 20.906 1 98.06 355 GLN B O 1
ATOM 5976 N N . VAL B 1 356 ? 3.467 25.375 18.797 1 97.94 356 VAL B N 1
ATOM 5977 C CA . VAL B 1 356 ? 3.852 24.109 18.203 1 97.94 356 VAL B CA 1
ATOM 5978 C C . VAL B 1 356 ? 5.262 23.719 18.641 1 97.94 356 VAL B C 1
ATOM 5980 O O . VAL B 1 356 ? 5.5 22.578 19.062 1 97.94 356 VAL B O 1
ATOM 5983 N N . VAL B 1 357 ? 6.168 24.703 18.594 1 98.06 357 VAL B N 1
ATOM 5984 C CA . VAL B 1 357 ? 7.562 24.438 18.953 1 98.06 357 VAL B CA 1
ATOM 5985 C C . VAL B 1 357 ? 7.652 24.031 20.422 1 98.06 357 VAL B C 1
ATOM 5987 O O . VAL B 1 357 ? 8.359 23.078 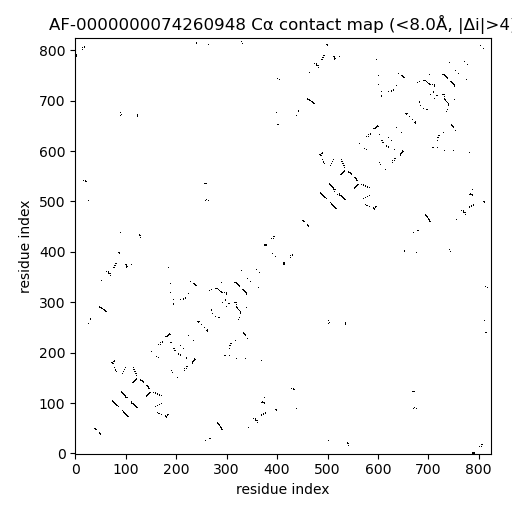20.75 1 98.06 357 VAL B O 1
ATOM 5990 N N . SER B 1 358 ? 6.93 24.703 21.266 1 97.5 358 SER B N 1
ATOM 5991 C CA . SER B 1 358 ? 6.941 24.375 22.688 1 97.5 358 SER B CA 1
ATOM 5992 C C . SER B 1 358 ? 6.379 22.984 22.953 1 97.5 358 SER B C 1
ATOM 5994 O O . SER B 1 358 ? 6.922 22.234 23.766 1 97.5 358 SER B O 1
ATOM 5996 N N . GLU B 1 359 ? 5.328 22.656 22.312 1 97.19 359 GLU B N 1
ATOM 5997 C CA . GLU B 1 359 ? 4.703 21.359 22.531 1 97.19 359 GLU B CA 1
ATOM 5998 C C . GLU B 1 359 ? 5.57 20.219 21.984 1 97.19 359 GLU B C 1
ATOM 6000 O O . GLU B 1 359 ? 5.707 19.172 22.625 1 97.19 359 GLU B O 1
ATOM 6005 N N . VAL B 1 360 ? 6.137 20.391 20.812 1 97.06 360 VAL B N 1
ATOM 6006 C CA . VAL B 1 360 ? 7.031 19.391 20.234 1 97.06 360 VAL B CA 1
ATOM 6007 C C . VAL B 1 360 ? 8.219 19.172 21.172 1 97.06 360 VAL B C 1
ATOM 6009 O O . VAL B 1 360 ? 8.625 18.031 21.422 1 97.06 360 VAL B O 1
ATOM 6012 N N . ALA B 1 361 ? 8.734 20.281 21.688 1 96.75 361 ALA B N 1
ATOM 6013 C CA . ALA B 1 361 ? 9.875 20.188 22.609 1 96.75 361 ALA B CA 1
ATOM 6014 C C . ALA B 1 361 ? 9.484 19.469 23.891 1 96.75 361 ALA B C 1
ATOM 6016 O O . ALA B 1 361 ? 10.234 18.625 24.391 1 96.75 361 ALA B O 1
ATOM 6017 N N . ALA B 1 362 ? 8.375 19.781 24.391 1 95.88 362 ALA B N 1
ATOM 6018 C CA . ALA B 1 362 ? 7.926 19.234 25.672 1 95.88 362 ALA B CA 1
ATOM 6019 C C . ALA B 1 362 ? 7.582 17.75 25.547 1 95.88 362 ALA B C 1
ATOM 6021 O O . ALA B 1 362 ? 7.945 16.938 26.406 1 95.88 362 ALA B O 1
ATOM 6022 N N . GLU B 1 363 ? 6.863 17.406 24.469 1 94 363 GLU B N 1
ATOM 6023 C CA . GLU B 1 363 ? 6.32 16.062 24.312 1 94 363 GLU B CA 1
ATOM 6024 C C . GLU B 1 363 ? 7.328 15.141 23.641 1 94 363 GLU B C 1
ATOM 6026 O O . GLU B 1 363 ? 7.23 13.914 23.781 1 94 363 GLU B O 1
ATOM 6031 N N . GLY B 1 364 ? 8.336 15.719 22.938 1 92.88 364 GLY B N 1
ATOM 6032 C CA . GLY B 1 364 ? 9.156 14.875 22.094 1 92.88 364 GLY B CA 1
ATOM 6033 C C . GLY B 1 364 ? 8.367 14.156 21.016 1 92.88 364 GLY B C 1
ATOM 6034 O O . GLY B 1 364 ? 8.602 12.977 20.75 1 92.88 364 GLY B O 1
ATOM 6035 N N . GLY B 1 365 ? 7.43 14.758 20.547 1 92.88 365 GLY B N 1
ATOM 6036 C CA . GLY B 1 365 ? 6.461 14.234 19.594 1 92.88 365 GLY B CA 1
ATOM 6037 C C . GLY B 1 365 ? 5.344 15.211 19.281 1 92.88 365 GLY B C 1
ATOM 6038 O O . GLY B 1 365 ? 5.52 16.422 19.406 1 92.88 365 GLY B O 1
ATOM 6039 N N . PRO B 1 366 ? 4.25 14.688 18.812 1 95.69 366 PRO B N 1
ATOM 6040 C CA . PRO B 1 366 ? 3.129 15.578 18.5 1 95.69 366 PRO B CA 1
ATOM 6041 C C . PRO B 1 366 ? 2.504 16.219 19.734 1 95.69 366 PRO B C 1
ATOM 6043 O O . PRO B 1 366 ? 2.727 15.742 20.859 1 95.69 366 PRO B O 1
ATOM 6046 N N . PRO B 1 367 ? 1.785 17.297 19.469 1 95.94 367 PRO B N 1
ATOM 6047 C CA . PRO B 1 367 ? 1.068 17.922 20.594 1 95.94 367 PRO B CA 1
ATOM 6048 C C . PRO B 1 367 ? 0.188 16.922 21.344 1 95.94 367 PRO B C 1
ATOM 6050 O O . PRO B 1 367 ? -0.338 15.977 20.75 1 95.94 367 PRO B O 1
ATOM 6053 N N . ARG B 1 368 ? -0.02 17.172 22.609 1 95.31 368 ARG B N 1
ATOM 6054 C CA . ARG B 1 368 ? -0.737 16.25 23.5 1 95.31 368 ARG B CA 1
ATOM 6055 C C . ARG B 1 368 ? -2.164 16.031 23 1 95.31 368 ARG B C 1
ATOM 6057 O O . ARG B 1 368 ? -2.676 14.906 23.062 1 95.31 368 ARG B O 1
ATOM 6064 N N . ALA B 1 369 ? -2.805 17.094 22.594 1 96.19 369 ALA B N 1
ATOM 6065 C CA . ALA B 1 369 ? -4.18 16.969 22.125 1 96.19 369 ALA B CA 1
ATOM 6066 C C . ALA B 1 369 ? -4.258 16.031 20.922 1 96.19 369 ALA B C 1
ATOM 6068 O O . ALA B 1 369 ? -5.227 15.281 20.781 1 96.19 369 ALA B O 1
ATOM 6069 N N . VAL B 1 370 ? -3.264 16.031 20.078 1 96.5 370 VAL B N 1
ATOM 6070 C CA . VAL B 1 370 ? -3.195 15.172 18.906 1 96.5 370 VAL B CA 1
ATOM 6071 C C . VAL B 1 370 ? -2.979 13.727 19.344 1 96.5 370 VAL B C 1
ATOM 6073 O O . VAL B 1 370 ? -3.6 12.812 18.797 1 96.5 370 VAL B O 1
ATOM 6076 N N . GLU B 1 371 ? -2.127 13.523 20.297 1 94.88 371 GLU B N 1
ATOM 6077 C CA . GLU B 1 371 ? -1.866 12.188 20.828 1 94.88 371 GLU B CA 1
ATOM 6078 C C . GLU B 1 371 ? -3.129 11.578 21.422 1 94.88 371 GLU B C 1
ATOM 6080 O O . GLU B 1 371 ? -3.404 10.391 21.219 1 94.88 371 GLU B O 1
ATOM 6085 N N . LYS B 1 372 ? -3.818 12.352 22.125 1 95.25 372 LYS B N 1
ATOM 6086 C CA . LYS B 1 372 ? -5.07 11.891 22.719 1 95.25 372 LYS B CA 1
ATOM 6087 C C . LYS B 1 372 ? -6.078 11.516 21.641 1 95.25 372 LYS B C 1
ATOM 6089 O O . LYS B 1 372 ? -6.746 10.484 21.734 1 95.25 372 LYS B O 1
ATOM 6094 N N . ALA B 1 373 ? -6.223 12.391 20.688 1 96.38 373 ALA B N 1
ATOM 6095 C CA . ALA B 1 373 ? -7.137 12.109 19.578 1 96.38 373 ALA B CA 1
ATOM 6096 C C . ALA B 1 373 ? -6.758 10.805 18.875 1 96.38 373 ALA B C 1
ATOM 6098 O O . ALA B 1 373 ? -7.629 10.008 18.531 1 96.38 373 ALA B O 1
ATOM 6099 N N . ASP B 1 374 ? -5.496 10.602 18.719 1 92.88 374 ASP B N 1
ATOM 6100 C CA . ASP B 1 374 ? -4.969 9.391 18.078 1 92.88 374 ASP B CA 1
ATOM 6101 C C . ASP B 1 374 ? -5.34 8.148 18.875 1 92.88 374 ASP B C 1
ATOM 6103 O O . ASP B 1 374 ? -5.746 7.133 18.312 1 92.88 374 ASP B O 1
ATOM 6107 N N . GLU B 1 375 ? -5.188 8.234 20.109 1 90.88 375 GLU B N 1
ATOM 6108 C CA . GLU B 1 375 ? -5.512 7.113 20.984 1 90.88 375 GLU B CA 1
ATOM 6109 C C . GLU B 1 375 ? -7.008 6.809 20.969 1 90.88 375 GLU B C 1
ATOM 6111 O O . GLU B 1 375 ? -7.41 5.645 20.922 1 90.88 375 GLU B O 1
ATOM 6116 N N . LEU B 1 376 ? -7.77 7.852 20.984 1 91.5 376 LEU B N 1
ATOM 6117 C CA . LEU B 1 376 ? -9.219 7.699 21.016 1 91.5 376 LEU B CA 1
ATOM 6118 C C . LEU B 1 376 ? -9.734 7.125 19.703 1 91.5 376 LEU B C 1
ATOM 6120 O O . LEU B 1 376 ? -10.688 6.336 19.688 1 91.5 376 LEU B O 1
ATOM 6124 N N . ALA B 1 377 ? -9.133 7.504 18.625 1 91.62 377 ALA B N 1
ATOM 6125 C CA . ALA B 1 377 ? -9.617 7.137 17.297 1 91.62 377 ALA B CA 1
ATOM 6126 C C . ALA B 1 377 ? -9.078 5.77 16.875 1 91.62 377 ALA B C 1
ATOM 6128 O O . ALA B 1 377 ? -9.531 5.199 15.883 1 91.62 377 ALA B O 1
ATOM 6129 N N . ARG B 1 378 ? -8.211 5.238 17.625 1 87.56 378 ARG B N 1
ATOM 6130 C CA . ARG B 1 378 ? -7.547 3.988 17.266 1 87.56 378 ARG B CA 1
ATOM 6131 C C . ARG B 1 378 ? -8.5 2.807 17.391 1 87.56 378 ARG B C 1
ATOM 6133 O O . ARG B 1 378 ? -9.266 2.717 18.344 1 87.56 378 ARG B O 1
ATOM 6140 N N . ILE B 1 379 ? -8.508 1.991 16.375 1 81.75 379 ILE B N 1
ATOM 6141 C CA . ILE B 1 379 ? -9.219 0.719 16.422 1 81.75 379 ILE B CA 1
ATOM 6142 C C . ILE B 1 379 ? -8.227 -0.419 16.656 1 81.75 379 ILE B C 1
ATOM 6144 O O . ILE B 1 379 ? -7.395 -0.71 15.789 1 81.75 379 ILE B O 1
ATOM 6148 N N . GLY B 1 380 ? -8.273 -1.034 17.75 1 78.06 380 GLY B N 1
ATOM 6149 C CA . GLY B 1 380 ? -7.344 -2.104 18.078 1 78.06 380 GLY B CA 1
ATOM 6150 C C . GLY B 1 380 ? -7.586 -3.373 17.297 1 78.06 380 GLY B C 1
ATOM 6151 O O . GLY B 1 380 ? -8.641 -3.537 16.672 1 78.06 380 GLY B O 1
ATOM 6152 N N . VAL B 1 381 ? -6.645 -4.234 17.344 1 75.94 381 VAL B N 1
ATOM 6153 C CA . VAL B 1 381 ? -6.68 -5.48 16.594 1 75.94 381 VAL B CA 1
ATOM 6154 C C . VAL B 1 381 ? -7.891 -6.309 17.016 1 75.94 381 VAL B C 1
ATOM 6156 O O . VAL B 1 381 ? -8.617 -6.844 16.172 1 75.94 381 VAL B O 1
ATOM 6159 N N . GLY B 1 382 ? -8.039 -6.457 18.281 1 74.19 382 GLY B N 1
ATOM 6160 C CA . GLY B 1 382 ? -9.18 -7.207 18.781 1 74.19 382 GLY B CA 1
ATOM 6161 C C . GLY B 1 382 ? -10.516 -6.621 18.359 1 74.19 382 GLY B C 1
ATOM 6162 O O . GLY B 1 382 ? -11.438 -7.355 18.016 1 74.19 382 GLY B O 1
ATOM 6163 N N . GLU B 1 383 ? -10.594 -5.305 18.328 1 77.19 383 GLU B N 1
ATOM 6164 C CA . GLU B 1 383 ? -11.805 -4.605 17.922 1 77.19 383 GLU B CA 1
ATOM 6165 C C . GLU B 1 383 ? -12.078 -4.797 16.438 1 77.19 383 GLU B C 1
ATOM 6167 O O . GLU B 1 383 ? -13.234 -4.969 16.031 1 77.19 383 GLU B O 1
ATOM 6172 N N . LYS B 1 384 ? -11.055 -4.789 15.711 1 77.69 384 LYS B N 1
ATOM 6173 C CA . LYS B 1 384 ? -11.188 -5.008 14.273 1 77.69 384 LYS B CA 1
ATOM 6174 C C . LYS B 1 384 ? -11.789 -6.379 13.984 1 77.69 384 LYS B C 1
ATOM 6176 O O . LYS B 1 384 ? -12.703 -6.5 13.164 1 77.69 384 LYS B O 1
ATOM 6181 N N . GLU B 1 385 ? -11.328 -7.328 14.68 1 76.56 385 GLU B N 1
ATOM 6182 C CA . GLU B 1 385 ? -11.82 -8.695 14.5 1 76.56 385 GLU B CA 1
ATOM 6183 C C . GLU B 1 385 ? -13.281 -8.812 14.914 1 76.56 385 GLU B C 1
ATOM 6185 O O . GLU B 1 385 ? -14.07 -9.484 14.25 1 76.56 385 GLU B O 1
ATOM 6190 N N . SER B 1 386 ? -13.539 -8.164 15.969 1 76 386 SER B N 1
ATOM 6191 C CA . SER B 1 386 ? -14.914 -8.188 16.453 1 76 386 SER B CA 1
ATOM 6192 C C . SER B 1 386 ? -15.867 -7.527 15.469 1 76 386 SER B C 1
ATOM 6194 O O . SER B 1 386 ? -16.953 -8.047 15.203 1 76 386 SER B O 1
ATOM 6196 N N . LEU B 1 387 ? -15.484 -6.438 14.945 1 78.94 387 LEU B N 1
ATOM 6197 C CA . LEU B 1 387 ? -16.297 -5.703 13.984 1 78.94 387 LEU B CA 1
ATOM 6198 C C . LEU B 1 387 ? -16.469 -6.496 12.695 1 78.94 387 LEU B C 1
ATOM 6200 O O . LEU B 1 387 ? -17.562 -6.543 12.125 1 78.94 387 LEU B O 1
ATOM 6204 N N . ARG B 1 388 ? -15.414 -7.102 12.32 1 76.31 388 ARG B N 1
ATOM 6205 C CA . ARG B 1 388 ? -15.484 -7.941 11.125 1 76.31 388 ARG B CA 1
ATOM 6206 C C . ARG B 1 388 ? -16.5 -9.07 11.312 1 76.31 388 ARG B C 1
ATOM 6208 O O . ARG B 1 388 ? -17.297 -9.344 10.422 1 76.31 388 ARG B O 1
ATOM 6215 N N . ARG B 1 389 ? -16.453 -9.641 12.43 1 76.94 389 ARG B N 1
ATOM 6216 C CA . ARG B 1 389 ? -17.375 -10.727 12.742 1 76.94 389 ARG B CA 1
ATOM 6217 C C . ARG B 1 389 ? -18.812 -10.227 12.734 1 76.94 389 ARG B C 1
ATOM 6219 O O . ARG B 1 389 ? -19.719 -10.914 12.258 1 76.94 389 ARG B O 1
ATOM 6226 N N . LYS B 1 390 ? -18.984 -9.109 13.234 1 76.12 390 LYS B N 1
ATOM 6227 C CA . LYS B 1 390 ? -20.328 -8.531 13.281 1 76.12 390 LYS B CA 1
ATOM 6228 C C . LYS B 1 390 ? -20.844 -8.227 11.883 1 76.12 390 LYS B C 1
ATOM 6230 O O . LYS B 1 390 ? -22.016 -8.453 11.586 1 76.12 390 LYS B O 1
ATOM 6235 N N . PHE B 1 391 ? -19.984 -7.73 11.078 1 77.56 391 PHE B N 1
ATOM 6236 C CA . PHE B 1 391 ? -20.359 -7.461 9.695 1 77.56 391 PHE B CA 1
ATOM 6237 C C . PHE B 1 391 ? -20.719 -8.75 8.977 1 77.56 391 PHE B C 1
ATOM 6239 O O . PHE B 1 391 ? -21.703 -8.805 8.234 1 77.56 391 PHE B O 1
ATOM 6246 N N . GLU B 1 392 ? -19.922 -9.742 9.234 1 76.38 392 GLU B N 1
ATOM 6247 C CA . GLU B 1 392 ? -20.188 -11.031 8.602 1 76.38 392 GLU B CA 1
ATOM 6248 C C . GLU B 1 392 ? -21.547 -11.578 9.023 1 76.38 392 GLU B C 1
ATOM 6250 O O . GLU B 1 392 ? -22.297 -12.094 8.188 1 76.38 392 GLU B O 1
ATOM 6255 N N . GLU B 1 393 ? -21.812 -11.422 10.258 1 74.56 393 GLU B N 1
ATOM 6256 C CA . GLU B 1 393 ? -23.078 -11.898 10.805 1 74.56 393 GLU B CA 1
ATOM 6257 C C . GLU B 1 393 ? -24.25 -11.141 10.203 1 74.56 393 GLU B C 1
ATOM 6259 O O . GLU B 1 393 ? -25.266 -11.742 9.828 1 74.56 393 GLU B O 1
ATOM 6264 N N . ARG B 1 394 ? -24.109 -9.945 10.047 1 73.44 394 ARG B N 1
ATOM 6265 C CA . ARG B 1 394 ? -25.234 -9.109 9.602 1 73.44 394 ARG B CA 1
ATOM 6266 C C . ARG B 1 394 ? -25.422 -9.219 8.094 1 73.44 394 ARG B C 1
ATOM 6268 O O . ARG B 1 394 ? -26.562 -9.188 7.605 1 73.44 394 ARG B O 1
ATOM 6275 N N . PHE B 1 395 ? -24.297 -9.305 7.395 1 70.19 395 PHE B N 1
ATOM 6276 C CA . PHE B 1 395 ? -24.375 -9.383 5.941 1 70.19 395 PHE B CA 1
ATOM 6277 C C . PHE B 1 395 ? -24.688 -10.805 5.492 1 70.19 395 PHE B C 1
ATOM 6279 O O . PHE B 1 395 ? -24.984 -11.039 4.32 1 70.19 395 PHE B O 1
ATOM 6286 N N . ASP B 1 396 ? -24.625 -11.656 6.422 1 67.12 396 ASP B N 1
ATOM 6287 C CA . ASP B 1 396 ? -24.781 -13.078 6.105 1 67.12 396 ASP B CA 1
ATOM 6288 C C . ASP B 1 396 ? -23.812 -13.5 4.992 1 67.12 396 ASP B C 1
ATOM 6290 O O . ASP B 1 396 ? -24.219 -14.164 4.039 1 67.12 396 ASP B O 1
ATOM 6294 N N . THR B 1 397 ? -22.797 -12.82 4.965 1 66.81 397 THR B N 1
ATOM 6295 C CA . THR B 1 397 ? -21.719 -13.148 4.027 1 66.81 397 THR B CA 1
ATOM 6296 C C . THR B 1 397 ? -20.359 -13.07 4.715 1 66.81 397 THR B C 1
ATOM 6298 O O . THR B 1 397 ? -20.203 -12.344 5.691 1 66.81 397 THR B O 1
ATOM 6301 N N . GLU B 1 398 ? -19.469 -13.922 4.25 1 69.5 398 GLU B N 1
ATOM 6302 C CA . GLU B 1 398 ? -18.125 -13.961 4.844 1 69.5 398 GLU B CA 1
ATOM 6303 C C . GLU B 1 398 ? -17.188 -12.992 4.137 1 69.5 398 GLU B C 1
ATOM 6305 O O . GLU B 1 398 ? -17.391 -12.656 2.969 1 69.5 398 GLU B O 1
ATOM 6310 N N . PHE B 1 399 ? -16.328 -12.508 4.953 1 74.69 399 PHE B N 1
ATOM 6311 C CA . PHE B 1 399 ? -15.242 -11.727 4.371 1 74.69 399 PHE B CA 1
ATOM 6312 C C . PHE B 1 399 ? -14.422 -12.57 3.408 1 74.69 399 PHE B C 1
ATOM 6314 O O . PHE B 1 399 ? -14.305 -13.789 3.586 1 74.69 399 PHE B O 1
ATOM 6321 N N . LEU B 1 400 ? -14.07 -11.906 2.309 1 71.44 400 LEU B N 1
ATOM 6322 C CA . LEU B 1 400 ? -13.125 -12.602 1.441 1 71.44 400 LEU B CA 1
ATOM 6323 C C . LEU B 1 400 ? -11.805 -12.844 2.16 1 71.44 400 LEU B C 1
ATOM 6325 O O . LEU B 1 400 ? -11.039 -11.906 2.391 1 71.44 400 LEU B O 1
ATOM 6329 N N . HIS B 1 401 ? -11.672 -14.055 2.662 1 71.81 401 HIS B N 1
ATOM 6330 C CA . HIS B 1 401 ? -10.492 -14.406 3.451 1 71.81 401 HIS B CA 1
ATOM 6331 C C . HIS B 1 401 ? -9.258 -14.555 2.566 1 71.81 401 HIS B C 1
ATOM 6333 O O . HIS B 1 401 ? -9.344 -15.094 1.463 1 71.81 401 HIS B O 1
ATOM 6339 N N . THR B 1 402 ? -8.312 -13.898 2.992 1 71.19 402 THR B N 1
ATOM 6340 C CA . THR B 1 402 ? -7.027 -14.062 2.32 1 71.19 402 THR B CA 1
ATOM 6341 C C . THR B 1 402 ? -6.109 -14.977 3.125 1 71.19 402 THR B C 1
ATOM 6343 O O . THR B 1 402 ? -6.375 -15.258 4.293 1 71.19 402 THR B O 1
ATOM 6346 N N . TYR B 1 403 ? -5.195 -15.617 2.414 1 77.31 403 TYR B N 1
ATOM 6347 C CA . TYR B 1 403 ? -4.23 -16.469 3.086 1 77.31 403 TYR B CA 1
ATOM 6348 C C . TYR B 1 403 ? -3.508 -15.719 4.195 1 77.31 403 TYR B C 1
ATOM 6350 O O . TYR B 1 403 ? -3.184 -16.297 5.238 1 77.31 403 TYR B O 1
ATOM 6358 N N . ASP B 1 404 ? -3.307 -14.508 4.055 1 69.25 404 ASP B N 1
ATOM 6359 C CA . ASP B 1 404 ? -2.662 -13.703 5.09 1 69.25 404 ASP B CA 1
ATOM 6360 C C . ASP B 1 404 ? -3.506 -13.672 6.363 1 69.25 404 ASP B C 1
ATOM 6362 O O . ASP B 1 404 ? -2.971 -13.742 7.473 1 69.25 404 ASP B O 1
ATOM 6366 N N . ASP B 1 405 ? -4.746 -13.547 6.191 1 66.62 405 ASP B N 1
ATOM 6367 C CA . ASP B 1 405 ? -5.648 -13.594 7.34 1 66.62 405 ASP B CA 1
ATOM 6368 C C . ASP B 1 405 ? -5.535 -14.922 8.078 1 66.62 405 ASP B C 1
ATOM 6370 O O . ASP B 1 405 ? -5.543 -14.961 9.312 1 66.62 405 ASP B O 1
ATOM 6374 N N . HIS B 1 406 ? -5.387 -15.938 7.289 1 65.56 406 HIS B N 1
ATOM 6375 C CA . HIS B 1 406 ? -5.289 -17.281 7.832 1 65.56 406 HIS B CA 1
ATOM 6376 C C . HIS B 1 406 ? -3.992 -17.469 8.609 1 65.56 406 HIS B C 1
ATOM 6378 O O . HIS B 1 406 ? -3.988 -18.094 9.68 1 65.56 406 HIS B O 1
ATOM 6384 N N . ARG B 1 407 ? -2.984 -16.969 8.062 1 66.94 407 ARG B N 1
ATOM 6385 C CA . ARG B 1 407 ? -1.672 -17.078 8.688 1 66.94 407 ARG B CA 1
ATOM 6386 C C . ARG B 1 407 ? -1.644 -16.344 10.031 1 66.94 407 ARG B C 1
ATOM 6388 O O . ARG B 1 407 ? -1.069 -16.844 11 1 66.94 407 ARG B O 1
ATOM 6395 N N . TRP B 1 408 ? -2.244 -15.156 10.023 1 57.5 408 TRP B N 1
ATOM 6396 C CA . TRP B 1 408 ? -2.26 -14.352 11.242 1 57.5 408 TRP B CA 1
ATOM 6397 C C . TRP B 1 408 ? -3.096 -15.023 12.328 1 57.5 408 TRP B C 1
ATOM 6399 O O . TRP B 1 408 ? -2.754 -14.961 13.508 1 57.5 408 TRP B O 1
ATOM 6409 N N . ASP B 1 409 ? -4.152 -15.609 11.93 1 54.34 409 ASP B N 1
ATOM 6410 C CA . ASP B 1 409 ? -5.039 -16.281 12.867 1 54.34 409 ASP B CA 1
ATOM 6411 C C . ASP B 1 409 ? -4.316 -17.438 13.57 1 54.34 409 ASP B C 1
ATOM 6413 O O . ASP B 1 409 ? -4.602 -17.734 14.734 1 54.34 409 ASP B O 1
ATOM 6417 N N . ARG B 1 410 ? -3.389 -17.984 12.797 1 52.56 410 ARG B N 1
ATOM 6418 C CA . ARG B 1 410 ? -2.666 -19.109 13.367 1 52.56 410 ARG B CA 1
ATOM 6419 C C . ARG B 1 410 ? -1.554 -18.641 14.297 1 52.56 410 ARG B C 1
ATOM 6421 O O . ARG B 1 410 ? -1.191 -19.344 15.25 1 52.56 410 ARG B O 1
ATOM 6428 N N . GLU B 1 411 ? -0.965 -17.469 13.938 1 50.38 411 GLU B N 1
ATOM 6429 C CA . GLU B 1 411 ? 0.164 -16.969 14.719 1 50.38 411 GLU B CA 1
ATOM 6430 C C . GLU B 1 411 ? -0.311 -16.156 15.922 1 50.38 411 GLU B C 1
ATOM 6432 O O . GLU B 1 411 ? 0.446 -15.953 16.875 1 50.38 411 GLU B O 1
ATOM 6437 N N . GLY B 1 412 ? -1.455 -15.445 15.922 1 42.28 412 GLY B N 1
ATOM 6438 C CA . GLY B 1 412 ? -1.983 -14.719 17.062 1 42.28 412 GLY B CA 1
ATOM 6439 C C . GLY B 1 412 ? -2.756 -15.602 18.031 1 42.28 412 GLY B C 1
ATOM 6440 O O . GLY B 1 412 ? -3.172 -16.703 17.672 1 42.28 412 GLY B O 1
#

pLDDT: mean 88.84, std 11.04, range [42.28, 98.88]

Foldseek 3Di:
DDDPVVVVVVVVVVVVVVVVVDDPVCALVVLVCCQVPQVCPPDDPRHGQKHFLDDRDKDKDFLVCLQPDDAPFQKEKEKFKDKLAWFAFPQAKIKMKIKMAMFMVVGDVLRRPEIEMEMEIEHPDPVDDDDADWDADDVRRYIYGYHYADHDDPCNRVRNVLLRGLCRRLVSCLVCVVVQDAEYEYAAALASLVLLQLCVDDPRSVVSSLDDSNLVSLLSSLVSQVVCLVNVHWYKYKYQDDDAAVSVVSCVVVPDPNPDPGPQRSVLSNFFDDDPNHTDQRMKMKTHKMWGCDRSQVLQDQPHCSSVHDHPDRSNQQTKIKMWIARRVVRTIMIMITGNSQCSDPVSVVSVVSNQSNQCSNVVGGHPRNVSRCVSNDQDPVNSVVVQVVCCVVVVTHTPDDVVNVVVVVVD/DDDPPVVVVVVVVVVVVVVVVDDPVCALVVLVCCQVPQVCPPDDPRHGQKHFLDDRDKDKDFLVCLQPDDAPFQKEKEKFKDKLAWFAFPQAKIKMKIKMAMFMVVGDVLRRPEIEMEMEIEHPDPPDDDDADWDADDVRRYIYGYHYADHDDPCRRVRNVLLRGLCRRLVSCLVCVVVQDAEYEYAAALASLVLLQLCVDDPRSVVSSLDDSNLVSLLSSLVSQVVCLVNVHWYKYKYQDDDAAVSVVSCVVVVDPNPDPGPQRSVLSNFFDDDPNHTDQRMKMKTHKMWGCDRSQVLQDQPHCSSVHDHPDRSNQQTKIKMWIARRVVRTIMIMITGNSQCSDPVSVVSVVSNQSNQCSNVVGGHPRNVSRCVSNDQDPVNSVVVQVVCCVVVVTHTPDDVVNVVVVVVD

InterPro domains:
  IPR018977 NurA domain [PF09376] (78-379)
  IPR018977 NurA domain [SM00933] (74-379)

Nearest PDB structures (foldseek):
  1zup-assembly1_A  TM=5.352E-01  e=9.233E-07  Thermotoga maritima
  1pto-assembly2_J  TM=3.222E-01  e=1.305E+00  Bordetella pertussis
  6h5o-assembly2_B  TM=3.315E-01  e=9.079E-01  Staphylococcus aureus subsp. aureus Mu50
  6ah3-assembly1_B  TM=2.434E-01  e=4.122E+00  Saccharomyces cerevisiae S288C
  3lo7-assembly1_A  TM=1.621E-01  e=1.305E+00  Mycobacterium tuberculosis

Sequence (824 aa):
MTLDPIHVDTIAHLASAIADGVDDGDHDDLAATVWAEWLDPLRDGGRPVVEPVDGHELRRVSVEDAALADRPFETSNGVDAGTLNPTAFKNGLVLDVAHAAMGTEPTDLDVHGARSIVVTVHANDATVHLPDGWSRYDGGNSERRILTVPRTRRFADETVHELALSLAESHHALGHSNVVSDLLVLDGPLYPKRLLNWATRDSELRELAYGDAVTEAVENYVRLVERHVERDVPLVGFVKNPTSGYLTRTLGSKGVEAPWPDDAAMFTRLLERRVDDERRTDEVTFTTWLHSRGGSDEPLSATGDALGVDRNLDPELYEVTFMFVYDPRGDLLFKVEAPAAFTTDERVRSALTSQVVSEVAAEGGPPRAVEKADELARIGVGEKESLRRKFEERFDTEFLHTYDDHRWDREGMTLDPIHVDTIAHLASAIADGVDDGDHDDLAATVWAEWLDPLRDGGRPVVEPVDGHELRRVSVEDAALADRPFETSNGVDAGTLNPTAFKNGLVLDVAHAAMGTEPTDLDVHGARSIVVTVHANDATVHLPDGWSRYDGGNSERRILTVPRTRRFADETVHELALSLAESHHALGHSNVVSDLLVLDGPLYPKRLLNWATRDSELRELAYGDAVTEAVENYVRLVERHVERDVPLVGFVKNPTSGYLTRTLGSKGVEAPWPDDAAMFTRLLERRVDDERRTDEVTFTTWLHSRGGSDEPLSATGDALGVDRNLDPELYEVTFMFVYDPRGDLLFKVEAPAAFTTDERVRSALTSQVVSEVAAEGGPPRAVEKADELARIGVGEKESLRRKFEERFDTEFLHTYDDHRWDREG

Secondary structure (DSSP, 8-state):
----HHHHHHHHHHHHHHHHH---TTHHHHHHHIIIIISSSEEETTEEEEEESS---EEEEEHHHHHHSPPS-S-EEEEEEEE---EEBTTS-EEEEEEEEEEEES--HHHHH--EEEEEEE-S-TT-----SEEEEGGGTEEEEEEEEPP-SS-HHHHHHHHHHHHHHHHHHHHTGGG-SS-EEEES-SS-HHHHHGGGS-HHHHHHHTSHHHHHHHHHHHHHHHHHHHHT--EEEEESS----HHHHHHHHTT-----SSHHHHHHHHH--EETTEE--SEEEEEPPEEE-SGGGGGGSTT--GGG---SS-GGGG-EEEEEEEETTTTEEEEEEEEHHHHTSHHHHHHHHHHHHHHHHHHTSS-HHHHHHHHHH---HHHHHHHHHHHHHHHTS-B---HHHHHHHHH-/----HHHHHHHHHHHHHHHHH---TTHHHHHHHIIIIISSSEEETTEEEEEESS---EEEEEHHHHHHSPPS-S-EEEEEEEE---EEBTTS-EEEEEEEEEEEES--HHHHH--EEEEEEE-SSTT-----SEEEEGGGTEEEEEEEEPP-SS-HHHHHHHHHHHHHHHHHHHHTGGG-SS-EEEES-SS-HHHHHGGGS-HHHHHHHTSHHHHHHHHHHHHHHHHHHHHT--EEEEESS----HHHHHHHHTT-----SSHHHHHHHHH--EETTEE--SEEEEEPPEEE-SGGGGGGSTT--GGG---SS-GGGG-EEEEEEEETTTTEEEEEEEEHHHHTSHHHHHHHHHHHHHHHHHHTSS-HHHHHHHHHH---HHHHHHHHHHHHHHHTS-B---HHHHHHHHH-

Organism: NCBI:txid2743089

Solvent-accessible surface area (backbone atoms only — not comparable to full-atom values): 41293 Å² total; per-residue (Å²): 107,75,68,55,64,70,57,54,50,48,54,43,49,51,29,38,49,44,28,73,17,49,83,64,80,68,52,65,61,48,42,50,46,42,59,74,64,41,43,70,50,24,60,57,98,84,39,74,28,28,32,47,72,63,66,84,50,82,46,72,41,44,31,67,58,31,38,69,46,82,58,71,54,82,34,38,32,5,35,18,53,22,59,69,50,62,43,50,31,50,75,12,39,32,32,14,43,12,32,10,21,40,12,44,32,71,82,46,70,75,55,49,69,25,38,18,35,20,36,16,34,33,46,56,47,84,73,54,56,58,71,73,58,80,43,70,40,82,95,64,57,21,38,35,32,46,41,78,46,77,79,56,91,85,47,50,58,59,49,23,36,52,50,11,38,41,38,12,30,28,50,38,48,48,74,45,46,84,75,51,76,42,27,40,34,34,61,26,63,66,54,68,41,74,59,54,38,23,59,75,53,57,71,69,42,27,56,50,30,64,29,68,70,45,34,49,32,54,38,34,43,53,50,38,54,51,50,26,59,75,68,71,29,52,55,34,6,44,22,57,65,58,73,55,38,58,64,43,48,53,41,38,77,70,69,42,78,54,35,39,74,24,36,49,36,40,50,45,62,59,50,59,50,66,59,97,90,34,76,48,54,59,41,35,20,32,47,43,44,27,36,38,38,45,75,55,35,21,38,41,13,64,87,33,58,44,64,74,44,87,72,92,59,65,45,59,37,54,15,40,23,35,30,42,41,33,42,44,76,76,50,37,52,32,34,40,26,30,38,30,65,47,51,71,41,63,69,52,32,50,37,52,50,49,35,51,51,19,31,30,42,58,61,73,45,68,42,66,19,36,51,42,3,47,51,66,16,35,64,41,71,70,52,47,53,51,51,52,50,43,38,24,62,45,48,71,41,53,62,59,55,43,49,66,58,54,53,47,62,70,74,99,110,75,69,54,65,69,56,54,51,47,54,41,50,50,29,40,50,44,28,75,17,48,81,65,81,68,54,65,61,46,41,52,46,41,59,73,63,43,45,71,49,25,61,57,96,83,39,71,28,28,31,48,71,65,66,85,51,81,46,73,41,44,29,68,60,31,39,69,45,83,59,70,55,84,34,37,33,5,35,17,53,22,58,71,51,61,44,50,30,50,74,11,40,33,31,13,43,10,32,9,21,39,13,45,32,69,82,46,69,75,56,48,69,25,38,18,36,20,35,16,35,33,45,54,47,86,72,54,55,60,70,73,58,80,42,69,38,82,94,62,58,21,38,35,31,45,42,79,45,78,81,55,91,85,46,50,57,61,48,23,37,53,50,12,37,42,37,11,30,28,50,39,48,49,74,46,45,84,76,50,78,42,26,40,34,34,62,26,63,67,56,66,41,74,58,54,38,24,59,78,53,56,70,70,43,28,56,48,30,64,29,70,70,45,33,50,31,52,38,34,43,54,52,38,52,51,52,26,58,74,68,71,28,53,56,33,6,44,22,59,65,59,73,53,36,59,65,42,49,52,41,37,76,70,69,42,79,54,34,39,75,25,36,50,36,39,50,45,62,59,51,59,49,66,60,96,91,34,74,49,55,60,40,35,19,31,49,43,45,27,36,38,39,45,74,55,36,21,38,42,13,62,87,32,56,44,62,73,46,86,72,92,61,66,45,57,39,54,15,40,24,35,30,41,40,35,40,44,78,76,50,36,49,33,35,41,26,30,39,30,65,46,50,73,39,64,69,53,31,51,38,52,50,48,34,52,51,19,32,30,44,58,60,72,43,69,42,66,19,37,52,43,3,46,51,67,16,35,64,38,71,70,52,47,53,51,50,52,50,43,38,25,61,45,48,72,38,53,62,60,54,42,51,66,58,54,54,47,61,69,73,99

Radius of gyration: 27.97 Å; Cα contacts (8 Å, |Δi|>4): 1771; chains: 2; bounding box: 63×79×60 Å